Protein AF-A0AA36J2K9-F1 (afdb_monomer_lite)

Foldseek 3Di:
DDDDDDDDDDDDDDDDDDDDDDDDDDDDDDDDDDDDDDDDDDDDDDDDDDDPDPPPDDPPPPPVPVPPPQFDDDLQEWEWAFPLLQAQQGAIDTPPDDDGQDEAEDEAQDKHKYWQLPLRCQLFDKFKALDAQACCDPFQLDHGHGGPQDQVQKFKDKQNDTADDPPCRRHRVVRQNLLSQAQSVSSNSIIIIMMGHHHLVNQLSHALQKIWMAGPLAGLHIHIYRYAYNVRHHDDHPVRHRHPNNHDDDRDDRDDADPLSSLQSAHPLQQCFVVHVQDDPDQLFFDDQPDSLSRQLRSLLSQLLFQLLDEALQVVPDLLLNLLSNLLSLLSSLLSLLSRCCVPPVVVCVVAPCSVSLSSCSSNVSSSVLSQSLSLQQVVVSQQVDAAPVRHGDHSPDTGNSDDAWDPDFLAFFFDPDDDWDADADAPPDDDDLQEWEWAFLLLQALLTAIHTHRHTHGQDEAEDEAQGKHKYWDLHLRCQLFDKFKALDAQACCDPAQLDHGHGGPQDQVQKFKDKQNDTADDPPCRRHRVVRQNSLSSRQSVSSSVIIIIMMGHHHLVNQLSHALQWIWMGGNLFGQRIHIYRYAYNVRHHDDHPVRHRHPNNHHDDRDDGDDADSLSNSQSAHPLVLCGNPHPQDDGDRSYPHDCPDSLSSQLRSLSSQLSSQSNPQHDNDCPPVLLRSLSNLLSSLSSQLSSLSSCPNPDDQVCQCPSDPPSVSVSVSSCSNSVSSSVNSSSSSVCVVVVRRPPDDPPDDPPPDDDDDDDDDDDPDDDDDDDDDDDD

Organism: NCBI:txid2562239

Secondary structure (DSSP, 8-state):
-------------------------------------------------S-TTS-SS----------------BTTEEEEEEETTSSSS-EEEETT--SSS--EEEETT-EEEEE--STT-TT--EEEESSTTGGG-SSTTPPP--B---BTTEEEEETTEEP--TT-TTT-GGGTSGGGGS-HHHHHTS-EEEEEE--HHHHHHSBTTEEEEEESSSTT--EEEEEE-TTSSBP--TTSPPPSS-SPPP-PPPP---HHHHHHT-SS-TTTSTTSTT--SS-SSSTT--SHHHHHHHHHHHHHHHHT-EEPSTTT--HHHHHHHHHHHHHHHHHHHHHHHHHHHHHHHTTSTTHHHHHHHHHHHHHHHHHHHHHHHHH-TTGGG-B-TTSPBP-TT--S-----B--S----PPPS--PPPBPPPPTT---BTTEEEEEEEGGGSSS-EEEETTSBSSS--EEEETT-EEEEE--STT-TT-PEEEESSTTGGG-SSTTPPP--B---BTTEEEEETTEEP--TT-TTTSGGGTSGGGGS-HHHHHTS-EEEEEE--HHHHHHSBTTEEEEEESSSTT--EEEEEE-TTSSBP--TTSPPPSS-SPPP-PPPP---HHHHHHT-SS-GGGSTT-TT--SB-SEES---SHHHHHHHHHHHHHHHHHHHSS-S-TT-HHHHHHHHHHHHHHHHHHHHHHHHHHS-HHHHHTTSGGGHHHHHHHHHHHHHHHHHHHHHHHHHHTT--TT----------------S---S------------

InterPro domains:
  IPR005183 Domain of unknown function DUF305, CopM-like [PF03713] (321-388)
  IPR008972 Cupredoxin [SSF49503] (96-239)
  IPR008972 Cupredoxin [SSF49503] (458-595)
  IPR012347 Ferritin-like [G3DSA:1.20.1260.10] (314-430)
  IPR012347 Ferritin-like [G3DSA:1.20.1260.10] (679-763)

Radius of gyration: 31.8 Å; chains: 1; bounding box: 105×102×97 Å

Sequence (781 aa):
MMLPQSCRTAGETGPICLLAPATLLCSSHLKEPPSQRPSDCIQNCQVSLDMTATMCLAFTLALAVRTTAACVASATHLCMKVRIHSYETGYYQFEGYNGDSPDLEVRIGQTYVFDQTDSSNWYHAVGFAYYPDGAHGADWGGDERDEVEGAGELLYKIDGAATTCPDAGNTGLDCYEPEFFYPRADWMAKNYTAELTITQAMADRSQGGVIYYFCHIHSKMSGKIVIKNADGSAVTQADGQPLVNAQELPLYSPVQGAGFDVICGTSGASDYAPGGSMACPENFLGGTLDTDFEKCMQAIDCKMNKEMRIMGFDSHQSHIVTFMQQMIPHHANAVNMAKIVLKFASPQVVAVEDLSDILWSMINAQNYQIHVMRNYLGSHTAYGQVVTSGGSSLSAESVGEHCNSTLDVAVDIQAPTSNAASATAAVPGCSSSANRLCMKVNLYAGETGYFEFAGYTGPSPDLEVRIGQTYVFDQTDGSNWYHAVGFAYYPDGAHGADWGGDERDEVEGAGELLYKIDGAATTCPDAGNTGLDCYEPEFFYPRADWMAKNYTAELTITQAMADRSQGGVIYYFCHIHSKMSGKIVIKNADGSAVTQADGQPLVNAQELPLYSPATLSGTDLACGTAGVGPFAGGGERQCAERFLCGNLDTTFERCMQAIDCKMKAEMLDETSVDHGNQVAVFMQQMIPHHLNAVNMAKILLKHVDAATIDAAIEEQGLTHMLNDIINVQNFQVHQFRNYLAGQGLLPGVATTAVPELYTSGHQRCRGLLSFVVGFLFLGSS

Structure (mmCIF, N/CA/C/O backbone):
data_AF-A0AA36J2K9-F1
#
_entry.id   AF-A0AA36J2K9-F1
#
loop_
_atom_site.group_PDB
_atom_site.id
_atom_site.type_symbol
_atom_site.label_atom_id
_atom_site.label_alt_id
_atom_site.label_comp_id
_atom_site.label_asym_id
_atom_site.label_entity_id
_atom_site.label_seq_id
_atom_site.pdbx_PDB_ins_code
_atom_site.Cartn_x
_atom_site.Cartn_y
_atom_site.Cartn_z
_atom_site.occupancy
_atom_site.B_iso_or_equiv
_atom_site.auth_seq_id
_atom_site.auth_comp_id
_atom_site.auth_asym_id
_atom_site.auth_atom_id
_atom_site.pdbx_PDB_model_num
ATOM 1 N N . MET A 1 1 ? -63.908 11.014 -20.146 1.00 32.03 1 MET A N 1
ATOM 2 C CA . MET A 1 1 ? -65.150 10.310 -20.537 1.00 32.03 1 MET A CA 1
ATOM 3 C C . MET A 1 1 ? -64.928 8.834 -20.211 1.00 32.03 1 MET A C 1
ATOM 5 O O . MET A 1 1 ? -63.934 8.315 -20.682 1.00 32.03 1 MET A O 1
ATOM 9 N N . MET A 1 2 ? -65.755 8.237 -19.343 1.00 27.59 2 MET A N 1
ATOM 10 C CA . MET A 1 2 ? -65.848 6.794 -19.001 1.00 27.59 2 MET A CA 1
ATOM 11 C C . MET A 1 2 ? -64.570 5.954 -18.711 1.00 27.59 2 MET A C 1
ATOM 13 O O . MET A 1 2 ? -63.904 5.456 -19.609 1.00 27.59 2 MET A O 1
ATOM 17 N N . LEU A 1 3 ? -64.359 5.676 -17.415 1.00 27.75 3 LEU A N 1
ATOM 18 C CA . LEU A 1 3 ? -64.099 4.324 -16.852 1.00 27.75 3 LEU A CA 1
ATOM 19 C C . LEU A 1 3 ? -65.404 3.459 -16.961 1.00 27.75 3 LEU A C 1
ATOM 21 O O . LEU A 1 3 ? -66.400 4.059 -17.382 1.00 27.75 3 LEU A O 1
ATOM 25 N N . PRO A 1 4 ? -65.532 2.165 -16.526 1.00 47.94 4 PRO A N 1
ATOM 26 C CA . PRO A 1 4 ? -64.682 1.354 -15.618 1.00 47.94 4 PRO A CA 1
ATOM 27 C C . PRO A 1 4 ? -64.598 -0.185 -15.934 1.00 47.94 4 PRO A C 1
ATOM 29 O O . PRO A 1 4 ? -64.998 -0.633 -17.000 1.00 47.94 4 PRO A O 1
ATOM 32 N N . GLN A 1 5 ? -64.185 -0.968 -14.914 1.00 27.58 5 GLN A N 1
ATOM 33 C CA . GLN A 1 5 ? -64.400 -2.419 -14.643 1.00 27.58 5 GLN A CA 1
ATOM 34 C C . GLN A 1 5 ? -63.376 -3.416 -15.235 1.00 27.58 5 GLN A C 1
ATOM 36 O O . GLN A 1 5 ? -63.153 -3.410 -16.435 1.00 27.58 5 GLN A O 1
ATOM 41 N N . SER A 1 6 ? -62.636 -4.277 -14.507 1.00 26.91 6 SER A N 1
ATOM 42 C CA . SER A 1 6 ? -62.681 -4.935 -13.168 1.00 26.91 6 SER A CA 1
ATOM 43 C C . SER A 1 6 ? -63.256 -6.360 -13.137 1.00 26.91 6 SER A C 1
ATOM 45 O O . SER A 1 6 ? -64.450 -6.531 -13.365 1.00 26.91 6 SER A O 1
ATOM 47 N N . CYS A 1 7 ? -62.468 -7.336 -12.661 1.00 24.27 7 CYS A N 1
ATOM 48 C CA . CYS A 1 7 ? -62.978 -8.478 -11.885 1.00 24.27 7 CYS A CA 1
ATOM 49 C C . CYS A 1 7 ? -61.879 -9.082 -10.976 1.00 24.27 7 CYS A C 1
ATOM 51 O O . CYS A 1 7 ? -60.702 -9.044 -11.325 1.00 24.27 7 CYS A O 1
ATOM 53 N N . ARG A 1 8 ? -62.259 -9.599 -9.796 1.00 25.64 8 ARG A N 1
ATOM 54 C CA . ARG A 1 8 ? -61.390 -10.239 -8.776 1.00 25.64 8 ARG A CA 1
ATOM 55 C C . ARG A 1 8 ? -61.768 -11.716 -8.595 1.00 25.64 8 ARG A C 1
ATOM 57 O O . ARG A 1 8 ? -62.935 -12.011 -8.816 1.00 25.64 8 ARG A O 1
ATOM 64 N N . THR A 1 9 ? -60.834 -12.534 -8.080 1.00 27.66 9 THR A N 1
ATOM 65 C CA . THR A 1 9 ? -60.920 -13.537 -6.964 1.00 27.66 9 THR A CA 1
ATOM 66 C C . THR A 1 9 ? -59.717 -14.500 -7.089 1.00 27.66 9 THR A C 1
ATOM 68 O O . THR A 1 9 ? -59.448 -14.903 -8.213 1.00 27.66 9 THR A O 1
ATOM 71 N N . ALA A 1 10 ? -58.873 -14.870 -6.110 1.00 27.33 10 ALA A N 1
ATOM 72 C CA . ALA A 1 10 ? -58.875 -14.954 -4.631 1.00 27.33 10 ALA A CA 1
ATOM 73 C C . ALA A 1 10 ? -59.194 -16.358 -4.048 1.00 27.33 10 ALA A C 1
ATOM 75 O O . ALA A 1 10 ? -60.308 -16.843 -4.219 1.00 27.33 10 ALA A O 1
ATOM 76 N N . GLY A 1 11 ? -58.226 -16.922 -3.296 1.00 25.66 11 GLY A N 1
ATOM 77 C CA . GLY A 1 11 ? -58.322 -18.129 -2.442 1.00 25.66 11 GLY A CA 1
ATOM 78 C C . GLY A 1 11 ? -57.908 -19.470 -3.094 1.00 25.66 11 GLY A C 1
ATOM 79 O O . GLY A 1 11 ? -58.105 -19.639 -4.291 1.00 25.66 11 GLY A O 1
ATOM 80 N N . GLU A 1 12 ? -57.362 -20.477 -2.388 1.00 30.27 12 GLU A N 1
ATOM 81 C CA . GLU A 1 12 ? -56.797 -20.542 -1.018 1.00 30.27 12 GLU A CA 1
ATOM 82 C C . GLU A 1 12 ? -56.113 -21.927 -0.762 1.00 30.27 12 GLU A C 1
ATOM 84 O O . GLU A 1 12 ? -56.428 -22.892 -1.452 1.00 30.27 12 GLU A O 1
ATOM 89 N N . THR A 1 13 ? -55.264 -22.050 0.278 1.00 29.17 13 THR A N 1
ATOM 90 C CA . THR A 1 13 ? -54.769 -23.299 0.954 1.00 29.17 13 THR A CA 1
ATOM 91 C C . THR A 1 13 ? -53.755 -24.271 0.278 1.00 29.17 13 THR A C 1
ATOM 93 O O . THR A 1 13 ? -53.875 -24.628 -0.888 1.00 29.17 13 THR A O 1
ATOM 96 N N . GLY A 1 14 ? -52.758 -24.739 1.065 1.00 23.89 14 GLY A N 1
ATOM 97 C CA . GLY A 1 14 ? -51.843 -25.886 0.791 1.00 23.89 14 GLY A CA 1
ATOM 98 C C . GLY A 1 14 ? -52.281 -27.173 1.540 1.00 23.89 14 GLY A C 1
ATOM 99 O O . GLY A 1 14 ? -53.490 -27.304 1.728 1.00 23.89 14 GLY A O 1
ATOM 100 N N . PRO A 1 15 ? -51.400 -28.080 2.063 1.00 37.16 15 PRO A N 1
ATOM 101 C CA . PRO A 1 15 ? -49.918 -28.075 2.099 1.00 37.16 15 PRO A CA 1
ATOM 102 C C . PRO A 1 15 ? -49.187 -29.456 1.878 1.00 37.16 15 PRO A C 1
ATOM 104 O O . PRO A 1 15 ? -49.821 -30.498 1.794 1.00 37.16 15 PRO A O 1
ATOM 107 N N . ILE A 1 16 ? -47.834 -29.433 1.862 1.00 25.56 16 ILE A N 1
ATOM 108 C CA . ILE A 1 16 ? -46.819 -30.436 2.340 1.00 25.56 16 ILE A CA 1
ATOM 109 C C . ILE A 1 16 ? -46.977 -31.959 2.046 1.00 25.56 16 ILE A C 1
ATOM 111 O O . ILE A 1 16 ? -47.895 -32.585 2.563 1.00 25.56 16 ILE A O 1
ATOM 115 N N . CYS A 1 17 ? -45.940 -32.598 1.448 1.00 23.36 17 CYS A N 1
ATOM 116 C CA . CYS A 1 17 ? -45.223 -33.763 2.046 1.00 23.36 17 CYS A CA 1
ATOM 117 C C . CYS A 1 17 ? -43.904 -34.164 1.325 1.00 23.36 17 CYS A C 1
ATOM 119 O O . CYS A 1 17 ? -43.754 -33.944 0.127 1.00 23.36 17 CYS A O 1
ATOM 121 N N . LEU A 1 18 ? -42.956 -34.763 2.068 1.00 24.42 18 LEU A N 1
ATOM 122 C CA . LEU A 1 18 ? -41.623 -35.222 1.612 1.00 24.42 18 LEU A CA 1
ATOM 123 C C . LEU A 1 18 ? -41.628 -36.651 1.022 1.00 24.42 18 LEU A C 1
ATOM 125 O O . LEU A 1 18 ? -42.452 -37.459 1.444 1.00 24.42 18 LEU A O 1
ATOM 129 N N . LEU A 1 19 ? -40.619 -37.003 0.198 1.00 24.91 19 LEU A N 1
ATOM 130 C CA . LEU A 1 19 ? -39.577 -38.025 0.499 1.00 24.91 19 LEU A CA 1
ATOM 131 C C . LEU A 1 19 ? -38.665 -38.348 -0.712 1.00 24.91 19 LEU A C 1
ATOM 133 O O . LEU A 1 19 ? -39.063 -38.194 -1.863 1.00 24.91 19 LEU A O 1
ATOM 137 N N . ALA A 1 20 ? -37.439 -38.807 -0.427 1.00 24.77 20 ALA A N 1
ATOM 138 C CA . ALA A 1 20 ? -36.416 -39.231 -1.398 1.00 24.77 20 ALA A CA 1
ATOM 139 C C . ALA A 1 20 ? -36.225 -40.782 -1.389 1.00 24.77 20 ALA A C 1
ATOM 141 O O . ALA A 1 20 ? -37.169 -41.488 -1.039 1.00 24.77 20 ALA A O 1
ATOM 142 N N . PRO A 1 21 ? -35.077 -41.354 -1.812 1.00 41.38 21 PRO A N 1
ATOM 143 C CA . PRO A 1 21 ? -34.838 -41.888 -3.158 1.00 41.38 21 PRO A CA 1
ATOM 144 C C . PRO A 1 21 ? -34.738 -43.435 -3.206 1.00 41.38 21 PRO A C 1
ATOM 146 O O . PRO A 1 21 ? -34.779 -44.099 -2.174 1.00 41.38 21 PRO A O 1
ATOM 149 N N . ALA A 1 22 ? -34.558 -44.026 -4.399 1.00 26.59 22 ALA A N 1
ATOM 150 C CA . ALA A 1 22 ? -34.422 -45.482 -4.580 1.00 26.59 22 ALA A CA 1
ATOM 151 C C . ALA A 1 22 ? -33.274 -45.895 -5.530 1.00 26.59 22 ALA A C 1
ATOM 153 O O . ALA A 1 22 ? -32.857 -45.135 -6.401 1.00 26.59 22 ALA A O 1
ATOM 154 N N . THR A 1 23 ? -32.753 -47.106 -5.310 1.00 27.11 23 THR A N 1
ATOM 155 C CA . THR A 1 23 ? -31.406 -47.573 -5.700 1.00 27.11 23 THR A CA 1
ATOM 156 C C . THR A 1 23 ? -31.389 -48.521 -6.916 1.00 27.11 23 THR A C 1
ATOM 158 O O . THR A 1 23 ? -32.427 -49.011 -7.357 1.00 27.11 23 THR A O 1
ATOM 161 N N . LEU A 1 24 ? -30.186 -48.815 -7.434 1.00 24.55 24 LEU A N 1
ATOM 162 C CA . LEU A 1 24 ? -29.913 -49.796 -8.498 1.00 24.55 24 LEU A CA 1
ATOM 163 C C . LEU A 1 24 ? -30.507 -51.191 -8.232 1.00 24.55 24 LEU A C 1
ATOM 165 O O . LEU A 1 24 ? -30.446 -51.697 -7.113 1.00 24.55 24 LEU A O 1
ATOM 169 N N . LEU A 1 25 ? -30.856 -51.890 -9.318 1.00 24.16 25 LEU A N 1
ATOM 170 C CA . LEU A 1 25 ? -30.779 -53.352 -9.405 1.00 24.16 25 LEU A CA 1
ATOM 171 C C . LEU A 1 25 ? -30.276 -53.783 -10.792 1.00 24.16 25 LEU A C 1
ATOM 173 O O . LEU A 1 25 ? -30.597 -53.170 -11.807 1.00 24.16 25 LEU A O 1
ATOM 177 N N . CYS A 1 26 ? -29.465 -54.841 -10.819 1.00 22.05 26 CYS A N 1
ATOM 178 C CA . CYS A 1 26 ? -28.786 -55.358 -12.008 1.00 22.05 26 CYS A CA 1
ATOM 179 C C . CYS A 1 26 ? -29.429 -56.677 -12.476 1.00 22.05 26 CYS A C 1
ATOM 181 O O . CYS A 1 26 ? -29.917 -57.452 -11.649 1.00 22.05 26 CYS A O 1
ATOM 183 N N . SER A 1 27 ? -29.396 -56.986 -13.778 1.00 23.19 27 SER A N 1
ATOM 184 C CA . SER A 1 27 ? -29.609 -58.362 -14.247 1.00 23.19 27 SER A CA 1
ATOM 185 C C . SER A 1 27 ? -28.968 -58.688 -15.595 1.00 23.19 27 SER A C 1
ATOM 187 O O . SER A 1 27 ? -28.991 -57.917 -16.547 1.00 23.19 27 SER A O 1
ATOM 189 N N . SER A 1 28 ? -28.400 -59.891 -15.623 1.00 25.88 28 SER A N 1
ATOM 190 C CA . SER A 1 28 ? -27.664 -60.546 -16.710 1.00 25.88 28 SER A CA 1
ATOM 191 C C . SER A 1 28 ? -28.513 -60.959 -17.921 1.00 25.88 28 SER A C 1
ATOM 193 O O . SER A 1 28 ? -29.686 -61.268 -17.731 1.00 25.88 28 SER A O 1
ATOM 195 N N . HIS A 1 29 ? -27.873 -61.215 -19.074 1.00 26.66 29 HIS A N 1
ATOM 196 C CA . HIS A 1 29 ? -27.857 -62.564 -19.684 1.00 26.66 29 HIS A CA 1
ATOM 197 C C . HIS A 1 29 ? -26.806 -62.728 -20.808 1.00 26.66 29 HIS A C 1
ATOM 199 O O . HIS A 1 29 ? -26.330 -61.759 -21.389 1.00 26.66 29 HIS A O 1
ATOM 205 N N . LEU A 1 30 ? -26.412 -63.984 -21.055 1.00 25.03 30 LEU A N 1
ATOM 206 C CA . LEU A 1 30 ? -25.249 -64.423 -21.850 1.00 25.03 30 LEU A CA 1
ATOM 207 C C . LEU A 1 30 ? -25.570 -64.710 -23.330 1.00 25.03 30 LEU A C 1
ATOM 209 O O . LEU A 1 30 ? -26.644 -65.245 -23.613 1.00 25.03 30 LEU A O 1
ATOM 213 N N . LYS A 1 31 ? -24.573 -64.563 -24.228 1.00 24.73 31 LYS A N 1
ATOM 214 C CA . LYS A 1 31 ? -24.255 -65.579 -25.265 1.00 24.73 31 LYS A CA 1
ATOM 215 C C . LYS A 1 31 ? -22.908 -65.373 -25.991 1.00 24.73 31 LYS A C 1
ATOM 217 O O . LYS A 1 31 ? -22.569 -64.271 -26.394 1.00 24.73 31 LYS A O 1
ATOM 222 N N . GLU A 1 32 ? -22.223 -66.493 -26.212 1.00 26.03 32 GLU A N 1
ATOM 223 C CA . GLU A 1 32 ? -20.976 -66.750 -26.970 1.00 26.03 32 GLU A CA 1
ATOM 224 C C . GLU A 1 32 ? -21.152 -68.151 -27.642 1.00 26.03 32 GLU A C 1
ATOM 226 O O . GLU A 1 32 ? -22.200 -68.766 -27.380 1.00 26.03 32 GLU A O 1
ATOM 231 N N . PRO A 1 33 ? -20.202 -68.774 -28.394 1.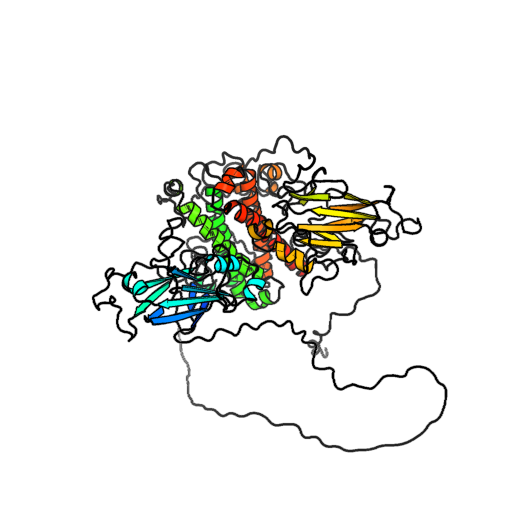00 51.34 33 PRO A N 1
ATOM 232 C CA . PRO A 1 33 ? -18.969 -68.330 -29.090 1.00 51.34 33 PRO A CA 1
ATOM 233 C C . PRO A 1 33 ? -19.082 -68.724 -30.613 1.00 51.34 33 PRO A C 1
ATOM 235 O O . PRO A 1 33 ? -20.181 -68.499 -31.125 1.00 51.34 33 PRO A O 1
ATOM 238 N N . PRO A 1 34 ? -18.141 -69.353 -31.391 1.00 49.56 34 PRO A N 1
ATOM 239 C CA . PRO A 1 34 ? -16.678 -69.575 -31.280 1.00 49.56 34 PRO A CA 1
ATOM 240 C C . PRO A 1 34 ? -15.810 -69.462 -32.584 1.00 49.56 34 PRO A C 1
ATOM 242 O O . PRO A 1 34 ? -16.297 -69.553 -33.707 1.00 49.56 34 PRO A O 1
ATOM 245 N N . SER A 1 35 ? -14.477 -69.528 -32.395 1.00 26.20 35 SER A N 1
ATOM 246 C CA . SER A 1 35 ? -13.422 -70.059 -33.318 1.00 26.20 35 SER A CA 1
ATOM 247 C C . SER A 1 35 ? -12.970 -69.191 -34.526 1.00 26.20 35 SER A C 1
ATOM 249 O O . SER A 1 35 ? -13.804 -68.639 -35.221 1.00 26.20 35 SER A O 1
ATOM 251 N N . GLN A 1 36 ? -11.680 -69.004 -34.869 1.00 26.83 36 GLN A N 1
ATOM 252 C CA . GLN A 1 36 ? -10.500 -69.904 -34.867 1.00 26.83 36 GLN A CA 1
ATOM 253 C C . GLN A 1 36 ? -9.138 -69.158 -34.659 1.00 26.83 36 GLN A C 1
ATOM 255 O O . GLN A 1 36 ? -9.077 -67.933 -34.680 1.00 26.83 36 GLN A O 1
ATOM 260 N N . ARG A 1 37 ? -8.039 -69.917 -34.469 1.00 24.73 37 ARG A N 1
ATOM 261 C CA . ARG A 1 37 ? -6.594 -69.527 -34.377 1.00 24.73 37 ARG A CA 1
ATOM 262 C C . ARG A 1 37 ? -5.747 -70.590 -35.143 1.00 24.73 37 ARG A C 1
ATOM 264 O O . ARG A 1 37 ? -6.321 -71.673 -35.303 1.00 24.73 37 ARG A O 1
ATOM 271 N N . PRO A 1 38 ? -4.468 -70.393 -35.592 1.00 37.59 38 PRO A N 1
ATOM 272 C CA . PRO A 1 38 ? -3.298 -70.054 -34.728 1.00 37.59 38 PRO A CA 1
ATOM 273 C C . PRO A 1 38 ? -2.067 -69.300 -35.356 1.00 37.59 38 PRO A C 1
ATOM 275 O O . PRO A 1 38 ? -2.013 -69.125 -36.565 1.00 37.59 38 PRO A O 1
ATOM 278 N N . SER A 1 39 ? -1.061 -68.964 -34.506 1.00 27.17 39 SER A N 1
ATOM 279 C CA . SER A 1 39 ? 0.431 -68.871 -34.730 1.00 27.17 39 SER A CA 1
ATOM 280 C C . SER A 1 39 ? 1.032 -68.015 -35.883 1.00 27.17 39 SER A C 1
ATOM 282 O O . SER A 1 39 ? 0.545 -68.086 -37.002 1.00 27.17 39 SER A O 1
ATOM 284 N N . ASP A 1 40 ? 2.155 -67.276 -35.762 1.00 25.88 40 ASP A N 1
ATOM 285 C CA . ASP A 1 40 ? 3.179 -67.128 -34.693 1.00 25.88 40 ASP A CA 1
ATOM 286 C C . ASP A 1 40 ? 4.065 -65.849 -34.867 1.00 25.88 40 ASP A C 1
ATOM 288 O O . ASP A 1 40 ? 3.905 -65.119 -35.843 1.00 25.88 40 ASP A O 1
ATOM 292 N N . CYS A 1 41 ? 5.029 -65.647 -33.943 1.00 23.44 41 CYS A N 1
ATOM 293 C CA . CYS A 1 41 ? 6.038 -64.564 -33.779 1.00 23.44 41 CYS A CA 1
ATOM 294 C C . CYS A 1 41 ? 5.539 -63.258 -33.101 1.00 23.44 41 CYS A C 1
ATOM 296 O O . CYS A 1 41 ? 4.800 -62.496 -33.710 1.00 23.44 41 CYS A O 1
ATOM 298 N N . ILE A 1 42 ? 5.802 -62.961 -31.810 1.00 25.20 42 ILE A N 1
ATOM 299 C CA . ILE A 1 42 ? 7.091 -62.817 -31.065 1.00 25.20 42 ILE A CA 1
ATOM 300 C C . ILE A 1 42 ? 7.869 -61.588 -31.604 1.00 25.20 42 ILE A C 1
ATOM 302 O O . ILE A 1 42 ? 8.197 -61.582 -32.783 1.00 25.20 42 ILE A O 1
ATOM 306 N N . GLN A 1 43 ? 8.171 -60.511 -30.852 1.00 24.78 43 GLN A N 1
ATOM 307 C CA . GLN A 1 43 ? 8.433 -60.367 -29.400 1.00 24.78 43 GLN A CA 1
ATOM 308 C C . GLN A 1 43 ? 8.142 -58.937 -28.856 1.00 24.78 43 GLN A C 1
ATOM 310 O O . GLN A 1 43 ? 7.981 -58.004 -29.633 1.00 24.78 43 GLN A O 1
ATOM 315 N N . ASN A 1 44 ? 8.208 -58.776 -27.523 1.00 25.05 44 ASN A N 1
ATOM 316 C CA . ASN A 1 44 ? 8.340 -57.517 -26.751 1.00 25.05 44 ASN A CA 1
ATOM 317 C C . ASN A 1 44 ? 7.120 -56.577 -26.606 1.00 25.05 44 ASN A C 1
ATOM 319 O O . ASN A 1 44 ? 7.077 -55.518 -27.219 1.00 25.05 44 ASN A O 1
ATOM 323 N N . CYS A 1 45 ? 6.215 -56.911 -25.670 1.00 23.25 45 CYS A N 1
ATOM 324 C CA . CYS A 1 45 ? 5.681 -55.970 -24.661 1.00 23.25 45 CYS A CA 1
ATOM 325 C C . CYS A 1 45 ? 4.849 -56.713 -23.585 1.00 23.25 45 CYS A C 1
ATOM 327 O O . CYS A 1 45 ? 3.622 -56.734 -23.611 1.00 23.25 45 CYS A O 1
ATOM 329 N N . GLN A 1 46 ? 5.535 -57.330 -22.620 1.00 23.88 46 GLN A N 1
ATOM 330 C CA . GLN A 1 46 ? 5.020 -57.526 -21.254 1.00 23.88 46 GLN A CA 1
ATOM 331 C C . GLN A 1 46 ? 5.734 -56.450 -20.411 1.00 23.88 46 GLN A C 1
ATOM 333 O O . GLN A 1 46 ? 6.927 -56.250 -20.615 1.00 23.88 46 GLN A O 1
ATOM 338 N N . VAL A 1 47 ? 5.108 -55.684 -19.518 1.00 25.06 47 VAL A N 1
ATOM 339 C CA . VAL A 1 47 ? 3.916 -55.960 -18.704 1.00 25.06 47 VAL A CA 1
ATOM 340 C C . VAL A 1 47 ? 2.932 -54.783 -18.761 1.00 25.06 47 VAL A C 1
ATOM 342 O O . VAL A 1 47 ? 3.322 -53.632 -18.600 1.00 25.06 47 VAL A O 1
ATOM 345 N N . SER A 1 48 ? 1.647 -55.083 -18.936 1.00 27.38 48 SER A N 1
ATOM 346 C CA . SER A 1 48 ? 0.524 -54.196 -18.611 1.00 27.38 48 SER A CA 1
ATOM 347 C C . SER A 1 48 ? -0.666 -55.071 -18.196 1.00 27.38 48 SER A C 1
ATOM 349 O O . SER A 1 48 ? -0.686 -56.254 -18.541 1.00 27.38 48 SER A O 1
ATOM 351 N N . LEU A 1 49 ? -1.627 -54.493 -17.471 1.00 26.03 49 LEU A N 1
ATOM 352 C CA . LEU A 1 49 ? -2.600 -55.165 -16.593 1.00 26.03 49 LEU A CA 1
ATOM 353 C C . LEU A 1 49 ? -1.987 -55.795 -15.329 1.00 26.03 49 LEU A C 1
ATOM 355 O O . LEU A 1 49 ? -1.831 -57.006 -15.223 1.00 26.03 49 LEU A O 1
ATOM 359 N N . ASP A 1 50 ? -1.773 -54.947 -14.327 1.00 27.16 50 ASP A N 1
ATOM 360 C CA . ASP A 1 50 ? -2.590 -55.039 -13.111 1.00 27.16 50 ASP A CA 1
ATOM 361 C C . ASP A 1 50 ? -2.888 -53.614 -12.594 1.00 27.16 50 ASP A C 1
ATOM 363 O O . ASP A 1 50 ? -2.216 -52.666 -12.996 1.00 27.16 50 ASP A O 1
ATOM 367 N N . MET A 1 51 ? -3.913 -53.452 -11.745 1.00 26.66 51 MET A N 1
ATOM 368 C CA . MET A 1 51 ? -4.398 -52.170 -11.171 1.00 26.66 51 MET A CA 1
ATOM 369 C C . MET A 1 51 ? -5.202 -51.202 -12.077 1.00 26.66 51 MET A C 1
ATOM 371 O O . MET A 1 51 ? -5.002 -49.990 -12.042 1.00 26.66 51 MET A O 1
ATOM 375 N N . THR A 1 52 ? -6.263 -51.672 -12.743 1.00 31.53 52 THR A N 1
ATOM 376 C CA . THR A 1 52 ? -7.384 -50.794 -13.176 1.00 31.53 52 THR A CA 1
ATOM 377 C C . THR A 1 52 ? -8.458 -50.630 -12.085 1.00 31.53 52 THR A C 1
ATOM 379 O O . THR A 1 52 ? -9.652 -50.724 -12.365 1.00 31.53 52 THR A O 1
ATOM 382 N N . ALA A 1 53 ? -8.048 -50.453 -10.822 1.00 28.72 53 ALA A N 1
ATOM 383 C CA . ALA A 1 53 ? -8.962 -50.368 -9.672 1.00 28.72 53 ALA A CA 1
ATOM 384 C C . ALA A 1 53 ? -8.474 -49.473 -8.507 1.00 28.72 53 ALA A C 1
ATOM 386 O O . ALA A 1 53 ? -9.008 -49.576 -7.405 1.00 28.72 53 ALA A O 1
ATOM 387 N N . THR A 1 54 ? -7.503 -48.577 -8.734 1.00 31.03 54 THR A N 1
ATOM 388 C CA . THR A 1 54 ? -7.024 -47.634 -7.697 1.00 31.03 54 THR A CA 1
ATOM 389 C C . THR A 1 54 ? -6.645 -46.266 -8.275 1.00 31.03 54 THR A C 1
ATOM 391 O O . THR A 1 54 ? -5.588 -45.727 -7.972 1.00 31.03 54 THR A O 1
ATOM 394 N N . MET A 1 55 ? -7.483 -45.699 -9.151 1.00 28.16 55 MET A N 1
ATOM 395 C CA . MET A 1 55 ? -7.200 -44.393 -9.767 1.00 28.16 55 MET A CA 1
ATOM 396 C C . MET A 1 55 ? -8.470 -43.550 -9.959 1.00 28.16 55 MET A C 1
ATOM 398 O O . MET A 1 55 ? -8.871 -43.217 -11.068 1.00 28.16 55 MET A O 1
ATOM 402 N N . CYS A 1 56 ? -9.128 -43.243 -8.839 1.00 28.22 56 CYS A N 1
ATOM 403 C CA . CYS A 1 56 ? -10.130 -42.172 -8.734 1.00 28.22 56 CYS A CA 1
ATOM 404 C C . CYS A 1 56 ? -10.168 -41.557 -7.313 1.00 28.22 56 CYS A C 1
ATOM 406 O O . CYS A 1 56 ? -11.174 -40.994 -6.890 1.00 28.22 56 CYS A O 1
ATOM 408 N N . LEU A 1 57 ? -9.073 -41.711 -6.561 1.00 33.22 57 LEU A N 1
ATOM 409 C CA . LEU A 1 57 ? -8.829 -41.147 -5.234 1.00 33.22 57 LEU A CA 1
ATOM 410 C C . LEU A 1 57 ? -7.317 -40.869 -5.134 1.00 33.22 57 LEU A C 1
ATOM 412 O O . LEU A 1 57 ? -6.543 -41.617 -5.727 1.00 33.22 57 LEU A O 1
ATOM 416 N N . ALA A 1 58 ? -6.920 -39.845 -4.372 1.00 33.56 58 ALA A N 1
ATOM 417 C CA . ALA A 1 58 ? -5.530 -39.403 -4.169 1.00 33.56 58 ALA A CA 1
ATOM 418 C C . ALA A 1 58 ? -4.821 -38.749 -5.381 1.00 33.56 58 ALA A C 1
ATOM 420 O O . ALA A 1 58 ? -3.807 -39.232 -5.870 1.00 33.56 58 ALA A O 1
ATOM 421 N N . PHE A 1 59 ? -5.310 -37.568 -5.774 1.00 30.19 59 PHE A N 1
ATOM 422 C CA . PHE A 1 59 ? -4.432 -36.397 -5.956 1.00 30.19 59 PHE A CA 1
ATOM 423 C C . PHE A 1 59 ? -5.088 -35.116 -5.405 1.00 30.19 59 PHE A C 1
ATOM 425 O O . PHE A 1 59 ? -4.966 -34.026 -5.947 1.00 30.19 59 PHE A O 1
ATOM 432 N N . THR A 1 60 ? -5.767 -35.244 -4.261 1.00 28.86 60 THR A N 1
ATOM 433 C CA . THR A 1 60 ? -5.763 -34.155 -3.281 1.00 28.86 60 THR A CA 1
ATOM 434 C C . THR A 1 60 ? -4.373 -34.164 -2.661 1.00 28.86 60 THR A C 1
ATOM 436 O O . THR A 1 60 ? -4.115 -34.962 -1.753 1.00 28.86 60 THR A O 1
ATOM 439 N N . LEU A 1 61 ? -3.460 -33.339 -3.181 1.00 33.06 61 LEU A N 1
ATOM 440 C CA . LEU A 1 61 ? -2.272 -32.998 -2.415 1.00 33.06 61 LEU A CA 1
ATOM 441 C C . LEU A 1 61 ? -2.797 -32.322 -1.153 1.00 33.06 61 LEU A C 1
ATOM 443 O O . LEU A 1 61 ? -3.394 -31.250 -1.221 1.00 33.06 61 LEU A O 1
ATOM 447 N N . ALA A 1 62 ? -2.647 -32.992 -0.014 1.00 30.23 62 ALA A N 1
ATOM 448 C CA . ALA A 1 62 ? -2.890 -32.360 1.262 1.00 30.23 62 ALA A CA 1
ATOM 449 C C . ALA A 1 62 ? -1.728 -31.396 1.513 1.00 30.23 62 ALA A C 1
ATOM 451 O O . ALA A 1 62 ? -0.843 -31.672 2.323 1.00 30.23 62 ALA A O 1
ATOM 452 N N . LEU A 1 63 ? -1.804 -30.223 0.874 1.00 32.75 63 LEU A N 1
ATOM 453 C CA . LEU A 1 63 ? -1.652 -29.018 1.665 1.00 32.75 63 LEU A CA 1
ATOM 454 C C . LEU A 1 63 ? -2.571 -29.249 2.862 1.00 32.75 63 LEU A C 1
ATOM 456 O O . LEU A 1 63 ? -3.794 -29.354 2.714 1.00 32.75 63 LEU A O 1
ATOM 460 N N . ALA A 1 64 ? -1.979 -29.436 4.036 1.00 32.38 64 ALA A N 1
ATOM 461 C CA . ALA A 1 64 ? -2.722 -29.284 5.264 1.00 32.38 64 ALA A CA 1
ATOM 462 C C . ALA A 1 64 ? -3.007 -27.788 5.388 1.00 32.38 64 ALA A C 1
ATOM 464 O O . ALA A 1 64 ? -2.409 -27.107 6.218 1.00 32.38 64 ALA A O 1
ATOM 465 N N . VAL A 1 65 ? -3.940 -27.299 4.556 1.00 35.72 65 VAL A N 1
ATOM 466 C CA . VAL A 1 65 ? -4.806 -26.194 4.929 1.00 35.72 65 VAL A CA 1
ATOM 467 C C . VAL A 1 65 ? -5.339 -26.639 6.273 1.00 35.72 65 VAL A C 1
ATOM 469 O O . VAL A 1 65 ? -6.200 -27.521 6.364 1.00 35.72 65 VAL A O 1
ATOM 472 N N . ARG A 1 66 ? -4.740 -26.100 7.336 1.00 40.91 66 ARG A N 1
ATOM 473 C CA . ARG A 1 66 ? -5.383 -26.076 8.630 1.00 40.91 66 ARG A CA 1
ATOM 474 C C . ARG A 1 66 ? -6.645 -25.293 8.345 1.00 40.91 66 ARG A C 1
ATOM 476 O O . ARG A 1 66 ? -6.609 -24.075 8.253 1.00 40.91 66 ARG A O 1
ATOM 483 N N . THR A 1 67 ? -7.744 -26.007 8.120 1.00 42.12 67 THR A N 1
ATOM 484 C CA . THR A 1 67 ? -9.064 -25.418 8.236 1.00 42.12 67 THR A CA 1
ATOM 485 C C . THR A 1 67 ? -9.134 -25.002 9.691 1.00 42.12 67 THR A C 1
ATOM 487 O O . THR A 1 67 ? -9.407 -25.840 10.558 1.00 42.12 67 THR A O 1
ATOM 490 N N . THR A 1 68 ? -8.750 -23.752 9.951 1.00 54.34 68 THR A N 1
ATOM 491 C CA . THR A 1 68 ? -8.923 -23.093 11.233 1.00 54.34 68 THR A CA 1
ATOM 492 C C . THR A 1 68 ? -10.366 -23.369 11.615 1.00 54.34 68 THR A C 1
ATOM 494 O O . THR A 1 68 ? -11.288 -23.204 10.808 1.00 54.34 68 THR A O 1
ATOM 497 N N . ALA A 1 69 ? -10.550 -24.031 12.758 1.00 64.56 69 ALA A N 1
ATOM 498 C CA . ALA A 1 69 ? -11.867 -24.524 13.114 1.00 64.56 69 ALA A CA 1
ATOM 499 C C . ALA A 1 69 ? -12.750 -23.289 13.277 1.00 64.56 69 ALA A C 1
ATOM 501 O O . ALA A 1 69 ? -12.475 -22.477 14.155 1.00 64.56 69 ALA A O 1
ATOM 502 N N . ALA A 1 70 ? -13.742 -23.130 12.393 1.00 80.44 70 ALA A N 1
ATOM 503 C CA . ALA A 1 70 ? -14.578 -21.937 12.368 1.00 80.44 70 ALA A CA 1
ATOM 504 C C . ALA A 1 70 ? -15.077 -21.642 13.786 1.00 80.44 70 ALA A C 1
ATOM 506 O O . ALA A 1 70 ? -15.570 -22.556 14.457 1.00 80.44 70 ALA A O 1
ATOM 507 N N . CYS A 1 71 ? -14.891 -20.398 14.236 1.00 91.38 71 CYS A N 1
ATOM 508 C CA . CYS A 1 71 ? -15.200 -20.006 15.604 1.00 91.38 71 CYS A CA 1
ATOM 509 C C . CYS A 1 71 ? -16.633 -20.418 15.973 1.00 91.38 71 CYS A C 1
ATOM 511 O O . CYS A 1 71 ? -17.557 -20.302 15.168 1.00 91.38 71 CYS A O 1
ATOM 513 N N . VAL A 1 72 ? -16.806 -20.938 17.190 1.00 93.06 72 VAL A N 1
ATOM 514 C CA . VAL A 1 72 ? -18.101 -21.407 17.693 1.00 93.06 72 VAL A CA 1
ATOM 515 C C . VAL A 1 72 ? -18.523 -20.516 18.850 1.00 93.06 72 VAL A C 1
ATOM 517 O O . VAL A 1 72 ? -18.031 -20.662 19.971 1.00 93.06 72 VAL A O 1
ATOM 520 N N . ALA A 1 73 ? -19.454 -19.604 18.578 1.00 95.38 73 ALA A N 1
ATOM 521 C CA . ALA A 1 73 ? -19.917 -18.642 19.566 1.00 95.38 73 ALA A CA 1
ATOM 522 C C . ALA A 1 73 ? -20.516 -19.321 20.810 1.00 95.38 73 ALA A C 1
ATOM 524 O O . ALA A 1 73 ? -21.303 -20.270 20.731 1.00 95.38 73 ALA A O 1
ATOM 525 N N . SER A 1 74 ? -20.171 -18.799 21.984 1.00 95.69 74 SER A N 1
ATOM 526 C CA . SER A 1 74 ? -20.730 -19.216 23.270 1.00 95.69 74 SER A CA 1
ATOM 527 C C . SER A 1 74 ? -20.814 -18.029 24.233 1.00 95.69 74 SER A C 1
ATOM 529 O O . SER A 1 74 ? -20.361 -16.933 23.923 1.00 95.69 74 SER A O 1
ATOM 531 N N . ALA A 1 75 ? -21.364 -18.235 25.433 1.00 94.00 75 ALA A N 1
ATOM 532 C CA . ALA A 1 75 ? -21.501 -17.169 26.431 1.00 94.00 75 ALA A CA 1
ATOM 533 C C . ALA A 1 75 ? -20.164 -16.524 26.864 1.00 94.00 75 ALA A C 1
ATOM 535 O O . ALA A 1 75 ? -20.183 -15.432 27.422 1.00 94.00 75 ALA A O 1
ATOM 536 N N . THR A 1 76 ? -19.030 -17.192 26.629 1.00 96.94 76 THR A N 1
ATOM 537 C CA . THR A 1 76 ? -17.676 -16.710 26.956 1.00 96.94 76 THR A CA 1
ATOM 538 C C . THR A 1 76 ? -16.690 -16.85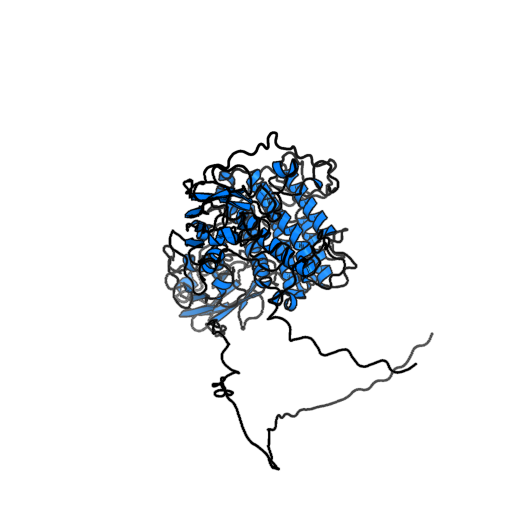6 25.788 1.00 96.94 76 THR A C 1
ATOM 540 O O . THR A 1 76 ? -15.486 -16.734 25.990 1.00 96.94 76 THR A O 1
ATOM 543 N N . HIS A 1 77 ? -17.173 -17.135 24.571 1.00 97.81 77 HIS A N 1
ATOM 544 C CA . HIS A 1 77 ? -16.352 -17.223 23.354 1.00 97.81 77 HIS A CA 1
ATOM 545 C C . HIS A 1 77 ? -17.039 -16.404 22.266 1.00 97.81 77 HIS A C 1
ATOM 547 O O . HIS A 1 77 ? -18.125 -16.756 21.805 1.00 97.81 77 HIS A O 1
ATOM 553 N N . LEU A 1 78 ? -16.432 -15.278 21.921 1.00 98.19 78 LEU A N 1
ATOM 554 C CA . LEU A 1 78 ? -17.010 -14.191 21.149 1.00 98.19 78 LEU A CA 1
ATOM 555 C C . LEU A 1 78 ? -16.336 -14.149 19.774 1.00 98.19 78 LEU A C 1
ATOM 557 O O . LEU A 1 78 ? -15.218 -13.659 19.640 1.00 98.19 78 LEU A O 1
ATOM 561 N N . CYS A 1 79 ? -17.017 -14.679 18.758 1.00 97.44 79 CYS A N 1
ATOM 562 C CA . CYS A 1 79 ? -16.512 -14.700 17.385 1.00 97.44 79 CYS A CA 1
ATOM 563 C C . CYS A 1 79 ? -16.602 -13.306 16.759 1.00 97.44 79 CYS A C 1
ATOM 565 O O . CYS A 1 79 ? -17.712 -12.815 16.526 1.00 97.44 79 CYS A O 1
ATOM 567 N N . MET A 1 80 ? -15.450 -12.686 16.501 1.00 96.56 80 MET A N 1
ATOM 568 C CA . MET A 1 80 ? -15.321 -11.344 15.935 1.00 96.56 80 MET A CA 1
ATOM 569 C C . MET A 1 80 ? -15.210 -11.375 14.416 1.00 96.56 80 MET A C 1
ATOM 571 O O . MET A 1 80 ? -14.585 -12.263 13.839 1.00 96.56 80 MET A O 1
ATOM 575 N N . LYS A 1 81 ? -15.762 -10.351 13.769 1.00 96.44 81 LYS A N 1
ATOM 576 C CA . LYS A 1 81 ? -15.526 -10.029 12.357 1.00 96.44 81 LYS A CA 1
ATOM 577 C C . LYS A 1 81 ? -15.708 -8.536 12.113 1.00 96.44 81 LYS A C 1
ATOM 579 O O . LYS A 1 81 ? -16.416 -7.876 12.877 1.00 96.44 81 LYS A O 1
ATOM 584 N N . VAL A 1 82 ? -15.172 -8.018 11.013 1.00 96.25 82 VAL A N 1
ATOM 585 C CA . VAL A 1 82 ? -15.334 -6.615 10.610 1.00 96.25 82 VAL A CA 1
ATOM 586 C C . VAL A 1 82 ? -16.283 -6.508 9.424 1.00 96.25 82 VAL A C 1
ATOM 588 O O . VAL A 1 82 ? -16.101 -7.123 8.373 1.00 96.25 82 VAL A O 1
ATOM 591 N N . ARG A 1 83 ? -17.323 -5.683 9.565 1.00 94.38 83 ARG A N 1
ATOM 592 C CA . ARG A 1 83 ? -18.242 -5.363 8.470 1.00 94.38 83 ARG A CA 1
ATOM 593 C C . ARG A 1 83 ? -17.702 -4.172 7.678 1.00 94.38 83 ARG A C 1
ATOM 595 O O . ARG A 1 83 ? -18.107 -3.037 7.912 1.00 94.38 83 ARG A O 1
ATOM 602 N N . ILE A 1 84 ? -16.840 -4.441 6.697 1.00 94.25 84 ILE A N 1
ATOM 603 C CA . ILE A 1 84 ? -16.165 -3.410 5.881 1.00 94.25 84 ILE A CA 1
ATOM 604 C C . ILE A 1 84 ? -17.100 -2.418 5.166 1.00 94.25 84 ILE A C 1
ATOM 606 O O . ILE A 1 84 ? -16.686 -1.303 4.875 1.00 94.25 84 ILE A O 1
ATOM 610 N N . HIS A 1 85 ? -18.358 -2.776 4.888 1.00 94.44 85 HIS A N 1
ATOM 611 C CA . HIS A 1 85 ? -19.329 -1.875 4.243 1.00 94.44 85 HIS A CA 1
ATOM 612 C C . HIS A 1 85 ? -20.111 -0.975 5.216 1.00 94.44 85 HIS A C 1
ATOM 614 O O . HIS A 1 85 ? -20.940 -0.187 4.763 1.00 94.44 85 HIS A O 1
ATOM 620 N N . SER A 1 86 ? -19.889 -1.086 6.530 1.00 88.62 86 SER A N 1
ATOM 621 C CA . SER A 1 86 ? -20.455 -0.154 7.510 1.00 88.62 86 SER A CA 1
ATOM 622 C C . SER A 1 86 ? -19.442 0.940 7.827 1.00 88.62 86 SER A C 1
ATOM 624 O O . SER A 1 86 ? -18.647 0.792 8.747 1.00 88.62 86 SER A O 1
ATOM 626 N N . TYR A 1 87 ? -19.510 2.046 7.081 1.00 89.38 87 TYR A N 1
ATOM 627 C CA . TYR A 1 87 ? -18.616 3.205 7.198 1.00 89.38 87 TYR A CA 1
ATOM 628 C C . TYR A 1 87 ? -17.179 2.969 6.666 1.00 89.38 87 TYR A C 1
ATOM 630 O O . TYR A 1 87 ? -16.923 2.024 5.919 1.00 89.38 87 TYR A O 1
ATOM 638 N N . GLU A 1 88 ? -16.269 3.907 6.939 1.00 90.06 88 GLU A N 1
ATOM 639 C CA . GLU A 1 88 ? -14.950 4.071 6.306 1.00 90.06 88 GLU A CA 1
ATOM 640 C C . GLU A 1 88 ? -13.975 2.915 6.582 1.00 90.06 88 GLU A C 1
ATOM 642 O O . GLU A 1 88 ? -13.492 2.290 5.638 1.00 90.06 88 GLU A O 1
ATOM 647 N N . THR A 1 89 ? -13.772 2.544 7.843 1.00 91.62 89 THR A N 1
ATOM 648 C CA . THR A 1 89 ? -12.957 1.382 8.246 1.00 91.62 89 THR A CA 1
ATOM 649 C C . THR A 1 89 ? -13.765 0.095 8.414 1.00 91.62 89 THR A C 1
ATOM 651 O O . THR A 1 89 ? -13.205 -0.999 8.435 1.00 91.62 89 THR A O 1
ATOM 654 N N . GLY A 1 90 ? -15.093 0.203 8.480 1.00 93.81 90 GLY A N 1
ATOM 655 C CA . GLY A 1 90 ? -15.957 -0.871 8.959 1.00 93.81 90 GLY A CA 1
ATOM 656 C C . GLY A 1 90 ? -16.177 -0.795 10.473 1.00 93.81 90 GLY A C 1
ATOM 657 O O . GLY A 1 90 ? -15.626 0.058 11.164 1.00 93.81 90 GLY A O 1
ATOM 658 N N . TYR A 1 91 ? -16.974 -1.722 10.999 1.00 95.75 91 TYR A N 1
ATOM 659 C CA . TYR A 1 91 ? -17.185 -1.882 12.440 1.00 95.75 91 TYR A CA 1
ATOM 660 C C . TYR A 1 91 ? -17.139 -3.353 12.843 1.00 95.75 91 TYR A C 1
ATOM 662 O O . TYR A 1 91 ? -17.504 -4.235 12.055 1.00 95.75 91 TYR A O 1
ATOM 670 N N . TYR A 1 92 ? -16.745 -3.610 14.091 1.00 97.00 92 TYR A N 1
ATOM 671 C CA . TYR A 1 92 ? -16.784 -4.946 14.671 1.00 97.00 92 TYR A CA 1
ATOM 672 C C . TYR A 1 92 ? -18.211 -5.479 14.784 1.00 97.00 92 TYR A C 1
ATOM 674 O O . TYR A 1 92 ? -19.163 -4.761 15.102 1.00 97.00 92 TYR A O 1
ATOM 682 N N . GLN A 1 93 ? -18.345 -6.782 14.570 1.00 96.56 93 GLN A N 1
ATOM 683 C CA . GLN A 1 93 ? -19.552 -7.550 14.825 1.00 96.56 93 GLN A CA 1
ATOM 684 C C . GLN A 1 93 ? -19.204 -8.818 15.588 1.00 96.56 93 GLN A C 1
ATOM 686 O O . GLN A 1 93 ? -18.148 -9.410 15.375 1.00 96.56 93 GLN A O 1
ATOM 691 N N . PHE A 1 94 ? -20.152 -9.267 16.402 1.00 96.62 94 PHE A N 1
ATOM 692 C CA . PHE A 1 94 ? -20.035 -10.480 17.195 1.00 96.62 94 PHE A CA 1
ATOM 693 C C . PHE A 1 94 ? -21.155 -11.444 16.818 1.00 96.62 94 PHE A C 1
ATOM 695 O O . PHE A 1 94 ? -22.316 -11.039 16.701 1.00 96.62 94 PHE A O 1
ATOM 702 N N . GLU A 1 95 ? -20.835 -12.720 16.609 1.00 94.44 95 GLU A N 1
ATOM 703 C CA . GLU A 1 95 ? -21.869 -13.722 16.341 1.00 94.44 95 GLU A CA 1
ATOM 704 C C . GLU A 1 95 ? -22.855 -13.823 17.522 1.00 94.44 95 GLU A C 1
ATOM 706 O O . GLU A 1 95 ? -22.466 -13.865 18.686 1.00 94.44 95 GLU A O 1
ATOM 711 N N . GLY A 1 96 ? -24.157 -13.823 17.216 1.00 92.06 96 GLY A N 1
ATOM 712 C CA . GLY A 1 96 ? -25.234 -13.788 18.213 1.00 92.06 96 GLY A CA 1
ATOM 713 C C . GLY A 1 96 ? -25.661 -12.382 18.660 1.00 92.06 96 GLY A C 1
ATOM 714 O O . GLY A 1 96 ? -26.716 -12.254 19.282 1.00 92.06 96 GLY A O 1
ATOM 715 N N . TYR A 1 97 ? -24.918 -11.332 18.295 1.00 94.31 97 TYR A N 1
ATOM 716 C CA . TYR A 1 97 ? -25.251 -9.936 18.595 1.00 94.31 97 TYR A CA 1
ATOM 717 C C . TYR A 1 97 ? -25.832 -9.221 17.365 1.00 94.31 97 TYR A C 1
ATOM 719 O O . TYR A 1 97 ? -25.571 -9.585 16.219 1.00 94.31 97 TYR A O 1
ATOM 727 N N . ASN A 1 98 ? -26.647 -8.189 17.604 1.00 90.75 98 ASN A N 1
ATOM 728 C CA . ASN A 1 98 ? -27.264 -7.381 16.550 1.00 90.75 98 ASN A CA 1
ATOM 729 C C . ASN A 1 98 ? -26.609 -6.002 16.473 1.00 90.75 98 ASN A C 1
ATOM 731 O O . ASN A 1 98 ? -26.462 -5.336 17.495 1.00 90.75 98 ASN A O 1
ATOM 735 N N . GLY A 1 99 ? -26.338 -5.543 15.252 1.00 90.25 99 GLY A N 1
ATOM 736 C CA . GLY A 1 99 ? -25.773 -4.220 14.995 1.00 90.25 99 GLY A CA 1
ATOM 737 C C . GLY A 1 99 ? -24.255 -4.223 14.833 1.00 90.25 99 GLY A C 1
ATOM 738 O O . GLY A 1 99 ? -23.604 -5.268 14.815 1.00 90.25 99 GLY A O 1
ATOM 739 N N . ASP A 1 100 ? -23.730 -3.020 14.656 1.00 94.19 100 ASP A N 1
ATOM 740 C CA . ASP A 1 100 ? -22.311 -2.717 14.509 1.00 94.19 100 ASP A CA 1
ATOM 741 C C . ASP A 1 100 ? -21.797 -2.170 15.851 1.00 94.19 100 ASP A C 1
ATOM 743 O O . ASP A 1 100 ? -22.538 -1.454 16.522 1.00 94.19 100 ASP A O 1
ATOM 747 N N . SER A 1 101 ? -20.590 -2.564 16.272 1.00 95.50 101 SER A N 1
ATOM 748 C CA . SER A 1 101 ? -20.010 -2.293 17.603 1.00 95.50 101 SER A CA 1
ATOM 749 C C . SER A 1 101 ? -21.007 -2.446 18.780 1.00 95.50 101 SER A C 1
ATOM 751 O O . SER A 1 101 ? -21.222 -1.496 19.536 1.00 95.50 101 SER A O 1
ATOM 753 N N . PRO A 1 102 ? -21.654 -3.621 18.948 1.00 96.25 102 PRO A N 1
ATOM 754 C CA . PRO A 1 102 ? -22.699 -3.832 19.951 1.00 96.25 102 PRO A CA 1
ATOM 755 C C . PRO A 1 102 ? -22.190 -3.802 21.403 1.00 96.25 102 PRO A C 1
ATOM 757 O O . PRO A 1 102 ? -21.045 -4.156 21.689 1.00 96.25 102 PRO A O 1
ATOM 760 N N . ASP A 1 103 ? -23.088 -3.475 22.333 1.00 96.38 103 ASP A N 1
ATOM 761 C CA . ASP A 1 103 ? -22.854 -3.592 23.776 1.00 96.38 103 ASP A CA 1
ATOM 762 C C . ASP A 1 103 ? -22.642 -5.063 24.186 1.00 96.38 103 ASP A C 1
ATOM 764 O O . ASP A 1 103 ? -23.488 -5.926 23.922 1.00 96.38 103 ASP A O 1
ATOM 768 N N . LEU A 1 104 ? -21.543 -5.349 24.888 1.00 97.31 104 LEU A N 1
ATOM 769 C CA . LEU A 1 104 ? -21.211 -6.684 25.395 1.00 97.31 104 LEU A CA 1
ATOM 770 C C . LEU A 1 104 ? -21.402 -6.740 26.916 1.00 97.31 104 LEU A C 1
ATOM 772 O O . LEU A 1 104 ? -20.651 -6.114 27.659 1.00 97.31 104 LEU A O 1
ATOM 776 N N . GLU A 1 105 ? -22.384 -7.497 27.412 1.00 97.19 105 GLU A N 1
ATOM 777 C CA . GLU A 1 105 ? -22.519 -7.727 28.859 1.00 97.19 105 GLU A CA 1
ATOM 778 C C . GLU A 1 105 ? -21.575 -8.839 29.336 1.00 97.19 105 GLU A C 1
ATOM 780 O O . GLU A 1 105 ? -21.659 -9.975 28.871 1.00 97.19 105 GLU A O 1
ATOM 785 N N . VAL A 1 106 ? -20.722 -8.526 30.315 1.00 97.94 106 VAL A N 1
ATOM 786 C CA . VAL A 1 106 ? -19.749 -9.460 30.907 1.00 97.94 106 VAL A CA 1
ATOM 787 C C . VAL A 1 106 ? -19.893 -9.529 32.428 1.00 97.94 106 VAL A C 1
ATOM 789 O O . VAL A 1 106 ? -20.546 -8.693 33.049 1.00 97.94 106 VAL A O 1
ATOM 792 N N . ARG A 1 107 ? -19.286 -10.536 33.062 1.00 98.19 107 ARG A N 1
ATOM 793 C CA . ARG A 1 107 ? -19.420 -10.815 34.505 1.00 98.19 107 ARG A CA 1
ATOM 794 C C . ARG A 1 107 ? -18.068 -10.933 35.191 1.00 98.19 107 ARG A C 1
ATOM 796 O O . ARG A 1 107 ? -17.213 -11.671 34.708 1.00 98.19 107 ARG A O 1
ATOM 803 N N . ILE A 1 108 ? -17.930 -10.296 36.353 1.00 97.62 108 ILE A N 1
ATOM 804 C CA . ILE A 1 108 ? -16.766 -10.442 37.239 1.00 97.62 108 ILE A CA 1
ATOM 805 C C . ILE A 1 108 ? -16.533 -11.923 37.580 1.00 97.62 108 ILE A C 1
ATOM 807 O O . ILE A 1 108 ? -17.466 -12.654 37.920 1.00 97.62 108 ILE A O 1
ATOM 811 N N . GLY A 1 109 ? -15.273 -12.355 37.502 1.00 96.38 109 GLY A N 1
ATOM 812 C CA . GLY A 1 109 ? -14.848 -13.734 37.748 1.00 96.38 109 GLY A CA 1
ATOM 813 C C . GLY A 1 109 ? -15.068 -14.686 36.568 1.00 96.38 109 GLY A C 1
ATOM 814 O O . GLY A 1 109 ? -15.056 -15.899 36.771 1.00 96.38 109 GLY A O 1
ATOM 815 N N . GLN A 1 110 ? -15.305 -14.169 35.360 1.00 98.06 110 GLN A N 1
ATOM 816 C CA . GLN A 1 110 ? -15.329 -14.937 34.111 1.00 98.06 110 GLN A CA 1
ATOM 817 C C . GLN A 1 110 ? -14.241 -14.432 33.152 1.00 98.06 110 GLN A C 1
ATOM 819 O O . GLN A 1 110 ? -13.900 -13.247 33.163 1.00 98.06 110 GLN A O 1
ATOM 824 N N . THR A 1 111 ? -13.740 -15.333 32.310 1.00 98.31 111 THR A N 1
ATOM 825 C CA . THR A 1 111 ? -12.824 -15.031 31.202 1.00 98.31 111 THR A CA 1
ATOM 826 C C . THR A 1 111 ? -13.586 -15.149 29.890 1.00 98.31 111 THR A C 1
ATOM 828 O O . THR A 1 111 ? -14.320 -16.119 29.703 1.00 98.31 111 THR A O 1
ATOM 831 N N . TYR A 1 112 ? -13.419 -14.172 29.003 1.00 98.56 112 TYR A N 1
ATOM 832 C CA . TYR A 1 112 ? -14.041 -14.109 27.684 1.00 98.56 112 TYR A CA 1
ATOM 833 C C . TYR A 1 112 ? -12.951 -14.204 26.619 1.00 98.56 112 TYR A C 1
ATOM 835 O O . TYR A 1 112 ? -11.974 -13.460 26.668 1.00 98.56 112 TYR A O 1
ATOM 843 N N . VAL A 1 113 ? -13.120 -15.123 25.671 1.00 98.50 113 VAL A N 1
ATOM 844 C CA . VAL A 1 113 ? -12.248 -15.259 24.501 1.00 98.50 113 VAL A CA 1
ATOM 845 C C . VAL A 1 113 ? -12.820 -14.393 23.386 1.00 98.50 113 VAL A C 1
ATOM 847 O O . VAL A 1 113 ? -13.949 -14.621 22.960 1.00 98.50 113 VAL A O 1
ATOM 850 N N . PHE A 1 114 ? -12.055 -13.416 22.921 1.00 98.44 114 PHE A N 1
ATOM 851 C CA . PHE A 1 114 ? -12.331 -12.623 21.730 1.00 98.44 114 PHE A CA 1
ATOM 852 C C . PHE A 1 114 ? -11.563 -13.258 20.573 1.00 98.44 114 PHE A C 1
ATOM 854 O O . PHE A 1 114 ? -10.334 -13.249 20.564 1.00 98.44 114 PHE A O 1
ATOM 861 N N . ASP A 1 115 ? -12.285 -13.888 19.651 1.00 98.19 115 ASP A N 1
ATOM 862 C CA . ASP A 1 115 ? -11.718 -14.725 18.594 1.00 98.19 115 ASP A CA 1
ATOM 863 C C . ASP A 1 115 ? -11.726 -13.973 17.265 1.00 98.19 115 ASP A C 1
ATOM 865 O O . ASP A 1 115 ? -12.791 -13.649 16.737 1.00 98.19 115 ASP A O 1
ATOM 869 N N . GLN A 1 116 ? -10.535 -13.681 16.745 1.00 97.44 116 GLN A N 1
ATOM 870 C CA . GLN A 1 116 ? -10.323 -12.856 15.557 1.00 97.44 116 GLN A CA 1
ATOM 871 C C . GLN A 1 116 ? -10.034 -13.687 14.296 1.00 97.44 116 GLN A C 1
ATOM 873 O O . GLN A 1 116 ? -9.617 -13.139 13.281 1.00 97.44 116 GLN A O 1
ATOM 878 N N . THR A 1 117 ? -10.284 -15.000 14.325 1.00 93.31 117 THR A N 1
ATOM 879 C CA . THR A 1 117 ? -9.941 -15.937 13.235 1.00 93.31 117 THR A CA 1
ATOM 880 C C . THR A 1 117 ? -10.735 -15.705 11.933 1.00 93.31 117 THR A C 1
ATOM 882 O O . THR A 1 117 ? -10.378 -16.240 10.884 1.00 93.31 117 THR A O 1
ATOM 885 N N . ASP A 1 118 ? -11.811 -14.905 11.944 1.00 95.81 118 ASP A N 1
ATOM 886 C CA . ASP A 1 118 ? -12.481 -14.494 10.700 1.00 95.81 118 ASP A CA 1
ATOM 887 C C . ASP A 1 118 ? -11.562 -13.591 9.856 1.00 95.81 118 ASP A C 1
ATOM 889 O O . ASP A 1 118 ? -11.025 -12.594 10.341 1.00 95.81 118 ASP A O 1
ATOM 893 N N . SER A 1 119 ? -11.432 -13.916 8.565 1.00 94.81 119 SER A N 1
ATOM 894 C CA . SER A 1 119 ? -10.528 -13.258 7.605 1.00 94.81 119 SER A CA 1
ATOM 895 C C . SER A 1 119 ? -10.733 -11.750 7.387 1.00 94.81 119 SER A C 1
ATOM 897 O O . SER A 1 119 ? -9.927 -11.119 6.700 1.00 94.81 119 SER A O 1
ATOM 899 N N . SER A 1 120 ? -11.815 -11.178 7.922 1.00 95.75 120 SER A N 1
ATOM 900 C CA . SER A 1 120 ? -12.074 -9.736 7.931 1.00 95.75 120 SER A CA 1
ATOM 901 C C . SER A 1 120 ? -11.381 -8.983 9.073 1.00 95.75 120 SER A C 1
ATOM 903 O O . SER A 1 120 ? -11.312 -7.760 9.005 1.00 95.75 120 SER A O 1
ATOM 905 N N . ASN A 1 121 ? -10.849 -9.671 10.096 1.00 97.50 121 ASN A N 1
ATOM 906 C CA . ASN A 1 121 ? -10.107 -9.023 11.188 1.00 97.50 121 ASN A CA 1
ATOM 907 C C . ASN A 1 121 ? -8.626 -8.743 10.857 1.00 97.50 121 ASN A C 1
ATOM 909 O O . ASN A 1 121 ? -7.923 -8.202 11.702 1.00 97.50 121 ASN A O 1
ATOM 913 N N . TRP A 1 122 ? -8.122 -9.089 9.667 1.00 97.75 122 TRP A N 1
ATOM 914 C CA . TRP A 1 122 ? -6.773 -8.685 9.237 1.00 97.75 122 TRP A CA 1
ATOM 915 C C . TRP A 1 122 ? -6.661 -7.149 9.253 1.00 97.75 122 TRP A C 1
ATOM 917 O O . TRP A 1 122 ? -7.608 -6.496 8.823 1.00 97.75 122 TRP A O 1
ATOM 927 N N . TYR A 1 123 ? -5.558 -6.578 9.757 1.00 97.44 123 TYR A N 1
ATOM 928 C CA . TYR A 1 123 ? -5.418 -5.162 10.176 1.00 97.44 123 TYR A CA 1
ATOM 929 C C . TYR A 1 123 ? -6.340 -4.668 11.314 1.00 97.44 123 TYR A C 1
ATOM 931 O O . TYR A 1 123 ? -6.267 -3.498 11.671 1.00 97.44 123 TYR A O 1
ATOM 939 N N . HIS A 1 124 ? -7.174 -5.512 11.927 1.00 97.44 124 HIS A N 1
ATOM 940 C CA . HIS A 1 124 ? -8.093 -5.114 13.000 1.00 97.44 124 HIS A CA 1
ATOM 941 C C . HIS A 1 124 ? -7.823 -5.872 14.303 1.00 97.44 124 HIS A C 1
ATOM 943 O O . HIS A 1 124 ? -8.665 -6.639 14.766 1.00 97.44 124 HIS A O 1
ATOM 949 N N . ALA A 1 125 ? -6.643 -5.685 14.900 1.00 97.62 125 ALA A N 1
ATOM 950 C CA . ALA A 1 125 ? -6.339 -6.216 16.231 1.00 97.62 125 ALA A CA 1
ATOM 951 C C . ALA A 1 125 ? -7.276 -5.594 17.287 1.00 97.62 125 ALA A C 1
ATOM 953 O O . ALA A 1 125 ? -7.462 -4.375 17.314 1.00 97.62 125 ALA A O 1
ATOM 954 N N . VAL A 1 126 ? -7.886 -6.408 18.157 1.00 98.06 126 VAL A N 1
ATOM 955 C CA . VAL A 1 126 ? -8.761 -5.900 19.230 1.00 98.06 126 VAL A CA 1
ATOM 956 C C . VAL A 1 126 ? -7.939 -5.416 20.425 1.00 98.06 126 VAL A C 1
ATOM 958 O O . VAL A 1 126 ? -7.121 -6.167 20.941 1.00 98.06 126 VAL A O 1
ATOM 961 N N . GLY A 1 127 ? -8.183 -4.184 20.877 1.00 97.44 127 GLY A N 1
ATOM 962 C CA . GLY A 1 127 ? -7.649 -3.612 22.118 1.00 97.44 127 GLY A CA 1
ATOM 963 C C . GLY A 1 127 ? -8.734 -3.434 23.187 1.00 97.44 127 GLY A C 1
ATOM 964 O O . GLY A 1 127 ? -9.931 -3.474 22.875 1.00 97.44 127 GLY A O 1
ATOM 965 N N . PHE A 1 128 ? -8.336 -3.209 24.447 1.00 97.94 128 PHE A N 1
ATOM 966 C CA . PHE A 1 128 ? -9.258 -3.006 25.576 1.00 97.94 128 PHE A CA 1
ATOM 967 C C . PHE A 1 128 ? -8.800 -1.866 26.489 1.00 97.94 128 PHE A C 1
ATOM 969 O O . PHE A 1 128 ? -7.731 -1.948 27.086 1.00 97.94 128 PHE A O 1
ATOM 976 N N . ALA A 1 129 ? -9.643 -0.848 26.686 1.00 97.19 129 ALA A N 1
ATOM 977 C CA . ALA A 1 129 ? -9.273 0.358 27.429 1.00 97.19 129 ALA A CA 1
ATOM 978 C C . ALA A 1 129 ? -10.360 0.868 28.388 1.00 97.19 129 ALA A C 1
ATOM 980 O O . ALA A 1 129 ? -11.553 0.591 28.246 1.00 97.19 129 ALA A O 1
ATOM 981 N N . TYR A 1 130 ? -9.948 1.663 29.379 1.00 96.31 130 TYR A N 1
ATOM 982 C CA . TYR A 1 130 ? -10.847 2.328 30.335 1.00 96.31 130 TYR A CA 1
ATOM 983 C C . TYR A 1 130 ? -11.518 3.588 29.754 1.00 96.31 130 TYR A C 1
ATOM 985 O O . TYR A 1 130 ? -12.430 4.152 30.366 1.00 96.31 130 TYR A O 1
ATOM 993 N N . TYR A 1 131 ? -11.094 4.001 28.559 1.00 95.38 131 TYR A N 1
ATOM 994 C CA . TYR A 1 131 ? -11.585 5.141 27.788 1.00 95.38 131 TYR A CA 1
ATOM 995 C C . TYR A 1 131 ? -11.876 4.696 26.343 1.00 95.38 131 TYR A C 1
ATOM 997 O O . TYR A 1 131 ? -11.238 3.751 25.877 1.00 95.38 131 TYR A O 1
ATOM 1005 N N . PRO A 1 132 ? -12.805 5.348 25.619 1.00 94.50 132 PRO A N 1
ATOM 1006 C CA . PRO A 1 132 ? -12.966 5.119 24.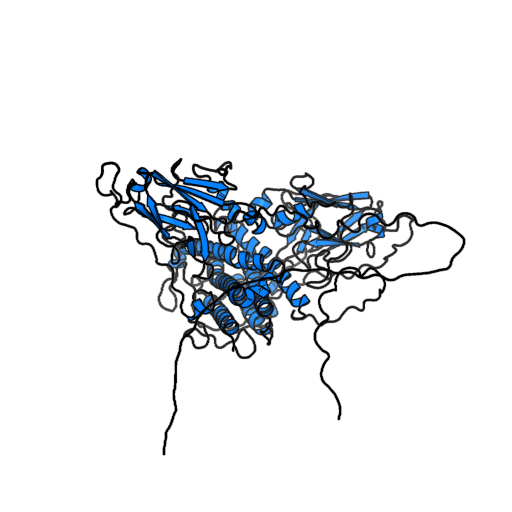186 1.00 94.50 132 PRO A CA 1
ATOM 1007 C C . PRO A 1 132 ? -11.649 5.333 23.433 1.00 94.50 132 PRO A C 1
ATOM 1009 O O . PRO A 1 132 ? -10.882 6.229 23.778 1.00 94.50 132 PRO A O 1
ATOM 1012 N N . ASP A 1 133 ? -11.440 4.530 22.393 1.00 92.88 133 ASP A N 1
ATOM 1013 C CA . ASP A 1 133 ? -10.327 4.571 21.435 1.00 92.88 133 ASP A CA 1
ATOM 1014 C C . ASP A 1 133 ? -8.906 4.293 21.975 1.00 92.88 133 ASP A C 1
ATOM 1016 O O . ASP A 1 133 ? -7.999 4.187 21.154 1.00 92.88 133 ASP A O 1
ATOM 1020 N N . GLY A 1 134 ? -8.705 4.102 23.288 1.00 93.75 134 GLY A N 1
ATOM 1021 C CA . GLY A 1 134 ? -7.452 3.577 23.872 1.00 93.75 134 GLY A CA 1
ATOM 1022 C C . GLY A 1 134 ? -6.184 4.295 23.390 1.00 93.75 134 GLY A C 1
ATOM 1023 O O . GLY A 1 134 ? -6.072 5.518 23.541 1.00 93.75 134 GLY A O 1
ATOM 1024 N N . ALA A 1 135 ? -5.271 3.537 22.780 1.00 92.12 135 ALA A N 1
ATOM 1025 C CA . ALA A 1 135 ? -4.049 3.975 22.100 1.00 92.12 135 ALA A CA 1
ATOM 1026 C C . ALA A 1 135 ? -4.220 5.157 21.122 1.00 92.12 135 ALA A C 1
ATOM 1028 O O . ALA A 1 135 ? -3.285 5.911 20.890 1.00 92.12 135 ALA A O 1
ATOM 1029 N N . HIS A 1 136 ? -5.410 5.390 20.559 1.00 91.94 136 HIS A N 1
ATOM 1030 C CA . HIS A 1 136 ? -5.627 6.492 19.604 1.00 91.94 136 HIS A CA 1
ATOM 1031 C C . HIS A 1 136 ? -6.002 7.826 20.251 1.00 91.94 136 HIS A C 1
ATOM 1033 O O . HIS A 1 136 ? -6.168 8.824 19.547 1.00 91.94 136 HIS A O 1
ATOM 1039 N N . GLY A 1 137 ? -6.207 7.847 21.568 1.00 89.69 137 GLY A N 1
ATOM 1040 C CA . GLY A 1 137 ? -6.657 9.038 22.273 1.00 89.69 137 GLY A CA 1
ATOM 1041 C C . GLY A 1 137 ? -8.113 9.430 21.983 1.00 89.69 137 GLY A C 1
ATOM 1042 O O . GLY A 1 137 ? -8.847 8.815 21.209 1.00 89.69 137 GLY A O 1
ATOM 1043 N N . ALA A 1 138 ? -8.572 10.495 22.645 1.00 86.56 138 ALA A N 1
ATOM 1044 C CA . ALA A 1 138 ? -9.955 10.971 22.497 1.00 86.56 138 ALA A CA 1
ATOM 1045 C C . ALA A 1 138 ? -10.187 11.714 21.165 1.00 86.56 138 ALA A C 1
ATOM 1047 O O . ALA A 1 138 ? -11.260 11.612 20.567 1.00 86.56 138 ALA A O 1
ATOM 1048 N N . ASP A 1 139 ? -9.157 12.411 20.691 1.00 89.81 139 ASP A N 1
ATOM 1049 C CA . ASP A 1 139 ? -9.126 13.248 19.494 1.00 89.81 139 ASP A CA 1
ATOM 1050 C C . ASP A 1 139 ? -8.002 12.745 18.572 1.00 89.81 139 ASP A C 1
ATOM 1052 O O . ASP A 1 139 ? -7.044 12.146 19.056 1.00 89.81 139 ASP A O 1
ATOM 1056 N N . TRP A 1 140 ? -8.092 12.990 17.261 1.00 92.81 140 TRP A N 1
ATOM 1057 C CA . TRP A 1 140 ? -7.051 12.583 16.304 1.00 92.81 140 TRP A CA 1
ATOM 1058 C C . TRP A 1 140 ? -5.679 13.158 16.691 1.00 92.81 140 TRP A C 1
ATOM 1060 O O . TRP A 1 140 ? -5.524 14.375 16.797 1.00 92.81 140 TRP A O 1
ATOM 1070 N N . GLY A 1 141 ? -4.685 12.288 16.882 1.00 89.00 141 GLY A N 1
ATOM 1071 C CA . GLY A 1 141 ? -3.337 12.667 17.317 1.00 89.00 141 GLY A CA 1
ATOM 1072 C C . GLY A 1 141 ? -3.251 13.160 18.765 1.00 89.00 141 GLY A C 1
ATOM 1073 O O . GLY A 1 141 ? -2.314 13.886 19.095 1.00 89.00 141 GLY A O 1
ATOM 1074 N N . GLY A 1 142 ? -4.239 12.836 19.603 1.00 89.44 142 GLY A N 1
ATOM 1075 C CA . GLY A 1 142 ? -4.192 13.070 21.045 1.00 89.44 142 GLY A CA 1
ATOM 1076 C C . GLY A 1 142 ? -3.491 11.939 21.802 1.00 89.44 142 GLY A C 1
ATOM 1077 O O . GLY A 1 142 ? -3.367 10.832 21.292 1.00 89.44 142 GLY A O 1
ATOM 1078 N N . ASP A 1 143 ? -3.074 12.225 23.038 1.00 91.69 143 ASP A N 1
ATOM 1079 C CA . ASP A 1 143 ? -2.381 11.260 23.900 1.00 91.69 143 ASP A CA 1
ATOM 1080 C C . ASP A 1 143 ? -3.191 9.964 24.118 1.00 91.69 143 ASP A C 1
ATOM 1082 O O . ASP A 1 143 ? -4.414 10.009 24.340 1.00 91.69 143 ASP A O 1
ATOM 1086 N N . GLU A 1 144 ? -2.471 8.838 24.149 1.00 92.69 144 GLU A N 1
ATOM 1087 C CA . GLU A 1 144 ? -2.952 7.503 24.524 1.00 92.69 144 GLU A CA 1
ATOM 1088 C C . GLU A 1 144 ? -3.707 7.509 25.869 1.00 92.69 144 GLU A C 1
ATOM 1090 O O . GLU A 1 144 ? -3.511 8.371 26.739 1.00 92.69 144 GLU A O 1
ATOM 1095 N N . ARG A 1 145 ? -4.594 6.530 26.070 1.00 93.81 145 ARG A N 1
ATOM 1096 C CA . ARG A 1 145 ? -5.431 6.411 27.277 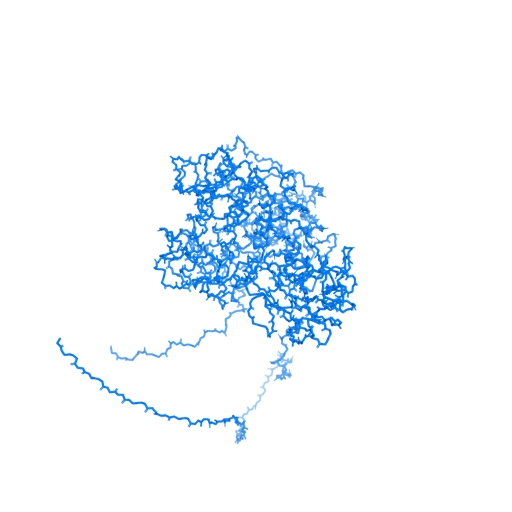1.00 93.81 145 ARG A CA 1
ATOM 1097 C C . ARG A 1 145 ? -5.243 5.072 27.971 1.00 93.81 145 ARG A C 1
ATOM 1099 O O . ARG A 1 145 ? -5.073 4.071 27.301 1.00 93.81 145 ARG A O 1
ATOM 1106 N N . ASP A 1 146 ? -5.388 5.060 29.302 1.00 94.00 146 ASP A N 1
ATOM 1107 C CA . ASP A 1 146 ? -5.308 3.863 30.155 1.00 94.00 146 ASP A CA 1
ATOM 1108 C C . ASP A 1 146 ? -5.937 2.604 29.524 1.00 94.00 146 ASP A C 1
ATOM 1110 O O . ASP A 1 146 ? -7.167 2.480 29.426 1.00 94.00 146 ASP A O 1
ATOM 1114 N N . GLU A 1 147 ? -5.081 1.634 29.213 1.00 95.06 147 GLU A N 1
ATOM 1115 C CA . GLU A 1 147 ? -5.442 0.322 28.673 1.00 95.06 147 GLU A CA 1
ATOM 1116 C C . GLU A 1 147 ? -5.577 -0.747 29.772 1.00 95.06 147 GLU A C 1
ATOM 1118 O O . GLU A 1 147 ? -5.223 -0.558 30.947 1.00 95.06 147 GLU A O 1
ATOM 1123 N N . VAL A 1 148 ? -6.130 -1.904 29.404 1.00 95.12 148 VAL A N 1
ATOM 1124 C CA . VAL A 1 148 ? -6.232 -3.088 30.265 1.00 95.12 148 VAL A CA 1
ATOM 1125 C C . VAL A 1 148 ? -4.944 -3.912 30.167 1.00 95.12 148 VAL A C 1
ATOM 1127 O O . VAL A 1 148 ? -4.885 -4.956 29.530 1.00 95.12 148 VAL A O 1
ATOM 1130 N N . GLU A 1 149 ? -3.904 -3.455 30.860 1.00 89.12 149 GLU A N 1
ATOM 1131 C CA . GLU A 1 149 ? -2.575 -4.097 30.866 1.00 89.12 149 GLU A CA 1
ATOM 1132 C C . GLU A 1 149 ? -2.271 -4.908 32.140 1.00 89.12 149 GLU A C 1
ATOM 1134 O O . GLU A 1 149 ? -1.131 -5.305 32.411 1.00 89.12 149 GLU A O 1
ATOM 1139 N N . GLY A 1 150 ? -3.284 -5.114 32.986 1.00 84.25 150 GLY A N 1
ATOM 1140 C CA . GLY A 1 150 ? -3.131 -5.808 34.258 1.00 84.25 150 GLY A CA 1
ATOM 1141 C C . GLY A 1 150 ? -2.684 -7.257 34.060 1.00 84.25 150 GLY A C 1
ATOM 1142 O O . GLY A 1 150 ? -3.316 -8.024 33.335 1.00 84.25 150 GLY A O 1
ATOM 1143 N N . ALA A 1 151 ? -1.610 -7.664 34.742 1.00 82.38 151 ALA A N 1
ATOM 1144 C CA . ALA A 1 151 ? -1.111 -9.034 34.675 1.00 82.38 151 ALA A CA 1
ATOM 1145 C C . ALA A 1 151 ? -2.185 -10.041 35.137 1.00 82.38 151 ALA A C 1
ATOM 1147 O O . ALA A 1 151 ? -2.585 -10.053 36.304 1.00 82.38 151 ALA A O 1
ATOM 1148 N N . GLY A 1 152 ? -2.638 -10.895 34.214 1.00 85.62 152 GLY A N 1
ATOM 1149 C CA . GLY A 1 152 ? -3.737 -11.844 34.432 1.00 85.62 152 GLY A CA 1
ATOM 1150 C C . GLY A 1 152 ? -5.146 -11.287 34.176 1.00 85.62 152 GLY A C 1
ATOM 1151 O O . GLY A 1 152 ? -6.112 -12.029 34.345 1.00 85.62 152 GLY A O 1
ATOM 1152 N N . GLU A 1 153 ? -5.277 -10.023 33.763 1.00 93.31 153 GLU A N 1
ATOM 1153 C CA . GLU A 1 153 ? -6.540 -9.427 33.298 1.00 93.31 153 GLU A CA 1
ATOM 1154 C C . GLU A 1 153 ? -6.725 -9.592 31.785 1.00 93.31 153 GLU A C 1
ATOM 1156 O O . GLU A 1 153 ? -7.845 -9.825 31.340 1.00 93.31 153 GLU A O 1
ATOM 1161 N N . LEU A 1 154 ? -5.641 -9.529 31.006 1.00 97.06 154 LEU A N 1
ATOM 1162 C CA . LEU A 1 154 ? -5.647 -9.672 29.549 1.00 97.06 154 LEU A CA 1
ATOM 1163 C C . LEU A 1 154 ? -4.458 -10.524 29.081 1.00 97.06 154 LEU A C 1
ATOM 1165 O O . LEU A 1 154 ? -3.358 -10.403 29.622 1.00 97.06 154 LEU A O 1
ATOM 1169 N N . LEU A 1 155 ? -4.684 -11.385 28.086 1.00 96.94 155 LEU A N 1
ATOM 1170 C CA . LEU A 1 155 ? -3.645 -12.200 27.456 1.00 96.94 155 LEU A CA 1
ATOM 1171 C C . LEU A 1 155 ? -3.934 -12.423 25.965 1.00 96.94 155 LEU A C 1
ATOM 1173 O O . LEU A 1 155 ? -4.938 -13.044 25.613 1.00 96.94 155 LEU A O 1
ATOM 1177 N N . TYR A 1 156 ? -3.028 -11.979 25.101 1.00 97.75 156 TYR A N 1
ATOM 1178 C CA . TYR A 1 156 ? -3.066 -12.226 23.662 1.00 97.75 156 TYR A CA 1
ATOM 1179 C C . TYR A 1 156 ? -2.413 -13.564 23.310 1.00 97.75 156 TYR A C 1
ATOM 1181 O O . TYR A 1 156 ? -1.455 -14.012 23.952 1.00 97.75 156 TYR A O 1
ATOM 1189 N N . LYS A 1 157 ? -2.964 -14.240 22.298 1.00 97.50 157 LYS A N 1
ATOM 1190 C CA . LYS A 1 157 ? -2.525 -15.573 21.880 1.00 97.50 157 LYS A CA 1
ATOM 1191 C C . LYS A 1 157 ? -2.537 -15.750 20.370 1.00 97.50 157 LYS A C 1
ATOM 1193 O O . LYS A 1 157 ? -3.475 -15.327 19.696 1.00 97.50 157 LYS A O 1
ATOM 1198 N N . ILE A 1 158 ? -1.537 -16.484 19.892 1.00 96.62 158 ILE A N 1
ATOM 1199 C CA . ILE A 1 158 ? -1.424 -16.987 18.521 1.00 96.62 158 ILE A CA 1
ATOM 1200 C C . ILE A 1 158 ? -1.404 -18.518 18.595 1.00 96.62 158 ILE A C 1
ATOM 1202 O O . ILE A 1 158 ? -0.671 -19.099 19.397 1.00 96.62 158 ILE A O 1
ATOM 1206 N N . ASP A 1 159 ? -2.257 -19.184 17.812 1.00 95.50 159 ASP A N 1
ATOM 1207 C CA . ASP A 1 159 ? -2.446 -20.647 17.822 1.00 95.50 159 ASP A CA 1
ATOM 1208 C C . ASP A 1 159 ? -2.712 -21.232 19.233 1.00 95.50 159 ASP A C 1
ATOM 1210 O O . ASP A 1 159 ? -2.353 -22.367 19.559 1.00 95.50 159 ASP A O 1
ATOM 1214 N N . GLY A 1 160 ? -3.362 -20.445 20.098 1.00 94.81 160 GLY A N 1
ATOM 1215 C CA . GLY A 1 160 ? -3.685 -20.811 21.482 1.00 94.81 160 GLY A CA 1
ATOM 1216 C C . GLY A 1 160 ? -2.507 -20.750 22.468 1.00 94.81 160 GLY A C 1
ATOM 1217 O O . GLY A 1 160 ? -2.700 -21.026 23.656 1.00 94.81 160 GLY A O 1
ATOM 1218 N N . ALA A 1 161 ? -1.310 -20.364 22.020 1.00 96.50 161 ALA A N 1
ATOM 1219 C CA . ALA A 1 161 ? -0.166 -20.066 22.877 1.00 96.50 161 ALA A CA 1
ATOM 1220 C C . ALA A 1 161 ? -0.113 -18.565 23.198 1.00 96.50 161 ALA A C 1
ATOM 1222 O O . ALA A 1 161 ? -0.365 -17.740 22.325 1.00 96.50 161 ALA A O 1
ATOM 1223 N N . ALA A 1 162 ? 0.238 -18.213 24.440 1.00 95.69 162 ALA A N 1
ATOM 1224 C CA . ALA A 1 162 ? 0.567 -16.832 24.800 1.00 95.69 162 ALA A CA 1
ATOM 1225 C C . ALA A 1 162 ? 1.699 -16.315 23.905 1.00 95.69 162 ALA A C 1
ATOM 1227 O O . ALA A 1 162 ? 2.684 -17.029 23.698 1.00 95.69 162 ALA A O 1
ATOM 1228 N N . THR A 1 163 ? 1.556 -15.104 23.377 1.00 94.62 163 THR A N 1
ATOM 1229 C CA . THR A 1 163 ? 2.576 -14.500 22.519 1.00 94.62 163 THR A CA 1
ATOM 1230 C C . THR A 1 163 ? 3.826 -14.129 23.324 1.00 94.62 163 THR A C 1
ATOM 1232 O O . THR A 1 163 ? 3.756 -13.770 24.500 1.00 94.62 163 THR A O 1
ATOM 1235 N N . THR A 1 164 ? 5.004 -14.273 22.708 1.00 90.69 164 THR A N 1
ATOM 1236 C CA . THR A 1 164 ? 6.295 -14.015 23.364 1.00 90.69 164 THR A CA 1
ATOM 1237 C C . THR A 1 164 ? 7.303 -13.414 22.390 1.00 90.69 164 THR A C 1
ATOM 1239 O O . THR A 1 164 ? 7.688 -14.059 21.416 1.00 90.69 164 THR A O 1
ATOM 1242 N N . CYS A 1 165 ? 7.786 -12.224 22.713 1.00 90.50 165 CYS A N 1
ATOM 1243 C CA . CYS A 1 165 ? 8.861 -11.484 22.058 1.00 90.50 165 CYS A CA 1
ATOM 1244 C C . CYS A 1 165 ? 9.596 -10.663 23.147 1.00 90.50 165 CYS A C 1
ATOM 1246 O O . CYS A 1 165 ? 9.163 -10.706 24.305 1.00 90.50 165 CYS A O 1
ATOM 1248 N N . PRO A 1 166 ? 10.716 -9.973 22.852 1.00 90.81 166 PRO A N 1
ATOM 1249 C CA . PRO A 1 166 ? 11.458 -9.208 23.862 1.00 90.81 166 PRO A CA 1
ATOM 1250 C C . PRO A 1 166 ? 10.595 -8.189 24.619 1.00 90.81 166 PRO A C 1
ATOM 1252 O O . PRO A 1 166 ? 10.772 -8.031 25.827 1.00 90.81 166 PRO A O 1
ATOM 1255 N N . ASP A 1 167 ? 9.627 -7.596 23.922 1.00 88.00 167 ASP A N 1
ATOM 1256 C CA . ASP A 1 167 ? 8.824 -6.469 24.395 1.00 88.00 167 ASP A CA 1
ATOM 1257 C C . ASP A 1 167 ? 7.390 -6.869 24.797 1.00 88.00 167 ASP A C 1
ATOM 1259 O O . ASP A 1 167 ? 6.560 -6.019 25.048 1.00 88.00 167 ASP A O 1
ATOM 1263 N N . ALA A 1 168 ? 7.096 -8.167 24.966 1.00 87.88 168 ALA A N 1
ATOM 1264 C CA . ALA A 1 168 ? 5.745 -8.713 25.206 1.00 87.88 168 ALA A CA 1
ATOM 1265 C C . ALA A 1 168 ? 4.912 -8.111 26.366 1.00 87.88 168 ALA A C 1
ATOM 1267 O O . ALA A 1 168 ? 3.736 -8.456 26.516 1.00 87.88 168 ALA A O 1
ATOM 1268 N N . GLY A 1 169 ? 5.504 -7.294 27.238 1.00 89.44 169 GLY A N 1
ATOM 1269 C CA . GLY A 1 169 ? 4.826 -6.706 28.390 1.00 89.44 169 GLY A CA 1
ATOM 1270 C C . GLY A 1 169 ? 4.172 -7.749 29.309 1.00 89.44 169 GLY A C 1
ATOM 1271 O O . GLY A 1 169 ? 4.699 -8.841 29.534 1.00 89.44 169 GLY A O 1
ATOM 1272 N N . ASN A 1 170 ? 3.008 -7.399 29.865 1.00 91.62 170 ASN A N 1
ATOM 1273 C CA . ASN A 1 170 ? 2.183 -8.321 30.660 1.00 91.62 170 ASN A CA 1
ATOM 1274 C C . ASN A 1 170 ? 1.134 -9.074 29.825 1.00 91.62 170 ASN A C 1
ATOM 1276 O O . ASN A 1 170 ? 0.625 -10.098 30.283 1.00 91.62 170 ASN A O 1
ATOM 1280 N N . THR A 1 171 ? 0.767 -8.538 28.657 1.00 93.81 171 THR A N 1
ATOM 1281 C CA . THR A 1 171 ? -0.397 -8.962 27.861 1.00 93.81 171 THR A CA 1
ATOM 1282 C C . THR A 1 171 ? -0.010 -9.765 26.622 1.00 93.81 171 THR A C 1
ATOM 1284 O O . THR A 1 171 ? -0.803 -10.591 26.176 1.00 93.81 171 THR A O 1
ATOM 1287 N N . GLY A 1 172 ? 1.183 -9.540 26.066 1.00 94.38 172 GLY A N 1
ATOM 1288 C CA . GLY A 1 172 ? 1.627 -10.083 24.784 1.00 94.38 172 GLY A CA 1
ATOM 1289 C C . GLY A 1 172 ? 1.235 -9.254 23.550 1.00 94.38 172 GLY A C 1
ATOM 1290 O O . GLY A 1 172 ? 1.445 -9.735 22.433 1.00 94.38 172 GLY A O 1
ATOM 1291 N N . LEU A 1 173 ? 0.663 -8.053 23.725 1.00 95.00 173 LEU A N 1
ATOM 1292 C CA . LEU A 1 173 ? 0.126 -7.224 22.633 1.00 95.00 173 LEU A CA 1
ATOM 1293 C C . LEU A 1 173 ? 1.188 -6.838 21.596 1.00 95.00 173 LEU A C 1
ATOM 1295 O O . LEU A 1 173 ? 0.985 -7.065 20.408 1.00 95.00 173 LEU A O 1
ATOM 1299 N N . ASP A 1 174 ? 2.353 -6.392 22.052 1.00 93.44 174 ASP A N 1
ATOM 1300 C CA . ASP A 1 174 ? 3.468 -5.909 21.222 1.00 93.44 174 ASP A CA 1
ATOM 1301 C C . ASP A 1 174 ? 4.073 -7.017 20.331 1.00 93.44 174 ASP A C 1
ATOM 1303 O O . ASP A 1 174 ? 4.835 -6.758 19.406 1.00 93.44 174 ASP A O 1
ATOM 1307 N N . CYS A 1 175 ? 3.705 -8.279 20.581 1.00 94.69 175 CYS A N 1
ATOM 1308 C CA . CYS A 1 175 ? 4.049 -9.439 19.754 1.00 94.69 175 CYS A CA 1
ATOM 1309 C C . CYS A 1 175 ? 2.864 -9.968 18.921 1.00 94.69 175 CYS A C 1
ATOM 1311 O O . CYS A 1 175 ? 3.027 -10.908 18.146 1.00 94.69 175 CYS A O 1
ATOM 1313 N N . TYR A 1 176 ? 1.657 -9.465 19.177 1.00 96.62 176 TYR A N 1
ATOM 1314 C CA . TYR A 1 176 ? 0.390 -9.887 18.583 1.00 96.62 176 TYR A CA 1
ATOM 1315 C C . TYR A 1 176 ? -0.067 -8.911 17.501 1.00 96.62 176 TYR A C 1
ATOM 1317 O O . TYR A 1 176 ? -0.508 -9.353 16.448 1.00 96.62 176 TYR A O 1
ATOM 1325 N N . GLU A 1 177 ? 0.050 -7.604 17.738 1.00 96.44 177 GLU A N 1
ATOM 1326 C CA . GLU A 1 177 ? -0.353 -6.569 16.786 1.00 96.44 177 GLU A CA 1
ATOM 1327 C C . GLU A 1 177 ? 0.518 -6.511 15.518 1.00 96.44 177 GLU A C 1
ATOM 1329 O O . GLU A 1 177 ? -0.076 -6.464 14.439 1.00 96.44 177 GLU A O 1
ATOM 1334 N N . PRO A 1 178 ? 1.870 -6.576 15.561 1.00 95.69 178 PRO A N 1
ATOM 1335 C CA . PRO A 1 178 ? 2.688 -6.455 14.346 1.00 95.69 178 PRO A CA 1
ATOM 1336 C C . PRO A 1 178 ? 2.354 -7.499 13.271 1.00 95.69 178 PRO A C 1
ATOM 1338 O O . PRO A 1 178 ? 2.388 -7.216 12.075 1.00 95.69 178 PRO A O 1
ATOM 1341 N N . GLU A 1 179 ? 1.926 -8.689 13.698 1.00 96.38 179 GLU A N 1
ATOM 1342 C CA . GLU A 1 179 ? 1.444 -9.763 12.828 1.00 96.38 179 GLU A CA 1
ATOM 1343 C C . GLU A 1 179 ? 0.237 -9.354 11.963 1.00 96.38 179 GLU A C 1
ATOM 1345 O O . GLU A 1 179 ? 0.065 -9.883 10.868 1.00 96.38 179 GLU A O 1
ATOM 1350 N N . PHE A 1 180 ? -0.594 -8.397 12.390 1.00 97.69 180 PHE A N 1
ATOM 1351 C CA . PHE A 1 180 ? -1.743 -7.920 11.605 1.00 97.69 180 PHE A CA 1
ATOM 1352 C C . PHE A 1 180 ? -1.336 -7.079 10.386 1.00 97.69 180 PHE A C 1
ATOM 1354 O O . PHE A 1 180 ? -2.178 -6.868 9.514 1.00 97.69 180 PHE A O 1
ATOM 1361 N N . PHE A 1 181 ? -0.066 -6.663 10.295 1.00 97.12 181 PHE A N 1
ATOM 1362 C CA . PHE A 1 181 ? 0.535 -6.025 9.119 1.00 97.12 181 PHE A CA 1
ATOM 1363 C C . PHE A 1 181 ? 1.248 -7.023 8.187 1.00 97.12 181 PHE A C 1
ATOM 1365 O O . PHE A 1 181 ? 1.756 -6.625 7.139 1.00 97.12 181 PHE A O 1
ATOM 1372 N N . TYR A 1 182 ? 1.318 -8.311 8.542 1.00 97.31 182 TYR A N 1
ATOM 1373 C CA . TYR A 1 182 ? 1.942 -9.337 7.699 1.00 97.31 182 TYR A CA 1
ATOM 1374 C C . TYR A 1 182 ? 1.074 -9.670 6.475 1.00 97.31 182 TYR A C 1
ATOM 1376 O O . TYR A 1 182 ? -0.134 -9.390 6.489 1.00 97.31 182 TYR A O 1
ATOM 1384 N N . PRO A 1 183 ? 1.659 -10.266 5.411 1.00 96.12 183 PRO A N 1
ATOM 1385 C CA . PRO A 1 183 ? 0.912 -10.696 4.234 1.00 96.12 183 PRO A CA 1
ATOM 1386 C C . PRO A 1 183 ? -0.346 -11.479 4.617 1.00 96.12 183 PRO A C 1
ATOM 1388 O O . PRO A 1 183 ? -0.318 -12.350 5.490 1.00 96.12 183 PRO A O 1
ATOM 1391 N N . ARG A 1 184 ? -1.473 -11.159 3.969 1.00 95.00 184 ARG A N 1
ATOM 1392 C CA . ARG A 1 184 ? -2.801 -11.645 4.377 1.00 95.00 184 ARG A CA 1
ATOM 1393 C C . ARG A 1 184 ? -2.870 -13.170 4.491 1.00 95.00 184 ARG A C 1
ATOM 1395 O O . ARG A 1 184 ? -3.505 -13.673 5.414 1.00 95.00 184 ARG A O 1
ATOM 1402 N N . ALA A 1 185 ? -2.203 -13.890 3.590 1.00 92.88 185 ALA A N 1
ATOM 1403 C CA . ALA A 1 185 ? -2.119 -15.348 3.607 1.00 92.88 185 ALA A CA 1
ATOM 1404 C C . ALA A 1 185 ? -1.404 -15.894 4.861 1.00 92.88 185 ALA A C 1
ATOM 1406 O O . ALA A 1 185 ? -1.900 -16.838 5.477 1.00 92.88 185 ALA A O 1
ATOM 1407 N N . ASP A 1 186 ? -0.298 -15.270 5.277 1.00 94.38 186 ASP A N 1
ATOM 1408 C CA . ASP A 1 186 ? 0.497 -15.689 6.440 1.00 94.38 186 ASP A CA 1
ATOM 1409 C C . ASP A 1 186 ? -0.213 -15.387 7.761 1.00 94.38 186 ASP A C 1
ATOM 1411 O O . ASP A 1 186 ? -0.183 -16.205 8.684 1.00 94.38 186 ASP A O 1
ATOM 1415 N N . TRP A 1 187 ? -0.919 -14.253 7.831 1.00 96.88 187 TRP A N 1
ATOM 1416 C CA . TRP A 1 187 ? -1.838 -13.959 8.931 1.00 96.88 187 TRP A CA 1
ATOM 1417 C C . TRP A 1 187 ? -2.977 -14.995 8.955 1.00 96.88 187 TRP A C 1
ATOM 1419 O O . TRP A 1 187 ? -3.176 -15.689 9.950 1.00 96.88 187 TRP A O 1
ATOM 1429 N N . MET A 1 188 ? -3.665 -15.233 7.832 1.00 94.94 188 MET A N 1
ATOM 1430 C CA . MET A 1 188 ? -4.762 -16.215 7.752 1.00 94.94 188 MET A CA 1
ATOM 1431 C C . MET A 1 188 ? -4.349 -17.674 8.043 1.00 94.94 188 MET A C 1
ATOM 1433 O O . MET A 1 188 ? -5.221 -18.513 8.283 1.00 94.94 188 MET A O 1
ATOM 1437 N N . ALA A 1 189 ? -3.052 -18.002 8.049 1.00 93.94 189 ALA A N 1
ATOM 1438 C CA . ALA A 1 189 ? -2.542 -19.320 8.431 1.00 93.94 189 ALA A CA 1
ATOM 1439 C C . ALA A 1 189 ? -2.535 -19.575 9.958 1.00 93.94 189 ALA A C 1
ATOM 1441 O O . ALA A 1 189 ? -2.358 -20.724 10.387 1.00 93.94 189 ALA A O 1
ATOM 1442 N N . LYS A 1 190 ? -2.727 -18.529 10.772 1.00 94.75 190 LYS A N 1
ATOM 1443 C CA . LYS A 1 190 ? -2.686 -18.539 12.244 1.00 94.75 190 LYS A CA 1
ATOM 1444 C C . LYS A 1 190 ? -4.071 -18.261 12.844 1.00 94.75 190 LYS A C 1
ATOM 1446 O O . LYS A 1 190 ? -4.967 -17.744 12.184 1.00 94.75 190 LYS A O 1
ATOM 1451 N N . ASN A 1 191 ? -4.257 -18.612 14.117 1.00 95.50 191 ASN A N 1
ATOM 1452 C CA . ASN A 1 191 ? -5.471 -18.289 14.880 1.00 95.50 191 ASN A CA 1
ATOM 1453 C C . ASN A 1 191 ? -5.143 -17.220 15.929 1.00 95.50 191 ASN A C 1
ATOM 1455 O O . ASN A 1 191 ? -4.270 -17.453 16.768 1.00 95.50 191 ASN A O 1
ATOM 1459 N N . TYR A 1 192 ? -5.852 -16.091 15.914 1.00 97.38 192 TYR A N 1
ATOM 1460 C CA . TYR A 1 192 ? -5.606 -14.948 16.800 1.00 97.38 192 TYR A CA 1
ATOM 1461 C C . TYR A 1 192 ? -6.744 -14.796 17.812 1.00 97.38 192 TYR A C 1
ATOM 1463 O O . TYR A 1 192 ? -7.914 -14.703 17.434 1.00 97.38 192 TYR A O 1
ATOM 1471 N N . THR A 1 193 ? -6.413 -14.778 19.106 1.00 98.00 193 THR A N 1
ATOM 1472 C CA . THR A 1 193 ? -7.408 -14.613 20.177 1.00 98.00 193 THR A CA 1
ATOM 1473 C C . THR A 1 193 ? -6.889 -13.742 21.316 1.00 98.00 193 THR A C 1
ATOM 1475 O O . THR A 1 193 ? -5.750 -13.927 21.749 1.00 98.00 193 THR A O 1
ATOM 1478 N N . ALA A 1 194 ? -7.751 -12.902 21.887 1.00 98.06 194 ALA A N 1
ATOM 1479 C CA . ALA A 1 194 ? -7.494 -12.191 23.139 1.00 98.06 194 ALA A CA 1
ATOM 1480 C C . ALA A 1 194 ? -8.365 -12.756 24.276 1.00 98.06 194 ALA A C 1
ATOM 1482 O O . ALA A 1 194 ? -9.583 -12.872 24.140 1.00 98.06 194 ALA A O 1
ATOM 1483 N N . GLU A 1 195 ? -7.762 -13.118 25.409 1.00 97.94 195 GLU A N 1
ATOM 1484 C CA . GLU A 1 195 ? -8.469 -13.613 26.596 1.00 97.94 195 GLU A CA 1
ATOM 1485 C C . GLU A 1 195 ? -8.572 -12.521 27.664 1.00 97.94 195 GLU A C 1
ATOM 1487 O O . GLU A 1 195 ? -7.589 -12.193 28.328 1.00 97.94 195 GLU A O 1
ATOM 1492 N N . LEU A 1 196 ? -9.781 -11.990 27.860 1.00 98.38 196 LEU A N 1
ATOM 1493 C CA . LEU A 1 196 ? -10.080 -10.937 28.831 1.00 98.38 196 LEU A CA 1
ATOM 1494 C C . LEU A 1 196 ? -10.745 -11.532 30.083 1.00 98.38 196 LEU A C 1
ATOM 1496 O O . LEU A 1 196 ? -11.871 -12.031 30.034 1.00 98.38 196 LEU A O 1
ATOM 1500 N N . THR A 1 197 ? -10.065 -11.463 31.225 1.00 98.06 197 THR A N 1
ATOM 1501 C CA . THR A 1 197 ? -10.562 -11.910 32.534 1.00 98.06 197 THR A CA 1
ATOM 1502 C C . THR A 1 197 ? -11.090 -10.730 33.337 1.00 98.06 197 THR A C 1
ATOM 1504 O O . THR A 1 197 ? -10.337 -9.864 33.775 1.00 98.06 197 THR A O 1
ATOM 1507 N N . ILE A 1 198 ? -12.401 -10.710 33.582 1.00 97.94 198 ILE A N 1
ATOM 1508 C CA . ILE A 1 198 ? -13.062 -9.588 34.256 1.00 97.94 198 ILE A CA 1
ATOM 1509 C C . ILE A 1 198 ? -12.819 -9.669 35.764 1.00 97.94 198 ILE A C 1
ATOM 1511 O O . ILE A 1 198 ? -13.387 -10.519 36.458 1.00 97.94 198 ILE A O 1
ATOM 1515 N N . THR A 1 199 ? -11.987 -8.773 36.290 1.00 96.19 199 THR A N 1
ATOM 1516 C CA . THR A 1 199 ? -11.667 -8.702 37.723 1.00 96.19 199 THR A CA 1
ATOM 1517 C C . THR A 1 199 ? -12.522 -7.658 38.448 1.00 96.19 199 THR A C 1
ATOM 1519 O O . THR A 1 199 ? -13.133 -6.778 37.839 1.00 96.19 199 THR A O 1
ATOM 1522 N N . GLN A 1 200 ? -12.541 -7.721 39.782 1.00 94.88 200 GLN A N 1
ATOM 1523 C CA . GLN A 1 200 ? -13.108 -6.638 40.591 1.00 94.88 200 GLN A CA 1
ATOM 1524 C C . GLN A 1 200 ? -12.260 -5.355 40.498 1.00 94.88 200 GLN A C 1
ATOM 1526 O O . GLN A 1 200 ? -12.819 -4.270 40.542 1.00 94.88 200 GLN A O 1
ATOM 1531 N N . ALA A 1 201 ? -10.938 -5.452 40.311 1.00 93.44 201 ALA A N 1
ATOM 1532 C CA . ALA A 1 201 ? -10.069 -4.277 40.187 1.00 93.44 201 ALA A CA 1
ATOM 1533 C C . ALA A 1 201 ? -10.338 -3.499 38.885 1.00 93.44 201 ALA A C 1
ATOM 1535 O O . ALA A 1 201 ? -10.431 -2.273 38.902 1.00 93.44 201 ALA A O 1
ATOM 1536 N N . MET A 1 202 ? -10.552 -4.218 37.780 1.00 94.75 202 MET A N 1
ATOM 1537 C CA . MET A 1 202 ? -11.029 -3.678 36.507 1.00 94.75 202 MET A CA 1
ATOM 1538 C C . MET A 1 202 ? -12.401 -3.004 36.670 1.00 94.75 202 MET A C 1
ATOM 1540 O O . MET A 1 202 ? -12.598 -1.877 36.219 1.00 94.75 202 MET A O 1
ATOM 1544 N N . ALA A 1 203 ? -13.336 -3.650 37.375 1.00 94.75 203 ALA A N 1
ATOM 1545 C CA . ALA A 1 203 ? -14.642 -3.069 37.683 1.00 94.75 203 ALA A CA 1
ATOM 1546 C C . ALA A 1 203 ? -14.540 -1.781 38.526 1.00 94.75 203 ALA A C 1
ATOM 1548 O O . ALA A 1 203 ? -15.200 -0.792 38.209 1.00 94.75 203 ALA A O 1
ATOM 1549 N N . ASP A 1 204 ? -13.679 -1.762 39.546 1.00 92.94 204 ASP A N 1
ATOM 1550 C CA . ASP A 1 204 ? -13.458 -0.611 40.428 1.00 92.94 204 ASP A CA 1
ATOM 1551 C C . ASP A 1 204 ? -12.792 0.576 39.689 1.00 92.94 204 ASP A C 1
ATOM 1553 O O . ASP A 1 204 ? -13.056 1.732 40.028 1.00 92.94 204 ASP A O 1
ATOM 1557 N N . ARG A 1 205 ? -11.966 0.306 38.660 1.00 92.94 205 ARG A N 1
ATOM 1558 C CA . ARG A 1 205 ? -11.360 1.314 37.758 1.00 92.94 205 ARG A CA 1
ATOM 1559 C C . ARG A 1 205 ? -12.300 1.812 36.650 1.00 92.94 205 ARG A C 1
ATOM 1561 O O . ARG A 1 205 ? -12.086 2.912 36.139 1.00 92.94 205 ARG A O 1
ATOM 1568 N N . SER A 1 206 ? -13.299 1.015 36.264 1.00 95.06 206 SER A N 1
ATOM 1569 C CA . SER A 1 206 ? -14.202 1.289 35.134 1.00 95.06 206 SER A CA 1
ATOM 1570 C C . SER A 1 206 ? -14.963 2.618 35.254 1.00 95.06 206 SER A C 1
ATOM 1572 O O . SER A 1 206 ? -15.150 3.158 36.347 1.00 95.06 206 SER A O 1
ATOM 1574 N N . GLN A 1 207 ? -15.439 3.144 34.124 1.00 93.31 207 GLN A N 1
ATOM 1575 C CA . GLN A 1 207 ? -16.198 4.396 34.072 1.00 93.31 207 GLN A CA 1
ATOM 1576 C C . GLN A 1 207 ? -17.689 4.070 33.938 1.00 93.31 207 GLN A C 1
ATOM 1578 O O . GLN A 1 207 ? -18.141 3.611 32.894 1.00 93.31 207 GLN A O 1
ATOM 1583 N N . GLY A 1 208 ? -18.461 4.222 35.016 1.00 94.69 208 GLY A N 1
ATOM 1584 C CA . GLY A 1 208 ? -19.886 3.872 35.046 1.00 94.69 208 GLY A CA 1
ATOM 1585 C C . GLY A 1 208 ? -20.183 2.369 35.009 1.00 94.69 208 GLY A C 1
ATOM 1586 O O . GLY A 1 208 ? -21.321 1.988 34.749 1.00 94.69 208 GLY A O 1
ATOM 1587 N N . GLY A 1 209 ? -19.187 1.512 35.261 1.00 96.50 209 GLY A N 1
ATOM 1588 C CA . GLY A 1 209 ? -19.303 0.063 35.070 1.00 96.50 209 GLY A CA 1
ATOM 1589 C C . GLY A 1 209 ? -18.954 -0.395 33.653 1.00 96.50 209 GLY A C 1
ATOM 1590 O O . GLY A 1 209 ? -19.305 -1.514 33.278 1.00 96.50 209 GLY A O 1
ATOM 1591 N N . VAL A 1 210 ? -18.309 0.468 32.863 1.00 97.81 210 VAL A N 1
ATOM 1592 C CA . VAL A 1 210 ? -17.997 0.242 31.450 1.00 97.81 210 VAL A CA 1
ATOM 1593 C C . VAL A 1 210 ? -16.494 0.361 31.188 1.00 97.81 210 VAL A C 1
ATOM 1595 O O . VAL A 1 210 ? -15.823 1.250 31.720 1.00 97.81 210 VAL A O 1
ATOM 1598 N N . ILE A 1 211 ? -15.996 -0.544 30.346 1.00 97.88 211 ILE A N 1
ATOM 1599 C CA . ILE A 1 211 ? -14.726 -0.434 29.610 1.00 97.88 211 ILE A CA 1
ATOM 1600 C C . ILE A 1 211 ? -15.025 -0.574 28.108 1.00 97.88 211 ILE A C 1
ATOM 1602 O O . ILE A 1 211 ? -16.142 -0.934 27.729 1.00 97.88 211 ILE A O 1
ATOM 1606 N N . TYR A 1 212 ? -14.054 -0.300 27.247 1.00 97.94 212 TYR A N 1
ATOM 1607 C CA . TYR A 1 212 ? -14.237 -0.244 25.797 1.00 97.94 212 TYR A CA 1
ATOM 1608 C C . TYR A 1 212 ? -13.382 -1.305 25.115 1.00 97.94 212 TYR A C 1
ATOM 1610 O O . TYR A 1 212 ? -12.249 -1.539 25.529 1.00 97.94 212 TYR A O 1
ATOM 1618 N N . TYR A 1 213 ? -13.929 -1.939 24.079 1.00 98.06 213 TYR A N 1
ATOM 1619 C CA . TYR A 1 213 ? -13.134 -2.675 23.096 1.00 98.06 213 TYR A CA 1
ATOM 1620 C C . TYR A 1 213 ? -12.986 -1.792 21.860 1.00 98.06 213 TYR A C 1
ATOM 1622 O O . TYR A 1 213 ? -13.929 -1.087 21.504 1.00 98.06 213 TYR A O 1
ATOM 1630 N N . PHE A 1 214 ? -11.832 -1.810 21.209 1.00 97.31 214 PHE A N 1
ATOM 1631 C CA . PHE A 1 214 ? -11.551 -0.949 20.058 1.00 97.31 214 PHE A CA 1
ATOM 1632 C C . PHE A 1 214 ? -10.583 -1.640 19.086 1.00 97.31 214 PHE A C 1
ATOM 1634 O O . PHE A 1 214 ? -10.171 -2.775 19.327 1.00 97.31 214 PHE A O 1
ATOM 1641 N N . CYS A 1 215 ? -10.278 -1.016 17.946 1.00 97.00 215 CYS A N 1
ATOM 1642 C CA . CYS A 1 215 ? -9.235 -1.506 17.047 1.00 97.00 215 CYS A CA 1
ATOM 1643 C C . CYS A 1 215 ? -7.910 -0.827 17.396 1.00 97.00 215 CYS A C 1
ATOM 1645 O O . CYS A 1 215 ? -7.829 0.398 17.366 1.00 97.00 215 CYS A O 1
ATOM 1647 N N . HIS A 1 216 ? -6.883 -1.612 17.718 1.00 95.38 216 HIS A N 1
ATOM 1648 C CA . HIS A 1 216 ? -5.580 -1.078 18.113 1.00 95.38 216 HIS A CA 1
ATOM 1649 C C . HIS A 1 216 ? -4.857 -0.382 16.946 1.00 95.38 216 HIS A C 1
ATOM 1651 O O . HIS A 1 216 ? -4.205 0.633 17.144 1.00 95.38 216 HIS A O 1
ATOM 1657 N N . ILE A 1 217 ? -5.131 -0.803 15.706 1.00 95.56 217 ILE A N 1
ATOM 1658 C CA . ILE A 1 217 ? -4.567 -0.214 14.479 1.00 95.56 217 ILE A CA 1
ATOM 1659 C C . ILE A 1 217 ? -5.414 0.960 13.949 1.00 95.56 217 ILE A C 1
ATOM 1661 O O . ILE A 1 217 ? -4.876 1.940 13.429 1.00 95.56 217 ILE A O 1
ATOM 1665 N N . HIS A 1 218 ? -6.746 0.902 14.080 1.00 93.56 218 HIS A N 1
ATOM 1666 C CA . HIS A 1 218 ? -7.669 1.906 13.534 1.00 93.56 218 HIS A CA 1
ATOM 1667 C C . HIS A 1 218 ? -8.469 2.631 14.622 1.00 93.56 218 HIS A C 1
ATOM 1669 O O . HIS A 1 218 ? -9.425 2.105 15.195 1.00 93.56 218 HIS A O 1
ATOM 1675 N N . SER A 1 219 ? -8.158 3.912 14.804 1.00 91.62 219 SER A N 1
ATOM 1676 C CA . SER A 1 219 ? -8.946 4.865 15.598 1.00 91.62 219 SER A CA 1
ATOM 1677 C C . SER A 1 219 ? -10.444 4.860 15.238 1.00 91.62 219 SER A C 1
ATOM 1679 O O . SER A 1 219 ? -10.830 4.526 14.121 1.00 91.62 219 SER A O 1
ATOM 1681 N N . LYS A 1 220 ? -11.312 5.313 16.150 1.00 90.00 220 LYS A N 1
ATOM 1682 C CA . LYS A 1 220 ? -12.763 5.486 15.907 1.00 90.00 220 LYS A CA 1
ATOM 1683 C C . LYS A 1 220 ? -13.549 4.187 15.600 1.00 90.00 220 LYS A C 1
ATOM 1685 O O . LYS A 1 220 ? -14.637 4.234 15.020 1.00 90.00 220 LYS A O 1
ATOM 1690 N N . MET A 1 221 ? -13.044 3.033 16.057 1.00 92.94 221 MET A N 1
ATOM 1691 C CA . MET A 1 221 ? -13.686 1.704 15.963 1.00 92.94 221 MET A CA 1
ATOM 1692 C C . MET A 1 221 ? -14.050 1.079 17.327 1.00 92.94 221 MET A C 1
ATOM 1694 O O . MET A 1 221 ? -14.011 -0.139 17.506 1.00 92.94 221 MET A O 1
ATOM 1698 N N . SER A 1 222 ? -14.415 1.905 18.303 1.00 95.00 222 SER A N 1
ATOM 1699 C CA . SER A 1 222 ? -14.783 1.473 19.652 1.00 95.00 222 SER A CA 1
ATOM 1700 C C . SER A 1 222 ? -16.218 0.942 19.758 1.00 95.00 222 SER A C 1
ATOM 1702 O O . SER A 1 222 ? -17.153 1.445 19.131 1.00 95.00 222 SER A O 1
ATOM 1704 N N . GLY A 1 223 ? -16.400 -0.040 20.636 1.00 96.00 223 GLY A N 1
ATOM 1705 C CA . GLY A 1 223 ? -17.667 -0.447 21.237 1.00 96.00 223 GLY A CA 1
ATOM 1706 C C . GLY A 1 223 ? -17.491 -0.641 22.746 1.00 96.00 223 GLY A C 1
ATOM 1707 O O . GLY A 1 223 ? -16.400 -0.437 23.283 1.00 96.00 223 GLY A O 1
ATOM 1708 N N . LYS A 1 224 ? -18.558 -1.002 23.468 1.00 96.19 224 LYS A N 1
ATOM 1709 C CA . LYS A 1 224 ? -18.532 -1.021 24.941 1.00 96.19 224 LYS A CA 1
ATOM 1710 C C . LYS A 1 224 ? -18.812 -2.376 25.584 1.00 96.19 224 LYS A C 1
ATOM 1712 O O . LYS A 1 224 ? -19.663 -3.146 25.142 1.00 96.19 224 LYS A O 1
ATOM 1717 N N . ILE A 1 225 ? -18.106 -2.622 26.683 1.00 98.31 225 ILE A N 1
ATOM 1718 C CA . ILE A 1 225 ? -18.228 -3.782 27.561 1.00 98.31 225 ILE A CA 1
ATOM 1719 C C . ILE A 1 225 ? -18.875 -3.325 28.870 1.00 98.31 225 ILE A C 1
ATOM 1721 O O . ILE A 1 225 ? -18.290 -2.556 29.632 1.00 98.31 225 ILE A O 1
ATOM 1725 N N . VAL A 1 226 ? -20.078 -3.819 29.150 1.00 98.00 226 VAL A N 1
ATOM 1726 C CA . VAL A 1 226 ? -20.845 -3.506 30.359 1.00 98.00 226 VAL A CA 1
ATOM 1727 C C . VAL A 1 226 ? -20.582 -4.577 31.414 1.00 98.00 226 VAL A C 1
ATOM 1729 O O . VAL A 1 226 ? -21.044 -5.716 31.296 1.00 98.00 226 VAL A O 1
ATOM 1732 N N . ILE A 1 227 ? -19.867 -4.208 32.474 1.00 98.31 227 ILE A N 1
ATOM 1733 C CA . ILE A 1 227 ? -19.501 -5.114 33.562 1.00 98.31 227 ILE A CA 1
ATOM 1734 C C . ILE A 1 227 ? -20.701 -5.328 34.498 1.00 98.31 227 ILE A C 1
ATOM 1736 O O . ILE A 1 227 ? -21.394 -4.391 34.902 1.00 98.31 227 ILE A O 1
ATOM 1740 N N . LYS A 1 228 ? -20.940 -6.587 34.870 1.00 97.94 228 LYS A N 1
ATOM 1741 C CA . LYS A 1 228 ? -21.899 -7.019 35.896 1.00 97.94 228 LYS A CA 1
ATOM 1742 C C . LYS A 1 228 ? -21.178 -7.732 37.036 1.00 97.94 228 LYS A C 1
ATOM 1744 O O . LYS A 1 228 ? -20.127 -8.349 36.839 1.00 97.94 228 LYS A O 1
ATOM 1749 N N . ASN A 1 229 ? -21.808 -7.754 38.206 1.00 97.12 229 ASN A N 1
ATOM 1750 C CA . ASN A 1 229 ? -21.421 -8.676 39.274 1.00 97.12 229 ASN A CA 1
ATOM 1751 C C . ASN A 1 229 ? -21.581 -10.141 38.808 1.00 97.12 229 ASN A C 1
ATOM 1753 O O . ASN A 1 229 ? -22.297 -10.431 37.846 1.00 97.12 229 ASN A O 1
ATOM 1757 N N . ALA A 1 230 ? -20.938 -11.088 39.498 1.00 95.44 230 ALA A N 1
ATOM 1758 C CA . ALA A 1 230 ? -20.948 -12.508 39.118 1.00 95.44 230 ALA A CA 1
ATOM 1759 C C . ALA A 1 230 ? -22.370 -13.112 39.004 1.00 95.44 230 ALA A C 1
ATOM 1761 O O . ALA A 1 230 ? -22.643 -13.937 38.126 1.00 95.44 230 ALA A O 1
ATOM 1762 N N . ASP A 1 231 ? -23.306 -12.667 39.849 1.00 94.00 231 ASP A N 1
ATOM 1763 C CA . ASP A 1 231 ? -24.720 -13.065 39.813 1.00 94.00 231 ASP A CA 1
ATOM 1764 C C . ASP A 1 231 ? -25.505 -12.448 38.635 1.00 94.00 231 ASP A C 1
ATOM 1766 O O . ASP A 1 231 ? -26.527 -12.994 38.212 1.00 94.00 231 ASP A O 1
ATOM 1770 N N . GLY A 1 232 ? -24.970 -11.398 38.007 1.00 94.75 232 GLY A N 1
ATOM 1771 C CA . GLY A 1 232 ? -25.584 -10.636 36.922 1.00 94.75 232 GLY A CA 1
ATOM 1772 C C . GLY A 1 232 ? -26.257 -9.340 37.380 1.00 94.75 232 GLY A C 1
ATOM 1773 O O . GLY A 1 232 ? -26.912 -8.692 36.564 1.00 94.75 232 GLY A O 1
ATOM 1774 N N . SER A 1 233 ? -26.130 -8.948 38.654 1.00 95.44 233 SER A N 1
ATOM 1775 C CA . SER A 1 233 ? -26.608 -7.645 39.119 1.00 95.44 233 SER A CA 1
ATOM 1776 C C . SER A 1 233 ? -25.779 -6.497 38.531 1.00 95.44 233 SER A C 1
ATOM 1778 O O . SER A 1 233 ? -24.659 -6.690 38.047 1.00 95.44 233 SER A O 1
ATOM 1780 N N . ALA A 1 234 ? -26.310 -5.272 38.619 1.00 94.62 234 ALA A N 1
ATOM 1781 C CA . ALA A 1 234 ? -25.531 -4.066 38.347 1.00 94.62 234 ALA A CA 1
ATOM 1782 C C . ALA A 1 234 ? -24.252 -4.059 39.201 1.00 94.62 234 ALA A C 1
ATOM 1784 O O . ALA A 1 234 ? -24.296 -4.458 40.368 1.00 94.62 234 ALA A O 1
ATOM 1785 N N . VAL A 1 235 ? -23.138 -3.656 38.592 1.00 96.12 235 VAL A N 1
ATOM 1786 C CA . VAL A 1 235 ? -21.811 -3.722 39.205 1.00 96.12 235 VAL A CA 1
ATOM 1787 C C . VAL A 1 235 ? -21.665 -2.744 40.374 1.00 96.12 235 VAL A C 1
ATOM 1789 O O . VAL A 1 235 ? -22.182 -1.626 40.357 1.00 96.12 235 VAL A O 1
ATOM 1792 N N . THR A 1 236 ? -20.959 -3.195 41.405 1.00 94.31 236 THR A N 1
ATOM 1793 C CA . THR A 1 236 ? -20.632 -2.444 42.623 1.00 94.31 236 THR A CA 1
ATOM 1794 C C . THR A 1 236 ? -19.144 -2.570 42.924 1.00 94.31 236 THR A C 1
ATOM 1796 O O . THR A 1 236 ? -18.485 -3.466 42.397 1.00 94.31 236 THR A O 1
ATOM 1799 N N . GLN A 1 237 ? -18.628 -1.721 43.814 1.00 92.62 237 GLN A N 1
ATOM 1800 C CA . GLN A 1 237 ? -17.289 -1.904 44.375 1.00 92.62 237 GLN A CA 1
ATOM 1801 C C . GLN A 1 237 ? -17.176 -3.226 45.150 1.00 92.62 237 GLN A C 1
ATOM 1803 O O . GLN A 1 237 ? -18.185 -3.808 45.564 1.00 92.62 237 GLN A O 1
ATOM 1808 N N . ALA A 1 238 ? -15.940 -3.657 45.419 1.00 87.94 238 ALA A N 1
ATOM 1809 C CA . ALA A 1 238 ? -15.625 -4.861 46.194 1.00 87.94 238 ALA A CA 1
ATOM 1810 C C . ALA A 1 238 ? -16.309 -4.944 47.581 1.00 87.94 238 ALA A C 1
ATOM 1812 O O . ALA A 1 238 ? -16.526 -6.037 48.106 1.00 87.94 238 ALA A O 1
ATOM 1813 N N . ASP A 1 239 ? -16.642 -3.802 48.189 1.00 89.19 239 ASP A N 1
ATOM 1814 C CA . ASP A 1 239 ? -17.318 -3.682 49.489 1.00 89.19 239 ASP A CA 1
ATOM 1815 C C . ASP A 1 239 ? -18.853 -3.518 49.386 1.00 89.19 239 ASP A C 1
ATOM 1817 O O . ASP A 1 239 ? -19.539 -3.337 50.398 1.00 89.19 239 ASP A O 1
ATOM 1821 N N . GLY A 1 240 ? -19.401 -3.586 48.169 1.00 87.81 240 GLY A N 1
ATOM 1822 C CA . GLY A 1 240 ? -20.819 -3.410 47.865 1.00 87.81 240 GLY A CA 1
ATOM 1823 C C . GLY A 1 240 ? -21.289 -1.953 47.774 1.00 87.81 240 GLY A C 1
ATOM 1824 O O . GLY A 1 240 ? -22.493 -1.726 47.640 1.00 87.81 240 GLY A O 1
ATOM 1825 N N . GLN A 1 241 ? -20.395 -0.960 47.849 1.00 90.94 241 GLN A N 1
ATOM 1826 C CA . GLN A 1 241 ? -20.757 0.439 47.596 1.00 90.94 241 GLN A CA 1
ATOM 1827 C C . GLN A 1 241 ? -20.955 0.722 46.091 1.00 90.94 241 GLN A C 1
ATOM 1829 O O . GLN A 1 241 ? -20.448 -0.018 45.242 1.00 90.94 241 GLN A O 1
ATOM 1834 N N . PRO A 1 242 ? -21.675 1.802 45.719 1.00 90.94 242 PRO A N 1
ATOM 1835 C CA . PRO A 1 242 ? -21.703 2.291 44.339 1.00 90.94 242 PRO A CA 1
ATOM 1836 C C . PRO A 1 242 ? -20.287 2.579 43.822 1.00 90.94 242 PRO A C 1
ATOM 1838 O O . PRO A 1 242 ? -19.430 2.980 44.609 1.00 90.94 242 PRO A O 1
ATOM 1841 N N . LEU A 1 243 ? -20.043 2.406 42.519 1.00 91.69 243 LEU A N 1
ATOM 1842 C CA . LEU A 1 243 ? -18.742 2.696 41.899 1.00 91.69 243 LEU A CA 1
ATOM 1843 C C . LEU A 1 243 ? -18.262 4.127 42.182 1.00 91.69 243 LEU A C 1
ATOM 1845 O O . LEU A 1 243 ? -19.063 5.062 42.209 1.00 91.69 243 LEU A O 1
ATOM 1849 N N . VAL A 1 244 ? -16.942 4.291 42.341 1.00 88.19 244 VAL A N 1
ATOM 1850 C CA . VAL A 1 244 ? -16.296 5.605 42.519 1.00 88.19 244 VAL A CA 1
ATOM 1851 C C . VAL A 1 244 ? -16.593 6.504 41.317 1.00 88.19 244 VAL A C 1
ATOM 1853 O O . VAL A 1 244 ? -17.078 7.624 41.475 1.00 88.19 244 VAL A O 1
ATOM 1856 N N . ASN A 1 245 ? -16.378 5.971 40.114 1.00 88.50 245 ASN A N 1
ATOM 1857 C CA . ASN A 1 245 ? -16.724 6.613 38.854 1.00 88.50 245 ASN A CA 1
ATOM 1858 C C . ASN A 1 245 ? -18.119 6.134 38.427 1.00 88.50 245 ASN A C 1
ATOM 1860 O O . ASN A 1 245 ? -18.263 5.197 37.648 1.00 88.50 245 ASN A O 1
ATOM 1864 N N . ALA A 1 246 ? -19.171 6.748 38.969 1.00 88.25 246 ALA A N 1
ATOM 1865 C CA . ALA A 1 246 ? -20.553 6.311 38.742 1.00 88.25 246 ALA A CA 1
ATOM 1866 C C . ALA A 1 246 ? -21.137 6.678 37.356 1.00 88.25 246 ALA A C 1
ATOM 1868 O O . ALA A 1 246 ? -22.311 6.406 37.106 1.00 88.25 246 ALA A O 1
ATOM 1869 N N . GLN A 1 247 ? -20.362 7.318 36.473 1.00 92.50 247 GLN A N 1
ATOM 1870 C CA . GLN A 1 247 ? -20.824 7.831 35.182 1.00 92.50 247 GLN A CA 1
ATOM 1871 C C . GLN A 1 247 ? -20.033 7.221 34.015 1.00 92.50 247 GLN A C 1
ATOM 1873 O O . GLN A 1 247 ? -18.806 7.241 34.014 1.00 92.50 247 GLN A O 1
ATOM 1878 N N . GLU A 1 248 ? -20.764 6.701 33.024 1.00 93.31 248 GLU A N 1
ATOM 1879 C CA . GLU A 1 248 ? -20.235 6.224 31.739 1.00 93.31 248 GLU A CA 1
ATOM 1880 C C . GLU A 1 248 ? -19.683 7.406 30.920 1.00 93.31 248 GLU A C 1
ATOM 1882 O O . GLU A 1 248 ? -20.254 8.505 30.942 1.00 93.31 248 GLU A O 1
ATOM 1887 N N . LEU A 1 249 ? -18.576 7.196 30.203 1.00 93.62 249 LEU A N 1
ATOM 1888 C CA . LEU A 1 249 ? -18.027 8.206 29.295 1.00 93.62 249 LEU A CA 1
ATOM 1889 C C . LEU A 1 249 ? -18.846 8.263 27.993 1.00 93.62 249 LEU A C 1
ATOM 1891 O O . LEU A 1 249 ? -19.392 7.246 27.568 1.00 93.62 249 LEU A O 1
ATOM 1895 N N . PRO A 1 250 ? -18.929 9.423 27.319 1.00 93.44 250 PRO A N 1
ATOM 1896 C CA . PRO A 1 250 ? -19.551 9.496 26.004 1.00 93.44 250 PRO A CA 1
ATOM 1897 C C . PRO A 1 250 ? -18.800 8.630 24.984 1.00 93.44 250 PRO A C 1
ATOM 1899 O O . PRO A 1 250 ? -17.608 8.827 24.763 1.00 93.44 250 PRO A O 1
ATOM 1902 N N . LEU A 1 251 ? -19.522 7.725 24.326 1.00 92.88 251 LEU A N 1
ATOM 1903 C CA . LEU A 1 251 ? -19.069 6.977 23.155 1.00 92.88 251 LEU A CA 1
ATOM 1904 C C . LEU A 1 251 ? -19.876 7.441 21.932 1.00 92.88 251 LEU A C 1
ATOM 1906 O O . LEU A 1 251 ? -21.090 7.647 22.024 1.00 92.88 251 LEU A O 1
ATOM 1910 N N . TYR A 1 252 ? -19.213 7.631 20.792 1.00 91.56 252 TYR A N 1
ATOM 1911 C CA . TYR A 1 252 ? -19.887 7.950 19.531 1.00 91.56 252 TYR A CA 1
ATOM 1912 C C . TYR A 1 252 ? -20.704 6.747 19.038 1.00 91.56 252 TYR A C 1
ATOM 1914 O O . TYR A 1 252 ? -20.383 5.592 19.299 1.00 91.56 252 TYR A O 1
ATOM 1922 N N . SER A 1 253 ? -21.797 7.007 18.322 1.00 91.00 253 SER A N 1
ATOM 1923 C CA . SER A 1 253 ? -22.612 5.934 17.740 1.00 91.00 253 SER A CA 1
ATOM 1924 C C . SER A 1 253 ? -22.067 5.510 16.370 1.00 91.00 253 SER A C 1
ATOM 1926 O O . SER A 1 253 ? -21.668 6.390 15.605 1.00 91.00 253 SER A O 1
ATOM 1928 N N . PRO A 1 254 ? -22.120 4.212 16.011 1.00 91.25 254 PRO A N 1
ATOM 1929 C CA . PRO A 1 254 ? -21.800 3.733 14.667 1.00 91.25 254 PRO A CA 1
ATOM 1930 C C . PRO A 1 254 ? -22.568 4.504 13.590 1.00 91.25 254 PRO A C 1
ATOM 1932 O O . PRO A 1 254 ? -23.806 4.579 13.621 1.00 91.25 254 PRO A O 1
ATOM 1935 N N . VAL A 1 255 ? -21.838 5.082 12.634 1.00 89.88 255 VAL A N 1
ATOM 1936 C CA . VAL A 1 255 ? -22.410 5.957 11.607 1.00 89.88 255 VAL A CA 1
ATOM 1937 C C . VAL A 1 255 ? -23.374 5.161 10.732 1.00 89.88 255 VAL A C 1
ATOM 1939 O O . VAL A 1 255 ? -23.009 4.172 10.097 1.00 89.88 255 VAL A O 1
ATOM 1942 N N . GLN A 1 256 ? -24.627 5.610 10.681 1.00 87.06 256 GLN A N 1
ATOM 1943 C CA . GLN A 1 256 ? -25.631 5.038 9.792 1.00 87.06 256 GLN A CA 1
ATOM 1944 C C . GLN A 1 256 ? -25.443 5.627 8.394 1.00 87.06 256 GLN A C 1
ATOM 1946 O O . GLN A 1 256 ? -25.653 6.823 8.192 1.00 87.06 256 GLN A O 1
ATOM 1951 N N . GLY A 1 257 ? -25.039 4.791 7.435 1.00 85.06 257 GLY A N 1
ATOM 1952 C CA . GLY A 1 257 ? -24.850 5.215 6.048 1.00 85.06 257 GLY A CA 1
ATOM 1953 C C . GLY A 1 257 ? -26.131 5.792 5.437 1.00 85.06 257 GLY A C 1
ATOM 1954 O O . GLY A 1 257 ? -27.237 5.299 5.682 1.00 85.06 257 GLY A O 1
ATOM 1955 N N . ALA A 1 258 ? -25.986 6.824 4.604 1.00 91.88 258 ALA A N 1
ATOM 1956 C CA . ALA A 1 258 ? -27.081 7.321 3.779 1.00 91.88 258 ALA A CA 1
ATOM 1957 C C . ALA A 1 258 ? -27.580 6.219 2.826 1.00 91.88 258 ALA A C 1
ATOM 1959 O O . ALA A 1 258 ? -26.844 5.295 2.490 1.00 91.88 258 ALA A O 1
ATOM 1960 N N . GLY A 1 259 ? -28.824 6.314 2.343 1.00 94.31 259 GLY A N 1
ATOM 1961 C CA . GLY A 1 259 ? -29.411 5.264 1.494 1.00 94.31 259 GLY A CA 1
ATOM 1962 C C . GLY A 1 259 ? -28.584 4.942 0.240 1.00 94.31 259 GLY A C 1
ATOM 1963 O O . GLY A 1 259 ? -28.514 3.783 -0.157 1.00 94.31 259 GLY A O 1
ATOM 1964 N N . PHE A 1 260 ? -27.912 5.944 -0.336 1.00 95.94 260 PHE A N 1
ATOM 1965 C CA . PHE A 1 260 ? -26.971 5.764 -1.443 1.00 95.94 260 PHE A CA 1
ATOM 1966 C C . PHE A 1 260 ? -25.707 5.008 -1.007 1.00 95.94 260 PHE A C 1
ATOM 1968 O O . PHE A 1 260 ? -25.379 3.982 -1.592 1.00 95.94 260 PHE A O 1
ATOM 1975 N N . ASP A 1 261 ? -25.057 5.438 0.077 1.00 96.56 261 ASP A N 1
ATOM 1976 C CA . ASP A 1 261 ? -23.882 4.764 0.644 1.00 96.56 261 ASP A CA 1
ATOM 1977 C C . ASP A 1 261 ? -24.175 3.311 1.062 1.00 96.56 261 ASP A C 1
ATOM 1979 O O . ASP A 1 261 ? -23.357 2.421 0.843 1.00 96.56 261 ASP A O 1
ATOM 1983 N N . VAL A 1 262 ? -25.380 3.021 1.566 1.00 94.81 262 VAL A N 1
ATOM 1984 C CA . VAL A 1 262 ? -25.835 1.652 1.879 1.00 94.81 262 VAL A CA 1
ATOM 1985 C C . VAL A 1 262 ? -26.041 0.804 0.618 1.00 94.81 262 VAL A C 1
ATOM 1987 O O . VAL A 1 262 ? -25.825 -0.409 0.668 1.00 94.81 262 VAL A O 1
ATOM 1990 N N . ILE A 1 263 ? -26.395 1.399 -0.527 1.00 96.19 263 ILE A N 1
ATOM 1991 C CA . ILE A 1 263 ? -26.422 0.707 -1.829 1.00 96.19 263 ILE A CA 1
ATOM 1992 C C . ILE A 1 263 ? -24.991 0.475 -2.324 1.00 96.19 263 ILE A C 1
ATOM 1994 O O . ILE A 1 263 ? -24.633 -0.665 -2.611 1.00 96.19 263 ILE A O 1
ATOM 1998 N N . CYS A 1 264 ? -24.135 1.493 -2.304 1.00 96.81 264 CYS A N 1
ATOM 1999 C CA . CYS A 1 264 ? -22.772 1.422 -2.833 1.00 96.81 264 CYS A CA 1
ATOM 2000 C C . CYS A 1 264 ? -21.788 0.625 -1.959 1.00 96.81 264 CYS A C 1
ATOM 2002 O O . CYS A 1 264 ? -20.861 0.012 -2.475 1.00 96.81 264 CYS A O 1
ATOM 2004 N N . GLY A 1 265 ? -22.023 0.551 -0.645 1.00 95.25 265 GLY A N 1
ATOM 2005 C CA . GLY A 1 265 ? -21.074 -0.006 0.328 1.00 95.25 265 GLY A CA 1
ATOM 2006 C C . GLY A 1 265 ? -19.944 0.960 0.689 1.00 95.25 265 GLY A C 1
ATOM 2007 O O . GLY A 1 265 ? -18.852 0.492 1.006 1.00 95.25 265 GLY A O 1
ATOM 2008 N N . THR A 1 266 ? -20.217 2.264 0.600 1.00 95.94 266 THR A N 1
ATOM 2009 C CA . THR A 1 266 ? -19.256 3.376 0.678 1.00 95.94 266 THR A CA 1
ATOM 2010 C C . THR A 1 266 ? -19.457 4.245 1.925 1.00 95.94 266 THR A C 1
ATOM 2012 O O . THR A 1 266 ? -20.375 4.015 2.715 1.00 95.94 266 THR A O 1
ATOM 2015 N N . SER A 1 267 ? -18.616 5.270 2.100 1.00 92.25 267 SER A N 1
ATOM 2016 C CA . SER A 1 267 ? -18.802 6.335 3.095 1.00 92.25 267 SER A CA 1
ATOM 2017 C C . SER A 1 267 ? -18.786 7.744 2.476 1.00 92.25 267 SER A C 1
ATOM 2019 O O . SER A 1 267 ? -17.828 8.167 1.821 1.00 92.25 267 SER A O 1
ATOM 2021 N N . GLY A 1 268 ? -19.844 8.519 2.736 1.00 92.00 268 GLY A N 1
ATOM 2022 C CA . GLY A 1 268 ? -19.930 9.941 2.381 1.00 92.00 268 GLY A CA 1
ATOM 2023 C C . GLY A 1 268 ? -20.047 10.236 0.881 1.00 92.00 268 GLY A C 1
ATOM 2024 O O . GLY A 1 268 ? -19.721 11.341 0.462 1.00 92.00 268 GLY A O 1
ATOM 2025 N N . ALA A 1 269 ? -20.483 9.278 0.060 1.00 95.44 269 ALA A N 1
ATOM 2026 C CA . ALA A 1 269 ? -20.653 9.467 -1.382 1.00 95.44 269 ALA A CA 1
ATOM 2027 C C . ALA A 1 269 ? -22.021 10.073 -1.757 1.00 95.44 269 ALA A C 1
ATOM 2029 O O . ALA A 1 269 ? -22.182 10.599 -2.858 1.00 95.44 269 ALA A O 1
ATOM 2030 N N . SER A 1 270 ? -23.017 10.024 -0.859 1.00 95.69 270 SER A N 1
ATOM 2031 C CA . SER A 1 270 ? -24.410 10.381 -1.178 1.00 95.69 270 SER A CA 1
ATOM 2032 C C . SER A 1 270 ? -24.634 11.804 -1.706 1.00 95.69 270 SER A C 1
ATOM 2034 O O . SER A 1 270 ? -25.569 11.995 -2.483 1.00 95.69 270 SER A O 1
ATOM 2036 N N . ASP A 1 271 ? -23.838 12.797 -1.302 1.00 95.44 271 ASP A N 1
ATOM 2037 C CA . ASP A 1 271 ? -23.980 14.175 -1.802 1.00 95.44 271 ASP A CA 1
ATOM 2038 C C . ASP A 1 271 ? -23.383 14.367 -3.206 1.00 95.44 271 ASP A C 1
ATOM 2040 O O . ASP A 1 271 ? -23.821 15.247 -3.948 1.00 95.44 271 ASP A O 1
ATOM 2044 N N . TYR A 1 272 ? -22.434 13.514 -3.596 1.00 96.44 272 TYR A N 1
ATOM 2045 C CA . TYR A 1 272 ? -21.754 13.525 -4.896 1.00 96.44 272 TYR A CA 1
ATOM 2046 C C . TYR A 1 272 ? -22.448 12.645 -5.948 1.00 96.44 272 TYR A C 1
ATOM 2048 O O . TYR A 1 272 ? -22.114 12.706 -7.132 1.00 96.44 272 TYR A O 1
ATOM 2056 N N . ALA A 1 273 ? -23.436 11.849 -5.528 1.00 95.12 273 ALA A N 1
ATOM 2057 C CA . ALA A 1 273 ? -24.269 11.026 -6.397 1.00 95.12 273 ALA A CA 1
ATOM 2058 C C . ALA A 1 273 ? -24.963 11.849 -7.506 1.00 95.12 273 ALA A C 1
ATOM 2060 O O . ALA A 1 273 ? -25.237 13.036 -7.309 1.00 95.12 273 ALA A O 1
ATOM 2061 N N . PRO A 1 274 ? -25.324 11.248 -8.658 1.00 90.69 274 PRO A N 1
ATOM 2062 C CA . PRO A 1 274 ? -26.046 11.949 -9.721 1.00 90.69 274 PRO A CA 1
ATOM 2063 C C . PRO A 1 274 ? -27.331 12.639 -9.225 1.00 90.69 274 PRO A C 1
ATOM 2065 O O . PRO A 1 274 ? -28.276 11.990 -8.778 1.00 90.69 274 PRO A O 1
ATOM 2068 N N . GLY A 1 275 ? -27.367 13.974 -9.315 1.00 90.19 275 GLY A N 1
ATOM 2069 C CA . GLY A 1 275 ? -28.461 14.814 -8.802 1.00 90.19 275 GLY A CA 1
ATOM 2070 C C . GLY A 1 275 ? -28.343 15.231 -7.327 1.00 90.19 275 GLY A C 1
ATOM 2071 O O . GLY A 1 275 ? -29.235 15.918 -6.828 1.00 90.19 275 GLY A O 1
ATOM 2072 N N . GLY A 1 276 ? -27.266 14.841 -6.642 1.00 94.25 276 GLY A N 1
ATOM 2073 C CA . GLY A 1 276 ? -26.900 15.292 -5.301 1.00 94.25 276 GLY A CA 1
ATOM 2074 C C . GLY A 1 276 ? -26.415 16.745 -5.256 1.00 94.25 276 GLY A C 1
ATOM 2075 O O . GLY A 1 276 ? -26.211 17.397 -6.283 1.00 94.25 276 GLY A O 1
ATOM 2076 N N . SER A 1 277 ? -26.245 17.264 -4.039 1.00 93.75 277 SER A N 1
ATOM 2077 C CA . SER A 1 277 ? -25.872 18.661 -3.770 1.00 93.75 277 SER A CA 1
ATOM 2078 C C . SER A 1 277 ? -24.460 19.022 -4.257 1.00 93.75 277 SER A C 1
ATOM 2080 O O . SER A 1 277 ? -24.215 20.163 -4.651 1.00 93.75 277 SER A O 1
ATOM 2082 N N . MET A 1 278 ? -23.562 18.035 -4.277 1.00 92.88 278 MET A N 1
ATOM 2083 C CA . MET A 1 278 ? -22.149 18.141 -4.632 1.00 92.88 278 MET A CA 1
ATOM 2084 C C . MET A 1 278 ? -21.793 17.363 -5.906 1.00 92.88 278 MET A C 1
ATOM 2086 O O . MET A 1 278 ? -20.609 17.206 -6.200 1.00 92.88 278 MET A O 1
ATOM 2090 N N . ALA A 1 279 ? -22.776 16.936 -6.705 1.00 93.12 279 ALA A N 1
ATOM 2091 C CA . ALA A 1 279 ? -22.540 16.268 -7.986 1.00 93.12 279 ALA A CA 1
ATOM 2092 C C . ALA A 1 279 ? -21.586 17.063 -8.908 1.00 93.12 279 ALA A C 1
ATOM 2094 O O . ALA A 1 279 ? -21.537 18.301 -8.888 1.00 93.12 279 ALA A O 1
ATOM 2095 N N . CYS A 1 280 ? -20.810 16.344 -9.717 1.00 90.38 280 CYS A N 1
ATOM 2096 C CA . CYS A 1 280 ? -19.865 16.918 -10.671 1.00 90.38 280 CYS A CA 1
ATOM 2097 C C . CYS A 1 280 ? -20.526 17.099 -12.046 1.00 90.38 280 CYS A C 1
ATOM 2099 O O . CYS A 1 280 ? -21.386 16.296 -12.412 1.00 90.38 280 CYS A O 1
ATOM 2101 N N . PRO A 1 281 ? -20.165 18.147 -12.810 1.00 89.00 281 PRO A N 1
ATOM 2102 C CA . PRO A 1 281 ? -20.593 18.288 -14.201 1.00 89.00 281 PRO A CA 1
ATOM 2103 C C . PRO A 1 281 ? -19.891 17.304 -15.155 1.00 89.00 281 PRO A C 1
ATOM 2105 O O . PRO A 1 281 ? -20.396 17.079 -16.253 1.00 89.00 281 PRO A O 1
ATOM 2108 N N . GLU A 1 282 ? -18.740 16.747 -14.770 1.00 88.56 282 GLU A N 1
ATOM 2109 C CA . GLU A 1 282 ? -17.996 15.738 -15.527 1.00 88.56 282 GLU A CA 1
ATOM 2110 C C . GLU A 1 282 ? -18.464 14.310 -15.204 1.00 88.56 282 GLU A C 1
ATOM 2112 O O . GLU A 1 282 ? -18.735 13.985 -14.046 1.00 88.56 282 GLU A O 1
ATOM 2117 N N . ASN A 1 283 ? -18.477 13.438 -16.217 1.00 90.19 283 ASN A N 1
ATOM 2118 C CA . ASN A 1 283 ? -18.661 11.998 -16.047 1.00 90.19 283 ASN A CA 1
ATOM 2119 C C . ASN A 1 283 ? -17.297 11.303 -16.159 1.00 90.19 283 ASN A C 1
ATOM 2121 O O . ASN A 1 283 ? -16.699 11.357 -17.229 1.00 90.19 283 ASN A O 1
ATOM 2125 N N . PHE A 1 284 ? -16.839 10.651 -15.088 1.00 92.19 284 PHE A N 1
ATOM 2126 C CA . PHE A 1 284 ? -15.610 9.844 -15.051 1.00 92.19 284 PHE A CA 1
ATOM 2127 C C . PHE A 1 284 ? -15.761 8.513 -15.791 1.00 92.19 284 PHE A C 1
ATOM 2129 O O . PHE A 1 284 ? -14.788 7.962 -16.292 1.00 92.19 284 PHE A O 1
ATOM 2136 N N . LEU A 1 285 ? -16.997 8.029 -15.920 1.00 91.19 285 LEU A N 1
ATOM 2137 C CA . LEU A 1 285 ? -17.327 6.856 -16.718 1.00 91.19 285 LEU A CA 1
ATOM 2138 C C . LEU A 1 285 ? -17.980 7.249 -18.048 1.00 91.19 285 LEU A C 1
ATOM 2140 O O . LEU A 1 285 ? -18.683 8.260 -18.145 1.00 91.19 285 LEU A O 1
ATOM 2144 N N . GLY A 1 286 ? -17.810 6.401 -19.064 1.00 81.19 286 GLY A N 1
ATOM 2145 C CA . GLY A 1 286 ? -18.483 6.559 -20.352 1.00 81.19 286 GLY A CA 1
ATOM 2146 C C . GLY A 1 286 ? -19.999 6.307 -20.288 1.00 81.19 286 GLY A C 1
ATOM 2147 O O . GLY A 1 286 ? -20.591 6.057 -19.241 1.00 81.19 286 GLY A O 1
ATOM 2148 N N . GLY A 1 287 ? -20.660 6.333 -21.446 1.00 81.06 287 GLY A N 1
ATOM 2149 C CA . GLY A 1 287 ? -22.048 5.868 -21.558 1.00 81.06 287 GLY A CA 1
ATOM 2150 C C . GLY A 1 287 ? -23.080 6.698 -20.776 1.00 81.06 287 GLY A C 1
ATOM 2151 O O . GLY A 1 287 ? -23.072 7.929 -20.820 1.00 81.06 287 GLY A O 1
ATOM 2152 N N . THR A 1 288 ? -24.039 6.008 -20.151 1.00 83.00 288 THR A N 1
ATOM 2153 C CA . THR A 1 288 ? -25.310 6.577 -19.653 1.00 83.00 288 THR A CA 1
ATOM 2154 C C . THR A 1 288 ? -25.534 6.479 -18.140 1.00 83.00 288 THR A C 1
ATOM 2156 O O . THR A 1 288 ? -26.497 7.070 -17.655 1.00 83.00 288 THR A O 1
ATOM 2159 N N . LEU A 1 289 ? -24.642 5.817 -17.387 1.00 89.38 289 LEU A N 1
ATOM 2160 C CA . LEU A 1 289 ? -24.732 5.631 -15.925 1.00 89.38 289 LEU A CA 1
ATOM 2161 C C . LEU A 1 289 ? -26.049 4.960 -15.466 1.00 89.38 289 LEU A C 1
ATOM 2163 O O . LEU A 1 289 ? -26.706 5.405 -14.518 1.00 89.38 289 LEU A O 1
ATOM 2167 N N . ASP A 1 290 ? -26.468 3.898 -16.155 1.00 89.69 290 ASP A N 1
ATOM 2168 C CA . ASP A 1 290 ? -27.787 3.277 -15.964 1.00 89.69 290 ASP A CA 1
ATOM 2169 C C . ASP A 1 290 ? -27.864 2.374 -14.715 1.00 89.69 290 ASP A C 1
ATOM 2171 O O . ASP A 1 290 ? -28.905 2.292 -14.047 1.00 89.69 290 ASP A O 1
ATOM 2175 N N . THR A 1 291 ? -26.766 1.708 -14.361 1.00 94.25 291 THR A N 1
ATOM 2176 C CA . THR A 1 291 ? -26.648 0.761 -13.243 1.00 94.25 291 THR A CA 1
ATOM 2177 C C . THR A 1 291 ? -26.218 1.438 -11.945 1.00 94.25 291 THR A C 1
ATOM 2179 O O . THR A 1 291 ? -25.691 2.548 -11.929 1.00 94.25 291 THR A O 1
ATOM 2182 N N . ASP A 1 292 ? -26.440 0.764 -10.817 1.00 96.12 292 ASP A N 1
ATOM 2183 C CA . ASP A 1 292 ? -26.036 1.306 -9.519 1.00 96.12 292 ASP A CA 1
ATOM 2184 C C . ASP A 1 292 ? -24.512 1.287 -9.342 1.00 96.12 292 ASP A C 1
ATOM 2186 O O . ASP A 1 292 ? -23.976 2.247 -8.805 1.00 96.12 292 ASP A O 1
ATOM 2190 N N . PHE A 1 293 ? -23.803 0.291 -9.892 1.00 96.50 293 PHE A N 1
ATOM 2191 C CA . PHE A 1 293 ? -22.332 0.266 -9.927 1.00 96.50 293 PHE A CA 1
ATOM 2192 C C . PHE A 1 293 ? -21.753 1.534 -10.576 1.00 96.50 293 PHE A C 1
ATOM 2194 O O . PHE A 1 293 ? -20.919 2.204 -9.972 1.00 96.50 293 PHE A O 1
ATOM 2201 N N . GLU A 1 294 ? -22.244 1.904 -11.764 1.00 95.38 294 GLU A N 1
ATOM 2202 C CA . GLU A 1 294 ? -21.777 3.097 -12.484 1.00 95.38 294 GLU A CA 1
ATOM 2203 C C . GLU A 1 294 ? -22.048 4.383 -11.696 1.00 95.38 294 GLU A C 1
ATOM 2205 O O . GLU A 1 294 ? -21.181 5.247 -11.598 1.00 95.38 294 GLU A O 1
ATOM 2210 N N . LYS A 1 295 ? -23.235 4.505 -11.085 1.00 96.19 295 LYS A N 1
ATOM 2211 C CA . LYS A 1 295 ? -23.589 5.665 -10.249 1.00 96.19 295 LYS A CA 1
ATOM 2212 C C . LYS A 1 295 ? -22.714 5.744 -9.000 1.00 96.19 295 LYS A C 1
ATOM 2214 O O . LYS A 1 295 ? -22.345 6.847 -8.608 1.00 96.19 295 LYS A O 1
ATOM 2219 N N . CYS A 1 296 ? -22.402 4.605 -8.380 1.00 97.81 296 CYS A N 1
ATOM 2220 C CA . CYS A 1 296 ? -21.544 4.522 -7.202 1.00 97.81 296 CYS A CA 1
ATOM 2221 C C . CYS A 1 296 ? -20.109 4.956 -7.518 1.00 97.81 296 CYS A C 1
ATOM 2223 O O . CYS A 1 296 ? -19.596 5.830 -6.826 1.00 97.81 296 CYS A O 1
ATOM 2225 N N . MET A 1 297 ? -19.507 4.407 -8.579 1.00 97.12 297 MET A N 1
ATOM 2226 C CA . MET A 1 297 ? -18.171 4.788 -9.058 1.00 97.12 297 MET A CA 1
ATOM 2227 C C . MET A 1 297 ? -18.123 6.286 -9.412 1.00 97.12 297 MET A C 1
ATOM 2229 O O . MET A 1 297 ? -17.402 7.044 -8.771 1.00 97.12 297 MET A O 1
ATOM 2233 N N . GLN A 1 298 ? -19.024 6.758 -10.285 1.00 96.19 298 GLN A N 1
ATOM 2234 C CA . GLN A 1 298 ? -19.148 8.180 -10.637 1.00 96.19 298 GLN A CA 1
ATOM 2235 C C . GLN A 1 298 ? -19.242 9.107 -9.410 1.00 96.19 298 GLN A C 1
ATOM 2237 O O . GLN A 1 298 ? -18.685 10.207 -9.418 1.00 96.19 298 GLN A O 1
ATOM 2242 N N . ALA A 1 299 ? -19.974 8.702 -8.367 1.00 97.62 299 ALA A N 1
ATOM 2243 C CA . ALA A 1 299 ? -20.128 9.500 -7.154 1.00 97.62 299 ALA A CA 1
ATOM 2244 C C . ALA A 1 299 ? -18.819 9.615 -6.363 1.00 97.62 299 ALA A C 1
ATOM 2246 O O . ALA A 1 299 ? -18.498 10.702 -5.884 1.00 97.62 299 ALA A O 1
ATOM 2247 N N . ILE A 1 300 ? -18.056 8.526 -6.226 1.00 97.94 300 ILE A N 1
ATOM 2248 C CA . ILE A 1 300 ? -16.798 8.550 -5.469 1.00 97.94 300 ILE A CA 1
ATOM 2249 C C . ILE A 1 300 ? -15.660 9.210 -6.253 1.00 97.94 300 ILE A C 1
ATOM 2251 O O . ILE A 1 300 ? -14.833 9.890 -5.648 1.00 97.94 300 ILE A O 1
ATOM 2255 N N . ASP A 1 301 ? -15.652 9.101 -7.580 1.00 96.69 301 ASP A N 1
ATOM 2256 C CA . ASP A 1 301 ? -14.660 9.757 -8.444 1.00 96.69 301 ASP A CA 1
ATOM 2257 C C . ASP A 1 301 ? -14.890 11.272 -8.441 1.00 96.69 301 ASP A C 1
ATOM 2259 O O . ASP A 1 301 ? -13.967 12.071 -8.255 1.00 96.69 301 ASP A O 1
ATOM 2263 N N . CYS A 1 302 ? -16.165 11.675 -8.497 1.00 95.44 302 CYS A N 1
ATOM 2264 C CA . CYS A 1 302 ? -16.576 13.050 -8.256 1.00 95.44 302 CYS A CA 1
ATOM 2265 C C . CYS A 1 302 ? -16.179 13.553 -6.858 1.00 95.44 302 CYS A C 1
ATOM 2267 O O . CYS A 1 302 ? -15.629 14.654 -6.747 1.00 95.44 302 CYS A O 1
ATOM 2269 N N . LYS A 1 303 ? -16.435 12.754 -5.810 1.00 95.94 303 LYS A N 1
ATOM 2270 C CA . LYS A 1 303 ? -16.044 13.054 -4.425 1.00 95.94 303 LYS A CA 1
ATOM 2271 C C . LYS A 1 303 ? -14.552 13.359 -4.348 1.00 95.94 303 LYS A C 1
ATOM 2273 O O . LYS A 1 303 ? -14.184 14.444 -3.917 1.00 95.94 303 LYS A O 1
ATOM 2278 N N . MET A 1 304 ? -13.708 12.466 -4.857 1.00 95.56 304 MET A N 1
ATOM 2279 C CA . MET A 1 304 ? -12.254 12.632 -4.868 1.00 95.56 304 MET A CA 1
ATOM 2280 C C . MET A 1 304 ? -11.806 13.910 -5.592 1.00 95.56 304 MET A C 1
ATOM 2282 O O . MET A 1 304 ? -11.106 14.739 -5.012 1.00 95.56 304 MET A O 1
ATOM 2286 N N . ASN A 1 305 ? -12.258 14.113 -6.836 1.00 92.38 305 ASN A N 1
ATOM 2287 C CA . ASN A 1 305 ? -11.901 15.276 -7.660 1.00 92.38 305 ASN A CA 1
ATOM 2288 C C . ASN A 1 305 ? -12.321 16.620 -7.033 1.00 92.38 305 ASN A C 1
ATOM 2290 O O . ASN A 1 305 ? -11.767 17.658 -7.404 1.00 92.38 305 ASN A O 1
ATOM 2294 N N . LYS A 1 306 ? -13.276 16.624 -6.094 1.00 91.31 306 LYS A N 1
ATOM 2295 C CA . LYS A 1 306 ? -13.634 17.802 -5.291 1.00 91.31 306 LYS A CA 1
ATOM 2296 C C . LYS A 1 306 ? -12.892 17.873 -3.961 1.00 91.31 306 LYS A C 1
ATOM 2298 O O . LYS A 1 306 ? -12.395 18.938 -3.618 1.00 91.31 306 LYS A O 1
ATOM 2303 N N . GLU A 1 307 ? -12.799 16.775 -3.221 1.00 92.69 307 GLU A N 1
ATOM 2304 C CA . GLU A 1 307 ? -12.206 16.751 -1.880 1.00 92.69 307 GLU A CA 1
ATOM 2305 C C . GLU A 1 307 ? -10.680 16.911 -1.882 1.00 92.69 307 GLU A C 1
ATOM 2307 O O . GLU A 1 307 ? -10.131 17.417 -0.909 1.00 92.69 307 GLU A O 1
ATOM 2312 N N . MET A 1 308 ? -10.004 16.590 -2.991 1.00 92.38 308 MET A N 1
ATOM 2313 C CA . MET A 1 308 ? -8.584 16.905 -3.204 1.00 92.38 308 MET A CA 1
ATOM 2314 C C . MET A 1 308 ? -8.301 18.384 -3.537 1.00 92.38 308 MET A C 1
ATOM 2316 O O . MET A 1 308 ? -7.132 18.750 -3.685 1.00 92.38 308 MET A O 1
ATOM 2320 N N . ARG A 1 309 ? -9.326 19.247 -3.653 1.00 89.25 309 ARG A N 1
ATOM 2321 C CA . ARG A 1 309 ? -9.174 20.697 -3.907 1.00 89.25 309 ARG A CA 1
ATOM 2322 C C . ARG A 1 309 ? -8.951 21.459 -2.604 1.00 89.25 309 ARG A C 1
ATOM 2324 O O . ARG A 1 309 ? -9.814 22.200 -2.122 1.00 89.25 309 ARG A O 1
ATOM 2331 N N . ILE A 1 310 ? -7.786 21.232 -2.014 1.00 87.06 310 ILE A N 1
ATOM 2332 C CA . ILE A 1 310 ? -7.475 21.643 -0.650 1.00 87.06 310 ILE A CA 1
ATOM 2333 C C . ILE A 1 310 ? -6.983 23.089 -0.551 1.00 87.06 310 ILE A C 1
ATOM 2335 O O . ILE A 1 310 ? -6.348 23.648 -1.448 1.00 87.06 310 ILE A O 1
ATOM 2339 N N . MET A 1 311 ? -7.194 23.670 0.627 1.00 74.38 311 MET A N 1
ATOM 2340 C CA . MET A 1 311 ? -6.532 24.905 1.030 1.00 74.38 311 MET A CA 1
ATOM 2341 C C . MET A 1 311 ? -5.160 24.613 1.619 1.00 74.38 311 MET A C 1
ATOM 2343 O O . MET A 1 311 ? -5.026 23.873 2.594 1.00 74.38 311 MET A O 1
ATOM 2347 N N . GLY A 1 312 ? -4.138 25.260 1.062 1.00 62.44 312 GLY A N 1
ATOM 2348 C CA . GLY A 1 312 ? -2.871 25.391 1.756 1.00 62.44 312 GLY A CA 1
ATOM 2349 C C . GLY A 1 312 ? -3.027 26.153 3.071 1.00 62.44 312 GLY A C 1
ATOM 2350 O O . GLY A 1 312 ? -3.983 26.898 3.284 1.00 62.44 312 GLY A O 1
ATOM 2351 N N . PHE A 1 313 ? -2.021 26.011 3.930 1.00 53.16 313 PHE A N 1
ATOM 2352 C CA . PHE A 1 313 ? -1.759 26.876 5.084 1.00 53.16 313 PHE A CA 1
ATOM 2353 C C . PHE A 1 313 ? -1.376 28.296 4.598 1.00 53.16 313 PHE A C 1
ATOM 2355 O O . PHE A 1 313 ? -0.213 28.686 4.662 1.00 53.16 313 PHE A O 1
ATOM 2362 N N . ASP A 1 314 ? -2.312 28.997 3.943 1.00 48.25 314 ASP A N 1
ATOM 2363 C CA . ASP A 1 314 ? -2.213 30.284 3.213 1.00 48.25 314 ASP A CA 1
ATOM 2364 C C . ASP A 1 314 ? -1.010 30.461 2.243 1.00 48.25 314 ASP A C 1
ATOM 2366 O O . ASP A 1 314 ? -0.809 31.534 1.675 1.00 48.25 314 ASP A O 1
ATOM 2370 N N . SER A 1 315 ? -0.182 29.422 2.075 1.00 53.69 315 SER A N 1
ATOM 2371 C CA . SER A 1 315 ? 1.169 29.477 1.486 1.00 53.69 315 SER A CA 1
ATOM 2372 C C . SER A 1 315 ? 1.871 28.104 1.371 1.00 53.69 315 SER A C 1
ATOM 2374 O O . SER A 1 315 ? 3.087 28.061 1.211 1.00 53.69 315 SER A O 1
ATOM 2376 N N . HIS A 1 316 ? 1.146 26.991 1.578 1.00 67.19 316 HIS A N 1
ATOM 2377 C CA . HIS A 1 316 ? 1.642 25.593 1.555 1.00 67.19 316 HIS A CA 1
ATOM 2378 C C . HIS A 1 316 ? 3.006 25.315 2.243 1.00 67.19 316 HIS A C 1
ATOM 2380 O O . HIS A 1 316 ? 3.688 24.349 1.904 1.00 67.19 316 HIS A O 1
ATOM 2386 N N . GLN A 1 317 ? 3.394 26.103 3.259 1.00 70.50 317 GLN A N 1
ATOM 2387 C CA . GLN A 1 317 ? 4.737 26.065 3.877 1.00 70.50 317 GLN A CA 1
ATOM 2388 C C . GLN A 1 317 ? 5.174 24.698 4.432 1.00 70.50 317 GLN A C 1
ATOM 2390 O O . GLN A 1 317 ? 6.370 24.472 4.603 1.00 70.50 317 GLN A O 1
ATOM 2395 N N . SER A 1 318 ? 4.234 23.791 4.710 1.00 88.44 318 SER A N 1
ATOM 2396 C CA . SER A 1 318 ? 4.530 22.383 4.973 1.00 88.44 318 SER A CA 1
ATOM 2397 C C . SER A 1 318 ? 4.055 21.526 3.800 1.00 88.44 318 SER A C 1
ATOM 2399 O O . SER A 1 318 ? 2.853 21.319 3.591 1.00 88.44 318 SER A O 1
ATOM 2401 N N . HIS A 1 319 ? 5.025 20.996 3.051 1.00 93.06 319 HIS A N 1
ATOM 2402 C CA . HIS A 1 319 ? 4.789 20.001 2.006 1.00 93.06 319 HIS A CA 1
ATOM 2403 C C . HIS A 1 319 ? 4.133 18.736 2.587 1.00 93.06 319 HIS A C 1
ATOM 2405 O O . HIS A 1 319 ? 3.238 18.179 1.960 1.00 93.06 319 HIS A O 1
ATOM 2411 N N . ILE A 1 320 ? 4.506 18.332 3.812 1.00 95.12 320 ILE A N 1
ATOM 2412 C CA . ILE A 1 320 ? 3.938 17.158 4.497 1.00 95.12 320 ILE A CA 1
ATOM 2413 C C . ILE A 1 320 ? 2.454 17.386 4.813 1.00 95.12 320 ILE A C 1
ATOM 2415 O O . ILE A 1 320 ? 1.627 16.565 4.440 1.00 95.12 320 ILE A O 1
ATOM 2419 N N . VAL A 1 321 ? 2.083 18.527 5.411 1.00 92.44 321 VAL A N 1
ATOM 2420 C CA . VAL A 1 321 ? 0.666 18.863 5.680 1.00 92.44 321 VAL A CA 1
ATOM 2421 C C . VAL A 1 321 ? -0.146 18.950 4.383 1.00 92.44 321 VAL A C 1
ATOM 2423 O O . VAL A 1 321 ? -1.300 18.529 4.355 1.00 92.44 321 VAL A O 1
ATOM 2426 N N . THR A 1 322 ? 0.440 19.477 3.303 1.00 91.88 322 THR A N 1
ATOM 2427 C CA . THR A 1 322 ? -0.216 19.536 1.984 1.00 91.88 322 THR A CA 1
ATOM 2428 C C . THR A 1 322 ? -0.440 18.130 1.415 1.00 91.88 322 THR A C 1
ATOM 2430 O O . THR A 1 322 ? -1.546 17.825 0.979 1.00 91.88 322 THR A O 1
ATOM 2433 N N . PHE A 1 323 ? 0.568 17.255 1.497 1.00 95.62 323 PHE A N 1
ATOM 2434 C CA . PHE A 1 323 ? 0.464 15.847 1.114 1.00 95.62 323 PHE A CA 1
ATOM 2435 C C . PHE A 1 323 ? -0.618 15.117 1.924 1.00 95.62 323 PHE A C 1
ATOM 2437 O O . PHE A 1 323 ? -1.512 14.539 1.314 1.00 95.62 323 PHE A O 1
ATOM 2444 N N . MET A 1 324 ? -0.613 15.208 3.264 1.00 95.75 324 MET A N 1
ATOM 2445 C CA . MET A 1 324 ? -1.622 14.545 4.111 1.00 95.75 324 MET A CA 1
ATOM 2446 C C . MET A 1 324 ? -3.048 14.971 3.736 1.00 95.75 324 MET A C 1
ATOM 2448 O O . MET A 1 324 ? -3.935 14.133 3.596 1.00 95.75 324 MET A O 1
ATOM 2452 N N . GLN A 1 325 ? -3.267 16.276 3.539 1.00 92.50 325 GLN A N 1
ATOM 2453 C CA . GLN A 1 325 ? -4.582 16.821 3.201 1.00 92.50 325 GLN A CA 1
ATOM 2454 C C . GLN A 1 325 ? -5.132 16.314 1.861 1.00 92.50 325 GLN A C 1
ATOM 2456 O O . GLN A 1 325 ? -6.332 16.077 1.771 1.00 92.50 325 GLN A O 1
ATOM 2461 N N . GLN A 1 326 ? -4.298 16.156 0.825 1.00 94.06 326 GLN A N 1
ATOM 2462 C CA . GLN A 1 326 ? -4.757 15.600 -0.457 1.00 94.06 326 GLN A CA 1
ATOM 2463 C C . GLN A 1 326 ? -4.832 14.071 -0.426 1.00 94.06 326 GLN A C 1
ATOM 2465 O O . GLN A 1 326 ? -5.735 13.490 -1.022 1.00 94.06 326 GLN A O 1
ATOM 2470 N N . MET A 1 327 ? -3.911 13.411 0.278 1.00 97.75 327 MET A N 1
ATOM 2471 C CA . MET A 1 327 ? -3.815 11.954 0.274 1.00 97.75 327 MET A CA 1
ATOM 2472 C C . MET A 1 327 ? -4.935 11.281 1.085 1.00 97.75 327 MET A C 1
ATOM 2474 O O . MET A 1 327 ? -5.350 10.181 0.736 1.00 97.75 327 MET A O 1
ATOM 2478 N N . ILE A 1 328 ? -5.500 11.940 2.107 1.00 97.69 328 ILE A N 1
ATOM 2479 C CA . ILE A 1 328 ? -6.684 11.434 2.832 1.00 97.69 328 ILE A CA 1
ATOM 2480 C C . ILE A 1 328 ? -7.888 11.186 1.893 1.00 97.69 328 ILE A C 1
ATOM 2482 O O . ILE A 1 328 ? -8.331 10.039 1.819 1.00 97.69 328 ILE A O 1
ATOM 2486 N N . PRO A 1 329 ? -8.431 12.181 1.157 1.00 96.88 329 PRO A N 1
ATOM 2487 C CA . PRO A 1 329 ? -9.556 11.954 0.245 1.00 96.88 329 PRO A CA 1
ATOM 2488 C C . PRO A 1 329 ? -9.187 11.087 -0.969 1.00 96.88 329 PRO A C 1
ATOM 2490 O O . PRO A 1 329 ? -10.047 10.374 -1.483 1.00 96.88 329 PRO A O 1
ATOM 2493 N N . HIS A 1 330 ? -7.918 11.095 -1.387 1.00 98.00 330 HIS A N 1
ATOM 2494 C CA . HIS A 1 330 ? -7.384 10.204 -2.419 1.00 98.00 330 HIS A CA 1
ATOM 2495 C C . HIS A 1 330 ? -7.463 8.728 -1.986 1.00 98.00 330 HIS A C 1
ATOM 2497 O O . HIS A 1 330 ? -8.123 7.914 -2.623 1.00 98.00 330 HIS A O 1
ATOM 2503 N N . HIS A 1 331 ? -6.872 8.363 -0.846 1.00 98.44 331 HIS A N 1
ATOM 2504 C CA . HIS A 1 331 ? -6.975 7.006 -0.295 1.00 98.44 331 HIS A CA 1
ATOM 2505 C C . HIS A 1 331 ? -8.423 6.628 0.050 1.00 98.44 331 HIS A C 1
ATOM 2507 O O . HIS A 1 331 ? -8.848 5.499 -0.195 1.00 98.44 331 HIS A O 1
ATOM 2513 N N . ALA A 1 332 ? -9.233 7.575 0.537 1.00 98.12 332 ALA A N 1
ATOM 2514 C CA . ALA A 1 332 ? -10.646 7.320 0.796 1.00 98.12 332 ALA A CA 1
ATOM 2515 C C . ALA A 1 332 ? -11.422 6.965 -0.488 1.00 98.12 332 ALA A C 1
ATOM 2517 O O . ALA A 1 332 ? -12.394 6.210 -0.413 1.00 98.12 332 ALA A O 1
ATOM 2518 N N . ASN A 1 333 ? -11.020 7.454 -1.667 1.00 98.19 333 ASN A N 1
ATOM 2519 C CA . ASN A 1 333 ? -11.598 7.018 -2.939 1.00 98.19 333 ASN A CA 1
ATOM 2520 C C . ASN A 1 333 ? -11.206 5.572 -3.274 1.00 98.19 333 ASN A C 1
ATOM 2522 O O . ASN A 1 333 ? -12.113 4.759 -3.445 1.00 98.19 333 ASN A O 1
ATOM 2526 N N . ALA A 1 334 ? -9.920 5.212 -3.262 1.00 98.50 334 ALA A N 1
ATOM 2527 C CA . ALA A 1 334 ? -9.473 3.834 -3.511 1.00 98.50 334 ALA A CA 1
ATOM 2528 C C . ALA A 1 334 ? -10.108 2.804 -2.553 1.00 98.50 334 ALA A C 1
ATOM 2530 O O . ALA A 1 334 ? -10.580 1.754 -2.998 1.00 98.50 334 ALA A O 1
ATOM 2531 N N . VAL A 1 335 ? -10.224 3.121 -1.255 1.00 98.69 335 VAL A N 1
ATOM 2532 C CA . VAL A 1 335 ? -10.963 2.298 -0.275 1.00 98.69 335 VAL A CA 1
ATOM 2533 C C . VAL A 1 335 ? -12.425 2.109 -0.703 1.00 98.69 335 VAL A C 1
ATOM 2535 O O . VAL A 1 335 ? -12.968 1.004 -0.617 1.00 98.69 335 VAL A O 1
ATOM 2538 N N . ASN A 1 336 ? -13.083 3.165 -1.188 1.00 98.56 336 ASN A N 1
ATOM 2539 C CA . ASN A 1 336 ? -14.461 3.089 -1.671 1.00 98.56 336 ASN A CA 1
ATOM 2540 C C . ASN A 1 336 ? -14.579 2.334 -3.014 1.00 98.56 336 ASN A C 1
ATOM 2542 O O . ASN A 1 336 ? -15.500 1.529 -3.149 1.00 98.56 336 ASN A O 1
ATOM 2546 N N . MET A 1 337 ? -13.649 2.504 -3.964 1.00 98.50 337 MET A N 1
ATOM 2547 C CA . MET A 1 337 ? -13.596 1.727 -5.214 1.00 98.50 337 MET A CA 1
ATOM 2548 C C . MET A 1 337 ? -13.477 0.230 -4.921 1.00 98.50 337 MET A C 1
ATOM 2550 O O . MET A 1 337 ? -14.255 -0.575 -5.443 1.00 98.50 337 MET A O 1
ATOM 2554 N N . ALA A 1 338 ? -12.557 -0.142 -4.025 1.00 98.50 338 ALA A N 1
ATOM 2555 C CA . ALA A 1 338 ? -12.341 -1.527 -3.629 1.00 98.50 338 ALA A CA 1
ATOM 2556 C C . ALA A 1 338 ? -13.594 -2.142 -2.977 1.00 98.50 338 ALA A C 1
ATOM 2558 O O . ALA A 1 338 ? -13.986 -3.269 -3.294 1.00 98.50 338 ALA A O 1
ATOM 2559 N N . LYS A 1 339 ? -14.297 -1.380 -2.127 1.00 98.44 339 LYS A N 1
ATOM 2560 C CA . LYS A 1 339 ? -15.583 -1.805 -1.553 1.00 98.44 339 LYS A CA 1
ATOM 2561 C C . LYS A 1 339 ? -16.686 -1.946 -2.602 1.00 98.44 339 LYS A C 1
ATOM 2563 O O . LYS A 1 339 ? -17.451 -2.907 -2.524 1.00 98.44 339 LYS A O 1
ATOM 2568 N N . ILE A 1 340 ? -16.781 -1.046 -3.581 1.00 98.44 340 ILE A N 1
ATOM 2569 C CA . ILE A 1 340 ? -17.774 -1.148 -4.662 1.00 98.44 340 ILE A CA 1
ATOM 2570 C C . ILE A 1 340 ? -17.531 -2.421 -5.482 1.00 98.44 340 ILE A C 1
ATOM 2572 O O . ILE A 1 340 ? -18.465 -3.203 -5.669 1.00 98.44 340 ILE A O 1
ATOM 2576 N N . VAL A 1 341 ? -16.301 -2.689 -5.935 1.00 97.94 341 VAL A N 1
ATOM 2577 C CA . VAL A 1 341 ? -16.036 -3.883 -6.757 1.00 97.94 341 VAL A CA 1
ATOM 2578 C C . VAL A 1 341 ? -16.216 -5.183 -5.960 1.00 97.94 341 VAL A C 1
ATOM 2580 O O . VAL A 1 341 ? -16.835 -6.115 -6.474 1.00 97.94 341 VAL A O 1
ATOM 2583 N N . LEU A 1 342 ? -15.837 -5.228 -4.673 1.00 97.50 342 LEU A N 1
ATOM 2584 C CA . LEU A 1 342 ? -16.181 -6.355 -3.791 1.00 97.50 342 LEU A CA 1
ATOM 2585 C C . LEU A 1 342 ? -17.698 -6.553 -3.662 1.00 97.50 342 LEU A C 1
ATOM 2587 O O . LEU A 1 342 ? -18.169 -7.686 -3.619 1.00 97.50 342 LEU A O 1
ATOM 2591 N N . LYS A 1 343 ? -18.484 -5.475 -3.623 1.00 96.62 343 LYS A N 1
ATOM 2592 C CA . LYS A 1 343 ? -19.935 -5.556 -3.424 1.00 96.62 343 LYS A CA 1
ATOM 2593 C C . LYS A 1 343 ? -20.711 -5.957 -4.677 1.00 96.62 343 LYS A C 1
ATOM 2595 O O . LYS A 1 343 ? -21.657 -6.738 -4.579 1.00 96.62 343 LYS A O 1
ATOM 2600 N N . PHE A 1 344 ? -20.344 -5.413 -5.835 1.00 97.19 344 PHE A N 1
ATOM 2601 C CA . PHE A 1 344 ? -21.065 -5.632 -7.092 1.00 97.19 344 PHE A CA 1
ATOM 2602 C C . PHE A 1 344 ? -20.500 -6.796 -7.920 1.00 97.19 344 PHE A C 1
ATOM 2604 O O . PHE A 1 344 ? -21.268 -7.461 -8.614 1.00 97.19 344 PHE A O 1
ATOM 2611 N N . ALA A 1 345 ? -19.200 -7.085 -7.798 1.00 96.12 345 ALA A N 1
ATOM 2612 C CA . ALA A 1 345 ? -18.476 -8.027 -8.650 1.00 96.12 345 ALA A CA 1
ATOM 2613 C C . ALA A 1 345 ? -17.753 -9.150 -7.876 1.00 96.12 345 ALA A C 1
ATOM 2615 O O . ALA A 1 345 ? -16.828 -9.752 -8.416 1.00 96.12 345 ALA A O 1
ATOM 2616 N N . SER A 1 346 ? -18.155 -9.470 -6.634 1.00 93.94 346 SER A N 1
ATOM 2617 C CA . SER A 1 346 ? -17.519 -10.523 -5.809 1.00 93.94 346 SER A CA 1
ATOM 2618 C C . SER A 1 346 ? -17.221 -11.843 -6.557 1.00 93.94 346 SER A C 1
ATOM 2620 O O . SER A 1 346 ? -16.096 -12.330 -6.430 1.00 93.94 346 SER A O 1
ATOM 2622 N N . PRO A 1 347 ? 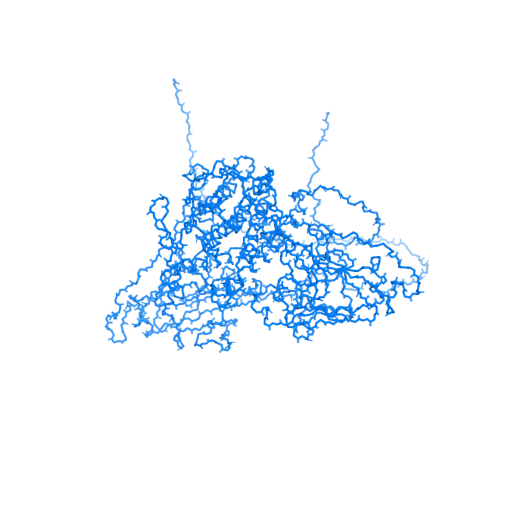-18.133 -12.425 -7.369 1.00 95.06 347 PRO A N 1
ATOM 2623 C CA . PRO A 1 347 ? -17.830 -13.643 -8.126 1.00 95.06 347 PRO A CA 1
ATOM 2624 C C . PRO A 1 347 ? -16.708 -13.467 -9.158 1.00 95.06 347 PRO A C 1
ATOM 2626 O O . PRO A 1 347 ? -15.927 -14.389 -9.371 1.00 95.06 347 PRO A O 1
ATOM 2629 N N . GLN A 1 348 ? -16.627 -12.297 -9.796 1.00 95.94 348 GLN A N 1
ATOM 2630 C CA . GLN A 1 348 ? -15.573 -11.948 -10.746 1.00 95.94 348 GLN A CA 1
ATOM 2631 C C . GLN A 1 348 ? -14.254 -11.661 -10.024 1.00 95.94 348 GLN A C 1
ATOM 2633 O O . GLN A 1 348 ? -13.215 -12.095 -10.501 1.00 95.94 348 GLN A O 1
ATOM 2638 N N . VAL A 1 349 ? -14.294 -11.005 -8.858 1.00 96.44 349 VAL A N 1
ATOM 2639 C CA . VAL A 1 349 ? -13.114 -10.770 -8.009 1.00 96.44 349 VAL A CA 1
ATOM 2640 C C . VAL A 1 349 ? -12.450 -12.087 -7.613 1.00 96.44 349 VAL A C 1
ATOM 2642 O O . VAL A 1 349 ? -11.250 -12.232 -7.788 1.00 96.44 349 VAL A O 1
ATOM 2645 N N . VAL A 1 350 ? -13.225 -13.071 -7.146 1.00 94.00 350 VAL A N 1
ATOM 2646 C CA . VAL A 1 350 ? -12.709 -14.400 -6.754 1.00 94.00 350 VAL A CA 1
ATOM 2647 C C . VAL A 1 350 ? -12.210 -15.221 -7.958 1.00 94.00 350 VAL A C 1
ATOM 2649 O O . VAL A 1 350 ? -11.483 -16.194 -7.782 1.00 94.00 350 VAL A O 1
ATOM 2652 N N . ALA A 1 351 ? -12.586 -14.847 -9.184 1.00 94.75 351 ALA A N 1
ATOM 2653 C CA . ALA A 1 351 ? -12.119 -15.495 -10.410 1.00 94.75 351 ALA A CA 1
ATOM 2654 C C . ALA A 1 351 ? -10.811 -14.899 -10.968 1.00 94.75 351 ALA A C 1
ATOM 2656 O O . ALA A 1 351 ? -10.274 -15.449 -11.930 1.00 94.75 351 ALA A O 1
ATOM 2657 N N . VAL A 1 352 ? -10.318 -13.793 -10.399 1.00 95.00 352 VAL A N 1
ATOM 2658 C CA . VAL A 1 352 ? -9.020 -13.195 -10.735 1.00 95.00 352 VAL A CA 1
ATOM 2659 C C . VAL A 1 352 ? -8.041 -13.503 -9.608 1.00 95.00 352 VAL A C 1
ATOM 2661 O O . VAL A 1 352 ? -8.322 -13.238 -8.441 1.00 95.00 352 VAL A O 1
ATOM 2664 N N . GLU A 1 353 ? -6.901 -14.074 -9.980 1.00 92.25 353 GLU A N 1
ATOM 2665 C CA . GLU A 1 353 ? -5.794 -14.395 -9.079 1.00 92.25 353 GLU A CA 1
ATOM 2666 C C . GLU A 1 353 ? -5.334 -13.143 -8.314 1.00 92.25 353 GLU A C 1
ATOM 2668 O O . GLU A 1 353 ? -5.316 -12.041 -8.867 1.00 92.25 353 GLU A O 1
ATOM 2673 N N . ASP A 1 354 ? -5.089 -13.308 -7.012 1.00 93.38 354 ASP A N 1
ATOM 2674 C CA . ASP A 1 354 ? -4.695 -12.298 -6.012 1.00 93.38 354 ASP A CA 1
ATOM 2675 C C . ASP A 1 354 ? -5.577 -11.047 -5.852 1.00 93.38 354 ASP A C 1
ATOM 2677 O O . ASP A 1 354 ? -5.420 -10.297 -4.886 1.00 93.38 354 ASP A O 1
ATOM 2681 N N . LEU A 1 355 ? -6.568 -10.818 -6.720 1.00 97.25 355 LEU A N 1
ATOM 2682 C CA . LEU A 1 355 ? -7.372 -9.595 -6.709 1.00 97.25 355 LEU A CA 1
ATOM 2683 C C . LEU A 1 355 ? -8.153 -9.417 -5.401 1.00 97.25 355 LEU A C 1
ATOM 2685 O O . LEU A 1 355 ? -8.314 -8.292 -4.937 1.00 97.25 355 LEU A O 1
ATOM 2689 N N . SER A 1 356 ? -8.600 -10.508 -4.771 1.00 96.38 356 SER A N 1
ATOM 2690 C CA . SER A 1 356 ? -9.172 -10.453 -3.418 1.00 96.38 356 SER A CA 1
ATOM 2691 C C . SER A 1 356 ? -8.201 -9.798 -2.431 1.00 96.38 356 SER A C 1
ATOM 2693 O O . SER A 1 356 ? -8.581 -8.871 -1.718 1.00 96.38 356 SER A O 1
ATOM 2695 N N . ASP A 1 357 ? -6.953 -10.253 -2.394 1.00 96.06 357 ASP A N 1
ATOM 2696 C CA . ASP A 1 357 ? -5.983 -9.828 -1.385 1.00 96.06 357 ASP A CA 1
ATOM 2697 C C . ASP A 1 357 ? -5.442 -8.428 -1.682 1.00 96.06 357 ASP A C 1
ATOM 2699 O O . ASP A 1 357 ? -5.274 -7.635 -0.756 1.00 96.06 357 ASP A O 1
ATOM 2703 N N . ILE A 1 358 ? -5.333 -8.061 -2.964 1.00 98.12 358 ILE A N 1
ATOM 2704 C CA . ILE A 1 358 ? -5.123 -6.675 -3.407 1.00 98.12 358 ILE A CA 1
ATOM 2705 C C . ILE A 1 358 ? -6.242 -5.758 -2.887 1.00 98.12 358 ILE A C 1
ATOM 2707 O O . ILE A 1 358 ? -5.957 -4.726 -2.284 1.00 98.12 358 ILE A O 1
ATOM 2711 N N . LEU A 1 359 ? -7.513 -6.132 -3.061 1.00 98.56 359 LEU A N 1
ATOM 2712 C CA . LEU A 1 359 ? -8.650 -5.311 -2.626 1.00 98.56 359 LEU A CA 1
ATOM 2713 C C . LEU A 1 359 ? -8.729 -5.180 -1.101 1.00 98.56 359 LEU A C 1
ATOM 2715 O O . LEU A 1 359 ? -9.018 -4.096 -0.593 1.00 98.56 359 LEU A O 1
ATOM 2719 N N . TRP A 1 360 ? -8.441 -6.253 -0.359 1.00 97.81 360 TRP A N 1
ATOM 2720 C CA . TRP A 1 360 ? -8.333 -6.189 1.100 1.00 97.81 360 TRP A CA 1
ATOM 2721 C C . TRP A 1 360 ? -7.139 -5.339 1.547 1.00 97.81 360 TRP A C 1
ATOM 2723 O O . TRP A 1 360 ? -7.289 -4.559 2.485 1.00 97.81 360 TRP A O 1
ATOM 2733 N N . SER A 1 361 ? -5.989 -5.430 0.869 1.00 97.56 361 SER A N 1
ATOM 2734 C CA . SER A 1 361 ? -4.808 -4.596 1.135 1.00 97.56 361 SER A CA 1
ATOM 2735 C C . SER A 1 361 ? -5.137 -3.115 0.937 1.00 97.56 361 SER A C 1
ATOM 2737 O O . SER A 1 361 ? -4.922 -2.315 1.845 1.00 97.56 361 SER A O 1
ATOM 2739 N N . MET A 1 362 ? -5.775 -2.759 -0.182 1.00 98.50 362 MET A N 1
ATOM 2740 C CA . MET A 1 362 ? -6.243 -1.397 -0.444 1.00 98.50 362 MET A CA 1
ATOM 2741 C C . MET A 1 362 ? -7.211 -0.901 0.636 1.00 98.50 362 MET A C 1
ATOM 2743 O O . MET A 1 362 ? -7.044 0.207 1.134 1.00 98.50 362 MET A O 1
ATOM 2747 N N . ILE A 1 363 ? -8.196 -1.709 1.046 1.00 98.38 363 ILE A N 1
ATOM 2748 C CA . ILE A 1 363 ? -9.158 -1.310 2.086 1.00 98.38 363 ILE A CA 1
ATOM 2749 C C . ILE A 1 363 ? -8.477 -1.112 3.440 1.00 98.38 363 ILE A C 1
ATOM 2751 O O . ILE A 1 363 ? -8.776 -0.141 4.127 1.00 98.38 363 ILE A O 1
ATOM 2755 N N . ASN A 1 364 ? -7.595 -2.019 3.849 1.00 97.31 364 ASN A N 1
ATOM 2756 C CA . ASN A 1 364 ? -7.054 -2.033 5.204 1.00 97.31 364 ASN A CA 1
ATOM 2757 C C . ASN A 1 364 ? -5.830 -1.125 5.372 1.00 97.31 364 ASN A C 1
ATOM 2759 O O . ASN A 1 364 ? -5.821 -0.272 6.267 1.00 97.31 364 ASN A O 1
ATOM 2763 N N . ALA A 1 365 ? -4.827 -1.266 4.500 1.00 97.00 365 ALA A N 1
ATOM 2764 C CA . ALA A 1 365 ? -3.586 -0.503 4.585 1.00 97.00 365 ALA A CA 1
ATOM 2765 C C . ALA A 1 365 ? -3.830 0.986 4.312 1.00 97.00 365 ALA A C 1
ATOM 2767 O O . ALA A 1 365 ? -3.338 1.827 5.063 1.00 97.00 365 ALA A O 1
ATOM 2768 N N . GLN A 1 366 ? -4.663 1.335 3.323 1.00 98.31 366 GLN A N 1
ATOM 2769 C CA . GLN A 1 366 ? -4.948 2.746 3.052 1.00 98.31 366 GLN A CA 1
ATOM 2770 C C . GLN A 1 366 ? -5.837 3.383 4.134 1.00 98.31 366 GLN A C 1
ATOM 2772 O O . GLN A 1 366 ? -5.647 4.557 4.436 1.00 98.31 366 GLN A O 1
ATOM 2777 N N . ASN A 1 367 ? -6.726 2.630 4.797 1.00 97.94 367 ASN A N 1
ATOM 2778 C CA . ASN A 1 367 ? -7.436 3.120 5.990 1.00 97.94 367 ASN A CA 1
ATOM 2779 C C . ASN A 1 367 ? -6.490 3.375 7.172 1.00 97.94 367 ASN A C 1
ATOM 2781 O O . ASN A 1 367 ? -6.589 4.416 7.819 1.00 97.94 367 ASN A O 1
ATOM 2785 N N . TYR A 1 368 ? -5.541 2.469 7.431 1.00 97.31 368 TYR A N 1
ATOM 2786 C CA . TYR A 1 368 ? -4.490 2.702 8.428 1.00 97.31 368 TYR A CA 1
ATOM 2787 C C . TYR A 1 368 ? -3.700 3.978 8.095 1.00 97.31 368 TYR A C 1
ATOM 2789 O O . TYR A 1 368 ? -3.552 4.862 8.938 1.00 97.31 368 TYR A O 1
ATOM 2797 N N . GLN A 1 369 ? -3.295 4.141 6.833 1.00 98.06 369 GLN A N 1
ATOM 2798 C CA . GLN A 1 369 ? -2.600 5.341 6.367 1.00 98.06 369 GLN A CA 1
ATOM 2799 C C . GLN A 1 369 ? -3.456 6.603 6.544 1.00 98.06 369 GLN A C 1
ATOM 2801 O O . GLN A 1 369 ? -2.949 7.588 7.070 1.00 98.06 369 GLN A O 1
ATOM 2806 N N . ILE A 1 370 ? -4.753 6.585 6.205 1.00 98.12 370 ILE A N 1
ATOM 2807 C CA . ILE A 1 370 ? -5.680 7.699 6.482 1.00 98.12 370 ILE A CA 1
ATOM 2808 C C . ILE A 1 370 ? -5.653 8.067 7.969 1.00 98.12 370 ILE A C 1
ATOM 2810 O O . ILE A 1 370 ? -5.547 9.247 8.294 1.00 98.12 370 ILE A O 1
ATOM 2814 N N . HIS A 1 371 ? -5.701 7.090 8.875 1.00 96.81 371 HIS A N 1
ATOM 2815 C CA . HIS A 1 371 ? -5.740 7.346 10.317 1.00 96.81 371 HIS A CA 1
ATOM 2816 C C . HIS A 1 371 ? -4.421 7.941 10.823 1.00 96.81 371 HIS A C 1
ATOM 2818 O O . HIS A 1 371 ? -4.438 8.935 11.549 1.00 96.81 371 HIS A O 1
ATOM 2824 N N . VAL A 1 372 ? -3.279 7.437 10.349 1.00 96.62 372 VAL A N 1
ATOM 2825 C CA . VAL A 1 372 ? -1.956 8.019 10.621 1.00 96.62 372 VAL A CA 1
ATOM 2826 C C . VAL A 1 372 ? -1.854 9.460 10.091 1.00 96.62 372 VAL A C 1
ATOM 2828 O O . VAL A 1 372 ? -1.387 10.351 10.802 1.00 96.62 372 VAL A O 1
ATOM 2831 N N . MET A 1 373 ? -2.352 9.734 8.880 1.00 97.31 373 MET A N 1
ATOM 2832 C CA . MET A 1 373 ? -2.384 11.089 8.311 1.00 97.31 373 MET A CA 1
ATOM 2833 C C . MET A 1 373 ? -3.299 12.033 9.109 1.00 97.31 373 MET A C 1
ATOM 2835 O O . MET A 1 373 ? -2.935 13.186 9.348 1.00 97.31 373 MET A O 1
ATOM 2839 N N . ARG A 1 374 ? -4.456 11.550 9.583 1.00 96.75 374 ARG A N 1
ATOM 2840 C CA . ARG A 1 374 ? -5.356 12.302 10.473 1.00 96.75 374 ARG A CA 1
ATOM 2841 C C . ARG A 1 374 ? -4.717 12.590 11.830 1.00 96.75 374 ARG A C 1
ATOM 2843 O O . ARG A 1 374 ? -4.809 13.722 12.296 1.00 96.75 374 ARG A O 1
ATOM 2850 N N . ASN A 1 375 ? -4.018 11.625 12.427 1.00 95.31 375 ASN A N 1
ATOM 2851 C CA . ASN A 1 375 ? -3.272 11.819 13.673 1.00 95.31 375 ASN A CA 1
ATOM 2852 C C . ASN A 1 375 ? -2.156 12.868 13.512 1.00 95.31 375 ASN A C 1
ATOM 2854 O O . ASN A 1 375 ? -2.013 13.766 14.348 1.00 95.31 375 ASN A O 1
ATOM 2858 N N . TYR A 1 376 ? -1.425 12.833 12.394 1.00 94.94 376 TYR A N 1
ATOM 2859 C CA . TYR A 1 376 ? -0.440 13.866 12.066 1.00 94.94 376 TYR A CA 1
ATOM 2860 C C . TYR A 1 376 ? -1.083 15.257 11.930 1.00 94.94 376 TYR A C 1
ATOM 2862 O O . TYR A 1 376 ? -0.567 16.230 12.473 1.00 94.94 376 TYR A O 1
ATOM 2870 N N . LEU A 1 377 ? -2.226 15.372 11.244 1.00 93.81 377 LEU A N 1
ATOM 2871 C CA . LEU A 1 377 ? -2.929 16.650 11.079 1.00 93.81 377 LEU A CA 1
ATOM 2872 C C . LEU A 1 377 ? -3.551 17.173 12.386 1.00 93.81 377 LEU A C 1
ATOM 2874 O O . LEU A 1 377 ? -3.515 18.378 12.629 1.00 93.81 377 LEU A O 1
ATOM 2878 N N . GLY A 1 378 ? -4.102 16.295 13.227 1.00 92.56 378 GLY A N 1
ATOM 2879 C CA . GLY A 1 378 ? -4.738 16.662 14.497 1.00 92.56 378 GLY A CA 1
ATOM 2880 C C . GLY A 1 378 ? -3.750 17.155 15.558 1.00 92.56 378 GLY A C 1
ATOM 2881 O O . GLY A 1 378 ? -4.014 18.156 16.225 1.00 92.56 378 GLY A O 1
ATOM 2882 N N . SER A 1 379 ? -2.562 16.547 15.629 1.00 90.56 379 SER A N 1
ATOM 2883 C CA . SER A 1 379 ? -1.453 17.027 16.472 1.00 90.56 379 SER A CA 1
ATOM 2884 C C . SER A 1 379 ? -0.816 18.332 15.951 1.00 90.56 379 SER A C 1
ATOM 2886 O O . SER A 1 379 ? -0.228 19.105 16.718 1.00 90.56 379 SER A O 1
ATOM 2888 N N . HIS A 1 380 ? -0.977 18.657 14.662 1.00 89.19 380 HIS A N 1
ATOM 2889 C CA . HIS A 1 380 ? -0.436 19.869 14.043 1.00 89.19 380 HIS A CA 1
ATOM 2890 C C . HIS A 1 380 ? -1.256 21.129 14.388 1.00 89.19 380 HIS A C 1
ATOM 2892 O O . HIS A 1 380 ? -1.999 21.663 13.571 1.00 89.19 380 HIS A O 1
ATOM 2898 N N . THR A 1 381 ? -1.090 21.680 15.594 1.00 82.50 381 THR A N 1
ATOM 2899 C CA . THR A 1 381 ? -1.889 22.832 16.093 1.00 82.50 381 THR A CA 1
ATOM 2900 C C . THR A 1 381 ? -2.008 24.044 15.148 1.00 82.50 381 THR A C 1
ATOM 2902 O O . THR A 1 381 ? -3.023 24.741 15.181 1.00 82.50 381 THR A O 1
ATOM 2905 N N . ALA A 1 382 ? -1.014 24.305 14.291 1.00 83.88 382 ALA A N 1
ATOM 2906 C CA . ALA A 1 382 ? -1.059 25.370 13.282 1.00 83.88 382 ALA A CA 1
ATOM 2907 C C . ALA A 1 382 ? -2.053 25.086 12.134 1.00 83.88 382 ALA A C 1
ATOM 2909 O O . ALA A 1 382 ? -2.618 26.020 11.569 1.00 83.88 382 ALA A O 1
ATOM 2910 N N . TYR A 1 383 ? -2.308 23.815 11.816 1.00 87.56 383 TYR A N 1
ATOM 2911 C CA . TYR A 1 383 ? -3.295 23.399 10.818 1.00 87.56 383 TYR A CA 1
ATOM 2912 C C . TYR A 1 383 ? -4.718 23.784 11.250 1.00 87.56 383 TYR A C 1
ATOM 2914 O O . TYR A 1 383 ? -5.444 24.413 10.483 1.00 87.56 383 TYR A O 1
ATOM 2922 N N . GLY A 1 384 ? -5.067 23.551 12.522 1.00 85.62 384 GLY A N 1
ATOM 2923 C CA . GLY A 1 384 ? -6.360 23.947 13.099 1.00 85.62 384 GLY A CA 1
ATOM 2924 C C . GLY A 1 384 ? -6.617 25.462 13.179 1.00 85.62 384 GLY A C 1
ATOM 2925 O O . GLY A 1 384 ? -7.721 25.895 13.517 1.00 85.62 384 GLY A O 1
ATOM 2926 N N . GLN A 1 385 ? -5.613 26.291 12.871 1.00 84.69 385 GLN A N 1
ATOM 2927 C CA . GLN A 1 385 ? -5.739 27.753 12.812 1.00 84.69 385 GLN A CA 1
ATOM 2928 C C . GLN A 1 385 ? -6.074 28.274 11.406 1.00 84.69 385 GLN A C 1
ATOM 2930 O O . GLN A 1 385 ? -6.451 29.439 11.276 1.00 84.69 385 GLN A O 1
ATOM 2935 N N . VAL A 1 386 ? -5.971 27.439 10.366 1.00 82.00 386 VAL A N 1
ATOM 2936 C CA . VAL A 1 386 ? -6.357 27.803 8.994 1.00 82.00 386 VAL A CA 1
ATOM 2937 C C . VAL A 1 386 ? -7.876 27.881 8.909 1.00 82.00 386 VAL A C 1
ATOM 2939 O O . VAL A 1 386 ? -8.568 26.931 9.273 1.00 82.00 386 VAL A O 1
ATOM 2942 N N . VAL A 1 387 ? -8.401 29.003 8.413 1.00 80.44 387 VAL A N 1
ATOM 2943 C CA . VAL A 1 387 ? -9.843 29.234 8.270 1.00 80.44 387 VAL A CA 1
ATOM 2944 C C . VAL A 1 387 ? -10.227 29.163 6.797 1.00 80.44 387 VAL A C 1
ATOM 2946 O O . VAL A 1 387 ? -9.730 29.927 5.975 1.00 80.44 387 VAL A O 1
ATOM 2949 N N . THR A 1 388 ? -11.138 28.250 6.473 1.00 76.81 388 THR A N 1
ATOM 2950 C CA . THR A 1 388 ? -11.693 28.068 5.126 1.00 76.81 388 THR A CA 1
ATOM 2951 C C . THR A 1 388 ? -12.419 29.313 4.614 1.00 76.81 388 THR A C 1
ATOM 2953 O O . THR A 1 388 ? -12.892 30.152 5.383 1.00 76.81 388 THR A O 1
ATOM 2956 N N . SER A 1 389 ? -12.629 29.379 3.297 1.00 70.00 389 SER A N 1
ATOM 2957 C CA . SER A 1 389 ? -13.501 30.380 2.663 1.00 70.00 389 SER A CA 1
ATOM 2958 C C . SER A 1 389 ? -14.937 30.407 3.231 1.00 70.00 389 SER A C 1
ATOM 2960 O O . SER A 1 389 ? -15.591 31.451 3.196 1.00 70.00 389 SER A O 1
ATOM 2962 N N . GLY A 1 390 ? -15.410 29.293 3.809 1.00 71.44 390 GLY A N 1
ATOM 2963 C CA . GLY A 1 390 ? -16.687 29.178 4.524 1.00 71.44 390 GLY A CA 1
ATOM 2964 C C . GLY A 1 390 ? -16.682 29.675 5.980 1.00 71.44 390 GLY A C 1
ATOM 2965 O O . GLY A 1 390 ? -17.740 29.711 6.606 1.00 71.44 390 GLY A O 1
ATOM 2966 N N . GLY A 1 391 ? -15.529 30.070 6.529 1.00 77.62 391 GLY A N 1
ATOM 2967 C CA . GLY A 1 391 ? -15.385 30.580 7.899 1.00 77.62 391 GLY A CA 1
ATOM 2968 C C . GLY A 1 391 ? -15.174 29.517 8.986 1.00 77.62 391 GLY A C 1
ATOM 2969 O O . GLY A 1 391 ? -15.055 29.876 10.157 1.00 77.62 391 GLY A O 1
ATOM 2970 N N . SER A 1 392 ? -15.100 28.235 8.620 1.00 82.06 392 SER A N 1
ATOM 2971 C CA . SER A 1 392 ? -14.747 27.132 9.527 1.00 82.06 392 SER A CA 1
ATOM 2972 C C . SER A 1 392 ? -13.234 26.928 9.584 1.00 82.06 392 SER A C 1
ATOM 2974 O O . SER A 1 392 ? -12.580 26.973 8.540 1.00 82.06 392 SER A O 1
ATOM 2976 N N . SER A 1 393 ? -12.687 26.649 10.769 1.00 86.62 393 SER A N 1
ATOM 2977 C CA . SER A 1 393 ? -11.318 26.135 10.914 1.00 86.62 393 SER A CA 1
ATOM 2978 C C . SER A 1 393 ? -11.166 24.743 10.296 1.00 86.62 393 SER A C 1
ATOM 2980 O O . SER A 1 393 ? -12.120 23.963 10.302 1.00 86.62 393 SER A O 1
ATOM 2982 N N . LEU A 1 394 ? -9.964 24.425 9.812 1.00 88.38 394 LEU A N 1
ATOM 2983 C CA . LEU A 1 394 ? -9.588 23.060 9.440 1.00 88.38 394 LEU A CA 1
ATOM 2984 C C . LEU A 1 394 ? -9.392 22.165 10.680 1.00 88.38 394 LEU A C 1
ATOM 2986 O O . LEU A 1 394 ? -9.232 22.638 11.805 1.00 88.38 394 LEU A O 1
ATOM 2990 N N . SER A 1 395 ? -9.436 20.855 10.462 1.00 90.12 395 SER A N 1
ATOM 2991 C CA . SER A 1 395 ? -9.301 19.790 11.461 1.00 90.12 395 SER A CA 1
ATOM 2992 C C . SER A 1 395 ? -8.803 18.515 10.777 1.00 90.12 395 SER A C 1
ATOM 2994 O O . SER A 1 395 ? -8.847 18.429 9.553 1.00 90.12 395 SER A O 1
ATOM 2996 N N . ALA A 1 396 ? -8.398 17.495 11.537 1.00 91.31 396 ALA A N 1
ATOM 2997 C CA . ALA A 1 396 ? -8.011 16.193 10.980 1.00 91.31 396 ALA A CA 1
ATOM 2998 C C . ALA A 1 396 ? -9.086 15.549 10.071 1.00 91.31 396 ALA A C 1
ATOM 3000 O O . ALA A 1 396 ? -8.757 14.772 9.182 1.00 91.31 396 ALA A O 1
ATOM 3001 N N . GLU A 1 397 ? -10.363 15.886 10.262 1.00 90.06 397 GLU A N 1
ATOM 3002 C CA . GLU A 1 397 ? -11.492 15.374 9.471 1.00 90.06 397 GLU A CA 1
ATOM 3003 C C . GLU A 1 397 ? -11.859 16.282 8.281 1.00 90.06 397 GLU A C 1
ATOM 3005 O O . GLU A 1 397 ? -12.804 15.999 7.546 1.00 90.06 397 GLU A O 1
ATOM 3010 N N . SER A 1 398 ? -11.138 17.389 8.076 1.00 87.62 398 SER A N 1
ATOM 3011 C CA . SER A 1 398 ? -11.433 18.349 7.014 1.00 87.62 398 SER A CA 1
ATOM 3012 C C . SER A 1 398 ? -10.989 17.843 5.644 1.00 87.62 398 SER A C 1
ATOM 3014 O O . SER A 1 398 ? -9.815 17.901 5.286 1.00 87.62 398 SER A O 1
ATOM 3016 N N . VAL A 1 399 ? -11.981 17.431 4.861 1.00 82.06 399 VAL A N 1
ATOM 3017 C CA . VAL A 1 399 ? -11.909 17.177 3.419 1.00 82.06 399 VAL A CA 1
ATOM 3018 C C . VAL A 1 399 ? -12.907 18.089 2.702 1.00 82.06 399 VAL A C 1
ATOM 3020 O O . VAL A 1 399 ? -13.912 18.488 3.298 1.00 82.06 399 VAL A O 1
ATOM 3023 N N . GLY A 1 400 ? -12.671 18.417 1.430 1.00 71.81 400 GLY A N 1
ATOM 3024 C CA . GLY A 1 400 ? -13.630 19.208 0.657 1.00 71.81 400 GLY A CA 1
ATOM 3025 C C . GLY A 1 400 ? -13.018 20.151 -0.366 1.00 71.81 400 GLY A C 1
ATOM 3026 O O . GLY A 1 400 ? -11.821 20.417 -0.381 1.00 71.81 400 GLY A O 1
ATOM 3027 N N . GLU A 1 401 ? -13.894 20.716 -1.193 1.00 74.81 401 GLU A N 1
ATOM 3028 C CA . GLU A 1 401 ? -13.556 21.795 -2.119 1.00 74.81 401 GLU A CA 1
ATOM 3029 C C . GLU A 1 401 ? -13.383 23.107 -1.335 1.00 74.81 401 GLU A C 1
ATOM 3031 O O . GLU A 1 401 ? -14.321 23.888 -1.160 1.00 74.81 401 GLU A O 1
ATOM 3036 N N . HIS A 1 402 ? -12.179 23.341 -0.803 1.00 74.62 402 HIS A N 1
ATOM 3037 C CA . HIS A 1 402 ? -11.893 24.497 0.056 1.00 74.62 402 HIS A CA 1
ATOM 3038 C C . HIS A 1 402 ? -11.837 25.822 -0.746 1.00 74.62 402 HIS A C 1
ATOM 3040 O O . HIS A 1 402 ? -12.009 26.910 -0.176 1.00 74.62 402 HIS A O 1
ATOM 3046 N N . CYS A 1 403 ? -11.672 25.750 -2.076 1.00 67.31 403 CYS A N 1
ATOM 3047 C CA . CYS A 1 403 ? -11.854 26.865 -3.010 1.00 67.31 403 CYS A CA 1
ATOM 3048 C C . CYS A 1 403 ? -12.479 26.436 -4.350 1.00 67.31 403 CYS A C 1
ATOM 3050 O O . CYS A 1 403 ? -12.295 25.319 -4.814 1.00 67.31 403 CYS A O 1
ATOM 3052 N N . ASN A 1 404 ? -13.144 27.384 -5.017 1.00 67.12 404 ASN A N 1
ATOM 3053 C CA . ASN A 1 404 ? -13.709 27.238 -6.365 1.00 67.12 404 ASN A CA 1
ATOM 3054 C C . ASN A 1 404 ? -13.034 28.231 -7.337 1.00 67.12 404 ASN A C 1
ATOM 3056 O O . ASN A 1 404 ? -13.675 29.091 -7.940 1.00 67.12 404 ASN A O 1
ATOM 3060 N N . SER A 1 405 ? -11.700 28.203 -7.379 1.00 70.25 405 SER A N 1
ATOM 3061 C CA . SER A 1 405 ? -10.881 29.073 -8.235 1.00 70.25 405 SER A CA 1
ATOM 3062 C C . SER A 1 405 ? -10.292 28.295 -9.404 1.00 70.25 405 SER A C 1
ATOM 3064 O O . SER A 1 405 ? -9.837 27.172 -9.213 1.00 70.25 405 SER A O 1
ATOM 3066 N N . THR A 1 406 ? -10.215 28.912 -10.578 1.00 76.38 406 THR A N 1
ATOM 3067 C CA . THR A 1 406 ? -9.526 28.361 -11.752 1.00 76.38 406 THR A CA 1
ATOM 3068 C C . THR A 1 406 ? -8.026 28.665 -11.743 1.00 76.38 406 THR A C 1
ATOM 3070 O O . THR A 1 406 ? -7.533 29.504 -10.978 1.00 76.38 406 THR A O 1
ATOM 3073 N N . LEU A 1 407 ? -7.285 27.975 -12.608 1.00 78.44 407 LEU A N 1
ATOM 3074 C CA . LEU A 1 407 ? -5.948 28.373 -13.030 1.00 78.44 407 LEU A CA 1
ATOM 3075 C C . LEU A 1 407 ? -6.048 29.426 -14.141 1.00 78.44 407 LEU A C 1
ATOM 3077 O O . LEU A 1 407 ? -6.426 29.128 -15.271 1.00 78.44 407 LEU A O 1
ATOM 3081 N N . ASP A 1 408 ? -5.661 30.661 -13.824 1.00 70.75 408 ASP A N 1
ATOM 3082 C CA . ASP A 1 408 ? -5.665 31.778 -14.783 1.00 70.75 408 ASP A CA 1
ATOM 3083 C C . ASP A 1 408 ? -4.359 31.869 -15.607 1.00 70.75 408 ASP A C 1
ATOM 3085 O O . ASP A 1 408 ? -4.236 32.697 -16.512 1.00 70.75 408 ASP A O 1
ATOM 3089 N N . VAL A 1 409 ? -3.362 31.033 -15.285 1.00 70.75 409 VAL A N 1
ATOM 3090 C CA . VAL A 1 409 ? -2.044 30.950 -15.936 1.00 70.75 409 VAL A CA 1
ATOM 3091 C C . VAL A 1 409 ? -1.562 29.499 -16.007 1.00 70.75 409 VAL A C 1
ATOM 3093 O O . VAL A 1 409 ? -1.904 28.685 -15.150 1.00 70.75 409 VAL A O 1
ATOM 3096 N N . ALA A 1 410 ? -0.735 29.184 -17.007 1.00 76.88 410 ALA A N 1
ATOM 3097 C CA . ALA A 1 410 ? -0.115 27.868 -17.142 1.00 76.88 410 ALA A CA 1
ATOM 3098 C C . ALA A 1 410 ? 0.868 27.574 -15.990 1.00 76.88 410 ALA A C 1
ATOM 3100 O O . ALA A 1 410 ? 1.613 28.452 -15.545 1.00 76.88 410 ALA A O 1
ATOM 3101 N N . VAL A 1 411 ? 0.891 26.318 -15.541 1.00 81.44 411 VAL A N 1
ATOM 3102 C CA . VAL A 1 411 ? 1.692 25.840 -14.401 1.00 81.44 411 VAL A CA 1
ATOM 3103 C C . VAL A 1 411 ? 3.138 25.578 -14.842 1.00 81.44 411 VAL A C 1
ATOM 3105 O O . VAL A 1 411 ? 3.505 24.454 -15.170 1.00 81.44 411 VAL A O 1
ATOM 3108 N N . ASP A 1 412 ? 3.960 26.625 -14.919 1.00 86.75 412 ASP A N 1
ATOM 3109 C CA . ASP A 1 412 ? 5.350 26.523 -15.391 1.00 86.75 412 ASP A CA 1
ATOM 3110 C C . ASP A 1 412 ? 6.285 25.839 -14.373 1.00 86.75 412 ASP A C 1
ATOM 3112 O O . ASP A 1 412 ? 6.519 26.351 -13.271 1.00 86.75 412 ASP A O 1
ATOM 3116 N N . ILE A 1 413 ? 6.842 24.687 -14.761 1.00 90.56 413 ILE A N 1
ATOM 3117 C CA . ILE A 1 413 ? 7.757 23.870 -13.956 1.00 90.56 413 ILE A CA 1
ATOM 3118 C C . ILE A 1 413 ? 9.147 23.934 -14.588 1.00 90.56 413 ILE A C 1
ATOM 3120 O O . ILE A 1 413 ? 9.404 23.390 -15.662 1.00 90.56 413 ILE A O 1
ATOM 3124 N N . GLN A 1 414 ? 10.059 24.616 -13.900 1.00 86.19 414 GLN A N 1
ATOM 3125 C CA . GLN A 1 414 ? 11.411 24.860 -14.389 1.00 86.19 414 GLN A CA 1
ATOM 3126 C C . GLN A 1 414 ? 12.257 23.583 -14.329 1.00 86.19 414 GLN A C 1
ATOM 3128 O O . GLN A 1 414 ? 12.495 23.026 -13.256 1.00 86.19 414 GLN A O 1
ATOM 3133 N N . ALA A 1 415 ? 12.740 23.143 -15.492 1.00 83.00 415 ALA A N 1
ATOM 3134 C CA . ALA A 1 415 ? 13.600 21.972 -15.608 1.00 83.00 415 ALA A CA 1
ATOM 3135 C C . ALA A 1 415 ? 14.939 22.170 -14.861 1.00 83.00 415 ALA A C 1
ATOM 3137 O O . ALA A 1 415 ? 15.520 23.261 -14.918 1.00 83.00 415 ALA A O 1
ATOM 3138 N N . PRO A 1 416 ? 15.487 21.128 -14.206 1.00 81.75 416 PRO A N 1
ATOM 3139 C CA . PRO A 1 416 ? 16.791 21.209 -13.554 1.00 81.75 416 PRO A CA 1
ATOM 3140 C C . PRO A 1 416 ? 17.916 21.508 -14.557 1.00 81.75 416 PRO A C 1
ATOM 3142 O O . PRO A 1 416 ? 17.944 20.995 -15.676 1.00 81.75 416 PRO A O 1
ATOM 3145 N N . THR A 1 417 ? 18.879 22.330 -14.135 1.00 67.81 417 THR A N 1
ATOM 3146 C CA . THR A 1 417 ? 19.924 22.906 -15.002 1.00 67.81 417 THR A CA 1
ATOM 3147 C C . THR A 1 417 ? 21.006 21.919 -15.454 1.00 67.81 417 THR A C 1
ATOM 3149 O O . THR A 1 417 ? 21.776 22.239 -16.361 1.00 67.81 417 THR A O 1
ATOM 3152 N N . SER A 1 418 ? 21.074 20.721 -14.867 1.00 64.00 418 SER A N 1
ATOM 3153 C CA . SER A 1 418 ? 21.965 19.644 -15.310 1.00 64.00 418 SER A CA 1
ATOM 3154 C C . SER A 1 418 ? 21.420 18.263 -14.943 1.00 64.00 418 SER A C 1
ATOM 3156 O O . SER A 1 418 ? 21.243 17.975 -13.763 1.00 64.00 418 SER A O 1
ATOM 3158 N N . ASN A 1 419 ? 21.263 17.392 -15.946 1.00 62.59 419 ASN A N 1
ATOM 3159 C CA . ASN A 1 419 ? 20.843 15.988 -15.799 1.00 62.59 419 ASN A CA 1
ATOM 3160 C C . ASN A 1 419 ? 21.913 15.021 -16.335 1.00 62.59 419 ASN A C 1
ATOM 3162 O O . ASN A 1 419 ? 21.607 14.028 -16.988 1.00 62.59 419 ASN A O 1
ATOM 3166 N N . ALA A 1 420 ? 23.192 15.354 -16.143 1.00 63.19 420 ALA A N 1
ATOM 3167 C CA . ALA A 1 420 ? 24.282 14.478 -16.556 1.00 63.19 420 ALA A CA 1
ATOM 3168 C C . ALA A 1 420 ? 24.305 13.238 -15.650 1.00 63.19 420 ALA A C 1
ATOM 3170 O O . ALA A 1 420 ? 24.489 13.370 -14.441 1.00 63.19 420 ALA A O 1
ATOM 3171 N N . ALA A 1 421 ? 24.137 12.051 -16.236 1.00 65.62 421 ALA A N 1
ATOM 3172 C CA . ALA A 1 421 ? 24.241 10.795 -15.506 1.00 65.62 421 ALA A CA 1
ATOM 3173 C C . ALA A 1 421 ? 25.648 10.657 -14.902 1.00 65.62 421 ALA A C 1
ATOM 3175 O O . ALA A 1 421 ? 26.648 10.616 -15.622 1.00 65.62 421 ALA A O 1
ATOM 3176 N N . SER A 1 422 ? 25.722 10.608 -13.574 1.00 70.12 422 SER A N 1
ATOM 3177 C CA . SER A 1 422 ? 26.931 10.248 -12.838 1.00 70.12 422 SER A CA 1
ATOM 3178 C C . SER A 1 422 ? 26.967 8.744 -12.579 1.00 70.12 422 SER A C 1
ATOM 3180 O O . SER A 1 422 ? 25.932 8.079 -12.608 1.00 70.12 422 SER A O 1
ATOM 3182 N N . ALA A 1 423 ? 28.147 8.217 -12.248 1.00 79.81 423 ALA A N 1
ATOM 3183 C CA . ALA A 1 423 ? 28.227 6.882 -11.673 1.00 79.81 423 ALA A CA 1
ATOM 3184 C C . ALA A 1 423 ? 27.401 6.821 -10.374 1.00 79.81 423 ALA A C 1
ATOM 3186 O O . ALA A 1 423 ? 27.473 7.735 -9.545 1.00 79.81 423 ALA A O 1
ATOM 3187 N N . THR A 1 424 ? 26.622 5.757 -10.206 1.00 83.62 424 THR A N 1
ATOM 3188 C CA . THR A 1 424 ? 25.823 5.487 -9.016 1.00 83.62 424 THR A CA 1
ATOM 3189 C C . THR A 1 424 ? 26.728 5.407 -7.792 1.00 83.62 424 THR A C 1
ATOM 3191 O O . THR A 1 424 ? 27.771 4.742 -7.801 1.00 83.62 424 THR A O 1
ATOM 3194 N N . ALA A 1 425 ? 26.315 6.114 -6.740 1.00 83.81 425 ALA A N 1
ATOM 3195 C CA . ALA A 1 425 ? 27.023 6.194 -5.471 1.00 83.81 425 ALA A CA 1
ATOM 3196 C C . ALA A 1 425 ? 27.196 4.818 -4.799 1.00 83.81 425 ALA A C 1
ATOM 3198 O O . ALA A 1 425 ? 26.519 3.846 -5.133 1.00 83.81 425 ALA A O 1
ATOM 3199 N N . ALA A 1 426 ? 28.100 4.750 -3.821 1.00 90.00 426 ALA A N 1
ATOM 3200 C CA . ALA A 1 426 ? 28.224 3.573 -2.970 1.00 90.00 426 ALA A CA 1
ATOM 3201 C C . ALA A 1 426 ? 26.917 3.318 -2.198 1.00 90.00 426 ALA A C 1
ATOM 3203 O O . ALA A 1 426 ? 26.300 4.256 -1.693 1.00 90.00 426 ALA A O 1
ATOM 3204 N N . VAL A 1 427 ? 26.539 2.046 -2.093 1.00 91.94 427 VAL A N 1
ATOM 3205 C CA . VAL A 1 427 ? 25.381 1.577 -1.324 1.00 91.94 427 VAL A CA 1
ATOM 3206 C C . VAL A 1 427 ? 25.801 1.370 0.138 1.00 91.94 427 VAL A C 1
ATOM 3208 O O . VAL A 1 427 ? 26.763 0.636 0.378 1.00 91.94 427 VAL A O 1
ATOM 3211 N N . PRO A 1 428 ? 25.133 1.990 1.129 1.00 90.94 428 PRO A N 1
ATOM 3212 C CA . PRO A 1 428 ? 25.381 1.712 2.543 1.00 90.94 428 PRO A CA 1
ATOM 3213 C C . PRO A 1 428 ? 25.227 0.217 2.866 1.00 90.94 428 PRO A C 1
ATOM 3215 O O . PRO A 1 428 ? 24.380 -0.464 2.304 1.00 90.94 428 PRO A O 1
ATOM 3218 N N . GLY A 1 429 ? 26.072 -0.320 3.750 1.00 89.88 429 GLY A N 1
ATOM 3219 C CA . GLY A 1 429 ? 26.075 -1.750 4.098 1.00 89.88 429 GLY A CA 1
ATOM 3220 C C . GLY A 1 429 ? 26.787 -2.667 3.089 1.00 89.88 429 GLY A C 1
ATOM 3221 O O . GLY A 1 429 ? 27.421 -3.634 3.509 1.00 89.88 429 GLY A O 1
ATOM 3222 N N . CYS A 1 430 ? 26.806 -2.335 1.793 1.00 94.81 430 CYS A N 1
ATOM 3223 C CA . CYS A 1 430 ? 27.463 -3.147 0.763 1.00 94.81 430 CYS A CA 1
ATOM 3224 C C . CYS A 1 430 ? 28.832 -2.594 0.323 1.00 94.81 430 CYS A C 1
ATOM 3226 O O . CYS A 1 430 ? 29.019 -1.405 0.074 1.00 94.81 430 CYS A O 1
ATOM 3228 N N . SER A 1 431 ? 29.818 -3.485 0.170 1.00 94.38 431 SER A N 1
ATOM 3229 C CA . SER A 1 431 ? 31.134 -3.164 -0.405 1.00 94.38 431 SER A CA 1
ATOM 3230 C C . SER A 1 431 ? 31.273 -3.767 -1.802 1.00 94.38 431 SER A C 1
ATOM 3232 O O . SER A 1 431 ? 31.491 -4.972 -1.945 1.00 94.38 431 SER A O 1
ATOM 3234 N N . SER A 1 432 ? 31.163 -2.933 -2.838 1.00 94.44 432 SER A N 1
ATOM 3235 C CA . SER A 1 432 ? 31.228 -3.378 -4.235 1.00 94.44 432 SER A CA 1
ATOM 3236 C C . SER A 1 432 ? 32.605 -3.938 -4.597 1.00 94.44 432 SER A C 1
ATOM 3238 O O . SER A 1 432 ? 33.638 -3.397 -4.197 1.00 94.44 432 SER A O 1
ATOM 3240 N N . SER A 1 433 ? 32.629 -4.988 -5.413 1.00 95.00 433 SER A N 1
ATOM 3241 C CA . SER A 1 433 ? 33.854 -5.584 -5.957 1.00 95.00 433 SER A CA 1
ATOM 3242 C C . SER A 1 433 ? 33.596 -6.146 -7.358 1.00 95.00 433 SER A C 1
ATOM 3244 O O . SER A 1 433 ? 32.461 -6.138 -7.822 1.00 95.00 433 SER A O 1
ATOM 3246 N N . ALA A 1 434 ? 34.620 -6.693 -8.021 1.00 92.62 434 ALA A N 1
ATOM 3247 C CA . ALA A 1 434 ? 34.466 -7.318 -9.341 1.00 92.62 434 ALA A CA 1
ATOM 3248 C C . ALA A 1 434 ? 33.392 -8.428 -9.390 1.00 92.62 434 ALA A C 1
ATOM 3250 O O . ALA A 1 434 ? 32.838 -8.681 -10.454 1.00 92.62 434 ALA A O 1
ATOM 3251 N N . ASN A 1 435 ? 33.088 -9.054 -8.246 1.00 96.69 435 ASN A N 1
ATOM 3252 C CA . ASN A 1 435 ? 32.124 -10.147 -8.106 1.00 96.69 435 ASN A CA 1
ATOM 3253 C C . ASN A 1 435 ? 31.028 -9.851 -7.055 1.00 96.69 435 ASN A C 1
ATOM 3255 O O . ASN A 1 435 ? 30.261 -10.749 -6.718 1.00 96.69 435 ASN A O 1
ATOM 3259 N N . ARG A 1 436 ? 30.942 -8.624 -6.512 1.00 97.88 436 ARG A N 1
ATOM 3260 C CA . ARG A 1 436 ? 29.839 -8.193 -5.628 1.00 97.88 436 ARG A CA 1
ATOM 3261 C C . ARG A 1 436 ? 29.240 -6.900 -6.158 1.00 97.88 436 ARG A C 1
ATOM 3263 O O . ARG A 1 436 ? 29.894 -5.858 -6.137 1.00 97.88 436 ARG A O 1
ATOM 3270 N N . LEU A 1 437 ? 28.005 -7.005 -6.619 1.00 98.19 437 LEU A N 1
ATOM 3271 C CA . LEU A 1 437 ? 27.236 -5.969 -7.280 1.00 98.19 437 LEU A CA 1
ATOM 3272 C C . LEU A 1 437 ? 26.227 -5.419 -6.267 1.00 98.19 437 LEU A C 1
ATOM 3274 O O . LEU A 1 437 ? 25.225 -6.063 -5.973 1.00 98.19 437 LEU A O 1
ATOM 3278 N N . CYS A 1 438 ? 26.529 -4.254 -5.691 1.00 97.94 438 CYS A N 1
ATOM 3279 C CA . CYS A 1 438 ? 25.631 -3.595 -4.743 1.00 97.94 438 CYS A CA 1
ATOM 3280 C C . CYS A 1 438 ? 24.473 -2.939 -5.492 1.00 97.94 438 CYS A C 1
ATOM 3282 O O . CYS A 1 438 ? 24.718 -2.018 -6.278 1.00 97.94 438 CYS A O 1
ATOM 3284 N N . MET A 1 439 ? 23.253 -3.402 -5.235 1.00 96.44 439 MET A N 1
ATOM 3285 C CA . MET A 1 439 ? 22.025 -2.966 -5.890 1.00 96.44 439 MET A CA 1
ATOM 3286 C C . MET A 1 439 ? 21.272 -1.941 -5.054 1.00 96.44 439 MET A C 1
ATOM 3288 O O . MET A 1 439 ? 21.251 -2.003 -3.824 1.00 96.44 439 MET A O 1
ATOM 3292 N N . LYS A 1 440 ? 20.582 -1.042 -5.745 1.00 96.88 440 LYS A N 1
ATOM 3293 C CA . LYS A 1 440 ? 19.513 -0.204 -5.200 1.00 96.88 440 LYS A CA 1
ATOM 3294 C C . LYS A 1 440 ? 18.493 0.083 -6.304 1.00 96.88 440 LYS A C 1
ATOM 3296 O O . LYS A 1 440 ? 18.803 -0.103 -7.483 1.00 96.88 440 LYS A O 1
ATOM 3301 N N . VAL A 1 441 ? 17.336 0.634 -5.958 1.00 96.81 441 VAL A N 1
ATOM 3302 C CA . VAL A 1 441 ? 16.360 1.134 -6.935 1.00 96.81 441 VAL A CA 1
ATOM 3303 C C . VAL A 1 441 ? 16.393 2.658 -6.963 1.00 96.81 441 VAL A C 1
ATOM 3305 O O . VAL A 1 441 ? 16.243 3.334 -5.946 1.00 96.81 441 VAL A O 1
ATOM 3308 N N . ASN A 1 442 ? 16.581 3.235 -8.150 1.00 95.56 442 ASN A N 1
ATOM 3309 C CA . ASN A 1 442 ? 16.345 4.656 -8.363 1.00 95.56 442 ASN A CA 1
ATOM 3310 C C . ASN A 1 442 ? 14.862 4.873 -8.680 1.00 95.56 442 ASN A C 1
ATOM 3312 O O . ASN A 1 442 ? 14.447 4.815 -9.839 1.00 95.56 442 ASN A O 1
ATOM 3316 N N . LEU A 1 443 ? 14.079 5.152 -7.634 1.00 95.31 443 LEU A N 1
ATOM 3317 C CA . LEU A 1 443 ? 12.642 5.435 -7.722 1.00 95.31 443 LEU A CA 1
ATOM 3318 C C . LEU A 1 443 ? 12.326 6.546 -8.744 1.00 95.31 443 LEU A C 1
ATOM 3320 O O . LEU A 1 443 ? 11.290 6.512 -9.401 1.00 95.31 443 LEU A O 1
ATOM 3324 N N . TYR A 1 444 ? 13.227 7.517 -8.925 1.00 94.50 444 TYR A N 1
ATOM 3325 C CA . TYR A 1 444 ? 13.035 8.658 -9.825 1.00 94.50 444 TYR A CA 1
ATOM 3326 C C . TYR A 1 444 ? 13.396 8.383 -11.289 1.00 94.50 444 TYR A C 1
ATOM 3328 O O . TYR A 1 444 ? 13.267 9.291 -12.102 1.00 94.50 444 TYR A O 1
ATOM 3336 N N . ALA A 1 445 ? 13.884 7.190 -11.644 1.00 93.31 445 ALA A N 1
ATOM 3337 C CA . ALA A 1 445 ? 14.323 6.886 -13.010 1.00 93.31 445 ALA A CA 1
ATOM 3338 C C . ALA A 1 445 ? 13.180 6.470 -13.963 1.00 93.31 445 ALA A C 1
ATOM 3340 O O . ALA A 1 445 ? 13.401 6.325 -15.164 1.00 93.31 445 ALA A O 1
ATOM 3341 N N . GLY A 1 446 ? 11.966 6.279 -13.446 1.00 92.81 446 GLY A N 1
ATOM 3342 C CA . GLY A 1 446 ? 10.787 5.855 -14.200 1.00 92.81 446 GLY A CA 1
ATOM 3343 C C . GLY A 1 446 ? 9.529 5.897 -13.335 1.00 92.81 446 GLY A C 1
ATOM 3344 O O . GLY A 1 446 ? 9.530 6.506 -12.266 1.00 92.81 446 GLY A O 1
ATOM 3345 N N . GLU A 1 447 ? 8.465 5.235 -13.785 1.00 93.19 447 GLU A N 1
ATOM 3346 C CA . GLU A 1 447 ? 7.205 5.098 -13.041 1.00 93.19 447 GLU A CA 1
ATOM 3347 C C . GLU A 1 447 ? 7.416 4.289 -11.747 1.00 93.19 447 GLU A C 1
ATOM 3349 O O . GLU A 1 447 ? 7.324 4.837 -10.645 1.00 93.19 447 GLU A O 1
ATOM 3354 N N . THR A 1 448 ? 7.859 3.042 -11.899 1.00 92.56 448 THR A N 1
ATOM 3355 C CA . THR A 1 448 ? 8.248 2.107 -10.828 1.00 92.56 448 THR A CA 1
ATOM 3356 C C . THR A 1 448 ? 9.691 2.317 -10.339 1.00 92.56 448 THR A C 1
ATOM 3358 O O . THR A 1 448 ? 10.081 1.841 -9.278 1.00 92.56 448 THR A O 1
ATOM 3361 N N . GLY A 1 449 ? 10.491 3.072 -11.100 1.00 94.81 449 GLY A N 1
ATOM 3362 C CA . GLY A 1 449 ? 11.943 3.176 -10.930 1.00 94.81 449 GLY A CA 1
ATOM 3363 C C . GLY A 1 449 ? 12.704 2.125 -11.746 1.00 94.81 449 GLY A C 1
ATOM 3364 O O . GLY A 1 449 ? 12.118 1.403 -12.545 1.00 94.81 449 GLY A O 1
ATOM 3365 N N . TYR A 1 450 ? 14.024 2.073 -11.570 1.00 96.56 450 TYR A N 1
ATOM 3366 C CA . TYR A 1 450 ? 14.909 1.082 -12.202 1.00 96.56 450 TYR A CA 1
ATOM 3367 C C . TYR A 1 450 ? 16.061 0.720 -11.263 1.00 96.56 450 TYR A C 1
ATOM 3369 O O . TYR A 1 450 ? 16.468 1.542 -10.435 1.00 96.56 450 TYR A O 1
ATOM 3377 N N . PHE A 1 451 ? 16.631 -0.476 -11.424 1.00 97.56 451 PHE A N 1
ATOM 3378 C CA . PHE A 1 451 ? 17.839 -0.864 -10.699 1.00 97.56 451 PHE A CA 1
ATOM 3379 C C . PHE A 1 451 ? 19.037 0.016 -11.078 1.00 97.56 451 PHE A C 1
ATOM 3381 O O . PHE A 1 451 ? 19.259 0.348 -12.243 1.00 97.56 451 PHE A O 1
ATOM 3388 N N . GLU A 1 452 ? 19.854 0.344 -10.084 1.00 96.75 452 GLU A N 1
ATOM 3389 C CA . GLU A 1 452 ? 21.184 0.918 -10.249 1.00 96.75 452 GLU A CA 1
ATOM 3390 C C . GLU A 1 452 ? 22.209 0.097 -9.458 1.00 96.75 452 GLU A C 1
ATOM 3392 O O . GLU A 1 452 ? 21.897 -0.491 -8.421 1.00 96.75 452 GLU A O 1
ATOM 3397 N N . PHE A 1 453 ? 23.460 0.112 -9.920 1.00 97.12 453 PHE A N 1
ATOM 3398 C CA . PHE A 1 453 ? 24.553 -0.656 -9.329 1.00 97.12 453 PHE A CA 1
ATOM 3399 C C . PHE A 1 453 ? 25.721 0.260 -8.970 1.00 97.12 453 PHE A C 1
ATOM 3401 O O . PHE A 1 453 ? 26.170 1.049 -9.805 1.00 97.12 453 PHE A O 1
ATOM 3408 N N . ALA A 1 454 ? 26.250 0.149 -7.750 1.00 95.44 454 ALA A N 1
ATOM 3409 C CA . ALA A 1 454 ? 27.358 0.992 -7.291 1.00 95.44 454 ALA A CA 1
ATOM 3410 C C . ALA A 1 454 ? 28.563 0.932 -8.256 1.00 95.44 454 ALA A C 1
ATOM 3412 O O . ALA A 1 454 ? 29.111 -0.139 -8.522 1.00 95.44 454 ALA A O 1
ATOM 3413 N N . GLY A 1 455 ? 28.980 2.091 -8.778 1.00 92.94 455 GLY A N 1
ATOM 3414 C CA . GLY A 1 455 ? 30.073 2.214 -9.753 1.00 92.94 455 GLY A CA 1
ATOM 3415 C C . GLY A 1 455 ? 29.679 2.102 -11.236 1.00 92.94 455 GLY A C 1
ATOM 3416 O O . GLY A 1 455 ? 30.512 2.408 -12.089 1.00 92.94 455 GLY A O 1
ATOM 3417 N N . TYR A 1 456 ? 28.435 1.740 -11.561 1.00 94.31 456 TYR A N 1
ATOM 3418 C CA . TYR A 1 456 ? 27.879 1.803 -12.923 1.00 94.31 456 TYR A CA 1
ATOM 3419 C C . TYR A 1 456 ? 27.214 3.165 -13.171 1.00 94.31 456 TYR A C 1
ATOM 3421 O O . TYR A 1 456 ? 27.021 3.932 -12.236 1.00 94.31 456 TYR A O 1
ATOM 3429 N N . THR A 1 457 ? 26.906 3.518 -14.423 1.00 93.00 457 THR A N 1
ATOM 3430 C CA . THR A 1 457 ? 26.297 4.820 -14.770 1.00 93.00 457 THR A CA 1
ATOM 3431 C C . THR A 1 457 ? 24.898 4.633 -15.343 1.00 93.00 457 THR A C 1
ATOM 3433 O O . THR A 1 457 ? 24.755 4.025 -16.400 1.00 93.00 457 THR A O 1
ATOM 3436 N N . GLY A 1 458 ? 23.903 5.240 -14.693 1.00 90.31 458 GLY A N 1
ATOM 3437 C CA . GLY A 1 458 ? 22.513 5.268 -15.152 1.00 90.31 458 GLY A CA 1
ATOM 3438 C C . GLY A 1 458 ? 21.662 4.056 -14.733 1.00 90.31 458 GLY A C 1
ATOM 3439 O O . GLY A 1 458 ? 22.189 3.101 -14.160 1.00 90.31 458 GLY A O 1
ATOM 3440 N N . PRO A 1 459 ? 20.343 4.118 -15.000 1.00 93.69 459 PRO A N 1
ATOM 3441 C CA . PRO A 1 459 ? 19.382 3.060 -14.687 1.00 93.69 459 PRO A CA 1
ATOM 3442 C C . PRO A 1 459 ? 19.528 1.842 -15.607 1.00 93.69 459 PRO A C 1
ATOM 3444 O O . PRO A 1 459 ? 19.848 1.994 -16.786 1.00 93.69 459 PRO A O 1
ATOM 3447 N N . SER A 1 460 ? 19.254 0.653 -15.064 1.00 95.50 460 SER A N 1
ATOM 3448 C CA . SER A 1 460 ? 19.359 -0.659 -15.723 1.00 95.50 460 SER A CA 1
ATOM 3449 C C . SER A 1 460 ? 20.608 -0.817 -16.617 1.00 95.50 460 SER A C 1
ATOM 3451 O O . SER A 1 460 ? 20.481 -1.103 -17.810 1.00 95.50 460 SER A O 1
ATOM 3453 N N . PRO A 1 461 ? 21.831 -0.616 -16.081 1.00 96.00 461 PRO A N 1
ATOM 3454 C CA . PRO A 1 461 ? 23.062 -0.684 -16.864 1.00 96.00 461 PRO A CA 1
ATOM 3455 C C . PRO A 1 461 ? 23.373 -2.106 -17.358 1.00 96.00 461 PRO A C 1
ATOM 3457 O O . PRO A 1 461 ? 23.050 -3.096 -16.698 1.00 96.00 461 PRO A O 1
ATOM 3460 N N . ASP A 1 462 ? 24.087 -2.207 -18.480 1.00 96.69 462 ASP A N 1
ATOM 3461 C CA . ASP A 1 462 ? 24.649 -3.474 -18.955 1.00 96.69 462 ASP A CA 1
ATOM 3462 C C . ASP A 1 462 ? 25.761 -3.959 -17.999 1.00 96.69 462 ASP A C 1
ATOM 3464 O O . ASP A 1 462 ? 26.715 -3.230 -17.704 1.00 96.69 462 ASP A O 1
ATOM 3468 N N . LEU A 1 463 ? 25.662 -5.206 -17.533 1.00 97.50 463 LEU A N 1
ATOM 3469 C CA . LEU A 1 463 ? 26.613 -5.839 -16.616 1.00 97.50 463 LEU A CA 1
ATOM 3470 C C . LEU A 1 463 ? 27.481 -6.856 -17.366 1.00 97.50 463 LEU A C 1
ATOM 3472 O O . LEU A 1 463 ? 26.970 -7.853 -17.870 1.00 97.50 463 LEU A O 1
ATOM 3476 N N . GLU A 1 464 ? 28.800 -6.654 -17.429 1.00 97.44 464 GLU A N 1
ATOM 3477 C CA . GLU A 1 464 ? 29.703 -7.647 -18.031 1.00 97.44 464 GLU A CA 1
ATOM 3478 C C . GLU A 1 464 ? 30.122 -8.723 -17.018 1.00 97.44 464 GLU A C 1
ATOM 3480 O O . GLU A 1 464 ? 30.762 -8.431 -16.005 1.00 97.44 464 GLU A O 1
ATOM 3485 N N . VAL A 1 465 ? 29.826 -9.987 -17.328 1.00 98.06 465 VAL A N 1
ATOM 3486 C CA . VAL A 1 465 ? 30.139 -11.148 -16.476 1.00 98.06 465 VAL A CA 1
ATOM 3487 C C . VAL A 1 465 ? 30.982 -12.187 -17.214 1.00 98.06 465 VAL A C 1
ATOM 3489 O O . VAL A 1 465 ? 31.033 -12.200 -18.442 1.00 98.06 465 VAL A O 1
ATOM 3492 N N . ARG A 1 466 ? 31.667 -13.077 -16.487 1.00 98.06 466 ARG A N 1
ATOM 3493 C CA . ARG A 1 466 ? 32.572 -14.083 -17.073 1.00 98.06 466 ARG A CA 1
ATOM 3494 C C . ARG A 1 466 ? 32.193 -15.509 -16.699 1.00 98.06 466 ARG A C 1
ATOM 3496 O O . ARG A 1 466 ? 31.947 -15.794 -15.531 1.00 98.06 466 ARG A O 1
ATOM 3503 N N . ILE A 1 467 ? 32.252 -16.414 -17.674 1.00 97.69 467 ILE A N 1
ATOM 3504 C CA . ILE A 1 467 ? 32.083 -17.859 -17.459 1.00 97.69 467 ILE A CA 1
ATOM 3505 C C . ILE A 1 467 ? 33.085 -18.369 -16.410 1.00 97.69 467 ILE A C 1
ATOM 3507 O O . ILE A 1 467 ? 34.272 -18.034 -16.441 1.00 97.69 467 ILE A O 1
ATOM 3511 N N . GLY A 1 468 ? 32.598 -19.197 -15.484 1.00 96.56 468 GLY A N 1
ATOM 3512 C CA . GLY A 1 468 ? 33.374 -19.751 -14.372 1.00 96.56 468 GLY A CA 1
ATOM 3513 C C . GLY A 1 468 ? 33.559 -18.796 -13.188 1.00 96.56 468 GLY A C 1
ATOM 3514 O O . GLY A 1 468 ? 34.419 -19.045 -12.344 1.00 96.56 468 GLY A O 1
ATOM 3515 N N . GLN A 1 469 ? 32.799 -17.700 -13.127 1.00 98.12 469 GLN A N 1
ATOM 3516 C CA . GLN A 1 469 ? 32.730 -16.793 -11.980 1.00 98.12 469 GLN A CA 1
ATOM 3517 C C . GLN A 1 469 ? 31.333 -16.820 -11.348 1.00 98.12 469 GLN A C 1
ATOM 3519 O O . GLN A 1 469 ? 30.328 -16.941 -12.049 1.00 98.12 469 GLN A O 1
ATOM 3524 N N . THR A 1 470 ? 31.287 -16.649 -10.027 1.00 98.31 470 THR A N 1
ATOM 3525 C CA . THR A 1 470 ? 30.058 -16.367 -9.275 1.00 98.31 470 THR A CA 1
ATOM 3526 C C . THR A 1 470 ? 29.999 -14.876 -8.962 1.00 98.31 470 THR A C 1
ATOM 3528 O O . THR A 1 470 ? 31.013 -14.287 -8.573 1.00 98.31 470 THR A O 1
ATOM 3531 N N . TYR A 1 471 ? 28.825 -14.278 -9.136 1.00 98.62 471 TYR A N 1
ATOM 3532 C CA . TYR A 1 471 ? 28.522 -12.880 -8.853 1.00 98.62 471 TYR A CA 1
ATOM 3533 C C . TYR A 1 471 ? 27.456 -12.810 -7.765 1.00 98.62 471 TYR A C 1
ATOM 3535 O O . TYR A 1 471 ? 26.433 -13.483 -7.855 1.00 98.62 471 TYR A O 1
ATOM 3543 N N . VAL A 1 472 ? 27.700 -11.995 -6.741 1.00 98.62 472 VAL A N 1
ATOM 3544 C CA . VAL A 1 472 ? 26.741 -11.741 -5.664 1.00 98.62 472 VAL A CA 1
ATOM 3545 C C . VAL A 1 472 ? 26.013 -10.436 -5.953 1.00 98.62 472 VAL A C 1
ATOM 3547 O O . VAL A 1 472 ? 26.629 -9.369 -5.938 1.00 98.62 472 VAL A O 1
ATOM 3550 N N . PHE A 1 473 ? 24.715 -10.535 -6.201 1.00 98.62 473 PHE A N 1
ATOM 3551 C CA . PHE A 1 473 ? 23.783 -9.423 -6.300 1.00 98.62 473 PHE A CA 1
ATOM 3552 C C . PHE A 1 473 ? 23.279 -9.122 -4.888 1.00 98.62 473 PHE A C 1
ATOM 3554 O O . PHE A 1 473 ? 22.680 -9.979 -4.241 1.00 98.62 473 PHE A O 1
ATOM 3561 N N . ASP A 1 474 ? 23.628 -7.948 -4.370 1.00 98.50 474 ASP A N 1
ATOM 3562 C CA . ASP A 1 474 ? 23.405 -7.557 -2.977 1.00 98.50 474 ASP A CA 1
ATOM 3563 C C . ASP A 1 474 ? 22.296 -6.509 -2.902 1.00 98.50 474 ASP A C 1
ATOM 3565 O O . ASP A 1 474 ? 22.468 -5.400 -3.408 1.00 98.50 474 ASP A O 1
ATOM 3569 N N . GLN A 1 475 ? 21.178 -6.871 -2.270 1.00 97.94 475 GLN A N 1
ATOM 3570 C CA . GLN A 1 475 ? 19.970 -6.053 -2.176 1.00 97.94 475 GLN A CA 1
ATOM 3571 C C . GLN A 1 475 ? 19.814 -5.353 -0.812 1.00 97.94 475 GLN A C 1
ATOM 3573 O O . GLN A 1 475 ? 18.716 -4.940 -0.464 1.00 97.94 475 GLN A O 1
ATOM 3578 N N . THR A 1 476 ? 20.897 -5.177 -0.044 1.00 94.81 476 THR A N 1
ATOM 3579 C CA . THR A 1 476 ? 20.865 -4.568 1.308 1.00 94.81 476 THR A CA 1
ATOM 3580 C C . THR A 1 476 ? 20.374 -3.106 1.332 1.00 94.81 476 THR A C 1
ATOM 3582 O O . THR A 1 476 ? 19.973 -2.610 2.383 1.00 94.81 476 THR A O 1
ATOM 3585 N N . ASP A 1 477 ? 20.386 -2.379 0.206 1.00 96.69 477 ASP A N 1
ATOM 3586 C CA . ASP A 1 477 ? 19.830 -1.018 0.173 1.00 96.69 477 ASP A CA 1
ATOM 3587 C C . ASP A 1 477 ? 18.308 -1.033 0.395 1.00 96.69 477 ASP A C 1
ATOM 3589 O O . ASP A 1 477 ? 17.582 -1.748 -0.298 1.00 96.69 477 ASP A O 1
ATOM 3593 N N . GLY A 1 478 ? 17.822 -0.187 1.308 1.00 95.69 478 GLY A N 1
ATOM 3594 C CA . GLY A 1 478 ? 16.409 -0.095 1.698 1.00 95.69 478 GLY A CA 1
ATOM 3595 C C . GLY A 1 478 ? 15.431 0.350 0.602 1.00 95.69 478 GLY A C 1
ATOM 3596 O O . GLY A 1 478 ? 14.235 0.452 0.883 1.00 95.69 478 GLY A O 1
ATOM 3597 N N . SER A 1 479 ? 15.915 0.648 -0.609 1.00 96.44 479 SER A N 1
ATOM 3598 C CA . SER A 1 479 ? 15.103 0.842 -1.819 1.00 96.44 479 SER A CA 1
ATOM 3599 C C . SER A 1 479 ? 14.816 -0.452 -2.595 1.00 96.44 479 SER A C 1
ATOM 3601 O O . SER A 1 479 ? 13.952 -0.434 -3.464 1.00 96.44 479 SER A O 1
ATOM 3603 N N . ASN A 1 480 ? 15.491 -1.572 -2.292 1.00 97.94 480 ASN A N 1
ATOM 3604 C CA . ASN A 1 480 ? 15.197 -2.874 -2.910 1.00 97.94 480 ASN A CA 1
ATOM 3605 C C . ASN A 1 480 ? 13.988 -3.596 -2.284 1.00 97.94 480 ASN A C 1
ATOM 3607 O O . ASN A 1 480 ? 13.594 -4.640 -2.793 1.00 97.94 480 ASN A O 1
ATOM 3611 N N . TRP A 1 481 ? 13.400 -3.095 -1.192 1.00 98.25 481 TRP A N 1
ATOM 3612 C CA . TRP A 1 481 ? 12.154 -3.651 -0.646 1.00 98.25 481 TRP A CA 1
ATOM 3613 C C . TRP A 1 481 ? 11.059 -3.635 -1.723 1.00 98.25 481 TRP A C 1
ATOM 3615 O O . TRP A 1 481 ? 10.962 -2.647 -2.445 1.00 98.25 481 TRP A O 1
ATOM 3625 N N . TYR A 1 482 ? 10.262 -4.704 -1.847 1.00 97.88 482 TYR A N 1
ATOM 3626 C CA . TYR A 1 482 ? 9.383 -4.986 -3.001 1.00 97.88 482 TYR A CA 1
ATOM 3627 C C . TYR A 1 482 ? 10.068 -5.188 -4.373 1.00 97.88 482 TYR A C 1
ATOM 3629 O O . TYR A 1 482 ? 9.370 -5.368 -5.364 1.00 97.88 482 TYR A O 1
ATOM 3637 N N . HIS A 1 483 ? 11.405 -5.220 -4.462 1.00 98.12 483 HIS A N 1
ATOM 3638 C CA . HIS A 1 483 ? 12.145 -5.354 -5.727 1.00 98.12 483 HIS A CA 1
ATOM 3639 C C . HIS A 1 483 ? 13.090 -6.566 -5.774 1.00 98.12 483 HIS A C 1
ATOM 3641 O O . HIS A 1 483 ? 14.280 -6.414 -6.059 1.00 98.12 483 HIS A O 1
ATOM 3647 N N . ALA A 1 484 ? 12.593 -7.772 -5.487 1.00 98.06 484 ALA A N 1
ATOM 3648 C CA . ALA A 1 484 ? 13.384 -9.009 -5.563 1.00 98.06 484 ALA A CA 1
ATOM 3649 C C . ALA A 1 484 ? 14.007 -9.204 -6.964 1.00 98.06 484 ALA A C 1
ATOM 3651 O O . ALA A 1 484 ? 13.315 -9.074 -7.973 1.00 98.06 484 ALA A O 1
ATOM 3652 N N . VAL A 1 485 ? 15.310 -9.502 -7.051 1.00 98.38 485 VAL A N 1
ATOM 3653 C CA . VAL A 1 485 ? 15.999 -9.669 -8.346 1.00 98.38 485 VAL A CA 1
ATOM 3654 C C . VAL A 1 485 ? 15.791 -11.068 -8.941 1.00 98.38 485 VAL A C 1
ATOM 3656 O O . VAL A 1 485 ? 16.162 -12.071 -8.332 1.00 98.38 485 VAL A O 1
ATOM 3659 N N . GLY A 1 486 ? 15.243 -11.133 -10.155 1.00 97.88 486 GLY A N 1
ATOM 3660 C CA . GLY A 1 486 ? 15.125 -12.341 -10.982 1.00 97.88 486 GLY A CA 1
ATOM 3661 C C . GLY A 1 486 ? 16.177 -12.396 -12.098 1.00 97.88 486 GLY A C 1
ATOM 3662 O O . GLY A 1 486 ? 16.780 -11.373 -12.447 1.00 97.88 486 GLY A O 1
ATOM 3663 N N . PHE A 1 487 ? 16.389 -13.581 -12.685 1.00 98.25 487 PHE A N 1
ATOM 3664 C CA . PHE A 1 487 ? 17.332 -13.793 -13.793 1.00 98.25 487 PHE A CA 1
ATOM 3665 C C . PHE A 1 487 ? 16.740 -14.709 -14.866 1.00 98.25 487 PHE A C 1
ATOM 3667 O O . PHE A 1 487 ? 16.469 -15.877 -14.598 1.00 98.25 487 PHE A O 1
ATOM 3674 N N . ALA A 1 488 ? 16.626 -14.224 -16.104 1.00 97.44 488 ALA A N 1
ATOM 3675 C CA . ALA A 1 488 ? 15.958 -14.952 -17.182 1.00 97.44 488 ALA A CA 1
ATOM 3676 C C . ALA A 1 488 ? 16.701 -14.920 -18.524 1.00 97.44 488 ALA A C 1
ATOM 3678 O O . ALA A 1 488 ? 17.491 -14.021 -18.821 1.00 97.44 488 ALA A O 1
ATOM 3679 N N . TYR A 1 489 ? 16.415 -15.904 -19.381 1.00 96.81 489 TYR A N 1
ATOM 3680 C CA . TYR A 1 489 ? 16.941 -15.975 -20.753 1.00 96.81 489 TYR A CA 1
ATOM 3681 C C . TYR A 1 489 ? 16.212 -15.022 -21.722 1.00 96.81 489 TYR A C 1
ATOM 3683 O O . TYR A 1 489 ? 16.621 -14.869 -22.875 1.00 96.81 489 TYR A O 1
ATOM 3691 N N . TYR A 1 490 ? 15.153 -14.365 -21.245 1.00 95.81 490 TYR A N 1
ATOM 3692 C CA . TYR A 1 490 ? 14.310 -13.411 -21.961 1.00 95.81 490 TYR A CA 1
ATOM 3693 C C . TYR A 1 490 ? 14.078 -12.170 -21.083 1.00 95.81 490 TYR A C 1
ATOM 3695 O O . TYR A 1 490 ? 14.099 -12.299 -19.859 1.00 95.81 490 TYR A O 1
ATOM 3703 N N . PRO A 1 491 ? 13.824 -10.982 -21.664 1.00 94.81 491 PRO A N 1
ATOM 3704 C CA . PRO A 1 491 ? 13.377 -9.825 -20.894 1.00 94.81 491 PRO A CA 1
ATOM 3705 C C . PRO A 1 491 ? 12.133 -10.144 -20.059 1.00 94.81 491 PRO A C 1
ATOM 3707 O O . PRO A 1 491 ? 11.231 -10.832 -20.536 1.00 94.81 491 PRO A O 1
ATOM 3710 N N . ASP A 1 492 ? 12.106 -9.595 -18.847 1.00 93.88 492 ASP A N 1
ATOM 3711 C CA . ASP A 1 492 ? 11.026 -9.632 -17.854 1.00 93.88 492 ASP A CA 1
ATOM 3712 C C . ASP A 1 492 ? 10.622 -11.005 -17.277 1.00 93.88 492 ASP A C 1
ATOM 3714 O O . ASP A 1 492 ? 9.744 -11.021 -16.421 1.00 93.88 492 ASP A O 1
ATOM 3718 N N . GLY A 1 493 ? 11.260 -12.117 -17.677 1.00 94.38 493 GLY A N 1
ATOM 3719 C CA . GLY A 1 493 ? 11.122 -13.439 -17.030 1.00 94.38 493 GLY A CA 1
ATOM 3720 C C . GLY A 1 493 ? 9.671 -13.853 -16.755 1.00 94.38 493 GLY A C 1
ATOM 3721 O O . GLY A 1 493 ? 8.873 -13.955 -17.695 1.00 94.38 493 GLY A O 1
ATOM 3722 N N . ALA A 1 494 ? 9.340 -14.038 -15.475 1.00 93.38 494 ALA A N 1
ATOM 3723 C CA . ALA A 1 494 ? 8.011 -14.306 -14.927 1.00 93.38 494 ALA A CA 1
ATOM 3724 C C . ALA A 1 494 ? 6.875 -13.431 -15.496 1.00 93.38 494 ALA A C 1
ATOM 3726 O O . ALA A 1 494 ? 5.753 -13.897 -15.655 1.00 93.38 494 ALA A O 1
ATOM 3727 N N . HIS A 1 495 ? 7.142 -12.175 -15.872 1.00 93.19 495 HIS A N 1
ATOM 3728 C CA . HIS A 1 495 ? 6.106 -11.251 -16.367 1.00 93.19 495 HIS A CA 1
ATOM 3729 C C . HIS A 1 495 ? 5.809 -11.370 -17.865 1.00 93.19 495 HIS A C 1
ATOM 3731 O O . HIS A 1 495 ? 4.918 -10.683 -18.369 1.00 93.19 495 HIS A O 1
ATOM 3737 N N . GLY A 1 496 ? 6.593 -12.157 -18.604 1.00 91.00 496 GLY A N 1
ATOM 3738 C CA . GLY A 1 496 ? 6.471 -12.277 -20.053 1.00 91.00 496 GLY A CA 1
ATOM 3739 C C . GLY A 1 496 ? 6.833 -11.001 -20.842 1.00 91.00 496 GLY A C 1
ATOM 3740 O O . GLY A 1 496 ? 7.133 -9.927 -20.312 1.00 91.00 496 GLY A O 1
ATOM 3741 N N . ALA A 1 497 ? 6.822 -11.104 -22.178 1.00 86.69 497 ALA A N 1
ATOM 3742 C CA . ALA A 1 497 ? 7.182 -9.971 -23.048 1.00 86.69 497 ALA A CA 1
ATOM 3743 C C . ALA A 1 497 ? 6.161 -8.826 -23.019 1.00 86.69 497 ALA A C 1
ATOM 3745 O O . ALA A 1 497 ? 6.544 -7.655 -23.066 1.00 86.69 497 ALA A O 1
ATOM 3746 N N . ASP A 1 498 ? 4.883 -9.168 -22.916 1.00 89.06 498 ASP A N 1
ATOM 3747 C CA . ASP A 1 498 ? 3.747 -8.251 -22.920 1.00 89.06 498 ASP A CA 1
ATOM 3748 C C . ASP A 1 498 ? 3.058 -8.301 -21.550 1.00 89.06 498 ASP A C 1
ATOM 3750 O O . ASP A 1 498 ? 3.231 -9.267 -20.812 1.00 89.06 498 ASP A O 1
ATOM 3754 N N . TRP A 1 499 ? 2.287 -7.270 -21.189 1.00 91.94 499 TRP A N 1
ATOM 3755 C CA . TRP A 1 499 ? 1.512 -7.278 -19.941 1.00 91.94 499 TRP A CA 1
ATOM 3756 C C . TRP A 1 499 ? 0.568 -8.491 -19.906 1.00 91.94 499 TRP A C 1
ATOM 3758 O O . TRP A 1 499 ? -0.167 -8.725 -20.865 1.00 91.94 499 TRP A O 1
ATOM 3768 N N . GLY A 1 500 ? 0.601 -9.262 -18.818 1.00 86.06 500 GLY A N 1
ATOM 3769 C CA . GLY A 1 500 ? -0.184 -10.490 -18.654 1.00 86.06 500 GLY A CA 1
ATOM 3770 C C . GLY A 1 500 ? 0.184 -11.616 -19.629 1.00 86.06 500 GLY A C 1
ATOM 3771 O O . GLY A 1 500 ? -0.649 -12.488 -19.879 1.00 86.06 500 GLY A O 1
ATOM 3772 N N . GLY A 1 501 ? 1.379 -11.575 -20.227 1.00 88.38 501 GLY A N 1
ATOM 3773 C CA . GLY A 1 501 ? 1.900 -12.657 -21.060 1.00 88.38 501 GLY A CA 1
ATOM 3774 C C . GLY A 1 501 ? 2.376 -13.854 -20.234 1.00 88.38 501 GLY A C 1
ATOM 3775 O O . GLY A 1 501 ? 2.656 -13.723 -19.048 1.00 88.38 501 GLY A O 1
ATOM 3776 N N . ASP A 1 502 ? 2.497 -15.017 -20.880 1.00 91.81 502 ASP A N 1
ATOM 3777 C CA . ASP A 1 502 ? 3.032 -16.223 -20.236 1.00 91.81 502 ASP A CA 1
ATOM 3778 C C . ASP A 1 502 ? 4.484 -16.006 -19.744 1.00 91.81 502 ASP A C 1
ATOM 3780 O O . ASP A 1 502 ? 5.302 -15.392 -20.448 1.00 91.81 502 ASP A O 1
ATOM 3784 N N . GLU A 1 503 ? 4.792 -16.579 -18.575 1.00 93.50 503 GLU A N 1
ATOM 3785 C CA . GLU A 1 503 ? 6.134 -16.704 -17.986 1.00 93.50 503 GLU A CA 1
ATOM 3786 C C . GLU A 1 503 ? 7.167 -17.237 -18.996 1.00 93.50 503 GLU A C 1
ATOM 3788 O O . GLU A 1 503 ? 6.853 -18.004 -19.917 1.00 93.50 503 GLU A O 1
ATOM 3793 N N . ARG A 1 504 ? 8.438 -16.853 -18.825 1.00 94.38 504 ARG A N 1
ATOM 3794 C CA . ARG A 1 504 ? 9.525 -17.214 -19.748 1.00 94.38 504 ARG A CA 1
ATOM 3795 C C . ARG A 1 504 ? 10.738 -17.782 -19.034 1.00 94.38 504 ARG A C 1
ATOM 3797 O O . ARG A 1 504 ? 11.168 -17.216 -18.045 1.00 94.38 504 ARG A O 1
ATOM 3804 N N . ASP A 1 505 ? 11.333 -18.815 -19.642 1.00 94.38 505 ASP A N 1
ATOM 3805 C CA . ASP A 1 505 ? 12.572 -19.509 -19.243 1.00 94.38 505 ASP A CA 1
ATOM 3806 C C . ASP A 1 505 ? 13.509 -18.682 -18.337 1.00 94.38 505 ASP A C 1
ATOM 3808 O O . ASP A 1 505 ? 14.243 -17.793 -18.797 1.00 94.38 505 ASP A O 1
ATOM 3812 N N . GLU A 1 506 ? 13.531 -19.056 -17.059 1.00 95.69 506 GLU A N 1
ATOM 3813 C CA . GLU A 1 506 ? 14.371 -18.461 -16.021 1.00 95.69 506 GLU A CA 1
ATOM 3814 C C . GLU A 1 506 ? 15.652 -19.265 -15.753 1.00 95.69 506 GLU A C 1
ATOM 3816 O O . GLU A 1 506 ? 15.863 -20.382 -16.252 1.00 95.69 506 GLU A O 1
ATOM 3821 N N . VAL A 1 507 ? 16.565 -18.678 -14.979 1.00 95.75 507 VAL A N 1
ATOM 3822 C CA . VAL A 1 507 ? 17.805 -19.321 -14.529 1.00 95.75 507 VAL A CA 1
ATOM 3823 C C . VAL A 1 507 ? 17.535 -20.137 -13.261 1.00 95.75 507 VAL A C 1
ATOM 3825 O O . VAL A 1 507 ? 17.921 -19.775 -12.156 1.00 95.75 507 VAL A O 1
ATOM 3828 N N . GLU A 1 508 ? 16.906 -21.296 -13.435 1.00 90.00 508 GLU A N 1
ATOM 3829 C CA . GLU A 1 508 ? 16.546 -22.208 -12.332 1.00 90.00 508 GLU A CA 1
ATOM 3830 C C . GLU A 1 508 ? 17.502 -23.406 -12.168 1.00 90.00 508 GLU A C 1
ATOM 3832 O O . GLU A 1 508 ? 17.232 -24.370 -11.440 1.00 90.00 508 GLU A O 1
ATOM 3837 N N . GLY A 1 509 ? 18.623 -23.393 -12.895 1.00 86.31 509 GLY A N 1
ATOM 3838 C CA . GLY A 1 509 ? 19.587 -24.485 -12.903 1.00 86.31 509 GLY A CA 1
ATOM 3839 C C . GLY A 1 509 ? 20.210 -24.707 -11.523 1.00 86.31 509 GLY A C 1
ATOM 3840 O O . GLY A 1 509 ? 20.766 -23.789 -10.921 1.00 86.31 509 GLY A O 1
ATOM 3841 N N . ALA A 1 510 ? 20.169 -25.946 -11.027 1.00 82.31 510 ALA A N 1
ATOM 3842 C CA . ALA A 1 510 ? 20.776 -26.302 -9.747 1.00 82.31 510 ALA A CA 1
ATOM 3843 C C . ALA A 1 510 ? 22.290 -26.005 -9.747 1.00 82.31 510 ALA A C 1
ATOM 3845 O O . ALA A 1 510 ? 23.059 -26.622 -10.487 1.00 82.31 510 ALA A O 1
ATOM 3846 N N . GLY A 1 511 ? 22.713 -25.064 -8.897 1.00 86.88 511 GLY A N 1
ATOM 3847 C CA . GLY A 1 511 ? 24.093 -24.567 -8.834 1.00 86.88 511 GLY A CA 1
ATOM 3848 C C . GLY A 1 511 ? 24.425 -23.428 -9.810 1.00 86.88 511 GLY A C 1
ATOM 3849 O O . GLY A 1 511 ? 25.562 -22.958 -9.803 1.00 86.88 511 GLY A O 1
ATOM 3850 N N . GLU A 1 512 ? 23.466 -22.969 -10.619 1.00 93.94 512 GLU A N 1
ATOM 3851 C CA . GLU A 1 512 ? 23.587 -21.761 -11.451 1.00 93.94 512 GLU A CA 1
ATOM 3852 C C . GLU A 1 512 ? 23.109 -20.510 -10.704 1.00 93.94 512 GLU A C 1
ATOM 3854 O O . GLU A 1 512 ? 23.724 -19.455 -10.841 1.00 93.94 512 GLU A O 1
ATOM 3859 N N . LEU A 1 513 ? 22.070 -20.632 -9.873 1.00 97.62 513 LEU A N 1
ATOM 3860 C CA . LEU A 1 513 ? 21.507 -19.549 -9.064 1.00 97.62 513 LEU A CA 1
ATOM 3861 C C . LEU A 1 513 ? 21.196 -20.039 -7.642 1.00 97.62 513 LEU A C 1
ATOM 3863 O O . LEU A 1 513 ? 20.731 -21.165 -7.460 1.00 97.62 513 LEU A O 1
ATOM 3867 N N . LEU A 1 514 ? 21.468 -19.200 -6.639 1.00 97.56 514 LEU A N 1
ATOM 3868 C CA . LEU A 1 514 ? 21.143 -19.462 -5.236 1.00 97.56 514 LEU A CA 1
ATOM 3869 C C . LEU A 1 514 ? 20.755 -18.175 -4.498 1.00 97.56 514 LEU A C 1
ATOM 3871 O O . LEU A 1 514 ? 21.574 -17.266 -4.355 1.00 97.56 514 LEU A O 1
ATOM 3875 N N . TYR A 1 515 ? 19.537 -18.132 -3.970 1.00 98.12 515 TYR A N 1
ATOM 3876 C CA . TYR A 1 515 ? 19.039 -17.059 -3.116 1.00 98.12 515 TYR A CA 1
ATOM 3877 C C . TYR A 1 515 ? 19.407 -17.287 -1.649 1.00 98.12 515 TYR A C 1
ATOM 3879 O O . TYR A 1 515 ? 19.481 -18.422 -1.162 1.00 98.12 515 TYR A O 1
ATOM 3887 N N . LYS A 1 516 ? 19.689 -16.189 -0.942 1.00 98.00 516 LYS A N 1
ATOM 3888 C CA . LYS A 1 516 ? 20.138 -16.213 0.450 1.00 98.00 516 LYS A CA 1
ATOM 3889 C C . LYS A 1 516 ? 19.552 -15.084 1.282 1.00 98.00 516 LYS A C 1
ATOM 3891 O O . LYS A 1 516 ? 19.493 -13.939 0.830 1.00 98.00 516 LYS A O 1
ATOM 3896 N N . ILE A 1 517 ? 19.248 -15.422 2.531 1.00 97.81 517 ILE A N 1
ATOM 3897 C CA . ILE A 1 517 ? 18.877 -14.501 3.608 1.00 97.81 517 ILE A CA 1
ATOM 3898 C C . ILE A 1 517 ? 19.922 -14.660 4.716 1.00 97.81 517 ILE A C 1
ATOM 3900 O O . ILE A 1 517 ? 20.274 -15.779 5.094 1.00 97.81 517 ILE A O 1
ATOM 3904 N N . ASP A 1 518 ? 20.506 -13.547 5.159 1.00 96.69 518 ASP A N 1
ATOM 3905 C CA . ASP A 1 518 ? 21.599 -13.481 6.145 1.00 96.69 518 ASP A CA 1
ATOM 3906 C C . ASP A 1 518 ? 22.789 -14.413 5.832 1.00 96.69 518 ASP A C 1
ATOM 3908 O O . ASP A 1 518 ? 23.479 -14.941 6.706 1.00 96.69 518 ASP A O 1
ATOM 3912 N N . GLY A 1 519 ? 23.048 -14.611 4.535 1.00 95.88 519 GLY A N 1
ATOM 3913 C CA . GLY A 1 519 ? 24.121 -15.462 4.016 1.00 95.88 519 GLY A CA 1
ATOM 3914 C C . GLY A 1 519 ? 23.842 -16.971 4.061 1.00 95.88 519 GLY A C 1
ATOM 3915 O O . GLY A 1 519 ? 24.668 -17.746 3.568 1.00 95.88 519 GLY A O 1
ATOM 3916 N N . ALA A 1 520 ? 22.696 -17.401 4.593 1.00 97.12 520 ALA A N 1
ATOM 3917 C CA . ALA A 1 520 ? 22.215 -18.775 4.507 1.00 97.12 520 ALA A CA 1
ATOM 3918 C C . ALA A 1 520 ? 21.372 -18.971 3.238 1.00 97.12 520 ALA A C 1
ATOM 3920 O O . ALA A 1 520 ? 20.629 -18.078 2.845 1.00 97.12 520 ALA A O 1
ATOM 3921 N N . ALA A 1 521 ? 21.477 -20.143 2.602 1.00 96.12 521 ALA A N 1
ATOM 3922 C CA . ALA A 1 521 ? 20.541 -20.544 1.548 1.00 96.12 521 ALA A CA 1
ATOM 3923 C C . ALA A 1 521 ? 19.112 -20.565 2.105 1.00 96.12 521 ALA A C 1
ATOM 3925 O O . ALA A 1 521 ? 18.904 -21.070 3.212 1.00 96.12 521 ALA A O 1
ATOM 3926 N N . THR A 1 522 ? 18.150 -20.024 1.362 1.00 95.00 522 THR A N 1
ATOM 3927 C CA . THR A 1 522 ? 16.751 -20.001 1.800 1.00 95.00 522 THR A CA 1
ATOM 3928 C C . THR A 1 522 ? 16.144 -21.407 1.792 1.00 95.00 522 THR A C 1
ATOM 3930 O O . THR A 1 522 ? 16.493 -22.258 0.971 1.00 95.00 522 THR A O 1
ATOM 3933 N N . THR A 1 523 ? 15.260 -21.686 2.754 1.00 90.75 523 THR A N 1
ATOM 3934 C CA . THR A 1 523 ? 14.646 -23.012 2.922 1.00 90.75 523 THR A CA 1
ATOM 3935 C C . THR A 1 523 ? 13.195 -22.906 3.377 1.00 90.75 523 THR A C 1
ATOM 3937 O O . THR A 1 523 ? 12.920 -22.451 4.485 1.00 90.75 523 THR A O 1
ATOM 3940 N N . CYS A 1 524 ? 12.287 -23.414 2.556 1.00 89.81 524 CYS A N 1
ATOM 3941 C CA . CYS A 1 524 ? 10.861 -23.596 2.811 1.00 89.81 524 CYS A CA 1
ATOM 3942 C C . CYS A 1 524 ? 10.399 -24.856 2.039 1.00 89.81 524 CYS A C 1
ATOM 3944 O O . CYS A 1 524 ? 11.217 -25.438 1.316 1.00 89.81 524 CYS A O 1
ATOM 3946 N N . PRO A 1 525 ? 9.152 -25.343 2.201 1.00 89.81 525 PRO A N 1
ATOM 3947 C CA . PRO A 1 525 ? 8.682 -26.552 1.515 1.00 89.81 525 PRO A CA 1
ATOM 3948 C C . PRO A 1 525 ? 8.838 -26.497 -0.010 1.00 89.81 525 PRO A C 1
ATOM 3950 O O . PRO A 1 525 ? 9.153 -27.518 -0.620 1.00 89.81 525 PRO A O 1
ATOM 3953 N N . ASP A 1 526 ? 8.691 -25.302 -0.579 1.00 89.00 526 ASP A N 1
ATOM 3954 C CA . ASP A 1 526 ? 8.614 -25.064 -2.017 1.00 89.00 526 ASP A CA 1
ATOM 3955 C C . ASP A 1 526 ? 9.913 -24.482 -2.610 1.00 89.00 526 ASP A C 1
ATOM 3957 O O . ASP A 1 526 ? 9.947 -24.134 -3.773 1.00 89.00 526 ASP A O 1
ATOM 3961 N N . ALA A 1 527 ? 11.030 -24.464 -1.865 1.00 87.50 527 ALA A N 1
ATOM 3962 C CA . ALA A 1 527 ? 12.299 -23.797 -2.227 1.00 87.50 527 ALA A CA 1
ATOM 3963 C C . ALA A 1 527 ? 12.918 -24.097 -3.614 1.00 87.50 527 ALA A C 1
ATOM 3965 O O . ALA A 1 527 ? 13.892 -23.447 -4.003 1.00 87.50 527 ALA A O 1
ATOM 3966 N N . GLY A 1 528 ? 12.437 -25.110 -4.335 1.00 89.44 528 GLY A N 1
ATOM 3967 C CA . GLY A 1 528 ? 12.964 -25.498 -5.639 1.00 89.44 528 GLY A CA 1
ATOM 3968 C C . GLY A 1 528 ? 14.468 -25.805 -5.620 1.00 89.44 528 GLY A C 1
ATOM 3969 O O . GLY A 1 528 ? 15.005 -26.375 -4.667 1.00 89.44 528 GLY A O 1
ATOM 3970 N N . ASN A 1 529 ? 15.158 -25.437 -6.704 1.00 91.81 529 ASN A N 1
ATOM 3971 C CA . ASN A 1 529 ? 16.620 -25.547 -6.808 1.00 91.81 529 ASN A CA 1
ATOM 3972 C C . ASN A 1 529 ? 17.359 -24.266 -6.384 1.00 91.81 529 ASN A C 1
ATOM 3974 O O . ASN A 1 529 ? 18.550 -24.333 -6.077 1.00 91.81 529 ASN A O 1
ATOM 3978 N N . THR A 1 530 ? 16.683 -23.115 -6.434 1.00 94.50 530 THR A N 1
ATOM 3979 C CA . THR A 1 530 ? 17.279 -21.776 -6.300 1.00 94.50 530 THR A CA 1
ATOM 3980 C C . THR A 1 530 ? 17.023 -21.143 -4.937 1.00 94.50 530 THR A C 1
ATOM 3982 O O . THR A 1 530 ? 17.829 -20.325 -4.497 1.00 94.50 530 THR A O 1
ATOM 3985 N N . GLY A 1 531 ? 15.923 -21.501 -4.268 1.00 94.75 531 GLY A N 1
ATOM 3986 C CA . GLY A 1 531 ? 15.436 -20.849 -3.056 1.00 94.75 531 GLY A CA 1
ATOM 3987 C C . GLY A 1 531 ? 14.527 -19.631 -3.288 1.00 94.75 531 GLY A C 1
ATOM 3988 O O . GLY A 1 531 ? 14.196 -18.956 -2.310 1.00 94.75 531 GLY A O 1
ATOM 3989 N N . LEU A 1 532 ? 14.144 -19.332 -4.539 1.00 95.12 532 LEU A N 1
ATOM 3990 C CA . LEU A 1 532 ? 13.376 -18.131 -4.908 1.00 95.12 532 LEU A CA 1
ATOM 3991 C C . LEU A 1 532 ? 12.006 -18.062 -4.218 1.00 95.12 532 LEU A C 1
ATOM 3993 O O . LEU A 1 532 ? 11.702 -17.054 -3.587 1.00 95.12 532 LEU A O 1
ATOM 3997 N N . ASP A 1 533 ? 11.260 -19.165 -4.208 1.00 94.00 533 ASP A N 1
ATOM 3998 C CA . ASP A 1 533 ? 9.910 -19.268 -3.624 1.00 94.00 533 ASP A CA 1
ATOM 3999 C C . ASP A 1 533 ? 9.884 -19.066 -2.092 1.00 94.00 533 ASP A C 1
ATOM 4001 O O . ASP A 1 533 ? 8.829 -18.937 -1.480 1.00 94.00 533 ASP A O 1
ATOM 4005 N N . CYS A 1 534 ? 11.058 -19.016 -1.452 1.00 95.00 534 CYS A N 1
ATOM 4006 C CA . CYS A 1 534 ? 11.234 -18.666 -0.038 1.00 95.00 534 CYS A CA 1
ATOM 4007 C C . CYS A 1 534 ? 11.886 -17.287 0.171 1.00 95.00 534 CYS A C 1
ATOM 4009 O O . CYS A 1 534 ? 12.075 -16.860 1.307 1.00 95.00 534 CYS A O 1
ATOM 4011 N N . TYR A 1 535 ? 12.352 -16.659 -0.906 1.00 97.19 535 TYR A N 1
ATOM 4012 C CA . TYR A 1 535 ? 13.092 -15.401 -0.919 1.00 97.19 535 TYR A CA 1
ATOM 4013 C C . TYR A 1 535 ? 12.199 -14.242 -1.352 1.00 97.19 535 TYR A C 1
ATOM 4015 O O . TYR A 1 535 ? 12.254 -13.187 -0.738 1.00 97.19 535 TYR A O 1
ATOM 4023 N N . GLU A 1 536 ? 11.374 -14.433 -2.382 1.00 96.75 536 GLU A N 1
ATOM 4024 C CA . GLU A 1 536 ? 10.450 -13.410 -2.869 1.00 96.75 536 GLU A CA 1
ATOM 4025 C C . GLU A 1 536 ? 9.335 -13.058 -1.864 1.00 96.75 536 GLU A C 1
ATOM 4027 O O . GLU A 1 536 ? 9.148 -11.861 -1.636 1.00 96.75 536 GLU A O 1
ATOM 4032 N N . PRO A 1 537 ? 8.640 -14.009 -1.197 1.00 96.19 537 PRO A N 1
ATOM 4033 C CA . PRO A 1 537 ? 7.551 -13.668 -0.271 1.00 96.19 537 PRO A CA 1
ATOM 4034 C C . PRO A 1 537 ? 7.972 -12.729 0.869 1.00 96.19 537 PRO A C 1
ATOM 4036 O O . PRO A 1 537 ? 7.196 -11.888 1.314 1.00 96.19 537 PRO A O 1
ATOM 4039 N N . GLU A 1 538 ? 9.237 -12.801 1.289 1.00 97.06 538 GLU A N 1
ATOM 4040 C CA . GLU A 1 538 ? 9.832 -11.912 2.293 1.00 97.06 538 GLU A CA 1
ATOM 4041 C C . GLU A 1 538 ? 9.773 -10.429 1.886 1.00 97.06 538 GLU A C 1
ATOM 4043 O O . GLU A 1 538 ? 9.667 -9.556 2.744 1.00 97.06 538 GLU A O 1
ATOM 4048 N N . PHE A 1 539 ? 9.778 -10.108 0.588 1.00 98.00 539 PHE A N 1
ATOM 4049 C CA . PHE A 1 539 ? 9.694 -8.725 0.102 1.00 98.00 539 PHE A CA 1
ATOM 4050 C C . PHE A 1 539 ? 8.300 -8.109 0.282 1.00 98.00 539 PHE A C 1
ATOM 4052 O O . PHE A 1 539 ? 8.193 -6.886 0.209 1.00 98.00 539 PHE A O 1
ATOM 4059 N N . PHE A 1 540 ? 7.269 -8.914 0.569 1.00 97.31 540 PHE A N 1
ATOM 4060 C CA . PHE A 1 540 ? 5.912 -8.452 0.882 1.00 97.31 540 PHE A CA 1
ATOM 4061 C C . PHE A 1 540 ? 5.689 -8.180 2.380 1.00 97.31 540 PHE A C 1
ATOM 4063 O O . PHE A 1 540 ? 4.671 -7.586 2.740 1.00 97.31 540 PHE A O 1
ATOM 4070 N N . TYR A 1 541 ? 6.624 -8.569 3.256 1.00 97.81 541 TYR A N 1
ATOM 4071 C CA . TYR A 1 541 ? 6.572 -8.226 4.681 1.00 97.81 541 TYR A CA 1
ATOM 4072 C C . TYR A 1 541 ? 6.756 -6.717 4.913 1.00 97.81 541 TYR A C 1
ATOM 4074 O O . TYR A 1 541 ? 7.330 -6.028 4.059 1.00 97.81 541 TYR A O 1
ATOM 4082 N N . PRO A 1 542 ? 6.320 -6.183 6.075 1.00 97.06 542 PRO A N 1
ATOM 4083 C CA . PRO A 1 542 ? 6.554 -4.794 6.450 1.00 97.06 542 PRO A CA 1
ATOM 4084 C C . PRO A 1 542 ? 8.011 -4.374 6.244 1.00 97.06 542 PRO A C 1
ATOM 4086 O O . PRO A 1 542 ? 8.948 -5.089 6.601 1.00 97.06 542 PRO A O 1
ATOM 4089 N N . ARG A 1 543 ? 8.216 -3.180 5.677 1.00 96.25 543 ARG A N 1
ATOM 4090 C CA . ARG A 1 543 ? 9.546 -2.703 5.266 1.00 96.25 543 ARG A CA 1
ATOM 4091 C C . ARG A 1 543 ? 10.590 -2.730 6.391 1.00 96.25 543 ARG A C 1
ATOM 4093 O O . ARG A 1 543 ? 11.760 -2.953 6.100 1.00 96.25 543 ARG A O 1
ATOM 4100 N N . ALA A 1 544 ? 10.192 -2.493 7.643 1.00 94.56 544 ALA A N 1
ATOM 4101 C CA . ALA A 1 544 ? 11.088 -2.567 8.799 1.00 94.56 544 ALA A CA 1
ATOM 4102 C C . ALA A 1 544 ? 11.599 -4.003 9.041 1.00 94.56 544 ALA A C 1
ATOM 4104 O O . ALA A 1 544 ? 12.810 -4.215 9.085 1.00 94.56 544 ALA A O 1
ATOM 4105 N N . ASP A 1 545 ? 10.693 -4.985 9.088 1.00 95.44 545 ASP A N 1
ATOM 4106 C CA . ASP A 1 545 ? 11.000 -6.415 9.239 1.00 95.44 545 ASP A CA 1
ATOM 4107 C C . ASP A 1 545 ? 11.857 -6.944 8.085 1.00 95.44 545 ASP A C 1
ATOM 4109 O O . ASP A 1 545 ? 12.807 -7.698 8.309 1.00 95.44 545 ASP A O 1
ATOM 4113 N N . TRP A 1 546 ? 11.573 -6.510 6.851 1.00 97.75 546 TRP A N 1
ATOM 4114 C CA . TRP A 1 546 ? 12.427 -6.821 5.707 1.00 97.75 546 TRP A CA 1
ATOM 4115 C C . TRP A 1 546 ? 13.828 -6.222 5.909 1.00 97.75 546 TRP A C 1
ATOM 4117 O O . TRP A 1 546 ? 14.810 -6.957 5.875 1.00 97.75 546 TRP A O 1
ATOM 4127 N N . MET A 1 547 ? 13.944 -4.925 6.225 1.00 96.38 547 MET A N 1
ATOM 4128 C CA . MET A 1 547 ? 15.237 -4.247 6.442 1.00 96.38 547 MET A CA 1
ATOM 4129 C C . MET A 1 547 ? 16.067 -4.803 7.616 1.00 96.38 547 MET A C 1
ATOM 4131 O O . MET A 1 547 ? 17.256 -4.494 7.708 1.00 96.38 547 MET A O 1
ATOM 4135 N N . ALA A 1 548 ? 15.484 -5.617 8.500 1.00 95.50 548 ALA A N 1
ATOM 4136 C CA . ALA A 1 548 ? 16.211 -6.304 9.566 1.00 95.50 548 ALA A CA 1
ATOM 4137 C C . ALA A 1 548 ? 17.070 -7.491 9.072 1.00 95.50 548 ALA A C 1
ATOM 4139 O O . ALA A 1 548 ? 17.920 -7.973 9.826 1.00 95.50 548 ALA A O 1
ATOM 4140 N N . LYS A 1 549 ? 16.875 -7.953 7.826 1.00 96.25 549 LYS A N 1
ATOM 4141 C CA . LYS A 1 549 ? 17.571 -9.097 7.208 1.00 96.25 549 LYS A CA 1
ATOM 4142 C C . LYS A 1 549 ? 18.403 -8.660 5.994 1.00 96.25 549 LYS A C 1
ATOM 4144 O O . LYS A 1 549 ? 18.147 -7.629 5.377 1.00 96.25 549 LYS A O 1
ATOM 4149 N N . ASN A 1 550 ? 19.401 -9.460 5.614 1.00 96.25 550 ASN A N 1
ATOM 4150 C CA . ASN A 1 550 ? 20.274 -9.186 4.464 1.00 96.25 550 ASN A CA 1
ATOM 4151 C C . ASN A 1 550 ? 19.963 -10.129 3.293 1.00 96.25 550 ASN A C 1
ATOM 4153 O O . ASN A 1 550 ? 20.157 -11.341 3.408 1.00 96.25 550 ASN A O 1
ATOM 4157 N N . TYR A 1 551 ? 19.563 -9.581 2.144 1.00 98.19 551 TYR A N 1
ATOM 4158 C CA . TYR A 1 551 ? 19.140 -10.353 0.970 1.00 98.19 551 TYR A CA 1
ATOM 4159 C C . TYR A 1 551 ? 20.204 -10.346 -0.129 1.00 98.19 551 TYR A C 1
ATOM 4161 O O . TYR A 1 551 ? 20.655 -9.287 -0.571 1.00 98.19 551 TYR A O 1
ATOM 4169 N N . THR A 1 552 ? 20.582 -11.528 -0.623 1.00 98.44 552 THR A N 1
ATOM 4170 C CA . THR A 1 552 ? 21.518 -11.650 -1.753 1.00 98.44 552 THR A CA 1
ATOM 4171 C C . THR A 1 552 ? 21.156 -12.797 -2.689 1.00 98.44 552 THR A C 1
ATOM 4173 O O . THR A 1 552 ? 20.796 -13.873 -2.213 1.00 98.44 552 THR A O 1
ATOM 4176 N N . ALA A 1 553 ? 21.375 -12.613 -3.991 1.00 98.38 553 ALA A N 1
ATOM 4177 C CA . ALA A 1 553 ? 21.339 -13.684 -4.986 1.00 98.38 553 ALA A CA 1
ATOM 4178 C C . ALA A 1 553 ? 22.757 -13.982 -5.509 1.00 98.38 553 ALA A C 1
ATOM 4180 O O . ALA A 1 553 ? 23.503 -13.070 -5.870 1.00 98.38 553 ALA A O 1
ATOM 4181 N N . GLU A 1 554 ? 23.154 -15.254 -5.544 1.00 98.25 554 GLU A N 1
ATOM 4182 C CA . GLU A 1 554 ? 24.446 -15.706 -6.074 1.00 98.25 554 GLU A CA 1
ATOM 4183 C C . GLU A 1 554 ? 24.267 -16.377 -7.437 1.00 98.25 554 GLU A C 1
ATOM 4185 O O . GLU A 1 554 ? 23.801 -17.512 -7.525 1.00 98.25 554 GLU A O 1
ATOM 4190 N N . LEU A 1 555 ? 24.675 -15.683 -8.501 1.00 98.50 555 LEU A N 1
ATOM 4191 C CA . LEU A 1 555 ? 24.591 -16.150 -9.883 1.00 98.50 555 LEU A CA 1
ATOM 4192 C C . LEU A 1 555 ? 25.959 -16.671 -10.350 1.00 98.50 555 LEU A C 1
ATOM 4194 O O . LEU A 1 555 ? 26.932 -15.918 -10.437 1.00 98.50 555 LEU A O 1
ATOM 4198 N N . THR A 1 556 ? 26.045 -17.959 -10.671 1.00 98.19 556 THR A N 1
ATOM 4199 C CA . THR A 1 556 ? 27.245 -18.622 -11.198 1.00 98.19 556 THR A CA 1
ATOM 4200 C C . THR A 1 556 ? 27.134 -18.788 -12.708 1.00 98.19 556 THR A C 1
ATOM 4202 O O . THR A 1 556 ? 26.326 -19.567 -13.205 1.00 98.19 556 THR A O 1
ATOM 4205 N N . ILE A 1 557 ? 27.985 -18.083 -13.456 1.00 98.00 557 ILE A N 1
ATOM 4206 C CA . ILE A 1 557 ? 27.940 -18.088 -14.922 1.00 98.00 557 ILE A CA 1
ATOM 4207 C C . ILE A 1 557 ? 28.554 -19.387 -15.449 1.00 98.00 557 ILE A C 1
ATOM 4209 O O . ILE A 1 557 ? 29.777 -19.572 -15.431 1.00 98.00 557 ILE A O 1
ATOM 4213 N N . THR A 1 558 ? 27.711 -20.292 -15.940 1.00 96.31 558 THR A N 1
ATOM 4214 C CA . THR A 1 558 ? 28.138 -21.567 -16.527 1.00 96.31 558 THR A CA 1
ATOM 4215 C C . THR A 1 558 ? 28.293 -21.462 -18.047 1.00 96.31 558 THR A C 1
ATOM 4217 O O . THR A 1 558 ? 27.778 -20.549 -18.693 1.00 96.31 558 THR A O 1
ATOM 4220 N N . GLN A 1 559 ? 28.986 -22.432 -18.650 1.00 95.06 559 GLN A N 1
ATOM 4221 C CA . GLN A 1 559 ? 28.987 -22.574 -20.109 1.00 95.06 559 GLN A CA 1
ATOM 4222 C C . GLN A 1 559 ? 27.599 -22.982 -20.637 1.00 95.06 559 GLN A C 1
ATOM 4224 O O . GLN A 1 559 ? 27.223 -22.556 -21.718 1.00 95.06 559 GLN A O 1
ATOM 4229 N N . ALA A 1 560 ? 26.806 -23.745 -19.874 1.00 93.44 560 ALA A N 1
ATOM 4230 C CA . ALA A 1 560 ? 25.459 -24.149 -20.289 1.00 93.44 560 ALA A CA 1
ATOM 4231 C C . ALA A 1 560 ? 24.495 -22.949 -20.365 1.00 93.44 560 ALA A C 1
ATOM 4233 O O . ALA A 1 560 ? 23.737 -22.823 -21.324 1.00 93.44 560 ALA A O 1
ATOM 4234 N N . MET A 1 561 ? 24.587 -22.032 -19.400 1.00 94.81 561 MET A N 1
ATOM 4235 C CA . MET A 1 561 ? 23.904 -20.737 -19.406 1.00 94.81 561 MET A CA 1
ATOM 4236 C C . MET A 1 561 ? 24.330 -19.890 -20.614 1.00 94.81 561 MET A C 1
ATOM 4238 O O . MET A 1 561 ? 23.483 -19.345 -21.319 1.00 94.81 561 MET A O 1
ATOM 4242 N N . ALA A 1 562 ? 25.632 -19.832 -20.911 1.00 94.69 562 ALA A N 1
ATOM 4243 C CA . ALA A 1 562 ? 26.147 -19.151 -22.098 1.00 94.69 562 ALA A CA 1
ATOM 4244 C C . ALA A 1 562 ? 25.623 -19.764 -23.412 1.00 94.69 562 ALA A C 1
ATOM 4246 O O . ALA A 1 562 ? 25.182 -19.029 -24.295 1.00 94.69 562 ALA A O 1
ATOM 4247 N N . ASP A 1 563 ? 25.606 -21.094 -23.523 1.00 93.00 563 ASP A N 1
ATOM 4248 C CA . ASP A 1 563 ? 25.128 -21.826 -24.701 1.00 93.00 563 ASP A CA 1
ATOM 4249 C C . ASP A 1 563 ? 23.603 -21.657 -24.916 1.00 93.00 563 ASP A C 1
ATOM 4251 O O . ASP A 1 563 ? 23.145 -21.654 -26.061 1.00 93.00 563 ASP A O 1
ATOM 4255 N N . ARG A 1 564 ? 22.820 -21.476 -23.835 1.00 92.88 564 ARG A N 1
ATOM 4256 C CA . ARG A 1 564 ? 21.371 -21.164 -23.862 1.00 92.88 564 ARG A CA 1
ATOM 4257 C C . ARG A 1 564 ? 21.048 -19.685 -24.126 1.00 92.88 564 ARG A C 1
ATOM 4259 O O . ARG A 1 564 ? 19.940 -19.392 -24.575 1.00 92.88 564 ARG A O 1
ATOM 4266 N N . SER A 1 565 ? 21.973 -18.772 -23.824 1.00 95.00 565 SER A N 1
ATOM 4267 C CA . SER A 1 565 ? 21.770 -17.315 -23.902 1.00 95.00 565 SER A CA 1
ATOM 4268 C C . SER A 1 565 ? 21.378 -16.815 -25.299 1.00 95.00 565 SER A C 1
ATOM 4270 O O . SER A 1 565 ? 21.611 -17.481 -26.311 1.00 95.00 565 SER A O 1
ATOM 4272 N N . GLN A 1 566 ? 20.800 -15.613 -25.369 1.00 93.00 566 GLN A N 1
ATOM 4273 C CA . GLN A 1 566 ? 20.383 -14.982 -26.624 1.00 93.00 566 GLN A CA 1
ATOM 4274 C C . GLN A 1 566 ? 21.398 -13.901 -27.003 1.00 93.00 566 GLN A C 1
ATOM 4276 O O . GLN A 1 566 ? 21.502 -12.872 -26.343 1.00 93.00 566 GLN A O 1
ATOM 4281 N N . GLY A 1 567 ? 22.224 -14.148 -28.021 1.00 94.56 567 GLY A N 1
ATOM 4282 C CA . GLY A 1 567 ? 23.295 -13.232 -28.433 1.00 94.56 567 GLY A CA 1
ATOM 4283 C C . GLY A 1 567 ? 24.442 -13.091 -27.425 1.00 94.56 567 GLY A C 1
ATOM 4284 O O . GLY A 1 567 ? 25.231 -12.155 -27.538 1.00 94.56 567 GLY A O 1
ATOM 4285 N N . GLY A 1 568 ? 24.550 -13.994 -26.446 1.00 96.50 568 GLY A N 1
ATOM 4286 C CA . GLY A 1 568 ? 25.490 -13.870 -25.328 1.00 96.50 568 GLY A CA 1
ATOM 4287 C C . GLY A 1 568 ? 24.929 -13.082 -24.145 1.00 96.50 568 GLY A C 1
ATOM 4288 O O . GLY A 1 568 ? 25.699 -12.664 -23.280 1.00 96.50 568 GLY A O 1
ATOM 4289 N N . VAL A 1 569 ? 23.613 -12.851 -24.118 1.00 98.00 569 VAL A N 1
ATOM 4290 C CA . VAL A 1 569 ? 22.921 -12.052 -23.105 1.00 98.00 569 VAL A CA 1
ATOM 4291 C C . VAL A 1 569 ? 21.869 -12.889 -22.376 1.00 98.00 569 VAL A C 1
ATOM 4293 O O . VAL A 1 569 ? 21.145 -13.684 -22.984 1.00 98.00 569 VAL A O 1
ATOM 4296 N N . ILE A 1 570 ? 21.803 -12.684 -21.063 1.00 98.06 570 ILE A N 1
ATOM 4297 C CA . ILE A 1 570 ? 20.648 -12.988 -20.206 1.00 98.06 570 ILE A CA 1
ATOM 4298 C C . ILE A 1 570 ? 20.220 -11.684 -19.514 1.00 98.06 570 ILE A C 1
ATOM 4300 O O . ILE A 1 570 ? 20.934 -10.681 -19.586 1.00 98.06 570 ILE A O 1
ATOM 4304 N N . TYR A 1 571 ? 19.073 -11.672 -18.852 1.00 98.25 571 TYR A N 1
ATOM 4305 C CA . TYR A 1 571 ? 18.470 -10.460 -18.302 1.00 98.25 571 TYR A CA 1
ATOM 4306 C C . TYR A 1 571 ? 18.337 -10.581 -16.785 1.00 98.25 571 TYR A C 1
ATOM 4308 O O . TYR A 1 571 ? 17.928 -11.627 -16.288 1.00 98.25 571 TYR A O 1
ATOM 4316 N N . TYR A 1 572 ? 18.686 -9.519 -16.058 1.00 98.44 572 TYR A N 1
ATOM 4317 C CA . TYR A 1 572 ? 18.228 -9.341 -14.678 1.00 98.44 572 TYR A CA 1
ATOM 4318 C C . TYR A 1 572 ? 16.960 -8.494 -14.711 1.00 98.44 572 TYR A C 1
ATOM 4320 O O . TYR A 1 572 ? 16.851 -7.596 -15.545 1.00 98.44 572 TYR A O 1
ATOM 4328 N N . PHE A 1 573 ? 16.011 -8.761 -13.826 1.00 97.88 573 PHE A N 1
ATOM 4329 C CA . PHE A 1 573 ? 14.735 -8.046 -13.773 1.00 97.88 573 PHE A CA 1
ATOM 4330 C C . PHE A 1 573 ? 14.186 -8.037 -12.340 1.00 97.88 573 PHE A C 1
ATOM 4332 O O . PHE A 1 573 ? 14.796 -8.620 -11.445 1.00 97.88 573 PHE A O 1
ATOM 4339 N N . CYS A 1 574 ? 13.082 -7.328 -12.096 1.00 97.75 574 CYS A N 1
ATOM 4340 C CA . CYS A 1 574 ? 12.389 -7.389 -10.812 1.00 97.75 574 CYS A CA 1
ATOM 4341 C C . CYS A 1 574 ? 11.310 -8.474 -10.884 1.00 97.75 574 CYS A C 1
ATOM 4343 O O . CYS A 1 574 ? 10.445 -8.416 -11.756 1.00 97.75 574 CYS A O 1
ATOM 4345 N N . HIS A 1 575 ? 11.359 -9.451 -9.980 1.00 96.06 575 HIS A N 1
ATOM 4346 C CA . HIS A 1 575 ? 10.423 -10.574 -9.975 1.00 96.06 575 HIS A CA 1
ATOM 4347 C C . HIS A 1 575 ? 8.997 -10.145 -9.584 1.00 96.06 575 HIS A C 1
ATOM 4349 O O . HIS A 1 575 ? 8.033 -10.670 -10.124 1.00 96.06 575 HIS A O 1
ATOM 4355 N N . ILE A 1 576 ? 8.857 -9.071 -8.798 1.00 96.44 576 ILE A N 1
ATOM 4356 C CA . ILE A 1 576 ? 7.561 -8.505 -8.380 1.00 96.44 576 ILE A CA 1
ATOM 4357 C C . ILE A 1 576 ? 7.036 -7.459 -9.384 1.00 96.44 576 ILE A C 1
ATOM 4359 O O . ILE A 1 576 ? 5.841 -7.400 -9.674 1.00 96.44 576 ILE A O 1
ATOM 4363 N N . HIS A 1 577 ? 7.918 -6.629 -9.954 1.00 95.31 577 HIS A N 1
ATOM 4364 C CA . HIS A 1 577 ? 7.547 -5.527 -10.851 1.00 95.31 577 HIS A CA 1
ATOM 4365 C C . HIS A 1 577 ? 8.025 -5.745 -12.290 1.00 95.31 577 HIS A C 1
ATOM 4367 O O . HIS A 1 577 ? 9.192 -5.550 -12.636 1.00 95.31 577 HIS A O 1
ATOM 4373 N N . SER A 1 578 ? 7.070 -6.029 -13.173 1.00 92.81 578 SER A N 1
ATOM 4374 C CA . SER A 1 578 ? 7.265 -6.064 -14.625 1.00 92.81 578 SER A CA 1
ATOM 4375 C C . SER A 1 578 ? 7.955 -4.802 -15.179 1.00 92.81 578 SER A C 1
ATOM 4377 O O . SER A 1 578 ? 7.808 -3.704 -14.651 1.00 92.81 578 SER A O 1
ATOM 4379 N N . LYS A 1 579 ? 8.634 -4.931 -16.326 1.00 92.12 579 LYS A N 1
ATOM 4380 C CA . LYS A 1 579 ? 9.240 -3.813 -17.083 1.00 92.12 579 LYS A CA 1
ATOM 4381 C C . LYS A 1 579 ? 10.419 -3.089 -16.388 1.00 92.12 579 LYS A C 1
ATOM 4383 O O . LYS A 1 579 ? 10.726 -1.944 -16.716 1.00 92.12 579 LYS A O 1
ATOM 4388 N N . MET A 1 580 ? 11.135 -3.783 -15.494 1.00 94.56 580 MET A N 1
ATOM 4389 C CA . MET A 1 580 ? 12.355 -3.304 -14.806 1.00 94.56 580 MET A CA 1
ATOM 4390 C C . MET A 1 580 ? 13.652 -4.044 -15.210 1.00 94.56 580 MET A C 1
ATOM 4392 O O . MET A 1 580 ? 14.634 -4.057 -14.466 1.00 94.56 580 MET A O 1
ATOM 4396 N N . SER A 1 581 ? 13.676 -4.669 -16.387 1.00 95.88 581 SER A N 1
ATOM 4397 C CA . SER A 1 581 ? 14.809 -5.463 -16.877 1.00 95.88 581 SER A CA 1
ATOM 4398 C C . SER A 1 581 ? 16.053 -4.636 -17.234 1.00 95.88 581 SER A C 1
ATOM 4400 O O . SER A 1 581 ? 15.976 -3.488 -17.678 1.00 95.88 581 SER A O 1
ATOM 4402 N N . GLY A 1 582 ? 17.216 -5.275 -17.121 1.00 96.81 582 GLY A N 1
ATOM 4403 C CA . GLY A 1 582 ? 18.503 -4.848 -17.668 1.00 96.81 582 GLY A CA 1
ATOM 4404 C C . GLY A 1 582 ? 19.337 -6.057 -18.113 1.00 96.81 582 GLY A C 1
ATOM 4405 O O . GLY A 1 582 ? 18.910 -7.205 -17.979 1.00 96.81 582 GLY A O 1
ATOM 4406 N N . LYS A 1 583 ? 20.517 -5.825 -18.703 1.00 97.38 583 LYS A N 1
ATOM 4407 C CA . LYS A 1 583 ? 21.281 -6.883 -19.391 1.00 97.38 583 LYS A CA 1
ATOM 4408 C C . LYS A 1 583 ? 22.465 -7.407 -18.591 1.00 97.38 583 LYS A C 1
ATOM 4410 O O . LYS A 1 583 ? 23.234 -6.641 -18.015 1.00 97.38 583 LYS A O 1
ATOM 4415 N N . ILE A 1 584 ? 22.690 -8.710 -18.690 1.00 98.50 584 ILE A N 1
ATOM 4416 C CA . ILE A 1 584 ? 23.924 -9.391 -18.305 1.00 98.50 584 ILE A CA 1
ATOM 4417 C C . ILE A 1 584 ? 24.608 -9.887 -19.581 1.00 98.50 584 ILE A C 1
ATOM 4419 O O . ILE A 1 584 ? 24.136 -10.817 -20.234 1.00 98.50 584 ILE A O 1
ATOM 4423 N N . VAL A 1 585 ? 25.736 -9.274 -19.934 1.00 98.12 585 VAL A N 1
ATOM 4424 C CA . VAL A 1 585 ? 26.536 -9.614 -21.116 1.00 98.12 585 VAL A CA 1
ATOM 4425 C C . VAL A 1 585 ? 27.610 -10.626 -20.723 1.00 98.12 585 VAL A C 1
ATOM 4427 O O . VAL A 1 585 ? 28.584 -10.295 -20.041 1.00 98.12 585 VAL A O 1
ATOM 4430 N N . ILE A 1 586 ? 27.453 -11.865 -21.181 1.00 98.31 586 ILE A N 1
ATOM 4431 C CA . ILE A 1 586 ? 28.360 -12.969 -20.874 1.00 98.31 586 ILE A CA 1
ATOM 4432 C C . ILE A 1 586 ? 29.631 -12.867 -21.732 1.00 98.31 586 ILE A C 1
ATOM 4434 O O . ILE A 1 586 ? 29.592 -12.643 -22.943 1.00 98.31 586 ILE A O 1
ATOM 4438 N N . LYS A 1 587 ? 30.785 -13.063 -21.093 1.00 97.75 587 LYS A N 1
ATOM 4439 C CA . LYS A 1 587 ? 32.108 -13.198 -21.714 1.00 97.75 587 LYS A CA 1
ATOM 4440 C C . LYS A 1 587 ? 32.710 -14.562 -21.392 1.00 97.75 587 LYS A C 1
ATOM 4442 O O . LYS A 1 587 ? 32.428 -15.158 -20.349 1.00 97.75 587 LYS A O 1
ATOM 4447 N N . ASN A 1 588 ? 33.643 -15.002 -22.229 1.00 96.75 588 ASN A N 1
ATOM 4448 C CA . ASN A 1 588 ? 34.541 -16.101 -21.883 1.00 96.75 588 ASN A CA 1
ATOM 4449 C C . ASN A 1 588 ? 35.385 -15.749 -20.639 1.00 96.75 588 ASN A C 1
ATOM 4451 O O . ASN A 1 588 ? 35.548 -14.579 -20.282 1.00 96.75 588 ASN A O 1
ATOM 4455 N N . ALA A 1 589 ? 35.971 -16.756 -19.984 1.00 95.00 589 ALA A N 1
ATOM 4456 C CA . ALA A 1 589 ? 36.758 -16.572 -18.755 1.00 95.00 589 ALA A CA 1
ATOM 4457 C C . ALA A 1 589 ? 37.938 -15.578 -18.908 1.00 95.00 589 ALA A C 1
ATOM 4459 O O . ALA A 1 589 ? 38.286 -14.853 -17.970 1.00 95.00 589 ALA A O 1
ATOM 4460 N N . ASP A 1 590 ? 38.530 -15.494 -20.104 1.00 93.38 590 ASP A N 1
ATOM 4461 C CA . ASP A 1 590 ? 39.602 -14.549 -20.442 1.00 93.38 590 ASP A CA 1
ATOM 4462 C C . ASP A 1 590 ? 39.111 -13.108 -20.705 1.00 93.38 590 ASP A C 1
ATOM 4464 O O . ASP A 1 590 ? 39.917 -12.177 -20.730 1.00 93.38 590 ASP A O 1
ATOM 4468 N N . GLY A 1 591 ? 37.795 -12.901 -20.817 1.00 94.00 591 GLY A N 1
ATOM 4469 C CA . GLY A 1 591 ? 37.154 -11.633 -21.169 1.00 94.00 591 GLY A CA 1
ATOM 4470 C C . GLY A 1 591 ? 36.889 -11.449 -22.668 1.00 94.00 591 GLY A C 1
ATOM 4471 O O . GLY A 1 591 ? 36.433 -10.378 -23.065 1.00 94.00 591 GLY A O 1
ATOM 4472 N N . SER A 1 592 ? 37.163 -12.452 -23.509 1.00 95.00 592 SER A N 1
ATOM 4473 C CA . SER A 1 592 ? 36.795 -12.424 -24.929 1.00 95.00 592 SER A CA 1
ATOM 4474 C C . SER A 1 592 ? 35.280 -12.578 -25.140 1.00 95.00 592 SER A C 1
ATOM 4476 O O . SER A 1 592 ? 34.541 -12.982 -24.237 1.00 95.00 592 SER A O 1
ATOM 4478 N N . ALA A 1 593 ? 34.804 -12.224 -26.340 1.00 93.94 593 ALA A N 1
ATOM 4479 C CA . ALA A 1 593 ? 33.408 -12.418 -26.728 1.00 93.94 593 ALA A CA 1
ATOM 4480 C C . ALA A 1 593 ? 33.022 -13.900 -26.609 1.00 93.94 593 ALA A C 1
ATOM 4482 O O . ALA A 1 593 ? 33.785 -14.770 -27.028 1.00 93.94 593 ALA A O 1
ATOM 4483 N N . VAL A 1 594 ? 31.855 -14.164 -26.021 1.00 95.81 594 VAL A N 1
ATOM 4484 C CA . VAL A 1 594 ? 31.422 -15.518 -25.675 1.00 95.81 594 VAL A CA 1
ATOM 4485 C C . VAL A 1 594 ? 31.224 -16.410 -26.906 1.00 95.81 594 VAL A C 1
ATOM 4487 O O . VAL A 1 594 ? 30.736 -15.981 -27.953 1.00 95.81 594 VAL A O 1
ATOM 4490 N N . THR A 1 595 ? 31.619 -17.670 -26.760 1.00 93.56 595 THR A N 1
ATOM 4491 C CA . THR A 1 595 ? 31.470 -18.742 -27.752 1.00 93.56 595 THR A CA 1
ATOM 4492 C C . THR A 1 595 ? 30.845 -19.970 -27.099 1.00 93.56 595 THR A C 1
ATOM 4494 O O . THR A 1 595 ? 30.842 -20.079 -25.872 1.00 93.56 595 THR A O 1
ATOM 4497 N N . GLN A 1 596 ? 30.370 -20.916 -27.911 1.00 92.19 596 GLN A N 1
ATOM 4498 C CA . GLN A 1 596 ? 29.950 -22.226 -27.414 1.00 92.19 596 GLN A CA 1
ATOM 4499 C C . GLN A 1 596 ? 31.110 -22.989 -26.756 1.00 92.19 596 GLN A C 1
ATOM 4501 O O . GLN A 1 596 ? 32.285 -22.694 -27.004 1.00 92.19 596 GLN A O 1
ATOM 4506 N N . ALA A 1 597 ? 30.781 -24.027 -25.982 1.00 87.94 597 ALA A N 1
ATOM 4507 C CA . ALA A 1 597 ? 31.742 -24.915 -25.320 1.00 87.94 597 ALA A CA 1
ATOM 4508 C C . ALA A 1 597 ? 32.825 -25.519 -26.247 1.00 87.94 597 ALA A C 1
ATOM 4510 O O . ALA A 1 597 ? 33.922 -25.849 -25.793 1.00 87.94 597 ALA A O 1
ATOM 4511 N N . ASP A 1 598 ? 32.529 -25.682 -27.540 1.00 88.62 598 ASP A N 1
ATOM 4512 C CA . ASP A 1 598 ? 33.431 -26.217 -28.570 1.00 88.62 598 ASP A CA 1
ATOM 4513 C C . ASP A 1 598 ? 34.182 -25.129 -29.373 1.00 88.62 598 ASP A C 1
ATOM 4515 O O . ASP A 1 598 ? 34.925 -25.436 -30.312 1.00 88.62 598 ASP A O 1
ATOM 4519 N N . GLY A 1 599 ? 34.001 -23.856 -29.006 1.00 87.06 599 GLY A N 1
ATOM 4520 C CA . GLY A 1 599 ? 34.579 -22.689 -29.670 1.00 87.06 599 GLY A CA 1
ATOM 4521 C C . GLY A 1 599 ? 33.831 -22.216 -30.922 1.00 87.06 599 GLY A C 1
ATOM 4522 O O . GLY A 1 599 ? 34.327 -21.317 -31.603 1.00 87.06 599 GLY A O 1
ATOM 4523 N N . GLN A 1 600 ? 32.667 -22.786 -31.257 1.00 90.62 600 GLN A N 1
ATOM 4524 C CA . GLN A 1 600 ? 31.823 -22.264 -32.337 1.00 90.62 600 GLN A CA 1
ATOM 4525 C C . GLN A 1 600 ? 31.079 -20.977 -31.917 1.00 90.62 600 GLN A C 1
ATOM 4527 O O . GLN A 1 600 ? 30.904 -20.715 -30.723 1.00 90.62 600 GLN A O 1
ATOM 4532 N N . PRO A 1 601 ? 30.605 -20.155 -32.876 1.00 90.44 601 PRO A N 1
ATOM 4533 C CA . PRO A 1 601 ? 29.666 -19.068 -32.586 1.00 90.44 601 PRO A CA 1
ATOM 4534 C C . PRO A 1 601 ? 28.409 -19.595 -31.883 1.00 90.44 601 PRO A C 1
ATOM 4536 O O . PRO A 1 601 ? 28.002 -20.725 -32.150 1.00 90.44 601 PRO A O 1
ATOM 4539 N N . LEU A 1 602 ? 27.783 -18.789 -31.019 1.00 91.38 602 LEU A N 1
ATOM 4540 C CA . LEU A 1 602 ? 26.547 -19.163 -30.317 1.00 91.38 602 LEU A CA 1
ATOM 4541 C C . LEU A 1 602 ? 25.444 -19.639 -31.274 1.00 91.38 602 LEU A C 1
ATOM 4543 O O . LEU A 1 602 ? 25.283 -19.087 -32.364 1.00 91.38 602 LEU A O 1
ATOM 4547 N N . VAL A 1 603 ? 24.656 -20.627 -30.832 1.00 88.62 603 VAL A N 1
ATOM 4548 C CA . VAL A 1 603 ? 23.479 -21.127 -31.568 1.00 88.62 603 VAL A CA 1
ATOM 4549 C C . VAL A 1 603 ? 22.497 -19.982 -31.817 1.00 88.62 603 VAL A C 1
ATOM 4551 O O . VAL A 1 603 ? 22.103 -19.726 -32.955 1.00 88.62 603 VAL A O 1
ATOM 4554 N N . ASN A 1 604 ? 22.181 -19.239 -30.756 1.00 88.38 604 ASN A N 1
ATOM 4555 C CA . ASN A 1 604 ? 21.383 -18.025 -30.810 1.00 88.38 604 ASN A CA 1
ATOM 4556 C C . ASN A 1 604 ? 22.328 -16.822 -30.907 1.00 88.38 604 ASN A C 1
ATOM 4558 O O . ASN A 1 604 ? 22.663 -16.187 -29.912 1.00 88.38 604 ASN A O 1
ATOM 4562 N N . ALA A 1 605 ? 22.804 -16.517 -32.113 1.00 88.12 605 ALA A N 1
ATOM 4563 C CA . ALA A 1 605 ? 23.778 -15.444 -32.341 1.00 88.12 605 ALA A CA 1
ATOM 4564 C C . ALA A 1 605 ? 23.207 -14.011 -32.215 1.00 88.12 605 ALA A C 1
ATOM 4566 O O . ALA A 1 605 ? 23.955 -13.047 -32.374 1.00 88.12 605 ALA A O 1
ATOM 4567 N N . GLN A 1 606 ? 21.902 -13.860 -31.971 1.00 92.50 606 GLN A N 1
ATOM 4568 C CA . GLN A 1 606 ? 21.192 -12.581 -31.960 1.00 92.50 606 GLN A CA 1
ATOM 4569 C C . GLN A 1 606 ? 20.624 -12.288 -30.566 1.00 92.50 606 GLN A C 1
ATOM 4571 O O . GLN A 1 606 ? 19.929 -13.120 -29.992 1.00 92.50 606 GLN A O 1
ATOM 4576 N N . GLU A 1 607 ? 20.902 -11.091 -30.051 1.00 92.88 607 GLU A N 1
ATOM 4577 C CA . GLU A 1 607 ? 20.308 -10.567 -28.815 1.00 92.88 607 GLU A CA 1
ATOM 4578 C C . GLU A 1 607 ? 18.817 -10.251 -29.026 1.00 92.88 607 GLU A C 1
ATOM 4580 O O . GLU A 1 607 ? 18.438 -9.754 -30.098 1.00 92.88 607 GLU A O 1
ATOM 4585 N N . LEU A 1 608 ? 17.981 -10.508 -28.013 1.00 93.44 608 LEU A N 1
ATOM 4586 C CA . LEU A 1 608 ? 16.570 -10.120 -28.033 1.00 93.44 608 LEU A CA 1
ATOM 4587 C C . LEU A 1 608 ? 16.405 -8.606 -27.812 1.00 93.44 608 LEU A C 1
ATOM 4589 O O . LEU A 1 608 ? 17.169 -8.010 -27.050 1.00 93.44 608 LEU A O 1
ATOM 4593 N N . PRO A 1 609 ? 15.383 -7.970 -28.417 1.00 93.06 609 PRO A N 1
ATOM 4594 C CA . PRO A 1 609 ? 15.050 -6.583 -28.121 1.00 93.06 609 PRO A CA 1
ATOM 4595 C C . PRO A 1 609 ? 14.718 -6.388 -26.637 1.00 93.06 609 PRO A C 1
ATOM 4597 O O . PRO A 1 609 ? 13.866 -7.086 -26.094 1.00 93.06 609 PRO A O 1
ATOM 4600 N N . LEU A 1 610 ? 15.345 -5.389 -26.020 1.00 92.75 610 LEU A N 1
ATOM 4601 C CA . LEU A 1 610 ? 15.001 -4.869 -24.699 1.00 92.75 610 LEU A CA 1
ATOM 4602 C C . LEU A 1 610 ? 14.580 -3.399 -24.853 1.00 92.75 610 LEU A C 1
ATOM 4604 O O . LEU A 1 610 ? 15.182 -2.660 -25.639 1.00 92.75 610 LEU A O 1
ATOM 4608 N N . TYR A 1 611 ? 13.544 -2.974 -24.130 1.00 91.75 611 TYR A N 1
ATOM 4609 C CA . TYR A 1 611 ? 13.133 -1.570 -24.084 1.00 91.75 611 TYR A CA 1
ATOM 4610 C C . TYR A 1 611 ? 14.204 -0.717 -23.386 1.00 91.75 611 TYR A C 1
ATOM 4612 O O . TYR A 1 611 ? 14.937 -1.179 -22.517 1.00 91.75 611 TYR A O 1
ATOM 4620 N N . SER A 1 612 ? 14.326 0.549 -23.780 1.00 90.69 612 SER A N 1
ATOM 4621 C CA . SER A 1 612 ? 15.220 1.482 -23.084 1.00 90.69 612 SER A CA 1
ATOM 4622 C C . SER A 1 612 ? 14.564 2.002 -21.800 1.00 90.69 612 SER A C 1
ATOM 4624 O O . SER A 1 612 ? 13.344 2.184 -21.801 1.00 90.69 612 SER A O 1
ATOM 4626 N N . PRO A 1 613 ? 15.343 2.325 -20.748 1.00 90.25 613 PRO A N 1
ATOM 4627 C CA . PRO A 1 613 ? 14.840 3.072 -19.601 1.00 90.25 613 PRO A CA 1
ATOM 4628 C C . PRO A 1 613 ? 14.127 4.366 -20.017 1.00 90.25 613 PRO A C 1
ATOM 4630 O O . PRO A 1 613 ? 14.456 4.985 -21.037 1.00 90.25 613 PRO A O 1
ATOM 4633 N N . ALA A 1 614 ? 13.147 4.779 -19.215 1.00 88.81 614 ALA A N 1
ATOM 4634 C CA . ALA A 1 614 ? 12.285 5.916 -19.523 1.00 88.81 614 ALA A CA 1
ATOM 4635 C C . ALA A 1 614 ? 13.085 7.217 -19.734 1.00 88.81 614 ALA A C 1
ATOM 4637 O O . ALA A 1 614 ? 13.923 7.602 -18.920 1.00 88.81 614 ALA A O 1
ATOM 4638 N N . THR A 1 615 ? 12.792 7.938 -20.821 1.00 89.38 615 THR A N 1
ATOM 4639 C CA . THR A 1 615 ? 13.328 9.290 -21.039 1.00 89.38 615 THR A CA 1
ATOM 4640 C C . THR A 1 615 ? 12.393 10.309 -20.400 1.00 89.38 615 THR A C 1
ATOM 4642 O O . THR A 1 615 ? 11.311 10.578 -20.915 1.00 89.38 615 THR A O 1
ATOM 4645 N N . LEU A 1 616 ? 12.816 10.866 -19.269 1.00 91.25 616 LEU A N 1
ATOM 4646 C CA . LEU A 1 616 ? 12.023 11.796 -18.468 1.00 91.25 616 LEU A CA 1
ATOM 4647 C C . LEU A 1 616 ? 12.053 13.217 -19.050 1.00 91.25 616 LEU A C 1
ATOM 4649 O O . LEU A 1 616 ? 13.095 13.687 -19.518 1.00 91.25 616 LEU A O 1
ATOM 4653 N N . SER A 1 617 ? 10.919 13.920 -19.003 1.00 91.00 617 SER A N 1
ATOM 4654 C CA . SER A 1 617 ? 10.848 15.332 -19.397 1.00 91.00 617 SER A CA 1
ATOM 4655 C C . SER A 1 617 ? 11.490 16.254 -18.350 1.00 91.00 617 SER A C 1
ATOM 4657 O O . SER A 1 617 ? 11.779 15.855 -17.222 1.00 91.00 617 SER A O 1
ATOM 4659 N N . GLY A 1 618 ? 11.688 17.530 -18.700 1.00 91.38 618 GLY A N 1
ATOM 4660 C CA . GLY A 1 618 ? 12.171 18.537 -17.746 1.00 91.38 618 GLY A CA 1
ATOM 4661 C C . GLY A 1 618 ? 11.271 18.684 -16.511 1.00 91.38 618 GLY A C 1
ATOM 4662 O O . GLY A 1 618 ? 11.785 18.842 -15.406 1.00 91.38 618 GLY A O 1
ATOM 4663 N N . THR A 1 619 ? 9.954 18.554 -16.702 1.00 92.69 619 THR A N 1
ATOM 4664 C CA . THR A 1 619 ? 8.941 18.501 -15.638 1.00 92.69 619 THR A CA 1
ATOM 4665 C C . THR A 1 619 ? 9.145 17.285 -14.739 1.00 92.69 619 THR A C 1
ATOM 4667 O O . THR A 1 619 ? 9.292 17.431 -13.529 1.00 92.69 619 THR A O 1
ATOM 4670 N N . ASP A 1 620 ? 9.225 16.093 -15.334 1.00 94.38 620 ASP A N 1
ATOM 4671 C CA . ASP A 1 620 ? 9.397 14.826 -14.612 1.00 94.38 620 ASP A CA 1
ATOM 4672 C C . ASP A 1 620 ? 10.679 14.828 -13.759 1.00 94.38 620 ASP A C 1
ATOM 4674 O O . ASP A 1 620 ? 10.676 14.430 -12.596 1.00 94.38 620 ASP A O 1
ATOM 4678 N N . LEU A 1 621 ? 11.778 15.361 -14.304 1.00 93.75 621 LEU A N 1
ATOM 4679 C CA . LEU A 1 621 ? 13.072 15.471 -13.621 1.00 93.75 621 LEU A CA 1
ATOM 4680 C C . LEU A 1 621 ? 13.062 16.479 -12.458 1.00 93.75 621 LEU A C 1
ATOM 4682 O O . LEU A 1 621 ? 13.751 16.260 -11.450 1.00 93.75 621 LEU A O 1
ATOM 4686 N N . ALA A 1 622 ? 12.285 17.562 -12.584 1.00 94.69 622 ALA A N 1
ATOM 4687 C CA . ALA A 1 622 ? 12.061 18.533 -11.516 1.00 94.69 622 ALA A CA 1
ATOM 4688 C C . ALA A 1 622 ? 11.232 17.925 -10.372 1.00 94.69 622 ALA A C 1
ATOM 4690 O O . ALA A 1 622 ? 11.641 18.032 -9.217 1.00 94.69 622 ALA A O 1
ATOM 4691 N N . CYS A 1 623 ? 10.131 17.247 -10.709 1.00 95.56 623 CYS A N 1
ATOM 4692 C CA . CYS A 1 623 ? 9.153 16.699 -9.766 1.00 95.56 623 CYS A CA 1
ATOM 4693 C C . CYS A 1 623 ? 9.517 15.318 -9.187 1.00 95.56 623 CYS A C 1
ATOM 4695 O O . CYS A 1 623 ? 8.988 14.934 -8.150 1.00 95.56 623 CYS A O 1
ATOM 4697 N N . GLY A 1 624 ? 10.407 14.554 -9.832 1.00 94.62 624 GLY A N 1
ATOM 4698 C CA . GLY A 1 624 ? 10.687 13.157 -9.468 1.00 94.62 624 GLY A CA 1
ATOM 4699 C C . GLY A 1 624 ? 9.627 12.160 -9.962 1.00 94.62 624 GLY A C 1
ATOM 4700 O O . GLY A 1 624 ? 9.438 11.111 -9.349 1.00 94.62 624 GLY A O 1
ATOM 4701 N N . THR A 1 625 ? 8.926 12.492 -11.045 1.00 95.69 625 THR A N 1
ATOM 4702 C CA . THR A 1 625 ? 7.728 11.793 -11.545 1.00 95.69 625 THR A CA 1
ATOM 4703 C C . THR A 1 625 ? 7.960 11.173 -12.930 1.00 95.69 625 THR A C 1
ATOM 4705 O O . THR A 1 625 ? 9.089 11.159 -13.420 1.00 95.69 625 THR A O 1
ATOM 4708 N N . ALA A 1 626 ? 6.920 10.612 -13.561 1.00 92.25 626 ALA A N 1
ATOM 4709 C CA . ALA A 1 626 ? 6.989 10.125 -14.942 1.00 92.25 626 ALA A CA 1
ATOM 4710 C C . ALA A 1 626 ? 5.715 10.443 -15.748 1.00 92.25 626 ALA A C 1
ATOM 4712 O O . ALA A 1 626 ? 4.587 10.196 -15.309 1.00 92.25 626 ALA A O 1
ATOM 4713 N N . GLY A 1 627 ? 5.899 10.960 -16.968 1.00 91.94 627 GLY A N 1
ATOM 4714 C CA . GLY A 1 627 ? 4.811 11.251 -17.902 1.00 91.94 627 GLY A CA 1
ATOM 4715 C C . GLY A 1 627 ? 3.874 12.371 -17.438 1.00 91.94 627 GLY A C 1
ATOM 4716 O O . GLY A 1 627 ? 2.688 12.314 -17.746 1.00 91.94 627 GLY A O 1
ATOM 4717 N N . VAL A 1 628 ? 4.372 13.347 -16.673 1.00 93.56 628 VAL A N 1
ATOM 4718 C CA . VAL A 1 628 ? 3.608 14.507 -16.166 1.00 93.56 628 VAL A CA 1
ATOM 4719 C C . VAL A 1 628 ? 3.734 15.720 -17.098 1.00 93.56 628 VAL A C 1
ATOM 4721 O O . VAL A 1 628 ? 2.874 16.597 -17.106 1.00 93.56 628 VAL A O 1
ATOM 4724 N N . GLY A 1 629 ? 4.769 15.750 -17.946 1.00 91.75 629 GLY A N 1
ATOM 4725 C CA . GLY A 1 629 ? 5.044 16.829 -18.906 1.00 91.75 629 GLY A CA 1
ATOM 4726 C C . GLY A 1 629 ? 3.825 17.395 -19.668 1.00 91.75 629 GLY A C 1
ATOM 4727 O O . GLY A 1 629 ? 3.668 18.615 -19.657 1.00 91.75 629 GLY A O 1
ATOM 4728 N N . PRO A 1 630 ? 2.939 16.572 -20.273 1.00 93.00 630 PRO A N 1
ATOM 4729 C CA . PRO A 1 630 ? 1.775 17.055 -21.035 1.00 93.00 630 PRO A CA 1
ATOM 4730 C C . PRO A 1 630 ? 0.726 17.836 -20.225 1.00 93.00 630 PRO A C 1
ATOM 4732 O O . PRO A 1 630 ? -0.103 18.526 -20.818 1.00 93.00 630 PRO A O 1
ATOM 4735 N N . PHE A 1 631 ? 0.752 17.735 -18.893 1.00 93.19 631 PHE A N 1
ATOM 4736 C CA . PHE A 1 631 ? -0.229 18.327 -17.975 1.00 93.19 631 PHE A CA 1
ATOM 4737 C C . PHE A 1 631 ? 0.285 19.601 -17.280 1.00 93.19 631 PHE A C 1
ATOM 4739 O O . PHE A 1 631 ? -0.442 20.233 -16.515 1.00 93.19 631 PHE A O 1
ATOM 4746 N N . ALA A 1 632 ? 1.530 20.002 -17.560 1.00 88.94 632 ALA A N 1
ATOM 4747 C CA . ALA A 1 632 ? 2.189 21.176 -16.993 1.00 88.94 632 ALA A CA 1
ATOM 4748 C C . ALA A 1 632 ? 2.714 22.124 -18.084 1.00 88.94 632 ALA A C 1
ATOM 4750 O O . ALA A 1 632 ? 2.792 21.774 -19.258 1.00 88.94 632 ALA A O 1
ATOM 4751 N N . GLY A 1 633 ? 3.119 23.336 -17.697 1.00 72.50 633 GLY A N 1
ATOM 4752 C CA . GLY A 1 633 ? 3.974 24.217 -18.506 1.00 72.50 633 GLY A CA 1
ATOM 4753 C C . GLY A 1 633 ? 3.416 24.690 -19.853 1.00 72.50 633 GLY A C 1
ATOM 4754 O O . GLY A 1 633 ? 4.188 25.158 -20.687 1.00 72.50 633 GLY A O 1
ATOM 4755 N N . GLY A 1 634 ? 2.105 24.581 -20.091 1.00 72.62 634 GLY A N 1
ATOM 4756 C CA . GLY A 1 634 ? 1.503 24.839 -21.405 1.00 72.62 634 GLY A CA 1
ATOM 4757 C C . GLY A 1 634 ? 1.396 23.609 -22.315 1.00 72.62 634 GLY A C 1
ATOM 4758 O O . GLY A 1 634 ? 1.142 23.781 -23.507 1.00 72.62 634 GLY A O 1
ATOM 4759 N N . GLY A 1 635 ? 1.601 22.399 -21.781 1.00 83.50 635 GLY A N 1
ATOM 4760 C CA . GLY A 1 635 ? 1.391 21.128 -22.476 1.00 83.50 635 GLY A CA 1
ATOM 4761 C C . GLY A 1 635 ? -0.061 20.901 -22.915 1.00 83.50 635 GLY A C 1
ATOM 4762 O O . GLY A 1 635 ? -0.998 21.536 -22.424 1.00 83.50 635 GLY A O 1
ATOM 4763 N N . GLU A 1 636 ? -0.252 19.998 -23.876 1.00 88.38 636 GLU A N 1
ATOM 4764 C CA . GLU A 1 636 ? -1.520 19.821 -24.592 1.00 88.38 636 GLU A CA 1
ATOM 4765 C C . GLU A 1 636 ? -2.691 19.270 -23.759 1.00 88.38 636 GLU A C 1
ATOM 4767 O O . GLU A 1 636 ? -3.835 19.401 -24.198 1.00 88.38 636 GLU A O 1
ATOM 4772 N N . ARG A 1 637 ? -2.439 18.690 -22.576 1.00 90.94 637 ARG A N 1
ATOM 4773 C CA . ARG A 1 637 ? -3.461 18.156 -21.652 1.00 90.94 637 ARG A CA 1
ATOM 4774 C C . ARG A 1 637 ? -3.552 18.939 -20.333 1.00 90.94 637 ARG A C 1
ATOM 4776 O O . ARG A 1 637 ? -4.113 18.434 -19.366 1.00 90.94 637 ARG A O 1
ATOM 4783 N N . GLN A 1 638 ? -3.029 20.169 -20.265 1.00 85.94 638 GLN A N 1
ATOM 4784 C CA . GLN A 1 638 ? -3.214 21.014 -19.077 1.00 85.94 638 GLN A CA 1
ATOM 4785 C C . GLN A 1 638 ? -4.709 21.269 -18.784 1.00 85.94 638 GLN A C 1
ATOM 4787 O O . GLN A 1 638 ? -5.503 21.562 -19.680 1.00 85.94 638 GLN A O 1
ATOM 4792 N N . CYS A 1 639 ? -5.072 21.190 -17.510 1.00 85.81 639 CYS A N 1
ATOM 4793 C CA . CYS A 1 639 ? -6.413 21.415 -16.977 1.00 85.81 639 CYS A CA 1
ATOM 4794 C C . CYS A 1 639 ? -6.598 22.876 -16.520 1.00 85.81 639 CYS A C 1
ATOM 4796 O O . CYS A 1 639 ? -5.629 23.614 -16.327 1.00 85.81 639 CYS A O 1
ATOM 4798 N N . ALA A 1 640 ? -7.851 23.305 -16.348 1.00 84.88 640 ALA A N 1
ATOM 4799 C CA . ALA A 1 640 ? -8.196 24.645 -15.845 1.00 84.88 640 ALA A CA 1
ATOM 4800 C C . ALA A 1 640 ? -8.526 24.644 -14.339 1.00 84.88 640 ALA A C 1
ATOM 4802 O O . ALA A 1 640 ? -8.632 25.696 -13.704 1.00 84.88 640 ALA A O 1
ATOM 4803 N N . GLU A 1 641 ? -8.722 23.455 -13.782 1.00 85.31 641 GLU A N 1
ATOM 4804 C CA . GLU A 1 641 ? -9.047 23.161 -12.399 1.00 85.31 641 GLU A CA 1
ATOM 4805 C C . GLU A 1 641 ? -7.855 23.419 -11.481 1.00 85.31 641 GLU A C 1
ATOM 4807 O O . GLU A 1 641 ? -6.709 23.107 -11.810 1.00 85.31 641 GLU A O 1
ATOM 4812 N N . ARG A 1 642 ? -8.136 23.949 -10.291 1.00 86.56 642 ARG A N 1
ATOM 4813 C CA . ARG A 1 642 ? -7.134 24.163 -9.254 1.00 86.56 642 ARG A CA 1
ATOM 4814 C C . ARG A 1 642 ? -7.345 23.164 -8.122 1.00 86.56 642 ARG A C 1
ATOM 4816 O O . ARG A 1 642 ? -8.410 23.160 -7.510 1.00 86.56 642 ARG A O 1
ATOM 4823 N N . PHE A 1 643 ? -6.328 22.359 -7.843 1.00 89.75 643 PHE A N 1
ATOM 4824 C CA . PHE A 1 643 ? -6.320 21.423 -6.717 1.00 89.75 643 PHE A CA 1
ATOM 4825 C C . PHE A 1 643 ? -5.662 22.036 -5.473 1.00 89.75 643 PHE A C 1
ATOM 4827 O O . PHE A 1 643 ? -6.058 21.729 -4.354 1.00 89.75 643 PHE A O 1
ATOM 4834 N N . LEU A 1 644 ? -4.719 22.969 -5.655 1.00 88.12 644 LEU A N 1
ATOM 4835 C CA . LEU A 1 644 ? -4.050 23.678 -4.561 1.00 88.12 644 LEU A CA 1
ATOM 4836 C C . LEU A 1 644 ? -4.502 25.148 -4.510 1.00 88.12 644 LEU A C 1
ATOM 4838 O O . LEU A 1 644 ? -4.164 25.965 -5.376 1.00 88.12 644 LEU A O 1
ATOM 4842 N N . CYS A 1 645 ? -5.309 25.492 -3.504 1.00 80.44 645 CYS A N 1
ATOM 4843 C CA . CYS A 1 645 ? -5.832 26.844 -3.314 1.00 80.44 645 CYS A CA 1
ATOM 4844 C C . CYS A 1 645 ? -4.779 27.790 -2.719 1.00 80.44 645 CYS A C 1
ATOM 4846 O O . CYS A 1 645 ? -4.184 27.497 -1.685 1.00 80.44 645 CYS A O 1
ATOM 4848 N N . GLY A 1 646 ? -4.636 28.978 -3.311 1.00 76.88 646 GLY A N 1
ATOM 4849 C CA . GLY A 1 646 ? -3.519 29.891 -3.033 1.00 76.88 646 GLY A CA 1
ATOM 4850 C C . GLY A 1 646 ? -2.521 29.904 -4.192 1.00 76.88 646 GLY A C 1
ATOM 4851 O O . GLY A 1 646 ? -2.694 29.176 -5.170 1.00 76.88 646 GLY A O 1
ATOM 4852 N N . ASN A 1 647 ? -1.527 30.793 -4.160 1.00 78.25 647 ASN A N 1
ATOM 4853 C CA . ASN A 1 647 ? -0.537 30.889 -5.240 1.00 78.25 647 ASN A CA 1
ATOM 4854 C C . ASN A 1 647 ? 0.306 29.609 -5.336 1.00 78.25 647 ASN A C 1
ATOM 4856 O O . ASN A 1 647 ? 0.622 29.015 -4.318 1.00 78.25 647 ASN A O 1
ATOM 4860 N N . LEU A 1 648 ? 0.706 29.222 -6.551 1.00 85.81 648 LEU A N 1
ATOM 4861 C CA . LEU A 1 648 ? 1.620 28.096 -6.777 1.00 85.81 648 LEU A CA 1
ATOM 4862 C C . LEU A 1 648 ? 3.059 28.634 -6.850 1.00 85.81 648 LEU A C 1
ATOM 4864 O O . LEU A 1 648 ? 3.649 28.765 -7.930 1.00 85.81 648 LEU A O 1
ATOM 4868 N N . ASP A 1 649 ? 3.590 29.054 -5.706 1.00 84.44 649 ASP A N 1
ATOM 4869 C CA . ASP A 1 649 ? 4.844 29.809 -5.620 1.00 84.44 649 ASP A CA 1
ATOM 4870 C C . ASP A 1 649 ? 6.093 28.906 -5.722 1.00 84.44 649 ASP A C 1
ATOM 4872 O O . ASP A 1 649 ? 7.137 29.340 -6.217 1.00 84.44 649 ASP A O 1
ATOM 4876 N N . THR A 1 650 ? 5.975 27.633 -5.344 1.00 89.31 650 THR A N 1
ATOM 4877 C CA . THR A 1 650 ? 7.043 26.622 -5.295 1.00 89.31 650 THR A CA 1
ATOM 4878 C C . THR A 1 650 ? 6.955 25.590 -6.425 1.00 89.31 650 THR A C 1
ATOM 4880 O O . THR A 1 650 ? 5.913 25.387 -7.047 1.00 89.31 650 THR A O 1
ATOM 4883 N N . THR A 1 651 ? 8.054 24.868 -6.671 1.00 92.50 651 THR A N 1
ATOM 4884 C CA . THR A 1 651 ? 8.044 23.698 -7.567 1.00 92.50 651 THR A CA 1
ATOM 4885 C C . THR A 1 651 ? 7.141 22.583 -7.034 1.00 92.50 651 THR A C 1
ATOM 4887 O O . THR A 1 651 ? 6.433 21.975 -7.827 1.00 92.50 651 THR A O 1
ATOM 4890 N N . PHE A 1 652 ? 7.113 22.354 -5.714 1.00 93.56 652 PHE A N 1
ATOM 4891 C CA . PHE A 1 652 ? 6.291 21.316 -5.082 1.00 93.56 652 PHE A CA 1
ATOM 4892 C C . PHE A 1 652 ? 4.801 21.502 -5.405 1.00 93.56 652 PHE A C 1
ATOM 4894 O O . PHE A 1 652 ? 4.187 20.603 -5.971 1.00 93.56 652 PHE A O 1
ATOM 4901 N N . GLU A 1 653 ? 4.240 22.688 -5.142 1.00 91.38 653 GLU A N 1
ATOM 4902 C CA . GLU A 1 653 ? 2.816 22.969 -5.397 1.00 91.38 653 GLU A CA 1
ATOM 4903 C C . GLU A 1 653 ? 2.453 22.800 -6.879 1.00 91.38 653 GLU A C 1
ATOM 4905 O O . GLU A 1 653 ? 1.385 22.293 -7.216 1.00 91.38 653 GLU A O 1
ATOM 4910 N N . ARG A 1 654 ? 3.358 23.200 -7.780 1.00 92.56 654 ARG A N 1
ATOM 4911 C CA . ARG A 1 654 ? 3.173 23.052 -9.229 1.00 92.56 654 ARG A CA 1
ATOM 4912 C C . ARG A 1 654 ? 3.227 21.595 -9.673 1.00 92.56 654 ARG A C 1
ATOM 4914 O O . ARG A 1 654 ? 2.440 21.207 -10.530 1.00 92.56 654 ARG A O 1
ATOM 4921 N N . CYS A 1 655 ? 4.121 20.799 -9.090 1.00 95.50 655 CYS A N 1
ATOM 4922 C CA . CYS A 1 655 ? 4.195 19.364 -9.337 1.00 95.50 655 CYS A CA 1
ATOM 4923 C C . CYS A 1 655 ? 2.921 18.653 -8.864 1.00 95.50 655 CYS A C 1
ATOM 4925 O O . CYS A 1 655 ? 2.346 17.913 -9.656 1.00 95.50 655 CYS A O 1
ATOM 4927 N N . MET A 1 656 ? 2.441 18.931 -7.643 1.00 94.75 656 MET A N 1
ATOM 4928 C CA . MET A 1 656 ? 1.178 18.382 -7.117 1.00 94.75 656 MET A CA 1
ATOM 4929 C C . MET A 1 656 ? -0.003 18.746 -8.032 1.00 94.75 656 MET A C 1
ATOM 4931 O O . MET A 1 656 ? -0.672 17.871 -8.573 1.00 94.75 656 MET A O 1
ATOM 4935 N N . GLN A 1 657 ? -0.157 20.038 -8.347 1.00 93.38 657 GLN A N 1
ATOM 4936 C CA . GLN A 1 657 ? -1.183 20.526 -9.271 1.00 93.38 657 GLN A CA 1
ATOM 4937 C C . GLN A 1 657 ? -1.129 19.844 -10.651 1.00 93.38 657 GLN A C 1
ATOM 4939 O O . GLN A 1 657 ? -2.177 19.657 -11.263 1.00 93.38 657 GLN A O 1
ATOM 4944 N N . ALA A 1 658 ? 0.056 19.499 -11.166 1.00 95.12 658 ALA A N 1
ATOM 4945 C CA . ALA A 1 658 ? 0.212 18.844 -12.465 1.00 95.12 658 ALA A CA 1
ATOM 4946 C C . ALA A 1 658 ? -0.095 17.336 -12.440 1.00 95.12 658 ALA A C 1
ATOM 4948 O O . ALA A 1 658 ? -0.504 16.792 -13.467 1.00 95.12 658 ALA A O 1
ATOM 4949 N N . ILE A 1 659 ? 0.074 16.654 -11.303 1.00 97.12 659 ILE A N 1
ATOM 4950 C CA . ILE A 1 659 ? -0.267 15.229 -11.190 1.00 97.12 659 ILE A CA 1
ATOM 4951 C C . ILE A 1 659 ? -1.754 15.017 -10.904 1.00 97.12 659 ILE A C 1
ATOM 4953 O O . ILE A 1 659 ? -2.370 14.197 -11.576 1.00 97.12 659 ILE A O 1
ATOM 4957 N N . ASP A 1 660 ? -2.381 15.854 -10.074 1.00 95.69 660 ASP A N 1
ATOM 4958 C CA . ASP A 1 660 ? -3.835 15.806 -9.862 1.00 95.69 660 ASP A CA 1
ATOM 4959 C C . ASP A 1 660 ? -4.595 16.094 -11.176 1.00 95.69 660 ASP A C 1
ATOM 4961 O O . ASP A 1 660 ? -5.623 15.489 -11.490 1.00 95.69 660 ASP A O 1
ATOM 4965 N N . CYS A 1 661 ? -4.021 16.980 -11.996 1.00 94.31 661 CYS A N 1
ATOM 4966 C CA . CYS A 1 661 ? -4.436 17.263 -13.368 1.00 94.31 661 CYS A CA 1
ATOM 4967 C C . CYS A 1 661 ? -4.380 16.023 -14.272 1.00 94.31 661 CYS A C 1
ATOM 4969 O O . CYS A 1 661 ? -5.352 15.713 -14.965 1.00 94.31 661 CYS A O 1
ATOM 4971 N N . LYS A 1 662 ? -3.247 15.304 -14.234 1.00 95.69 662 LYS A N 1
ATOM 4972 C CA . LYS A 1 662 ? -3.031 14.043 -14.951 1.00 95.69 662 LYS A CA 1
ATOM 4973 C C . LYS A 1 662 ? -4.040 12.985 -14.522 1.00 95.69 662 LYS A C 1
ATOM 4975 O O . LYS A 1 662 ? -4.737 12.443 -15.373 1.00 95.69 662 LYS A O 1
ATOM 4980 N N . MET A 1 663 ? -4.168 12.764 -13.215 1.00 96.06 663 MET A N 1
ATOM 4981 C CA . MET A 1 663 ? -5.098 11.809 -12.621 1.00 96.06 663 MET A CA 1
ATOM 4982 C C . MET A 1 663 ? -6.525 12.041 -13.114 1.00 96.06 663 MET A C 1
ATOM 4984 O O . MET A 1 663 ? -7.134 11.130 -13.667 1.00 96.06 663 MET A O 1
ATOM 4988 N N . LYS A 1 664 ? -7.036 13.276 -12.981 1.00 93.69 664 LYS A N 1
ATOM 4989 C CA . LYS A 1 664 ? -8.381 13.630 -13.448 1.00 93.69 664 LYS A CA 1
ATOM 4990 C C . LYS A 1 664 ? -8.550 13.309 -14.935 1.00 93.69 664 LYS A C 1
ATOM 4992 O O . LYS A 1 664 ? -9.553 12.715 -15.318 1.00 93.69 664 LYS A O 1
ATOM 4997 N N . ALA A 1 665 ? -7.601 13.733 -15.768 1.00 92.88 665 ALA A N 1
ATOM 4998 C CA . ALA A 1 665 ? -7.686 13.570 -17.215 1.00 92.88 665 ALA A CA 1
ATOM 4999 C C . ALA A 1 665 ? -7.609 12.098 -17.654 1.00 92.88 665 ALA A C 1
ATOM 5001 O O . ALA A 1 665 ? -8.334 11.696 -18.556 1.00 92.88 665 ALA A O 1
ATOM 5002 N N . GLU A 1 666 ? -6.768 11.280 -17.026 1.00 93.81 666 GLU A N 1
ATOM 5003 C CA . GLU A 1 666 ? -6.614 9.863 -17.381 1.00 93.81 666 GLU A CA 1
ATOM 5004 C C . GLU A 1 666 ? -7.763 9.003 -16.827 1.00 93.81 666 GLU A C 1
ATOM 5006 O O . GLU A 1 666 ? -8.281 8.164 -17.558 1.00 93.81 666 GLU A O 1
ATOM 5011 N N . MET A 1 667 ? -8.283 9.297 -15.627 1.00 92.88 667 MET A N 1
ATOM 5012 C CA . MET A 1 667 ? -9.528 8.691 -15.118 1.00 92.88 667 MET A CA 1
ATOM 5013 C C . MET A 1 667 ? -10.742 8.965 -16.026 1.00 92.88 667 MET A C 1
ATOM 5015 O O . MET A 1 667 ? -11.622 8.113 -16.151 1.00 92.88 667 MET A O 1
ATOM 5019 N N . LEU A 1 668 ? -10.784 10.130 -16.686 1.00 88.75 668 LEU A N 1
ATOM 5020 C CA . LEU A 1 668 ? -11.804 10.476 -17.688 1.00 88.75 668 LEU A CA 1
ATOM 5021 C C . LEU A 1 668 ? -11.584 9.769 -19.038 1.00 88.75 668 LEU A C 1
ATOM 5023 O O . LEU A 1 668 ? -12.546 9.302 -19.648 1.00 88.75 668 LEU A O 1
ATOM 5027 N N . ASP A 1 669 ? -10.341 9.722 -19.524 1.00 86.75 669 ASP A N 1
ATOM 5028 C CA . ASP A 1 669 ? -10.026 9.312 -20.900 1.00 86.75 669 ASP A CA 1
ATOM 5029 C C . ASP A 1 669 ? -9.826 7.789 -21.078 1.00 86.75 669 ASP A C 1
ATOM 5031 O O . ASP A 1 669 ? -9.999 7.283 -22.189 1.00 86.75 669 ASP A O 1
ATOM 5035 N N . GLU A 1 670 ? -9.453 7.045 -20.027 1.00 83.06 670 GLU A N 1
ATOM 5036 C CA . GLU A 1 670 ? -9.019 5.636 -20.139 1.00 83.06 670 GLU A CA 1
ATOM 5037 C C . GLU A 1 670 ? -10.105 4.589 -19.830 1.00 83.06 670 GLU A C 1
ATOM 5039 O O . GLU A 1 670 ? -9.892 3.386 -20.020 1.00 83.06 670 GLU A O 1
ATOM 5044 N N . THR A 1 671 ? -11.298 5.021 -19.413 1.00 85.38 671 THR A N 1
ATOM 5045 C CA . THR A 1 671 ? -12.401 4.110 -19.076 1.00 85.38 671 THR A CA 1
ATOM 5046 C C . THR A 1 671 ? -13.174 3.648 -20.311 1.00 85.38 671 THR A C 1
ATOM 5048 O O . THR A 1 671 ? -13.606 4.435 -21.155 1.00 85.38 671 THR A O 1
ATOM 5051 N N . SER A 1 672 ? -13.385 2.336 -20.412 1.00 81.62 672 SER A N 1
ATOM 5052 C CA . SER A 1 672 ? -14.163 1.719 -21.490 1.00 81.62 672 SER A CA 1
ATOM 5053 C C . SER A 1 672 ? -15.640 2.136 -21.468 1.00 81.62 672 SER A C 1
ATOM 5055 O O . SER A 1 672 ? -16.237 2.309 -20.417 1.00 81.62 672 SER A O 1
ATOM 5057 N N . VAL A 1 673 ? -16.264 2.264 -22.645 1.00 79.12 673 VAL A N 1
ATOM 5058 C CA . VAL A 1 673 ? -17.685 2.668 -22.771 1.00 79.12 673 VAL A CA 1
ATOM 5059 C C . VAL A 1 673 ? -18.694 1.547 -22.480 1.00 79.12 673 VAL A C 1
ATOM 5061 O O . VAL A 1 673 ? -19.897 1.803 -22.470 1.00 79.12 673 VAL A O 1
ATOM 5064 N N . ASP A 1 674 ? -18.222 0.310 -22.300 1.00 77.50 674 ASP A N 1
ATOM 5065 C CA . ASP A 1 674 ? -19.026 -0.855 -21.920 1.00 77.50 674 ASP A CA 1
ATOM 5066 C C . ASP A 1 674 ? -18.589 -1.329 -20.532 1.00 77.50 674 ASP A C 1
ATOM 5068 O O . ASP A 1 674 ? -17.555 -1.974 -20.365 1.00 77.50 674 ASP A O 1
ATOM 5072 N N . HIS A 1 675 ? -19.408 -1.019 -19.531 1.00 86.56 675 HIS A N 1
ATOM 5073 C CA . HIS A 1 675 ? -19.141 -1.348 -18.135 1.00 86.56 675 HIS A CA 1
ATOM 5074 C C . HIS A 1 675 ? -19.605 -2.762 -17.734 1.00 86.56 675 HIS A C 1
ATOM 5076 O O . HIS A 1 675 ? -19.690 -3.076 -16.545 1.00 86.56 675 HIS A O 1
ATOM 5082 N N . GLY A 1 676 ? -19.900 -3.640 -18.704 1.00 86.44 676 GLY A N 1
ATOM 5083 C CA . GLY A 1 676 ? -20.270 -5.035 -18.454 1.00 86.44 676 GLY A CA 1
ATOM 5084 C C . GLY A 1 676 ? -19.207 -5.831 -17.683 1.00 86.44 676 GLY A C 1
ATOM 5085 O O . GLY A 1 676 ? -19.553 -6.754 -16.942 1.00 86.44 676 GLY A O 1
ATOM 5086 N N . ASN A 1 677 ? -17.927 -5.449 -17.789 1.00 92.62 677 ASN A N 1
ATOM 5087 C CA . ASN A 1 677 ? -16.856 -5.951 -16.929 1.00 92.62 677 ASN A CA 1
ATOM 5088 C C . ASN A 1 677 ? -16.497 -4.929 -15.834 1.00 92.62 677 ASN A C 1
ATOM 5090 O O . ASN A 1 677 ? -15.592 -4.111 -15.984 1.00 92.62 677 ASN A O 1
ATOM 5094 N N . GLN A 1 678 ? -17.184 -5.029 -14.697 1.00 95.31 678 GLN A N 1
ATOM 5095 C CA . GLN A 1 678 ? -16.983 -4.170 -13.523 1.00 95.31 678 GLN A CA 1
ATOM 5096 C C . GLN A 1 678 ? -15.557 -4.230 -12.947 1.00 95.31 678 GLN A C 1
ATOM 5098 O O . GLN A 1 678 ? -15.074 -3.228 -12.423 1.00 95.31 678 GLN A O 1
ATOM 5103 N N . VAL A 1 679 ? -14.863 -5.370 -13.073 1.00 97.06 679 VAL A N 1
ATOM 5104 C CA . VAL A 1 679 ? -13.458 -5.507 -12.648 1.00 97.06 679 VAL A CA 1
ATOM 5105 C C . VAL A 1 679 ? -12.537 -4.716 -13.578 1.00 97.06 679 VAL A C 1
ATOM 5107 O O . VAL A 1 679 ? -11.656 -4.008 -13.100 1.00 97.06 679 VAL A O 1
ATOM 5110 N N . ALA A 1 680 ? -12.777 -4.757 -14.893 1.00 95.31 680 ALA A N 1
ATOM 5111 C CA . ALA A 1 680 ? -12.020 -3.944 -15.842 1.00 95.31 680 ALA A CA 1
ATOM 5112 C C . ALA A 1 680 ? -12.241 -2.437 -15.628 1.00 95.31 680 ALA A C 1
ATOM 5114 O O . ALA A 1 680 ? -11.273 -1.687 -15.663 1.00 95.31 680 ALA A O 1
ATOM 5115 N N . VAL A 1 681 ? -13.474 -1.995 -15.344 1.00 95.00 681 VAL A N 1
ATOM 5116 C CA . VAL A 1 681 ? -13.764 -0.578 -15.035 1.00 95.00 681 VAL A CA 1
ATOM 5117 C C . VAL A 1 681 ? -13.053 -0.127 -13.759 1.00 95.00 681 VAL A C 1
ATOM 5119 O O . VAL A 1 681 ? -12.422 0.926 -13.756 1.00 95.00 681 VAL A O 1
ATOM 5122 N N . PHE A 1 682 ? -13.093 -0.942 -12.698 1.00 97.44 682 PHE A N 1
ATOM 5123 C CA . PHE A 1 682 ? -12.326 -0.695 -11.473 1.00 97.44 682 PHE A CA 1
ATOM 5124 C C . PHE A 1 682 ? -10.826 -0.532 -11.773 1.00 97.44 682 PHE A C 1
ATOM 5126 O O . PHE A 1 682 ? -10.217 0.440 -11.343 1.00 97.44 682 PHE A O 1
ATOM 5133 N N . MET A 1 683 ? -10.236 -1.429 -12.567 1.00 97.62 683 MET A N 1
ATOM 5134 C CA . MET A 1 683 ? -8.812 -1.364 -12.917 1.00 97.62 683 MET A CA 1
ATOM 5135 C C . MET A 1 683 ? -8.459 -0.171 -13.819 1.00 97.62 683 MET A C 1
ATOM 5137 O O . MET A 1 683 ? -7.417 0.447 -13.618 1.00 97.62 683 MET A O 1
ATOM 5141 N N . GLN A 1 684 ? -9.323 0.184 -14.775 1.00 95.62 684 GLN A N 1
ATOM 5142 C CA . GLN A 1 684 ? -9.147 1.353 -15.648 1.00 95.62 684 GLN A CA 1
ATOM 5143 C C . GLN A 1 684 ? -9.169 2.670 -14.863 1.00 95.62 684 GLN A C 1
ATOM 5145 O O . GLN A 1 684 ? -8.384 3.560 -15.166 1.00 95.62 684 GLN A O 1
ATOM 5150 N N . GLN A 1 685 ? -9.999 2.773 -13.821 1.00 96.12 685 GLN A N 1
ATOM 5151 C CA . GLN A 1 685 ? -9.989 3.916 -12.905 1.00 96.12 685 GLN A CA 1
ATOM 5152 C C . GLN A 1 685 ? -8.802 3.883 -11.927 1.00 96.12 685 GLN A C 1
ATOM 5154 O O . GLN A 1 685 ? -8.177 4.911 -11.659 1.00 96.12 685 GLN A O 1
ATOM 5159 N N . MET A 1 686 ? -8.446 2.704 -11.405 1.00 98.06 686 MET A N 1
ATOM 5160 C CA . MET A 1 686 ? -7.416 2.595 -10.367 1.00 98.06 686 MET A CA 1
ATOM 5161 C C . MET A 1 686 ? -5.986 2.745 -10.874 1.00 98.06 686 MET A C 1
ATOM 5163 O O . MET A 1 686 ? -5.140 3.164 -10.092 1.00 98.06 686 MET A O 1
ATOM 5167 N N . ILE A 1 687 ? -5.695 2.469 -12.150 1.00 97.94 687 ILE A N 1
ATOM 5168 C CA . ILE A 1 687 ? -4.360 2.715 -12.717 1.00 97.94 687 ILE A CA 1
ATOM 5169 C C . ILE A 1 687 ? -3.961 4.202 -12.602 1.00 97.94 687 ILE A C 1
ATOM 5171 O O . ILE A 1 687 ? -3.009 4.485 -11.873 1.00 97.94 687 ILE A O 1
ATOM 5175 N N . PRO A 1 688 ? -4.658 5.173 -13.228 1.00 97.31 688 PRO A N 1
ATOM 5176 C CA . PRO A 1 688 ? -4.285 6.587 -13.132 1.00 97.31 688 PRO A CA 1
ATOM 5177 C C . PRO A 1 688 ? -4.383 7.144 -11.704 1.00 97.31 688 PRO A C 1
ATOM 5179 O O . PRO A 1 688 ? -3.553 7.966 -11.314 1.00 97.31 688 PRO A O 1
ATOM 5182 N N . HIS A 1 689 ? -5.327 6.658 -10.894 1.00 98.25 689 HIS A N 1
ATOM 5183 C CA . HIS A 1 689 ? -5.437 7.013 -9.477 1.00 98.25 689 HIS A CA 1
ATOM 5184 C C . HIS A 1 689 ? -4.214 6.549 -8.661 1.00 98.25 689 HIS A C 1
ATOM 5186 O O . HIS A 1 689 ? -3.569 7.356 -7.998 1.00 98.25 689 HIS A O 1
ATOM 5192 N N . HIS A 1 690 ? -3.834 5.268 -8.701 1.00 98.50 690 HIS A N 1
ATOM 5193 C CA . HIS A 1 690 ? -2.644 4.778 -7.986 1.00 98.50 690 HIS A CA 1
ATOM 5194 C C . HIS A 1 690 ? -1.355 5.425 -8.506 1.00 98.50 690 HIS A C 1
ATOM 5196 O O . HIS A 1 690 ? -0.489 5.801 -7.717 1.00 98.50 690 HIS A O 1
ATOM 5202 N N . LEU A 1 691 ? -1.244 5.657 -9.818 1.00 98.31 691 LEU A N 1
ATOM 5203 C CA . LEU A 1 691 ? -0.121 6.406 -10.382 1.00 98.31 691 LEU A CA 1
ATOM 5204 C C . LEU A 1 691 ? -0.053 7.846 -9.861 1.00 98.31 691 LEU A C 1
ATOM 5206 O O . LEU A 1 691 ? 1.049 8.381 -9.722 1.00 98.31 691 LEU A O 1
ATOM 5210 N N . ASN A 1 692 ? -1.180 8.478 -9.527 1.00 98.50 692 ASN A N 1
ATOM 5211 C CA . ASN A 1 692 ? -1.160 9.772 -8.856 1.00 98.50 692 ASN A CA 1
ATOM 5212 C C . ASN A 1 692 ? -0.580 9.661 -7.443 1.00 98.50 692 ASN A C 1
ATOM 5214 O O . ASN A 1 692 ? 0.400 10.345 -7.161 1.00 98.50 692 ASN A O 1
ATOM 5218 N N . ALA A 1 693 ? -1.068 8.743 -6.603 1.00 98.69 693 ALA A N 1
ATOM 5219 C CA . ALA A 1 693 ? -0.530 8.544 -5.251 1.00 98.69 693 ALA A CA 1
ATOM 5220 C C . ALA A 1 693 ? 0.977 8.215 -5.240 1.00 98.69 693 ALA A C 1
ATOM 5222 O O . ALA A 1 693 ? 1.738 8.823 -4.479 1.00 98.69 693 ALA A O 1
ATOM 5223 N N . VAL A 1 694 ? 1.432 7.334 -6.140 1.00 98.75 694 VAL A N 1
ATOM 5224 C CA . VAL A 1 694 ? 2.861 7.052 -6.378 1.00 98.75 694 VAL A CA 1
ATOM 5225 C C . VAL A 1 694 ? 3.626 8.346 -6.680 1.00 98.75 694 VAL A C 1
ATOM 5227 O O . VAL A 1 694 ? 4.682 8.599 -6.097 1.00 98.75 694 VAL A O 1
ATOM 5230 N N . ASN A 1 695 ? 3.104 9.201 -7.566 1.00 98.62 695 ASN A N 1
ATOM 5231 C CA . ASN A 1 695 ? 3.745 10.472 -7.895 1.00 98.62 695 ASN A CA 1
ATOM 5232 C C . ASN A 1 695 ? 3.685 11.487 -6.733 1.00 98.62 695 ASN A C 1
ATOM 5234 O O . ASN A 1 695 ? 4.691 12.152 -6.498 1.00 98.62 695 ASN A O 1
ATOM 5238 N N . MET A 1 696 ? 2.592 11.576 -5.964 1.00 98.56 696 MET A N 1
ATOM 5239 C CA . MET A 1 696 ? 2.484 12.433 -4.769 1.00 98.56 696 MET A CA 1
ATOM 5240 C C . MET A 1 696 ? 3.573 12.080 -3.745 1.00 98.56 696 MET A C 1
ATOM 5242 O O . MET A 1 696 ? 4.275 12.962 -3.244 1.00 98.56 696 MET A O 1
ATOM 5246 N N . ALA A 1 697 ? 3.762 10.784 -3.473 1.00 98.69 697 ALA A N 1
ATOM 5247 C CA . ALA A 1 697 ? 4.786 10.303 -2.551 1.00 98.69 697 ALA A CA 1
ATOM 5248 C C . ALA A 1 697 ? 6.208 10.609 -3.056 1.00 98.69 697 ALA A C 1
ATOM 5250 O O . ALA A 1 697 ? 7.057 11.081 -2.295 1.00 98.69 697 ALA A O 1
ATOM 5251 N N . LYS A 1 698 ? 6.464 10.424 -4.359 1.00 98.56 698 LYS A N 1
ATOM 5252 C CA . LYS A 1 698 ? 7.763 10.734 -4.986 1.00 98.56 698 LYS A CA 1
ATOM 5253 C C . LYS A 1 698 ? 8.062 12.233 -4.997 1.00 98.56 698 LYS A C 1
ATOM 5255 O O . LYS A 1 698 ? 9.196 12.608 -4.715 1.00 98.56 698 LYS A O 1
ATOM 5260 N N . ILE A 1 699 ? 7.066 13.089 -5.241 1.00 98.25 699 ILE A N 1
ATOM 5261 C CA . ILE A 1 699 ? 7.187 14.552 -5.130 1.00 98.25 699 ILE A CA 1
ATOM 5262 C C . ILE A 1 699 ? 7.554 14.944 -3.693 1.00 98.25 699 ILE A C 1
ATOM 5264 O O . ILE A 1 699 ? 8.446 15.773 -3.497 1.00 98.25 699 ILE A O 1
ATOM 5268 N N . LEU A 1 700 ? 6.933 14.334 -2.677 1.00 98.12 700 LEU A N 1
ATOM 5269 C CA . LEU A 1 700 ? 7.268 14.630 -1.283 1.00 98.12 700 LEU A CA 1
ATOM 5270 C C . LEU A 1 700 ? 8.720 14.237 -0.950 1.00 98.12 700 LEU A C 1
ATOM 5272 O O . LEU A 1 700 ? 9.472 15.081 -0.463 1.00 98.12 700 LEU A O 1
ATOM 5276 N N . LEU A 1 701 ? 9.148 13.018 -1.305 1.00 98.00 701 LEU A N 1
ATOM 5277 C CA . LEU A 1 701 ? 10.537 12.552 -1.138 1.00 98.00 701 LEU A CA 1
ATOM 5278 C C . LEU A 1 701 ? 11.563 13.361 -1.961 1.00 98.00 701 LEU A C 1
ATOM 5280 O O . LEU A 1 701 ? 12.744 13.412 -1.614 1.00 98.00 701 LEU A O 1
ATOM 5284 N N . LYS A 1 702 ? 11.132 13.992 -3.060 1.00 96.44 702 LYS A N 1
ATOM 5285 C CA . LYS A 1 702 ? 11.967 14.837 -3.927 1.00 96.44 702 LYS A CA 1
ATOM 5286 C C . LYS A 1 702 ? 12.175 16.248 -3.369 1.00 96.44 702 LYS A C 1
ATOM 5288 O O . LYS A 1 702 ? 13.233 16.839 -3.600 1.00 96.44 702 LYS A O 1
ATOM 5293 N N . HIS A 1 703 ? 11.167 16.804 -2.694 1.00 95.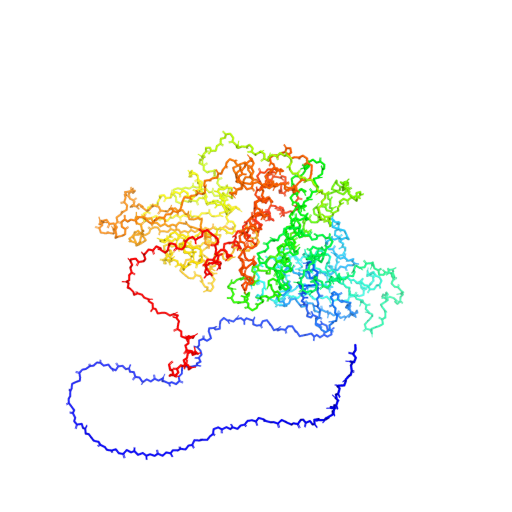69 703 HIS A N 1
ATOM 5294 C CA . HIS A 1 703 ? 11.110 18.217 -2.295 1.00 95.69 703 HIS A CA 1
ATOM 5295 C C . HIS A 1 703 ? 11.169 18.465 -0.781 1.00 95.69 703 HIS A C 1
ATOM 5297 O O . HIS A 1 703 ? 11.147 19.623 -0.359 1.00 95.69 703 HIS A O 1
ATOM 5303 N N . VAL A 1 704 ? 11.262 17.416 0.032 1.00 96.38 704 VAL A N 1
ATOM 5304 C CA . VAL A 1 704 ? 11.547 17.482 1.471 1.00 96.38 704 VAL A CA 1
ATOM 5305 C C . VAL A 1 704 ? 12.801 16.657 1.738 1.00 96.38 704 VAL A C 1
ATOM 5307 O O . VAL A 1 704 ? 13.017 15.626 1.105 1.00 96.38 704 VAL A O 1
ATOM 5310 N N . ASP A 1 705 ? 13.669 17.117 2.636 1.00 96.69 705 ASP A N 1
ATOM 5311 C CA . ASP A 1 705 ? 14.856 16.349 2.997 1.00 96.69 705 ASP A CA 1
ATOM 5312 C C . ASP A 1 705 ? 14.490 15.118 3.843 1.00 96.69 705 ASP A C 1
ATOM 5314 O O . ASP A 1 705 ? 13.533 15.132 4.619 1.00 96.69 705 ASP A O 1
ATOM 5318 N N . ALA A 1 706 ? 15.280 14.051 3.705 1.00 95.44 706 ALA A N 1
ATOM 5319 C CA . ALA A 1 706 ? 15.000 12.776 4.360 1.00 95.44 706 ALA A CA 1
ATOM 5320 C C . ALA A 1 706 ? 14.921 12.887 5.892 1.00 95.44 706 ALA A C 1
ATOM 5322 O O . ALA A 1 706 ? 14.073 12.238 6.487 1.00 95.44 706 ALA A O 1
ATOM 5323 N N . ALA A 1 707 ? 15.720 13.750 6.532 1.00 97.19 707 ALA A N 1
ATOM 5324 C CA . ALA A 1 707 ? 15.696 13.892 7.988 1.00 97.19 707 ALA A CA 1
ATOM 5325 C C . ALA A 1 707 ? 14.395 14.547 8.487 1.00 97.19 707 ALA A C 1
ATOM 5327 O O . ALA A 1 707 ? 13.880 14.160 9.533 1.00 97.19 707 ALA A O 1
ATOM 5328 N N . THR A 1 708 ? 13.833 15.495 7.731 1.00 97.19 708 THR A N 1
ATOM 5329 C CA . THR A 1 708 ? 12.500 16.057 8.005 1.00 97.19 708 THR A CA 1
ATOM 5330 C C . THR A 1 708 ? 11.381 15.027 7.803 1.00 97.19 708 THR A C 1
ATOM 5332 O O . THR A 1 708 ? 10.413 15.047 8.559 1.00 97.19 708 THR A O 1
ATOM 5335 N N . ILE A 1 709 ? 11.500 14.114 6.829 1.00 97.88 709 ILE A N 1
ATOM 5336 C CA . ILE A 1 709 ? 10.531 13.020 6.618 1.00 97.88 709 ILE A CA 1
ATOM 5337 C C . ILE A 1 709 ? 10.640 11.954 7.723 1.00 97.88 709 ILE A C 1
ATOM 5339 O O . ILE A 1 709 ? 9.628 11.617 8.335 1.00 97.88 709 ILE A O 1
ATOM 5343 N N . ASP A 1 710 ? 11.853 11.484 8.032 1.00 96.94 710 ASP A N 1
ATOM 5344 C CA . ASP A 1 710 ? 12.129 10.479 9.073 1.00 96.94 710 ASP A CA 1
ATOM 5345 C C . ASP A 1 710 ? 11.681 10.938 10.472 1.00 96.94 710 ASP A C 1
ATOM 5347 O O . ASP A 1 710 ? 11.344 10.108 11.311 1.00 96.94 710 ASP A O 1
ATOM 5351 N N . ALA A 1 711 ? 11.682 12.251 10.730 1.00 96.75 711 ALA A N 1
ATOM 5352 C CA . ALA A 1 711 ? 11.260 12.851 11.997 1.00 96.75 711 ALA A CA 1
ATOM 5353 C C . ALA A 1 711 ? 9.790 13.320 12.020 1.00 96.75 711 ALA A C 1
ATOM 5355 O O . ALA A 1 711 ? 9.350 13.879 13.024 1.00 96.75 711 ALA A O 1
ATOM 5356 N N . ALA A 1 712 ? 9.034 13.156 10.928 1.00 95.69 712 ALA A N 1
ATOM 5357 C CA . ALA A 1 712 ? 7.653 13.638 10.845 1.00 95.69 712 ALA A CA 1
ATOM 5358 C C . ALA A 1 712 ? 6.660 12.762 11.622 1.00 95.69 712 ALA A C 1
ATOM 5360 O O . ALA A 1 712 ? 5.652 13.262 12.115 1.00 95.69 712 ALA A O 1
ATOM 5361 N N . ILE A 1 713 ? 6.934 11.461 11.688 1.00 95.69 713 ILE A N 1
ATOM 5362 C CA . ILE A 1 713 ? 6.156 10.441 12.392 1.00 95.69 713 ILE A CA 1
ATOM 5363 C C . ILE A 1 713 ? 7.176 9.529 13.071 1.00 95.69 713 ILE A C 1
ATOM 5365 O O . ILE A 1 713 ? 8.245 9.285 12.505 1.00 95.69 713 ILE A O 1
ATOM 5369 N N . GLU A 1 714 ? 6.864 9.059 14.277 1.00 92.56 714 GLU A N 1
ATOM 5370 C CA . GLU A 1 714 ? 7.751 8.190 15.051 1.00 92.56 714 GLU A CA 1
ATOM 5371 C C . GLU A 1 714 ? 8.130 6.918 14.274 1.00 92.56 714 GLU A C 1
ATOM 5373 O O . GLU A 1 714 ? 7.459 6.523 13.319 1.00 92.56 714 GLU A O 1
ATOM 5378 N N . GLU A 1 715 ? 9.280 6.339 14.626 1.00 92.44 715 GLU A N 1
ATOM 5379 C CA . GLU A 1 715 ? 9.843 5.139 13.982 1.00 92.44 715 GLU A CA 1
ATOM 5380 C C . GLU A 1 715 ? 9.968 5.224 12.446 1.00 92.44 715 GLU A C 1
ATOM 5382 O O . GLU A 1 715 ? 9.865 4.231 11.733 1.00 92.44 715 GLU A O 1
ATOM 5387 N N . GLN A 1 716 ? 10.213 6.430 11.913 1.00 96.00 716 GLN A N 1
ATOM 5388 C CA . GLN A 1 716 ? 10.252 6.706 10.469 1.00 96.00 716 GLN A CA 1
ATOM 5389 C C . GLN A 1 716 ? 8.929 6.371 9.750 1.00 96.00 716 GLN A C 1
ATOM 5391 O O . GLN A 1 716 ? 8.926 6.106 8.544 1.00 96.00 716 GLN A O 1
ATOM 5396 N N . GLY A 1 717 ? 7.789 6.392 10.452 1.00 96.56 717 GLY A N 1
ATOM 5397 C CA . GLY A 1 717 ? 6.498 5.931 9.932 1.00 96.56 717 GLY A CA 1
ATOM 5398 C C . GLY A 1 717 ? 6.077 6.591 8.613 1.00 96.56 717 GLY A C 1
ATOM 5399 O O . GLY A 1 717 ? 5.509 5.928 7.744 1.00 96.56 717 GLY A O 1
ATOM 5400 N N . LEU A 1 718 ? 6.436 7.864 8.394 1.00 98.19 718 LEU A N 1
ATOM 5401 C CA . LEU A 1 718 ? 6.206 8.539 7.112 1.00 98.19 718 LEU A CA 1
ATOM 5402 C C . LEU A 1 718 ? 7.109 7.989 5.995 1.00 98.19 718 LEU A C 1
ATOM 5404 O O . LEU A 1 718 ? 6.633 7.766 4.886 1.00 98.19 718 LEU A O 1
ATOM 5408 N N . THR A 1 719 ? 8.386 7.717 6.268 1.00 97.94 719 THR A N 1
ATOM 5409 C CA . THR A 1 719 ? 9.299 7.072 5.307 1.00 97.94 719 THR A CA 1
ATOM 5410 C C . THR A 1 719 ? 8.787 5.687 4.918 1.00 97.94 719 THR A C 1
ATOM 5412 O O . THR A 1 719 ? 8.775 5.352 3.732 1.00 97.94 719 THR A O 1
ATOM 5415 N N . HIS A 1 720 ? 8.310 4.895 5.882 1.00 97.62 720 HIS A N 1
ATOM 5416 C CA . HIS A 1 720 ? 7.699 3.594 5.605 1.00 97.62 720 HIS A CA 1
ATOM 5417 C C . HIS A 1 720 ? 6.422 3.732 4.758 1.00 97.62 720 HIS A C 1
ATOM 5419 O O . HIS A 1 720 ? 6.341 3.104 3.704 1.00 97.62 720 HIS A O 1
ATOM 5425 N N . MET A 1 721 ? 5.498 4.626 5.131 1.00 98.50 721 MET A N 1
ATOM 5426 C CA . MET A 1 721 ? 4.273 4.917 4.371 1.00 98.50 721 MET A CA 1
ATOM 5427 C C . MET A 1 721 ? 4.550 5.364 2.927 1.00 98.50 721 MET A C 1
ATOM 5429 O O . MET A 1 721 ? 3.893 4.898 2.002 1.00 98.50 721 MET A O 1
ATOM 5433 N N . LEU A 1 722 ? 5.521 6.253 2.702 1.00 98.75 722 LEU A N 1
ATOM 5434 C CA . LEU A 1 722 ? 5.825 6.755 1.358 1.00 98.75 722 LEU A CA 1
ATOM 5435 C C . LEU A 1 722 ? 6.410 5.664 0.456 1.00 98.75 722 LEU A C 1
ATOM 5437 O O . LEU A 1 722 ? 6.081 5.615 -0.726 1.00 98.75 722 LEU A O 1
ATOM 5441 N N . ASN A 1 723 ? 7.250 4.777 0.998 1.00 98.25 723 ASN A N 1
ATOM 5442 C CA . ASN A 1 723 ? 7.761 3.635 0.237 1.00 98.25 723 ASN A CA 1
ATOM 5443 C C . ASN A 1 723 ? 6.660 2.596 -0.028 1.00 98.25 723 ASN A C 1
ATOM 5445 O O . ASN A 1 723 ? 6.642 2.018 -1.111 1.00 98.25 723 ASN A O 1
ATOM 5449 N N . ASP A 1 724 ? 5.738 2.385 0.916 1.00 98.31 724 ASP A N 1
ATOM 5450 C CA . ASP A 1 724 ? 4.573 1.504 0.750 1.00 98.31 724 ASP A CA 1
ATOM 5451 C C . ASP A 1 724 ? 3.672 1.987 -0.396 1.00 98.31 724 ASP A C 1
ATOM 5453 O O . ASP A 1 724 ? 3.464 1.261 -1.369 1.00 98.31 724 ASP A O 1
ATOM 5457 N N . ILE A 1 725 ? 3.276 3.265 -0.367 1.00 98.75 725 ILE A N 1
ATOM 5458 C CA . ILE A 1 725 ? 2.514 3.911 -1.445 1.00 98.75 725 ILE A CA 1
ATOM 5459 C C . ILE A 1 725 ? 3.220 3.752 -2.798 1.00 98.75 725 ILE A C 1
ATOM 5461 O O . ILE A 1 725 ? 2.573 3.430 -3.791 1.00 98.75 725 ILE A O 1
ATOM 5465 N N . ILE A 1 726 ? 4.542 3.944 -2.862 1.00 98.69 726 ILE A N 1
ATOM 5466 C CA . ILE A 1 726 ? 5.289 3.831 -4.122 1.00 98.69 726 ILE A CA 1
ATOM 5467 C C . ILE A 1 726 ? 5.347 2.385 -4.619 1.00 98.69 726 ILE A C 1
ATOM 5469 O O . ILE A 1 726 ? 5.067 2.134 -5.789 1.00 98.69 726 ILE A O 1
ATOM 5473 N N . ASN A 1 727 ? 5.734 1.432 -3.778 1.00 98.25 727 ASN A N 1
ATOM 5474 C CA . ASN A 1 727 ? 6.030 0.076 -4.230 1.00 98.25 727 ASN A CA 1
ATOM 5475 C C . ASN A 1 727 ? 4.772 -0.792 -4.357 1.00 98.25 727 ASN A C 1
ATOM 5477 O O . ASN A 1 727 ? 4.571 -1.430 -5.396 1.00 98.25 727 ASN A O 1
ATOM 5481 N N . VAL A 1 728 ? 3.908 -0.785 -3.336 1.00 98.31 728 VAL A N 1
ATOM 5482 C CA . VAL A 1 728 ? 2.705 -1.626 -3.282 1.00 98.31 728 VAL A CA 1
ATOM 5483 C C . VAL A 1 728 ? 1.702 -1.183 -4.344 1.00 98.31 728 VAL A C 1
ATOM 5485 O O . VAL A 1 728 ? 1.174 -2.020 -5.076 1.00 98.31 728 VAL A O 1
ATOM 5488 N N . GLN A 1 729 ? 1.486 0.126 -4.516 1.00 98.56 729 GLN A N 1
ATOM 5489 C CA . GLN A 1 729 ? 0.538 0.598 -5.529 1.00 98.56 729 GLN A CA 1
ATOM 5490 C C . GLN A 1 729 ? 1.071 0.411 -6.959 1.00 98.56 729 GLN A C 1
ATOM 5492 O O . GLN A 1 729 ? 0.275 0.117 -7.848 1.00 98.56 729 GLN A O 1
ATOM 5497 N N . ASN A 1 730 ? 2.392 0.463 -7.196 1.00 98.31 730 ASN A N 1
ATOM 5498 C CA . ASN A 1 730 ? 2.957 0.056 -8.492 1.00 98.31 730 ASN A CA 1
ATOM 5499 C C . ASN A 1 730 ? 2.762 -1.447 -8.761 1.00 98.31 730 ASN A C 1
ATOM 5501 O O . ASN A 1 730 ? 2.382 -1.809 -9.871 1.00 98.31 730 ASN A O 1
ATOM 5505 N N . PHE A 1 731 ? 2.950 -2.322 -7.764 1.00 97.94 731 PHE A N 1
ATOM 5506 C CA . PHE A 1 731 ? 2.642 -3.753 -7.912 1.00 97.94 731 PHE A CA 1
ATOM 5507 C C . PHE A 1 731 ? 1.166 -3.956 -8.297 1.00 97.94 731 PHE A C 1
ATOM 5509 O O . PHE A 1 731 ? 0.863 -4.625 -9.283 1.00 97.94 731 PHE A O 1
ATOM 5516 N N . GLN A 1 732 ? 0.246 -3.278 -7.605 1.00 98.44 732 GLN A N 1
ATOM 5517 C CA . GLN A 1 732 ? -1.186 -3.316 -7.919 1.00 98.44 732 GLN A CA 1
ATOM 5518 C C . GLN A 1 732 ? -1.481 -2.806 -9.343 1.00 98.44 732 GLN A C 1
ATOM 5520 O O . GLN A 1 732 ? -2.196 -3.470 -10.089 1.00 98.44 732 GLN A O 1
ATOM 5525 N N . VAL A 1 733 ? -0.871 -1.692 -9.774 1.00 98.19 733 VAL A N 1
ATOM 5526 C CA . VAL A 1 733 ? -0.967 -1.182 -11.159 1.00 98.19 733 VAL A CA 1
ATOM 5527 C C . VAL A 1 733 ? -0.482 -2.217 -12.179 1.00 98.19 733 VAL A C 1
ATOM 5529 O O . VAL A 1 733 ? -1.104 -2.371 -13.230 1.00 98.19 733 VAL A O 1
ATOM 5532 N N . HIS A 1 734 ? 0.597 -2.948 -11.893 1.00 96.75 734 HIS A N 1
ATOM 5533 C CA . HIS A 1 734 ? 1.122 -3.978 -12.791 1.00 96.75 734 HIS A CA 1
ATOM 5534 C C . HIS A 1 734 ? 0.148 -5.165 -12.897 1.00 96.75 734 HIS A C 1
ATOM 5536 O O . HIS A 1 734 ? -0.198 -5.557 -14.013 1.00 96.75 734 HIS A O 1
ATOM 5542 N N . GLN A 1 735 ? -0.413 -5.640 -11.779 1.00 97.06 735 GLN A N 1
ATOM 5543 C CA . GLN A 1 735 ? -1.465 -6.668 -11.781 1.00 97.06 735 GLN A CA 1
ATOM 5544 C C . GLN A 1 735 ? -2.724 -6.214 -12.543 1.00 97.06 735 GLN A C 1
ATOM 5546 O O . GLN A 1 735 ? -3.309 -6.984 -13.309 1.00 97.06 735 GLN A O 1
ATOM 5551 N N . PHE A 1 736 ? -3.111 -4.942 -12.416 1.00 97.56 736 PHE A N 1
ATOM 5552 C CA . PHE A 1 736 ? -4.236 -4.367 -13.159 1.00 97.56 736 PHE A CA 1
ATOM 5553 C C . PHE A 1 736 ? -3.963 -4.314 -14.669 1.00 97.56 736 PHE A C 1
ATOM 5555 O O . PHE A 1 736 ? -4.823 -4.687 -15.471 1.00 97.56 736 PHE A O 1
ATOM 5562 N N . ARG A 1 737 ? -2.750 -3.920 -15.079 1.00 96.38 737 ARG A N 1
ATOM 5563 C CA . ARG A 1 737 ? -2.326 -3.941 -16.489 1.00 96.38 737 ARG A CA 1
ATOM 5564 C C . ARG A 1 737 ? -2.279 -5.359 -17.053 1.00 96.38 737 ARG A C 1
ATOM 5566 O O . ARG A 1 737 ? -2.748 -5.559 -18.172 1.00 96.38 737 ARG A O 1
ATOM 5573 N N . ASN A 1 738 ? -1.788 -6.328 -16.278 1.00 94.69 738 ASN A N 1
ATOM 5574 C CA . ASN A 1 738 ? -1.761 -7.746 -16.643 1.00 94.69 738 ASN A CA 1
ATOM 5575 C C . ASN A 1 738 ? -3.177 -8.269 -16.939 1.00 94.69 738 ASN A C 1
ATOM 5577 O O . ASN A 1 738 ? -3.429 -8.804 -18.021 1.00 94.69 738 ASN A O 1
ATOM 5581 N N . TYR A 1 739 ? -4.135 -8.029 -16.036 1.00 95.19 739 TYR A N 1
ATOM 5582 C CA . TYR A 1 739 ? -5.532 -8.409 -16.258 1.00 95.19 739 TYR A CA 1
ATOM 5583 C C . TYR A 1 739 ? -6.143 -7.711 -17.482 1.00 95.19 739 TYR A C 1
ATOM 5585 O O . TYR A 1 739 ? -6.716 -8.376 -18.348 1.00 95.19 739 TYR A O 1
ATOM 5593 N N . LEU A 1 740 ? -6.015 -6.381 -17.587 1.00 95.00 740 LEU A N 1
ATOM 5594 C CA . LEU A 1 740 ? -6.598 -5.614 -18.694 1.00 95.00 740 LEU A CA 1
ATOM 5595 C C . LEU A 1 740 ? -6.025 -6.030 -20.053 1.00 95.00 740 LEU A C 1
ATOM 5597 O O . LEU A 1 740 ? -6.779 -6.117 -21.022 1.00 95.00 740 LEU A O 1
ATOM 5601 N N . ALA A 1 741 ? -4.729 -6.331 -20.138 1.00 93.75 741 ALA A N 1
ATOM 5602 C CA . ALA A 1 741 ? -4.109 -6.849 -21.353 1.00 93.75 741 ALA A CA 1
ATOM 5603 C C . ALA A 1 741 ? -4.661 -8.235 -21.723 1.00 93.75 741 ALA A C 1
ATOM 5605 O O . ALA A 1 741 ? -5.068 -8.435 -22.869 1.00 93.75 741 ALA A O 1
ATOM 5606 N N . GLY A 1 742 ? -4.808 -9.139 -20.747 1.00 91.62 742 GLY A N 1
ATOM 5607 C CA . GLY A 1 742 ? -5.461 -10.440 -20.933 1.00 91.62 742 GLY A CA 1
ATOM 5608 C C . GLY A 1 742 ? -6.934 -10.352 -21.371 1.00 91.62 742 GLY A C 1
ATOM 5609 O O . GLY A 1 742 ? -7.428 -11.256 -22.043 1.00 91.62 742 GLY A O 1
ATOM 5610 N N . GLN A 1 743 ? -7.634 -9.256 -21.050 1.00 90.94 743 GLN A N 1
ATOM 5611 C CA . GLN A 1 743 ? -8.984 -8.964 -21.560 1.00 90.94 743 GLN A CA 1
ATOM 5612 C C . GLN A 1 743 ? -9.001 -8.213 -22.909 1.00 90.94 743 GLN A C 1
ATOM 5614 O O . GLN A 1 743 ? -10.072 -8.031 -23.486 1.00 90.94 743 GLN A O 1
ATOM 5619 N N . GLY A 1 744 ? -7.854 -7.750 -23.420 1.00 90.38 744 GLY A N 1
ATOM 5620 C CA . GLY A 1 744 ? -7.783 -6.877 -24.600 1.00 90.38 744 GLY A CA 1
ATOM 5621 C C . GLY A 1 744 ? -8.309 -5.452 -24.360 1.00 90.38 744 GLY A C 1
ATOM 5622 O O . GLY A 1 744 ? -8.765 -4.802 -25.299 1.00 90.38 744 GLY A O 1
ATOM 5623 N N . LEU A 1 745 ? -8.276 -4.984 -23.107 1.00 90.69 745 LEU A N 1
ATOM 5624 C CA . LEU A 1 745 ? -8.843 -3.714 -22.628 1.00 90.69 745 LEU A CA 1
ATOM 5625 C C . LEU A 1 745 ? -7.790 -2.705 -22.129 1.00 90.69 745 LEU A C 1
ATOM 5627 O O . LEU A 1 745 ? -8.164 -1.650 -21.613 1.00 90.69 745 LEU A O 1
ATOM 5631 N N . LEU A 1 746 ? -6.493 -3.010 -22.257 1.00 87.75 746 LEU A N 1
ATOM 5632 C CA . LEU A 1 746 ? -5.409 -2.103 -21.868 1.00 87.75 746 LEU A CA 1
ATOM 5633 C C . LEU A 1 746 ? -5.232 -0.979 -22.917 1.00 87.75 746 LEU A C 1
ATOM 5635 O O . LEU A 1 746 ? -4.965 -1.290 -24.085 1.00 87.75 746 LEU A O 1
ATOM 5639 N N . PRO A 1 747 ? -5.347 0.314 -22.547 1.00 70.62 747 PRO A N 1
ATOM 5640 C CA . PRO A 1 747 ? -5.166 1.420 -23.485 1.00 70.62 747 PRO A CA 1
ATOM 5641 C C . PRO A 1 747 ? -3.777 1.431 -24.141 1.00 70.62 747 PRO A C 1
ATOM 5643 O O . PRO A 1 747 ? -2.776 1.023 -23.557 1.00 70.62 747 PRO A O 1
ATOM 5646 N N . GLY A 1 748 ? -3.702 1.911 -25.384 1.00 60.41 748 GLY A N 1
ATOM 5647 C CA . GLY A 1 748 ? -2.435 2.116 -26.100 1.00 60.41 748 GLY A CA 1
ATOM 5648 C C . GLY A 1 748 ? -1.772 0.863 -26.692 1.00 60.41 748 GLY A C 1
ATOM 5649 O O . GLY A 1 748 ? -0.938 1.006 -27.588 1.00 60.41 748 GLY A O 1
ATOM 5650 N N . VAL A 1 749 ? -2.166 -0.355 -26.298 1.00 43.66 749 VAL A N 1
ATOM 5651 C CA . VAL A 1 749 ? -1.670 -1.589 -26.932 1.00 43.66 749 VAL A CA 1
ATOM 5652 C C . VAL A 1 749 ? -2.400 -1.828 -28.254 1.00 43.66 749 VAL A C 1
ATOM 5654 O O . VAL A 1 749 ? -3.418 -2.516 -28.332 1.00 43.66 749 VAL A O 1
ATOM 5657 N N . ALA A 1 750 ? -1.857 -1.279 -29.340 1.00 30.38 750 ALA A N 1
ATOM 5658 C CA . ALA A 1 750 ? -2.195 -1.770 -30.669 1.00 30.38 750 ALA A CA 1
ATOM 5659 C C . ALA A 1 750 ? -1.790 -3.249 -30.753 1.00 30.38 750 ALA A C 1
ATOM 5661 O O . ALA A 1 750 ? -0.623 -3.578 -30.548 1.00 30.38 750 ALA A O 1
ATOM 5662 N N . THR A 1 751 ? -2.732 -4.140 -31.077 1.00 31.75 751 THR A N 1
ATOM 5663 C CA . THR A 1 751 ? -2.499 -5.590 -31.178 1.00 31.75 751 THR A CA 1
ATOM 5664 C C . THR A 1 751 ? -1.670 -5.950 -32.418 1.00 31.75 751 THR A C 1
ATOM 5666 O O . THR A 1 751 ? -2.144 -6.614 -33.345 1.00 31.75 751 THR A O 1
ATOM 5669 N N . THR A 1 752 ? -0.416 -5.506 -32.468 1.00 26.56 752 THR A N 1
ATOM 5670 C CA . THR A 1 752 ? 0.587 -6.018 -33.398 1.00 26.56 752 THR A CA 1
ATOM 5671 C C . THR A 1 752 ? 1.172 -7.290 -32.812 1.00 26.56 752 THR A C 1
ATOM 5673 O O . THR A 1 752 ? 2.249 -7.269 -32.222 1.00 26.56 752 THR A O 1
ATOM 5676 N N . ALA A 1 753 ? 0.457 -8.401 -32.994 1.00 27.47 753 ALA A N 1
ATOM 5677 C CA . ALA A 1 753 ? 1.029 -9.721 -32.781 1.00 27.47 753 ALA A CA 1
ATOM 5678 C C . ALA A 1 753 ? 2.347 -9.814 -33.565 1.00 27.47 753 ALA A C 1
ATOM 5680 O O . ALA A 1 753 ? 2.355 -9.714 -34.799 1.00 27.47 753 ALA A O 1
ATOM 5681 N N . VAL A 1 754 ? 3.463 -9.978 -32.852 1.00 28.59 754 VAL A N 1
ATOM 5682 C CA . VAL A 1 754 ? 4.736 -10.333 -33.479 1.00 28.59 754 VAL A CA 1
ATOM 5683 C C . VAL A 1 754 ? 4.508 -11.676 -34.182 1.00 28.59 754 VAL A C 1
ATOM 5685 O O . VAL A 1 754 ? 3.976 -12.588 -33.549 1.00 28.59 754 VAL A O 1
ATOM 5688 N N . PRO A 1 755 ? 4.843 -11.837 -35.476 1.00 26.41 755 PRO A N 1
ATOM 5689 C CA . PRO A 1 755 ? 4.584 -13.098 -36.156 1.00 26.41 755 PRO A CA 1
ATOM 5690 C C . PRO A 1 755 ? 5.399 -14.226 -35.515 1.00 26.41 755 PRO A C 1
ATOM 5692 O O . PRO A 1 755 ? 6.622 -14.261 -35.663 1.00 26.41 755 PRO A O 1
ATOM 5695 N N . GLU A 1 756 ? 4.725 -15.161 -34.840 1.00 29.61 756 GLU A N 1
ATOM 5696 C CA . GLU A 1 756 ? 5.331 -16.402 -34.357 1.00 29.61 756 GLU A CA 1
ATOM 5697 C C . GLU A 1 756 ? 5.841 -17.236 -35.538 1.00 29.61 756 GLU A C 1
ATOM 5699 O O . GLU A 1 756 ? 5.145 -18.069 -36.124 1.00 29.61 756 GLU A O 1
ATOM 5704 N N . LEU A 1 757 ? 7.108 -17.033 -35.881 1.00 30.78 757 LEU A N 1
ATOM 5705 C CA . LEU A 1 757 ? 7.866 -17.912 -36.757 1.00 30.78 757 LEU A CA 1
ATOM 5706 C C . LEU A 1 757 ? 8.588 -18.986 -35.935 1.00 30.78 757 LEU A C 1
ATOM 5708 O O . LEU A 1 757 ? 9.804 -19.072 -36.022 1.00 30.78 757 LEU A O 1
ATOM 5712 N N . TYR A 1 758 ? 7.861 -19.823 -35.181 1.00 27.91 758 TYR A N 1
ATOM 5713 C CA . TYR A 1 758 ? 8.341 -21.168 -34.808 1.00 27.91 758 TYR A CA 1
ATOM 5714 C C . TYR A 1 758 ? 7.212 -22.129 -34.396 1.00 27.91 758 TYR A C 1
ATOM 5716 O O . TYR A 1 758 ? 6.932 -22.370 -33.226 1.00 27.91 758 TYR A O 1
ATOM 5724 N N . THR A 1 759 ? 6.607 -22.794 -35.381 1.00 29.39 759 THR A N 1
ATOM 5725 C CA . THR A 1 759 ? 5.804 -23.994 -35.117 1.00 29.39 759 THR A CA 1
ATOM 5726 C C . THR A 1 759 ? 6.711 -25.212 -34.915 1.00 29.39 759 THR A C 1
ATOM 5728 O O . THR A 1 759 ? 7.233 -25.723 -35.905 1.00 29.39 759 THR A O 1
ATOM 5731 N N . SER A 1 760 ? 6.820 -25.741 -33.690 1.00 30.33 760 SER A N 1
ATOM 5732 C CA . SER A 1 760 ? 6.465 -27.150 -33.407 1.00 30.33 760 SER A CA 1
ATOM 5733 C C . SER A 1 760 ? 6.825 -27.616 -31.988 1.00 30.33 760 SER A C 1
ATOM 5735 O O . SER A 1 760 ? 7.987 -27.875 -31.692 1.00 30.33 760 SER A O 1
ATOM 5737 N N . GLY A 1 761 ? 5.791 -27.923 -31.198 1.00 29.75 761 GLY A N 1
ATOM 5738 C CA . GLY A 1 761 ? 5.827 -29.011 -30.218 1.00 29.75 761 GLY A CA 1
ATOM 5739 C C . GLY A 1 761 ? 6.269 -28.671 -28.794 1.00 29.75 761 GLY A C 1
ATOM 5740 O O . GLY A 1 761 ? 7.416 -28.930 -28.455 1.00 29.75 761 GLY A O 1
ATOM 5741 N N . HIS A 1 762 ? 5.308 -28.285 -27.942 1.00 28.77 762 HIS A N 1
ATOM 5742 C CA . HIS A 1 762 ? 4.915 -29.048 -26.734 1.00 28.77 762 HIS A CA 1
ATOM 5743 C C . HIS A 1 762 ? 3.584 -28.539 -26.116 1.00 28.77 762 HIS A C 1
ATOM 5745 O O . HIS A 1 762 ? 3.479 -28.275 -24.926 1.00 28.77 762 HIS A O 1
ATOM 5751 N N . GLN A 1 763 ? 2.501 -28.455 -26.903 1.00 26.11 763 GLN A N 1
ATOM 5752 C CA . GLN A 1 763 ? 1.161 -28.221 -26.338 1.00 26.11 763 GLN A CA 1
ATOM 5753 C C . GLN A 1 763 ? 0.544 -29.520 -25.794 1.00 26.11 763 GLN A C 1
ATOM 5755 O O . GLN A 1 763 ? -0.067 -30.290 -26.541 1.00 26.11 763 GLN A O 1
ATOM 5760 N N . ARG A 1 764 ? 0.658 -29.743 -24.479 1.00 27.50 764 ARG A N 1
ATOM 5761 C CA . ARG A 1 764 ? -0.216 -30.645 -23.706 1.00 27.50 764 ARG A CA 1
ATOM 5762 C C . ARG A 1 764 ? -0.378 -30.162 -22.260 1.00 27.50 764 ARG A C 1
ATOM 5764 O O . ARG A 1 764 ? 0.400 -30.581 -21.416 1.00 27.50 764 ARG A O 1
ATOM 5771 N N . CYS A 1 765 ? -1.410 -29.346 -22.010 1.00 26.69 765 CYS A N 1
ATOM 5772 C CA . CYS A 1 765 ? -2.369 -29.471 -20.887 1.00 26.69 765 CYS A CA 1
ATOM 5773 C C . CYS A 1 765 ? -3.155 -28.170 -20.604 1.00 26.69 765 CYS A C 1
ATOM 5775 O O . CYS A 1 765 ? -3.005 -27.567 -19.552 1.00 26.69 765 CYS A O 1
ATOM 5777 N N . ARG A 1 766 ? -4.079 -27.784 -21.495 1.00 23.69 766 ARG A N 1
ATOM 5778 C CA . ARG A 1 766 ? -5.290 -27.004 -21.157 1.00 23.69 766 ARG A CA 1
ATOM 5779 C C . ARG A 1 766 ? -6.327 -27.234 -22.266 1.00 23.69 766 ARG A C 1
ATOM 5781 O O . ARG A 1 766 ? -5.967 -27.240 -23.438 1.00 23.69 766 ARG A O 1
ATOM 5788 N N . GLY A 1 767 ? -7.590 -27.477 -21.900 1.00 24.41 767 GLY A N 1
ATOM 5789 C CA . GLY A 1 767 ? -8.701 -27.611 -22.859 1.00 24.41 767 GLY A CA 1
ATOM 5790 C C . GLY A 1 767 ? -9.490 -28.924 -22.806 1.00 24.41 767 GLY A C 1
ATOM 5791 O O . GLY A 1 767 ? -9.362 -29.762 -23.696 1.00 24.41 767 GLY A O 1
ATOM 5792 N N . LEU A 1 768 ? -10.373 -29.081 -21.809 1.00 25.70 768 LEU A N 1
ATOM 5793 C CA . LEU A 1 768 ? -11.476 -30.054 -21.885 1.00 25.70 768 LEU A CA 1
ATOM 5794 C C . LEU A 1 768 ? -12.685 -29.675 -21.005 1.00 25.70 768 LEU A C 1
ATOM 5796 O O . LEU A 1 768 ? -13.170 -30.481 -20.219 1.00 25.70 768 LEU A O 1
ATOM 5800 N N . LEU A 1 769 ? -13.189 -28.440 -21.149 1.00 28.70 769 LEU A N 1
ATOM 5801 C CA . LEU A 1 769 ? -14.477 -28.027 -20.565 1.00 28.70 769 LEU A CA 1
ATOM 5802 C C . LEU A 1 769 ? -15.108 -26.813 -21.282 1.00 28.70 769 LEU A C 1
ATOM 5804 O O . LEU A 1 769 ? -15.281 -25.748 -20.705 1.00 28.70 769 LEU A O 1
ATOM 5808 N N . SER A 1 770 ? -15.460 -26.981 -22.563 1.00 27.33 770 SER A N 1
ATOM 5809 C CA . SER A 1 770 ? -16.464 -26.157 -23.273 1.00 27.33 770 SER A CA 1
ATOM 5810 C C . SER A 1 770 ? -16.781 -26.750 -24.648 1.00 27.33 770 SER A C 1
ATOM 5812 O O . SER A 1 770 ? -16.117 -26.415 -25.621 1.00 27.33 770 SER A O 1
ATOM 5814 N N . PHE A 1 771 ? -17.771 -27.651 -24.741 1.00 24.88 771 PHE A N 1
ATOM 5815 C CA . PHE A 1 771 ? -18.340 -28.068 -26.038 1.00 24.88 771 PHE A CA 1
ATOM 5816 C C . PHE A 1 771 ? -19.731 -28.738 -25.944 1.00 24.88 771 PHE A C 1
ATOM 5818 O O . PHE A 1 771 ? -19.966 -29.791 -26.531 1.00 24.88 771 PHE A O 1
ATOM 5825 N N . VAL A 1 772 ? -20.697 -28.119 -25.248 1.00 26.09 772 VAL A N 1
ATOM 5826 C CA . VAL A 1 772 ? -22.134 -28.384 -25.488 1.00 26.09 772 VAL A CA 1
ATOM 5827 C C . VAL A 1 772 ? -22.949 -27.100 -25.316 1.00 26.09 772 VAL A C 1
ATOM 5829 O O . VAL A 1 772 ? -23.188 -26.682 -24.194 1.00 26.09 772 VAL A O 1
ATOM 5832 N N . VAL A 1 773 ? -23.378 -26.515 -26.438 1.00 26.36 773 VAL A N 1
ATOM 5833 C CA . VAL A 1 773 ? -24.690 -25.893 -26.753 1.00 26.36 773 VAL A CA 1
ATOM 5834 C C . VAL A 1 773 ? -24.488 -25.182 -28.099 1.00 26.36 773 VAL A C 1
ATOM 5836 O O . VAL A 1 773 ? -23.530 -24.430 -28.240 1.00 26.36 773 VAL A O 1
ATOM 5839 N N . GLY A 1 774 ? -25.365 -25.402 -29.090 1.00 25.97 774 GLY A N 1
ATOM 5840 C CA . GLY A 1 774 ? -25.333 -24.579 -30.314 1.00 25.97 774 GLY A CA 1
ATOM 5841 C C . GLY A 1 774 ? -25.602 -25.241 -31.668 1.00 25.97 774 GLY A C 1
ATOM 5842 O O . GLY A 1 774 ? -25.159 -24.697 -32.669 1.00 25.97 774 GLY A O 1
ATOM 5843 N N . PHE A 1 775 ? -26.327 -26.364 -31.760 1.00 25.14 775 PHE A N 1
ATOM 5844 C CA . PHE A 1 775 ? -26.856 -26.829 -33.055 1.00 25.14 775 PHE A CA 1
ATOM 5845 C C . PHE A 1 775 ? -28.251 -27.444 -32.928 1.00 25.14 775 PHE A C 1
ATOM 5847 O O . PHE A 1 775 ? -28.396 -28.642 -32.706 1.00 25.14 775 PHE A O 1
ATOM 5854 N N . LEU A 1 776 ? -29.277 -26.609 -33.108 1.00 25.89 776 LEU A N 1
ATOM 5855 C CA . LEU A 1 776 ? -30.627 -26.996 -33.529 1.00 25.89 776 LEU A CA 1
ATOM 5856 C C . LEU A 1 776 ? -31.402 -25.719 -33.883 1.00 25.89 776 LEU A C 1
ATOM 5858 O O . LEU A 1 776 ? -31.882 -25.047 -32.984 1.00 25.89 776 LEU A O 1
ATOM 5862 N N . PHE A 1 777 ? -31.457 -25.380 -35.175 1.00 27.36 777 PHE A N 1
ATOM 5863 C CA . PHE A 1 777 ? -32.554 -24.707 -35.898 1.00 27.36 777 PHE A CA 1
ATOM 5864 C C . PHE A 1 777 ? -32.012 -24.081 -37.188 1.00 27.36 777 PHE A C 1
ATOM 5866 O O . PHE A 1 777 ? -31.406 -23.019 -37.155 1.00 27.36 777 PHE A O 1
ATOM 5873 N N . LEU A 1 778 ? -32.271 -24.737 -38.323 1.00 27.44 778 LEU A N 1
ATOM 5874 C CA . LEU A 1 778 ? -32.644 -24.104 -39.595 1.00 27.44 778 LEU A CA 1
ATOM 5875 C C . LEU A 1 778 ? -32.980 -25.212 -40.598 1.00 27.44 778 LEU A C 1
ATOM 5877 O O . LEU A 1 778 ? -32.105 -25.889 -41.133 1.00 27.44 778 LEU A O 1
ATOM 5881 N N . GLY A 1 779 ? -34.277 -25.414 -40.819 1.00 24.58 779 GLY A N 1
ATOM 5882 C CA . GLY A 1 779 ? -34.797 -26.285 -41.864 1.00 24.58 779 GLY A CA 1
ATOM 5883 C C . GLY A 1 779 ? -35.641 -25.472 -42.836 1.00 24.58 779 GLY A C 1
ATOM 5884 O O . GLY A 1 779 ? -36.631 -24.879 -42.423 1.00 24.58 779 GLY A O 1
ATOM 5885 N N . SER A 1 780 ? -35.257 -25.505 -44.115 1.00 28.75 780 SER A N 1
ATOM 5886 C CA . SER A 1 780 ? -36.096 -25.224 -45.294 1.00 28.75 780 SER A CA 1
ATOM 5887 C C . SER A 1 780 ? -36.935 -23.934 -45.312 1.00 28.75 780 SER A C 1
ATOM 5889 O O . SER A 1 780 ? -38.087 -23.939 -44.872 1.00 28.75 780 SER A O 1
ATOM 5891 N N . SER A 1 781 ? -36.450 -22.908 -46.021 1.00 31.28 781 SER A N 1
ATOM 5892 C CA . SER A 1 781 ? -36.978 -22.486 -47.344 1.00 31.28 781 SER A CA 1
ATOM 5893 C C . SER A 1 781 ? -36.124 -21.366 -47.934 1.00 31.28 781 SER A C 1
ATOM 5895 O O . SER A 1 781 ? -36.019 -20.320 -47.262 1.00 31.28 781 SER A O 1
#

pLDDT: mean 84.5, std 22.48, range [22.05, 98.75]